Protein AF-0000000066430145 (afdb_homodimer)

Radius of gyration: 49.78 Å; Cα contacts (8 Å, |Δi|>4): 1260; chains: 2; bounding box: 46×167×100 Å

Foldseek 3Di:
DDPPVVPPPPPPPPALLQDPVSVVVQVVLVVLLVVLVVVQVVQVVVLVVVVVVVVVPDPDDDDDDPVVVCVQCVDPVSVVVVVCCVVPVVVVVVVSVPDDPSPVSVVSNVVSVVPDGDPSNVLVVLVVVVVQCVLQVDALLCVQQQHDPHDHDDDHDDLLVLLSNLVSCVVVVVLLRSLRSLLCSVPPDDDPPNVVVCVVVNDSCPCSLVSNQLSVQLLVVCVVDVPDDSVRSNVVSVVCVVPDDPVRSVVVSVVVNVDDPVVSVVVSCVPDDDDALSSCQQNVNQDPPPPFPQDQPCDDDPVCVVPGWRKTFPDVVQTKIKTAQLDDLVLLVVVVVVVVVVPDPDPPPSVVVSVVSVCVVVVFDFDPDPDFPFSKFDFPLPPPDADAFKKKKKAWSDAAPGTFWWAQRVSSDIHHGDHNMMMMGIPHPPSSGRITTIGRPGDITTMTMTMGHGPDDPPPPPPPPPDDDD/DDPPPVPPPPPPPPALLQDPVSVVVQVVLVVLLVVLVVVQVVFVVVLVVVVVVVVVPDPDDDDDDPVVVCVQCVDPVSVVVVVCCVVPVVVVVVVSVPDDPSPVSVVSNVVSVVPDGDPSNVLVVLVVVVVQCVLQVDALLCVQQQHDPHDHDDDHDDLLVLLSNLVSCVVVVVLLRSLRSLLCSVPPDDDPPNVVVCVVVNDSCPCSLVSNQLSVQLLVVCVVDVVDDSVRSNVVSVVVVVPDDPVRSVVVSVVVNVDDPVVSVVVSCVPDDDDALSSCQQNVNQDPPPPFPQDQPCPDDPVCVVPGWRKTFPDVVQTKIKTAQLDDLVLLVVVVVVVVVVPDPDPPPSNVVSVVSVCRVVVFDFDPDPDFPFSKFDFPLPPPDADAFKKKKKAWSDAAPGGFWWAQRVSSDIHHGDHNMMMMGIPHPPSSGRITTIGRPGDITTMTMTMGHGPDDPPPPPPPPPDDDD

Structure (mmCIF, N/CA/C/O backbone):
data_AF-0000000066430145-model_v1
#
loop_
_entity.id
_entity.type
_entity.pdbx_description
1 polymer 'Prolyl 4-hydroxylase alpha subunit domain-containing protein'
#
loop_
_atom_site.group_PDB
_atom_site.id
_atom_site.type_symbol
_atom_site.label_atom_id
_atom_site.label_alt_id
_atom_site.label_comp_id
_atom_site.label_asym_id
_atom_site.label_entity_id
_atom_site.label_seq_id
_atom_site.pdbx_PDB_ins_code
_atom_site.Cartn_x
_atom_site.Cartn_y
_atom_site.Cartn_z
_atom_site.occupancy
_atom_site.B_iso_or_equiv
_atom_site.auth_seq_id
_atom_site.auth_comp_id
_atom_site.auth_asym_id
_atom_site.auth_atom_id
_atom_site.pdbx_PDB_model_num
ATOM 1 N N . MET A 1 1 ? 20.203 -46.656 -43 1 21.69 1 MET A N 1
ATOM 2 C CA . MET A 1 1 ? 18.875 -46.594 -42.406 1 21.69 1 MET A CA 1
ATOM 3 C C . MET A 1 1 ? 18.922 -46.938 -40.906 1 21.69 1 MET A C 1
ATOM 5 O O . MET A 1 1 ? 18.969 -48.125 -40.531 1 21.69 1 MET A O 1
ATOM 9 N N . GLY A 1 2 ? 19.812 -46.25 -40.125 1 22 2 GLY A N 1
ATOM 10 C CA . GLY A 1 2 ? 20.469 -46.375 -38.844 1 22 2 GLY A CA 1
ATOM 11 C C . GLY A 1 2 ? 19.5 -46.438 -37.656 1 22 2 GLY A C 1
ATOM 12 O O . GLY A 1 2 ? 18.391 -45.906 -37.75 1 22 2 GLY A O 1
ATOM 13 N N . ASP A 1 3 ? 19.453 -47.594 -36.938 1 23.41 3 ASP A N 1
ATOM 14 C CA . ASP A 1 3 ? 18.828 -48.031 -35.688 1 23.41 3 ASP A CA 1
ATOM 15 C C . ASP A 1 3 ? 19 -47 -34.594 1 23.41 3 ASP A C 1
ATOM 17 O O . ASP A 1 3 ? 19.984 -47 -33.875 1 23.41 3 ASP A O 1
ATOM 21 N N . ASN A 1 4 ? 18.938 -45.719 -34.875 1 24.38 4 ASN A N 1
ATOM 22 C CA . ASN A 1 4 ? 19.094 -44.688 -33.844 1 24.38 4 ASN A CA 1
ATOM 23 C C . ASN A 1 4 ? 18.172 -44.969 -32.656 1 24.38 4 ASN A C 1
ATOM 25 O O . ASN A 1 4 ? 17.031 -44.5 -32.656 1 24.38 4 ASN A O 1
ATOM 29 N N . SER A 1 5 ? 18.203 -46.219 -32.156 1 27.52 5 SER A N 1
ATOM 30 C CA . SER A 1 5 ? 17.625 -46.531 -30.859 1 27.52 5 SER A CA 1
ATOM 31 C C . SER A 1 5 ? 18.078 -45.562 -29.797 1 27.52 5 SER A C 1
ATOM 33 O O . SER A 1 5 ? 19.234 -45.562 -29.359 1 27.52 5 SER A O 1
ATOM 35 N N . GLY A 1 6 ? 17.844 -44.281 -29.953 1 27.06 6 GLY A N 1
ATOM 36 C CA . GLY A 1 6 ? 18.125 -43.375 -28.844 1 27.06 6 GLY A CA 1
ATOM 37 C C . GLY A 1 6 ? 17.844 -43.969 -27.484 1 27.06 6 GLY A C 1
ATOM 38 O O . GLY A 1 6 ? 16.688 -44.312 -27.188 1 27.06 6 GLY A O 1
ATOM 39 N N . GLU A 1 7 ? 18.75 -44.688 -26.938 1 27.58 7 GLU A N 1
ATOM 40 C CA . GLU A 1 7 ? 18.906 -45.094 -25.547 1 27.58 7 GLU A CA 1
ATOM 41 C C . GLU A 1 7 ? 18.609 -43.938 -24.609 1 27.58 7 GLU A C 1
ATOM 43 O O . GLU A 1 7 ? 19.438 -43.062 -24.422 1 27.58 7 GLU A O 1
ATOM 48 N N . SER A 1 8 ? 17.516 -43.344 -24.672 1 30.55 8 SER A N 1
ATOM 49 C CA . SER A 1 8 ? 17.25 -42.406 -23.594 1 30.55 8 SER A CA 1
ATOM 50 C C . SER A 1 8 ? 17.5 -43.031 -22.219 1 30.55 8 SER A C 1
ATOM 52 O O . SER A 1 8 ? 16.891 -44.031 -21.875 1 30.55 8 SER A O 1
ATOM 54 N N . GLU A 1 9 ? 18.703 -43 -21.766 1 30.34 9 GLU A N 1
ATOM 55 C CA . GLU A 1 9 ? 19.141 -43.281 -20.391 1 30.34 9 GLU A CA 1
ATOM 56 C C . GLU A 1 9 ? 18.109 -42.812 -19.375 1 30.34 9 GLU A C 1
ATOM 58 O O . GLU A 1 9 ? 17.75 -41.625 -19.359 1 30.34 9 GLU A O 1
ATOM 63 N N . TYR A 1 10 ? 17.234 -43.625 -18.922 1 31.86 10 TYR A N 1
ATOM 64 C CA . TYR A 1 10 ? 16.312 -43.469 -17.812 1 31.86 10 TYR A CA 1
ATOM 65 C C . TYR A 1 10 ? 17.047 -43 -16.562 1 31.86 10 TYR A C 1
ATOM 67 O O . TYR A 1 10 ? 17.672 -43.812 -15.867 1 31.86 10 TYR A O 1
ATOM 75 N N . VAL A 1 11 ? 17.891 -42.031 -16.516 1 34 11 VAL A N 1
ATOM 76 C CA . VAL A 1 11 ? 18.422 -41.5 -15.258 1 34 11 VAL A CA 1
ATOM 77 C C . VAL A 1 11 ? 17.281 -41.219 -14.281 1 34 11 VAL A C 1
ATOM 79 O O . VAL A 1 11 ? 16.25 -40.688 -14.664 1 34 11 VAL A O 1
ATOM 82 N N . GLU A 1 12 ? 17.109 -41.969 -13.156 1 41.47 12 GLU A N 1
ATOM 83 C CA . GLU A 1 12 ? 16.312 -41.688 -11.969 1 41.47 12 GLU A CA 1
ATOM 84 C C . GLU A 1 12 ? 16.109 -40.188 -11.758 1 41.47 12 GLU A C 1
ATOM 86 O O . GLU A 1 12 ? 17.016 -39.5 -11.312 1 41.47 12 GLU A O 1
ATOM 91 N N . ASN A 1 13 ? 15.492 -39.5 -12.617 1 49.81 13 ASN A N 1
ATOM 92 C CA . ASN A 1 13 ? 15.414 -38.031 -12.57 1 49.81 13 ASN A CA 1
ATOM 93 C C . ASN A 1 13 ? 14.609 -37.562 -11.367 1 49.81 13 ASN A C 1
ATOM 95 O O . ASN A 1 13 ? 13.469 -37.969 -11.172 1 49.81 13 ASN A O 1
ATOM 99 N N . ASN A 1 14 ? 15.188 -37.281 -10.211 1 62.5 14 ASN A N 1
ATOM 100 C CA . ASN A 1 14 ? 14.828 -36.625 -8.953 1 62.5 14 ASN A CA 1
ATOM 101 C C . ASN A 1 14 ? 14.055 -35.312 -9.203 1 62.5 14 ASN A C 1
ATOM 103 O O . ASN A 1 14 ? 14.109 -34.406 -8.391 1 62.5 14 ASN A O 1
ATOM 107 N N . SER A 1 15 ? 13.242 -35.344 -10.32 1 73.19 15 SER A N 1
ATOM 108 C CA . SER A 1 15 ? 12.516 -34.125 -10.609 1 73.19 15 SER A CA 1
ATOM 109 C C . SER A 1 15 ? 11.211 -34.062 -9.82 1 73.19 15 SER A C 1
ATOM 111 O O . SER A 1 15 ? 10.641 -35.062 -9.453 1 73.19 15 SER A O 1
ATOM 113 N N . VAL A 1 16 ? 10.734 -32.938 -9.484 1 77.88 16 VAL A N 1
ATOM 114 C CA . VAL A 1 16 ? 9.516 -32.688 -8.734 1 77.88 16 VAL A CA 1
ATOM 115 C C . VAL A 1 16 ? 8.32 -33.312 -9.461 1 77.88 16 VAL A C 1
ATOM 117 O O . VAL A 1 16 ? 7.406 -33.844 -8.82 1 77.88 16 VAL A O 1
ATOM 120 N N . TYR A 1 17 ? 8.391 -33.344 -10.766 1 79.44 17 TYR A N 1
ATOM 121 C CA . TYR A 1 17 ? 7.281 -33.812 -11.602 1 79.44 17 TYR A CA 1
ATOM 122 C C . TYR A 1 17 ? 7.184 -35.344 -11.586 1 79.44 17 TYR A C 1
ATOM 124 O O . TYR A 1 17 ? 6.156 -35.906 -11.969 1 79.44 17 TYR A O 1
ATOM 132 N N . SER A 1 18 ? 8.148 -35.969 -10.945 1 72.06 18 SER A N 1
ATOM 133 C CA . SER A 1 18 ? 8.258 -37.438 -11.07 1 72.06 18 SER A CA 1
ATOM 134 C C . SER A 1 18 ? 7.453 -38.125 -9.977 1 72.06 18 SER A C 1
ATOM 136 O O . SER A 1 18 ? 7.176 -39.344 -10.078 1 72.06 18 SER A O 1
ATOM 138 N N . SER A 1 19 ? 7.043 -37.344 -9 1 80.44 19 SER A N 1
ATOM 139 C CA . SER A 1 19 ? 6.34 -38 -7.895 1 80.44 19 SER A CA 1
ATOM 140 C C . SER A 1 19 ? 5.172 -37.156 -7.41 1 80.44 19 SER A C 1
ATOM 142 O O . SER A 1 19 ? 5.27 -35.906 -7.375 1 80.44 19 SER A O 1
ATOM 144 N N . ILE A 1 20 ? 4.113 -37.844 -7.059 1 84.06 20 ILE A N 1
ATOM 145 C CA . ILE A 1 20 ? 2.924 -37.188 -6.535 1 84.06 20 ILE A CA 1
ATOM 146 C C . ILE A 1 20 ? 3.246 -36.531 -5.195 1 84.06 20 ILE A C 1
ATOM 148 O O . ILE A 1 20 ? 2.75 -35.438 -4.898 1 84.06 20 ILE A O 1
ATOM 152 N N . THR A 1 21 ? 4.098 -37.188 -4.41 1 83.56 21 THR A N 1
ATOM 153 C CA . THR A 1 21 ? 4.469 -36.625 -3.105 1 83.56 21 THR A CA 1
ATOM 154 C C . THR A 1 21 ? 5.18 -35.281 -3.262 1 83.56 21 THR A C 1
ATOM 156 O O . THR A 1 21 ? 4.895 -34.344 -2.529 1 83.56 21 THR A O 1
ATOM 159 N N . ARG A 1 22 ? 6.039 -35.219 -4.18 1 88.94 22 ARG A N 1
ATOM 160 C CA . ARG A 1 22 ? 6.77 -33.969 -4.41 1 88.94 22 ARG A CA 1
ATOM 161 C C . ARG A 1 22 ? 5.855 -32.906 -4.988 1 88.94 22 ARG A C 1
ATOM 163 O O . ARG A 1 22 ? 5.996 -31.719 -4.66 1 88.94 22 ARG A O 1
ATOM 170 N N . LEU A 1 23 ? 4.945 -33.344 -5.789 1 91.81 23 LEU A N 1
ATOM 171 C CA . LEU A 1 23 ? 3.992 -32.406 -6.363 1 91.81 23 LEU A CA 1
ATOM 172 C C . LEU A 1 23 ? 3.055 -31.859 -5.289 1 91.81 23 LEU A C 1
ATOM 174 O O . LEU A 1 23 ? 2.686 -30.688 -5.32 1 91.81 23 LEU A O 1
ATOM 178 N N . LEU A 1 24 ? 2.695 -32.719 -4.402 1 90.69 24 LEU A N 1
ATOM 179 C CA . LEU A 1 24 ? 1.847 -32.25 -3.301 1 90.69 24 LEU A CA 1
ATOM 180 C C . LEU A 1 24 ? 2.586 -31.266 -2.418 1 90.69 24 LEU A C 1
ATOM 182 O O . LEU A 1 24 ? 1.999 -30.281 -1.962 1 90.69 24 LEU A O 1
ATOM 186 N N . LYS A 1 25 ? 3.832 -31.531 -2.176 1 92.06 25 LYS A N 1
ATOM 187 C CA . LYS A 1 25 ? 4.645 -30.594 -1.412 1 92.06 25 LYS A CA 1
ATOM 188 C C . LYS A 1 25 ? 4.773 -29.266 -2.143 1 92.06 25 LYS A C 1
ATOM 190 O O . LYS A 1 25 ? 4.758 -28.203 -1.515 1 92.06 25 LYS A O 1
ATOM 195 N N . LEU A 1 26 ? 4.91 -29.359 -3.406 1 94.25 26 LEU A N 1
ATOM 196 C CA . LEU A 1 26 ? 4.996 -28.141 -4.215 1 94.25 26 LEU A CA 1
ATOM 197 C C . LEU A 1 26 ? 3.695 -27.344 -4.145 1 94.25 26 LEU A C 1
ATOM 199 O O . LEU A 1 26 ? 3.717 -26.125 -4.059 1 94.25 26 LEU A O 1
ATOM 203 N N . LEU A 1 27 ? 2.631 -28.031 -4.234 1 93.12 27 LEU A N 1
ATOM 204 C CA . LEU A 1 27 ? 1.325 -27.391 -4.121 1 93.12 27 LEU A CA 1
ATOM 205 C C . LEU A 1 27 ? 1.177 -26.688 -2.775 1 93.12 27 LEU A C 1
ATOM 207 O O . LEU A 1 27 ? 0.672 -25.562 -2.709 1 93.12 27 LEU A O 1
ATOM 211 N N . GLU A 1 28 ? 1.587 -27.328 -1.769 1 92.62 28 GLU A N 1
ATOM 212 C CA . GLU A 1 28 ? 1.56 -26.734 -0.434 1 92.62 28 GLU A CA 1
ATOM 213 C C . GLU A 1 28 ? 2.441 -25.484 -0.364 1 92.62 28 GLU A C 1
ATOM 215 O O . GLU A 1 28 ? 2.059 -24.484 0.237 1 92.62 28 GLU A O 1
ATOM 220 N N . MET A 1 29 ? 3.586 -25.594 -0.918 1 94.75 29 MET A N 1
ATOM 221 C CA . MET A 1 29 ? 4.504 -24.453 -0.938 1 94.75 29 MET A CA 1
ATOM 222 C C . MET A 1 29 ? 3.879 -23.266 -1.65 1 94.75 29 MET A C 1
ATOM 224 O O . MET A 1 29 ? 3.998 -22.125 -1.187 1 94.75 29 MET A O 1
ATOM 228 N N . GLU A 1 30 ? 3.223 -23.531 -2.754 1 94.31 30 GLU A N 1
ATOM 229 C CA . GLU A 1 30 ? 2.555 -22.453 -3.477 1 94.31 30 GLU A CA 1
ATOM 230 C C . GLU A 1 30 ? 1.465 -21.797 -2.625 1 94.31 30 GLU A C 1
ATOM 232 O O . GLU A 1 30 ? 1.304 -20.578 -2.633 1 94.31 30 GLU A O 1
ATOM 237 N N . GLU A 1 31 ? 0.755 -22.625 -1.932 1 93.19 31 GLU A N 1
ATOM 238 C CA . GLU A 1 31 ? -0.307 -22.109 -1.066 1 93.19 31 GLU A CA 1
ATOM 239 C C . GLU A 1 31 ? 0.254 -21.203 0.022 1 93.19 31 GLU A C 1
ATOM 241 O O . GLU A 1 31 ? -0.336 -20.172 0.339 1 93.19 31 GLU A O 1
ATOM 246 N N . ILE A 1 32 ? 1.34 -21.625 0.583 1 94.88 32 ILE A N 1
ATOM 247 C CA . ILE A 1 32 ? 1.982 -20.828 1.613 1 94.88 32 ILE A CA 1
ATOM 248 C C . ILE A 1 32 ? 2.469 -19.516 1.011 1 94.88 32 ILE A C 1
ATOM 250 O O . ILE A 1 32 ? 2.363 -18.453 1.641 1 94.88 32 ILE A O 1
ATOM 254 N N . PHE A 1 33 ? 2.992 -19.578 -0.164 1 96.88 33 PHE A N 1
ATOM 255 C CA . PHE A 1 33 ? 3.424 -18.375 -0.867 1 96.88 33 PHE A CA 1
ATOM 256 C C . PHE A 1 33 ? 2.27 -17.406 -1.026 1 96.88 33 PHE A C 1
ATOM 258 O O . PHE A 1 33 ? 2.398 -16.219 -0.694 1 96.88 33 PHE A O 1
ATOM 265 N N . ILE A 1 34 ? 1.152 -17.875 -1.47 1 95.75 34 ILE A N 1
ATOM 266 C CA . ILE A 1 34 ? -0.015 -17.047 -1.735 1 95.75 34 ILE A CA 1
ATOM 267 C C . ILE A 1 34 ? -0.548 -16.469 -0.425 1 95.75 34 ILE A C 1
ATOM 269 O O . ILE A 1 34 ? -0.941 -15.305 -0.365 1 95.75 34 ILE A O 1
ATOM 273 N N . THR A 1 35 ? -0.512 -17.266 0.59 1 95.38 35 THR A N 1
ATOM 274 C CA . THR A 1 35 ? -0.985 -16.812 1.895 1 95.38 35 THR A CA 1
ATOM 275 C C . THR A 1 35 ? -0.126 -15.672 2.414 1 95.38 35 THR A C 1
ATOM 277 O O . THR A 1 35 ? -0.646 -14.711 2.986 1 95.38 35 THR A O 1
ATOM 280 N N . ASN A 1 36 ? 1.146 -15.797 2.207 1 97.19 36 ASN A N 1
ATOM 281 C CA . ASN A 1 36 ? 2.047 -14.734 2.641 1 97.19 36 ASN A CA 1
ATOM 282 C C . ASN A 1 36 ? 1.876 -13.477 1.798 1 97.19 36 ASN A C 1
ATOM 284 O O . ASN A 1 36 ? 1.934 -12.359 2.322 1 97.19 36 ASN A O 1
ATOM 288 N N . ILE A 1 37 ? 1.634 -13.617 0.513 1 97.56 37 ILE A N 1
ATOM 289 C CA . ILE A 1 37 ? 1.391 -12.469 -0.351 1 97.56 37 ILE A CA 1
ATOM 290 C C . ILE A 1 37 ? 0.103 -11.766 0.075 1 97.56 37 ILE A C 1
ATOM 292 O O . ILE A 1 37 ? 0.037 -10.531 0.091 1 97.56 37 ILE A O 1
ATOM 296 N N . LYS A 1 38 ? -0.891 -12.578 0.406 1 96.94 38 LYS A N 1
ATOM 297 C CA . LYS A 1 38 ? -2.158 -12.016 0.862 1 96.94 38 LYS A CA 1
ATOM 298 C C . LYS A 1 38 ? -1.979 -11.227 2.156 1 96.94 38 LYS A C 1
ATOM 300 O O . LYS A 1 38 ? -2.488 -10.117 2.287 1 96.94 38 LYS A O 1
ATOM 305 N N . ALA A 1 39 ? -1.268 -11.766 3.051 1 97.75 39 ALA A N 1
ATOM 306 C CA . ALA A 1 39 ? -1.014 -11.102 4.324 1 97.75 39 ALA A CA 1
ATOM 307 C C . ALA A 1 39 ? -0.223 -9.812 4.121 1 97.75 39 ALA A C 1
ATOM 309 O O . ALA A 1 39 ? -0.541 -8.781 4.719 1 97.75 39 ALA A O 1
ATOM 310 N N . TYR A 1 40 ? 0.796 -9.852 3.318 1 97.94 40 TYR A N 1
ATOM 311 C CA . TYR A 1 40 ? 1.599 -8.68 2.994 1 97.94 40 TYR A CA 1
ATOM 312 C C . TYR A 1 40 ? 0.744 -7.598 2.348 1 97.94 40 TYR A C 1
ATOM 314 O O . TYR A 1 40 ? 0.829 -6.426 2.723 1 97.94 40 TYR A O 1
ATOM 322 N N . THR A 1 41 ? -0.083 -8.008 1.401 1 98 41 THR A N 1
ATOM 323 C CA . THR A 1 41 ? -0.946 -7.078 0.684 1 98 41 THR A CA 1
ATOM 324 C C . THR A 1 41 ? -1.925 -6.402 1.641 1 98 41 THR A C 1
ATOM 326 O O . THR A 1 41 ? -2.189 -5.203 1.521 1 98 41 THR A O 1
ATOM 329 N N . ASN A 1 42 ? -2.434 -7.176 2.584 1 98.06 42 ASN A N 1
ATOM 330 C CA . ASN A 1 42 ? -3.355 -6.621 3.57 1 98.06 42 ASN A CA 1
ATOM 331 C C . ASN A 1 42 ? -2.678 -5.566 4.438 1 98.06 42 ASN A C 1
ATOM 333 O O . ASN A 1 42 ? -3.273 -4.531 4.742 1 98.06 42 ASN A O 1
ATOM 337 N N . LYS A 1 43 ? -1.488 -5.848 4.828 1 98.06 43 LYS A N 1
ATOM 338 C CA . LYS A 1 43 ? -0.74 -4.891 5.641 1 98.06 43 LYS A CA 1
ATOM 339 C C . LYS A 1 43 ? -0.429 -3.625 4.848 1 98.06 43 LYS A C 1
ATOM 341 O O . LYS A 1 43 ? -0.504 -2.518 5.383 1 98.06 43 LYS A O 1
ATOM 346 N N . LEU A 1 44 ? -0.089 -3.785 3.584 1 97.5 44 LEU A N 1
ATOM 347 C CA . LEU A 1 44 ? 0.143 -2.639 2.711 1 97.5 44 LEU A CA 1
ATOM 348 C C . LEU A 1 44 ? -1.132 -1.821 2.537 1 97.5 44 LEU A C 1
ATOM 350 O O . LEU A 1 44 ? -1.09 -0.589 2.549 1 97.5 44 LEU A O 1
ATOM 354 N N . ALA A 1 45 ? -2.18 -2.543 2.342 1 98.19 45 ALA A N 1
ATOM 355 C CA . ALA A 1 45 ? -3.467 -1.881 2.15 1 98.19 45 ALA A CA 1
ATOM 356 C C . ALA A 1 45 ? -3.857 -1.073 3.385 1 98.19 45 ALA A C 1
ATOM 358 O O . ALA A 1 45 ? -4.457 -0.001 3.27 1 98.19 45 ALA A O 1
ATOM 359 N N . GLU A 1 46 ? -3.58 -1.597 4.527 1 97.88 46 GLU A N 1
ATOM 360 C CA . GLU A 1 46 ? -3.85 -0.87 5.766 1 97.88 46 GLU A CA 1
ATOM 361 C C . GLU A 1 46 ? -3.029 0.413 5.844 1 97.88 46 GLU A C 1
ATOM 363 O O . GLU A 1 46 ? -3.533 1.455 6.266 1 97.88 46 GLU A O 1
ATOM 368 N N . LYS A 1 47 ? -1.794 0.336 5.508 1 97.88 47 LYS A N 1
ATOM 369 C CA . LYS A 1 47 ? -0.942 1.522 5.492 1 97.88 47 LYS A CA 1
ATOM 370 C C . LYS A 1 47 ? -1.483 2.574 4.531 1 97.88 47 LYS A C 1
ATOM 372 O O . LYS A 1 47 ? -1.494 3.766 4.848 1 97.88 47 LYS A O 1
ATOM 377 N N . VAL A 1 48 ? -1.946 2.137 3.348 1 98.25 48 VAL A N 1
ATOM 378 C CA . VAL A 1 48 ? -2.531 3.043 2.365 1 98.25 48 VAL A CA 1
ATOM 379 C C . VAL A 1 48 ? -3.771 3.713 2.951 1 98.25 48 VAL A C 1
ATOM 381 O O . VAL A 1 48 ? -3.957 4.922 2.809 1 98.25 48 VAL A O 1
ATOM 384 N N . LYS A 1 49 ? -4.516 2.9 3.625 1 97.94 49 LYS A N 1
ATOM 385 C CA . LYS A 1 49 ? -5.742 3.41 4.23 1 97.94 49 LYS A CA 1
ATOM 386 C C . LYS A 1 49 ? -5.438 4.473 5.285 1 97.94 49 LYS A C 1
ATOM 388 O O . LYS A 1 49 ? -6.102 5.508 5.34 1 97.94 49 LYS A O 1
ATOM 393 N N . ASN A 1 50 ? -4.465 4.219 6.113 1 97.88 50 ASN A N 1
ATOM 394 C CA . ASN A 1 50 ? -4.078 5.156 7.16 1 97.88 50 ASN A CA 1
ATOM 395 C C . ASN A 1 50 ? -3.527 6.453 6.578 1 97.88 50 ASN A C 1
ATOM 397 O O . ASN A 1 50 ? -3.867 7.543 7.047 1 97.88 50 ASN A O 1
ATOM 401 N N . LEU A 1 51 ? -2.707 6.379 5.578 1 97.5 51 LEU A N 1
ATOM 402 C CA . LEU A 1 51 ? -2.146 7.566 4.945 1 97.5 51 LEU A CA 1
ATOM 403 C C . LEU A 1 51 ? -3.23 8.359 4.223 1 97.5 51 LEU A C 1
ATOM 405 O O . LEU A 1 51 ? -3.203 9.594 4.211 1 97.5 51 LEU A O 1
ATOM 409 N N . GLN A 1 52 ? -4.176 7.633 3.641 1 96.88 52 GLN A N 1
ATOM 410 C CA . GLN A 1 52 ? -5.297 8.297 2.984 1 96.88 52 GLN A CA 1
ATOM 411 C C . GLN A 1 52 ? -6.148 9.07 3.994 1 96.88 52 GLN A C 1
ATOM 413 O O . GLN A 1 52 ? -6.688 10.133 3.678 1 96.88 52 GLN A O 1
ATOM 418 N N . ALA A 1 53 ? -6.281 8.523 5.137 1 95.56 53 ALA A N 1
ATOM 419 C CA . ALA A 1 53 ? -7.012 9.203 6.203 1 95.56 53 ALA A CA 1
ATOM 420 C C . ALA A 1 53 ? -6.359 10.547 6.539 1 95.56 53 ALA A C 1
ATOM 422 O O . ALA A 1 53 ? -7.051 11.539 6.754 1 95.56 53 ALA A O 1
ATOM 423 N N . TYR A 1 54 ? -5.043 10.586 6.555 1 95.12 54 TYR A N 1
ATOM 424 C CA . TYR A 1 54 ? -4.312 11.828 6.762 1 95.12 54 TYR A CA 1
ATOM 425 C C . TYR A 1 54 ? -4.586 12.812 5.637 1 95.12 54 TYR A C 1
ATOM 427 O O . TYR A 1 54 ? -4.898 13.984 5.887 1 95.12 54 TYR A O 1
ATOM 435 N N . ILE A 1 55 ? -4.551 12.359 4.449 1 94.44 55 ILE A N 1
ATOM 436 C CA . ILE A 1 55 ? -4.75 13.203 3.277 1 94.44 55 ILE A CA 1
ATOM 437 C C . ILE A 1 55 ? -6.16 13.789 3.299 1 94.44 55 ILE A C 1
ATOM 439 O O . ILE A 1 55 ? -6.348 14.977 3.016 1 94.44 55 ILE A O 1
ATOM 443 N N . ASP A 1 56 ? -7.098 12.984 3.707 1 92.19 56 ASP A N 1
ATOM 444 C CA . ASP A 1 56 ? -8.492 13.414 3.73 1 92.19 56 ASP A CA 1
ATOM 445 C C . ASP A 1 56 ? -8.742 14.422 4.848 1 92.19 56 ASP A C 1
ATOM 447 O O . ASP A 1 56 ? -9.695 15.195 4.793 1 92.19 56 ASP A O 1
ATOM 451 N N . SER A 1 57 ? -7.938 14.352 5.867 1 89.25 57 SER A N 1
ATOM 452 C CA . SER A 1 57 ? -8.125 15.234 7.016 1 89.25 57 SER A CA 1
ATOM 453 C C . SER A 1 57 ? -7.617 16.641 6.719 1 89.25 57 SER A C 1
ATOM 455 O O . SER A 1 57 ? -7.938 17.594 7.441 1 89.25 57 SER A O 1
ATOM 457 N N . VAL A 1 58 ? -6.855 16.766 5.652 1 79.62 58 VAL A N 1
ATOM 458 C CA . VAL A 1 58 ? -6.305 18.062 5.305 1 79.62 58 VAL A CA 1
ATOM 459 C C . VAL A 1 58 ? -7.379 18.922 4.637 1 79.62 58 VAL A C 1
ATOM 461 O O . VAL A 1 58 ? -7.973 18.516 3.635 1 79.62 58 VAL A O 1
ATOM 464 N N . ASP A 1 59 ? -7.84 19.953 5.27 1 63.97 59 ASP A N 1
ATOM 465 C CA . ASP A 1 59 ? -8.992 20.781 4.941 1 63.97 59 ASP A CA 1
ATOM 466 C C . ASP A 1 59 ? -8.602 21.953 4.031 1 63.97 59 ASP A C 1
ATOM 468 O O . ASP A 1 59 ? -9.461 22.625 3.463 1 63.97 59 ASP A O 1
ATOM 472 N N . TYR A 1 60 ? -7.395 22.281 3.904 1 62.69 60 TYR A N 1
ATOM 473 C CA . TYR A 1 60 ? -7.234 23.531 3.145 1 62.69 60 TYR A CA 1
ATOM 474 C C . TYR A 1 60 ? -6.852 23.234 1.7 1 62.69 60 TYR A C 1
ATOM 476 O O . TYR A 1 60 ? -6.324 22.156 1.396 1 62.69 60 TYR A O 1
ATOM 484 N N . GLU A 1 61 ? -7.562 23.984 0.883 1 63 61 GLU A N 1
ATOM 485 C CA . GLU A 1 61 ? -7.34 23.844 -0.554 1 63 61 GLU A CA 1
ATOM 486 C C . GLU A 1 61 ? -5.941 24.312 -0.943 1 63 61 GLU A C 1
ATOM 488 O O . GLU A 1 61 ? -5.457 25.328 -0.438 1 63 61 GLU A O 1
ATOM 493 N N . PHE A 1 62 ? -5.555 23.453 -1.699 1 63.22 62 PHE A N 1
ATOM 494 C CA . PHE A 1 62 ? -4.277 23.766 -2.332 1 63.22 62 PHE A CA 1
ATOM 495 C C . PHE A 1 62 ? -4.457 24.781 -3.451 1 63.22 62 PHE A C 1
ATOM 497 O O . PHE A 1 62 ? -5.52 24.844 -4.074 1 63.22 62 PHE A O 1
ATOM 504 N N . GLN A 1 63 ? -3.605 25.781 -3.449 1 63.88 63 GLN A N 1
ATOM 505 C CA . GLN A 1 63 ? -3.521 26.703 -4.578 1 63.88 63 GLN A CA 1
ATOM 506 C C . GLN A 1 63 ? -4.355 27.953 -4.328 1 63.88 63 GLN A C 1
ATOM 508 O O . GLN A 1 63 ? -5.109 28.391 -5.199 1 63.88 63 GLN A O 1
ATOM 513 N N . GLN A 1 64 ? -4.398 28.125 -3.236 1 74.69 64 GLN A N 1
ATOM 514 C CA . GLN A 1 64 ? -5 29.422 -2.941 1 74.69 64 GLN A CA 1
ATOM 515 C C . GLN A 1 64 ? -4.109 30.562 -3.422 1 74.69 64 GLN A C 1
ATOM 517 O O . GLN A 1 64 ? -2.912 30.375 -3.65 1 74.69 64 GLN A O 1
ATOM 522 N N . SER A 1 65 ? -4.73 31.609 -3.84 1 77.56 65 SER A N 1
ATOM 523 C CA . SER A 1 65 ? -3.986 32.812 -4.215 1 77.56 65 SER A CA 1
ATOM 524 C C . SER A 1 65 ? -3.053 33.25 -3.096 1 77.56 65 SER A C 1
ATOM 526 O O . SER A 1 65 ? -3.197 32.812 -1.951 1 77.56 65 SER A O 1
ATOM 528 N N . PHE A 1 66 ? -2.109 33.938 -3.537 1 79.88 66 PHE A N 1
ATOM 529 C CA . PHE A 1 66 ? -1.179 34.469 -2.551 1 79.88 66 PHE A CA 1
ATOM 530 C C . PHE A 1 66 ? -1.918 35.281 -1.489 1 79.88 66 PHE A C 1
ATOM 532 O O . PHE A 1 66 ? -1.604 35.188 -0.301 1 79.88 66 PHE A O 1
ATOM 539 N N . GLU A 1 67 ? -2.893 36.062 -1.858 1 81.25 67 GLU A N 1
ATOM 540 C CA . GLU A 1 67 ? -3.682 36.875 -0.938 1 81.25 67 GLU A CA 1
ATOM 541 C C . GLU A 1 67 ? -4.461 36 0.042 1 81.25 67 GLU A C 1
ATOM 543 O O . GLU A 1 67 ? -4.562 36.312 1.227 1 81.25 67 GLU A O 1
ATOM 548 N N . ASP A 1 68 ? -4.926 34.938 -0.488 1 84.19 68 ASP A N 1
ATOM 549 C CA . ASP A 1 68 ? -5.688 34.031 0.357 1 84.19 68 ASP A CA 1
ATOM 550 C C . ASP A 1 68 ? -4.785 33.375 1.393 1 84.19 68 ASP A C 1
ATOM 552 O O . ASP A 1 68 ? -5.195 33.156 2.537 1 84.19 68 ASP A O 1
ATOM 556 N N . ARG A 1 69 ? -3.588 33.125 0.933 1 88.44 69 ARG A N 1
ATOM 557 C CA . ARG A 1 69 ? -2.625 32.5 1.832 1 88.44 69 ARG A CA 1
ATOM 558 C C . ARG A 1 69 ? -2.197 33.438 2.936 1 88.44 69 ARG A C 1
ATOM 560 O O . ARG A 1 69 ? -2.043 33.062 4.09 1 88.44 69 ARG A O 1
ATOM 567 N N . GLU A 1 70 ? -2.066 34.656 2.508 1 85.62 70 GLU A N 1
ATOM 568 C CA . GLU A 1 70 ? -1.71 35.656 3.492 1 85.62 70 GLU A CA 1
ATOM 569 C C . GLU A 1 70 ? -2.826 35.875 4.516 1 85.62 70 GLU A C 1
ATOM 571 O O . GLU A 1 70 ? -2.561 36.031 5.707 1 85.62 70 GLU A O 1
ATOM 576 N N . LYS A 1 71 ? -3.996 35.844 4.023 1 84 71 LYS A N 1
ATOM 577 C CA . LYS A 1 71 ? -5.148 35.969 4.91 1 84 71 LYS A CA 1
ATOM 578 C C . LYS A 1 71 ? -5.238 34.781 5.863 1 84 71 LYS A C 1
ATOM 580 O O . LYS A 1 71 ? -5.578 34.938 7.035 1 84 71 LYS A O 1
ATOM 585 N N . TYR A 1 72 ? -4.906 33.688 5.34 1 88.31 72 TYR A N 1
ATOM 586 C CA . TYR A 1 72 ? -4.957 32.469 6.137 1 88.31 72 TYR A CA 1
ATOM 587 C C . TYR A 1 72 ? -3.947 32.5 7.277 1 88.31 72 TYR A C 1
ATOM 589 O O . TYR A 1 72 ? -4.297 32.281 8.438 1 88.31 72 TYR A O 1
ATOM 597 N N . VAL A 1 73 ? -2.727 32.875 6.984 1 89.44 73 VAL A N 1
ATOM 598 C CA . VAL A 1 73 ? -1.675 32.875 7.996 1 89.44 73 VAL A CA 1
ATOM 599 C C . VAL A 1 73 ? -1.78 34.125 8.859 1 89.44 73 VAL A C 1
ATOM 601 O O . VAL A 1 73 ? -1.213 34.156 9.953 1 89.44 73 VAL A O 1
ATOM 604 N N . GLY A 1 74 ? -2.531 35.062 8.352 1 86.62 74 GLY A N 1
ATOM 605 C CA . GLY A 1 74 ? -2.738 36.281 9.125 1 86.62 74 GLY A CA 1
ATOM 606 C C . GLY A 1 74 ? -3.719 36.125 10.266 1 86.62 74 GLY A C 1
ATOM 607 O O . GLY A 1 74 ? -3.787 36.969 11.164 1 86.62 74 GLY A O 1
ATOM 608 N N . ASN A 1 75 ? -4.477 35 10.188 1 88.19 75 ASN A N 1
ATOM 609 C CA . ASN A 1 75 ? -5.34 34.625 11.305 1 88.19 75 ASN A CA 1
ATOM 610 C C . ASN A 1 75 ? -4.551 33.938 12.414 1 88.19 75 ASN A C 1
ATOM 612 O O . ASN A 1 75 ? -3.902 32.938 12.172 1 88.19 75 ASN A O 1
ATOM 616 N N . PRO A 1 76 ? -4.598 34.5 13.586 1 89.62 76 PRO A N 1
ATOM 617 C CA . PRO A 1 76 ? -3.75 33.969 14.656 1 89.62 76 PRO A CA 1
ATOM 618 C C . PRO A 1 76 ? -4.062 32.5 14.984 1 89.62 76 PRO A C 1
ATOM 620 O O . PRO A 1 76 ? -3.16 31.75 15.328 1 89.62 76 PRO A O 1
ATOM 623 N N . ILE A 1 77 ? -5.285 32.125 14.922 1 90.19 77 ILE A N 1
ATOM 624 C CA . ILE A 1 77 ? -5.652 30.75 15.219 1 90.19 77 ILE A CA 1
ATOM 625 C C . ILE A 1 77 ? -5.102 29.828 14.141 1 90.19 77 ILE A C 1
ATOM 627 O O . ILE A 1 77 ? -4.574 28.75 14.445 1 90.19 77 ILE A O 1
ATOM 631 N N . ASN A 1 78 ? -5.27 30.266 12.906 1 91.12 78 ASN A N 1
ATOM 632 C CA . ASN A 1 78 ? -4.73 29.484 11.797 1 91.12 78 ASN A CA 1
ATOM 633 C C . ASN A 1 78 ? -3.211 29.375 11.875 1 91.12 78 ASN A C 1
ATOM 635 O O . ASN A 1 78 ? -2.648 28.312 11.617 1 91.12 78 ASN A O 1
ATOM 639 N N . ALA A 1 79 ? -2.623 30.531 12.164 1 92.25 79 ALA A N 1
ATOM 640 C CA . ALA A 1 79 ? -1.168 30.547 12.273 1 92.25 79 ALA A CA 1
ATOM 641 C C . ALA A 1 79 ? -0.688 29.609 13.375 1 92.25 79 ALA A C 1
ATOM 643 O O . ALA A 1 79 ? 0.256 28.828 13.172 1 92.25 79 ALA A O 1
ATOM 644 N N . PHE A 1 80 ? -1.356 29.625 14.477 1 94.75 80 PHE A N 1
ATOM 645 C CA . PHE A 1 80 ? -1.001 28.719 15.562 1 94.75 80 PHE A CA 1
ATOM 646 C C . PHE A 1 80 ? -1.2 27.266 15.148 1 94.75 80 PHE A C 1
ATOM 648 O O . PHE A 1 80 ? -0.326 26.422 15.375 1 94.75 80 PHE A O 1
ATOM 655 N N . SER A 1 81 ? -2.373 27.047 14.656 1 94.62 81 SER A N 1
ATOM 656 C CA . SER A 1 81 ? -2.689 25.688 14.227 1 94.62 81 SER A CA 1
ATOM 657 C C . SER A 1 81 ? -1.64 25.141 13.266 1 94.62 81 SER A C 1
ATOM 659 O O . SER A 1 81 ? -1.264 23.969 13.336 1 94.62 81 SER A O 1
ATOM 661 N N . LEU A 1 82 ? -1.188 25.984 12.32 1 94.12 82 LEU A N 1
ATOM 662 C CA . LEU A 1 82 ? -0.168 25.625 11.344 1 94.12 82 LEU A CA 1
ATOM 663 C C . LEU A 1 82 ? 1.137 25.25 12.039 1 94.12 82 LEU A C 1
ATOM 665 O O . LEU A 1 82 ? 1.739 24.219 11.727 1 94.12 82 LEU A O 1
ATOM 669 N N . VAL A 1 83 ? 1.533 26.062 12.977 1 96.19 83 VAL A N 1
ATOM 670 C CA . VAL A 1 83 ? 2.775 25.812 13.695 1 96.19 83 VAL A CA 1
ATOM 671 C C . VAL A 1 83 ? 2.648 24.516 14.492 1 96.19 83 VAL A C 1
ATOM 673 O O . VAL A 1 83 ? 3.564 23.688 14.5 1 96.19 83 VAL A O 1
ATOM 676 N N . ARG A 1 84 ? 1.56 24.328 15.117 1 96.31 84 ARG A N 1
ATOM 677 C CA . ARG A 1 84 ? 1.359 23.141 15.938 1 96.31 84 ARG A CA 1
ATOM 678 C C . ARG A 1 84 ? 1.379 21.875 15.086 1 96.31 84 ARG A C 1
ATOM 680 O O . ARG A 1 84 ? 2.08 20.906 15.414 1 96.31 84 ARG A O 1
ATOM 687 N N . ARG A 1 85 ? 0.6 21.828 14.031 1 94.75 85 ARG A N 1
ATOM 688 C CA . ARG A 1 85 ? 0.489 20.641 13.203 1 94.75 85 ARG A CA 1
ATOM 689 C C . ARG A 1 85 ? 1.829 20.281 12.562 1 94.75 85 ARG A C 1
ATOM 691 O O . ARG A 1 85 ? 2.18 19.109 12.438 1 94.75 85 ARG A O 1
ATOM 698 N N . THR A 1 86 ? 2.535 21.344 12.102 1 96.44 86 THR A N 1
ATOM 699 C CA . THR A 1 86 ? 3.814 21.062 11.453 1 96.44 86 THR A CA 1
ATOM 700 C C . THR A 1 86 ? 4.852 20.609 12.477 1 96.44 86 THR A C 1
ATOM 702 O O . THR A 1 86 ? 5.734 19.812 12.156 1 96.44 86 THR A O 1
ATOM 705 N N . HIS A 1 87 ? 4.727 21.109 13.672 1 96.75 87 HIS A N 1
ATOM 706 C CA . HIS A 1 87 ? 5.68 20.75 14.711 1 96.75 87 HIS A CA 1
ATOM 707 C C . HIS A 1 87 ? 5.363 19.375 15.297 1 96.75 87 HIS A C 1
ATOM 709 O O . HIS A 1 87 ? 6.27 18.578 15.547 1 96.75 87 HIS A O 1
ATOM 715 N N . GLN A 1 88 ? 4.098 19.094 15.508 1 96.5 88 GLN A N 1
ATOM 716 C CA . GLN A 1 88 ? 3.738 17.906 16.281 1 96.5 88 GLN A CA 1
ATOM 717 C C . GLN A 1 88 ? 3.234 16.781 15.391 1 96.5 88 GLN A C 1
ATOM 719 O O . GLN A 1 88 ? 3.551 15.617 15.609 1 96.5 88 GLN A O 1
ATOM 724 N N . ASP A 1 89 ? 2.455 17.047 14.406 1 96.19 89 ASP A N 1
ATOM 725 C CA . ASP A 1 89 ? 1.771 16.016 13.633 1 96.19 89 ASP A CA 1
ATOM 726 C C . ASP A 1 89 ? 2.65 15.516 12.492 1 96.19 89 ASP A C 1
ATOM 728 O O . ASP A 1 89 ? 2.744 14.305 12.266 1 96.19 89 ASP A O 1
ATOM 732 N N . LEU A 1 90 ? 3.328 16.438 11.781 1 96.69 90 LEU A N 1
ATOM 733 C CA . LEU A 1 90 ? 4.078 16.062 10.586 1 96.69 90 LEU A CA 1
ATOM 734 C C . LEU A 1 90 ? 5.156 15.031 10.922 1 96.69 90 LEU A C 1
ATOM 736 O O . LEU A 1 90 ? 5.312 14.031 10.219 1 96.69 90 LEU A O 1
ATOM 740 N N . PRO A 1 91 ? 5.934 15.227 12.023 1 97.25 91 PRO A N 1
ATOM 741 C CA . PRO A 1 91 ? 6.949 14.219 12.344 1 97.25 91 PRO A CA 1
ATOM 742 C C . PRO A 1 91 ? 6.352 12.844 12.625 1 97.25 91 PRO A C 1
ATOM 744 O O . PRO A 1 91 ? 6.953 11.82 12.289 1 97.25 91 PRO A O 1
ATOM 747 N N . LYS A 1 92 ? 5.219 12.773 13.211 1 97.5 92 LYS A N 1
ATOM 748 C CA . LYS A 1 92 ? 4.574 11.5 13.508 1 97.5 92 LYS A CA 1
ATOM 749 C C . LYS A 1 92 ? 4.113 10.812 12.219 1 97.5 92 LYS A C 1
ATOM 751 O O . LYS A 1 92 ? 4.281 9.602 12.07 1 97.5 92 LYS A O 1
ATOM 756 N N . TRP A 1 93 ? 3.568 11.594 11.336 1 97.06 93 TRP A N 1
ATOM 757 C CA . TRP A 1 93 ? 3.168 11.039 10.047 1 97.06 93 TRP A CA 1
ATOM 758 C C . TRP A 1 93 ? 4.383 10.602 9.234 1 97.06 93 TRP A C 1
ATOM 760 O O . TRP A 1 93 ? 4.34 9.594 8.531 1 97.06 93 TRP A O 1
ATOM 770 N N . HIS A 1 94 ? 5.441 11.445 9.328 1 97.38 94 HIS A N 1
ATOM 771 C CA . HIS A 1 94 ? 6.695 11.062 8.68 1 97.38 94 HIS A CA 1
ATOM 772 C C . HIS A 1 94 ? 7.203 9.727 9.211 1 97.38 94 HIS A C 1
ATOM 774 O O . HIS A 1 94 ? 7.555 8.836 8.438 1 97.38 94 HIS A O 1
ATOM 780 N N . ASN A 1 95 ? 7.207 9.586 10.508 1 96.94 95 ASN A N 1
ATOM 781 C CA . ASN A 1 95 ? 7.648 8.336 11.125 1 96.94 95 ASN A CA 1
ATOM 782 C C . ASN A 1 95 ? 6.789 7.156 10.672 1 96.94 95 ASN A C 1
ATOM 784 O O . ASN A 1 95 ? 7.305 6.074 10.398 1 96.94 95 ASN A O 1
ATOM 788 N N . TYR A 1 96 ? 5.52 7.367 10.625 1 97.56 96 TYR A N 1
ATOM 789 C CA . TYR A 1 96 ? 4.613 6.316 10.18 1 97.56 96 TYR A CA 1
ATOM 790 C C . TYR A 1 96 ? 4.902 5.914 8.742 1 97.56 96 TYR A C 1
ATOM 792 O O . TYR A 1 96 ? 4.895 4.727 8.406 1 97.56 96 TYR A O 1
ATOM 800 N N . SER A 1 97 ? 5.152 6.895 7.887 1 96.81 97 SER A N 1
ATOM 801 C CA . SER A 1 97 ? 5.418 6.629 6.477 1 96.81 97 SER A CA 1
ATOM 802 C C . SER A 1 97 ? 6.699 5.82 6.293 1 96.81 97 SER A C 1
ATOM 804 O O . SER A 1 97 ? 6.809 5.027 5.355 1 96.81 97 SER A O 1
ATOM 806 N N . GLN A 1 98 ? 7.637 5.984 7.219 1 94.75 98 GLN A N 1
ATOM 807 C CA . GLN A 1 98 ? 8.93 5.316 7.105 1 94.75 98 GLN A CA 1
ATOM 808 C C . GLN A 1 98 ? 8.844 3.867 7.582 1 94.75 98 GLN A C 1
ATOM 810 O O . GLN A 1 98 ? 9.75 3.07 7.328 1 94.75 98 GLN A O 1
ATOM 815 N N . GLN A 1 99 ? 7.816 3.547 8.219 1 94.19 99 GLN A N 1
ATOM 816 C CA . GLN A 1 99 ? 7.691 2.201 8.773 1 94.19 99 GLN A CA 1
ATOM 817 C C . GLN A 1 99 ? 7.559 1.164 7.66 1 94.19 99 GLN A C 1
ATOM 819 O O . GLN A 1 99 ? 6.758 1.334 6.738 1 94.19 99 GLN A O 1
ATOM 824 N N . ILE A 1 100 ? 8.398 0.122 7.824 1 92 100 ILE A N 1
ATOM 825 C CA . ILE A 1 100 ? 8.336 -0.987 6.879 1 92 100 ILE A CA 1
ATOM 826 C C . ILE A 1 100 ? 7.285 -1.995 7.332 1 92 100 ILE A C 1
ATOM 828 O O . ILE A 1 100 ? 7.293 -2.436 8.484 1 92 100 ILE A O 1
ATOM 832 N N . VAL A 1 101 ? 6.387 -2.283 6.438 1 94.81 101 VAL A N 1
ATOM 833 C CA . VAL A 1 101 ? 5.328 -3.225 6.781 1 94.81 101 VAL A CA 1
ATOM 834 C C . VAL A 1 101 ? 5.574 -4.559 6.078 1 94.81 101 VAL A C 1
ATOM 836 O O . VAL A 1 101 ? 6.168 -4.598 4.996 1 94.81 101 VAL A O 1
ATOM 839 N N . GLY A 1 102 ? 5.207 -5.691 6.742 1 95.62 102 GLY A N 1
ATOM 840 C CA . GLY A 1 102 ? 5.211 -7.008 6.125 1 95.62 102 GLY A CA 1
ATOM 841 C C . GLY A 1 102 ? 6.594 -7.633 6.059 1 95.62 102 GLY A C 1
ATOM 842 O O . GLY A 1 102 ? 6.879 -8.422 5.16 1 95.62 102 GLY A O 1
ATOM 843 N N . MET A 1 103 ? 7.441 -7.266 6.941 1 94.75 103 MET A N 1
ATOM 844 C CA . MET A 1 103 ? 8.805 -7.797 6.926 1 94.75 103 MET A CA 1
ATOM 845 C C . MET A 1 103 ? 8.797 -9.312 7.117 1 94.75 103 MET A C 1
ATOM 847 O O . MET A 1 103 ? 9.586 -10.023 6.488 1 94.75 103 MET A O 1
ATOM 851 N N . GLU A 1 104 ? 7.949 -9.781 7.98 1 96.12 104 GLU A N 1
ATOM 852 C CA . GLU A 1 104 ? 7.859 -11.219 8.227 1 96.12 104 GLU A CA 1
ATOM 853 C C . GLU A 1 104 ? 7.422 -11.961 6.965 1 96.12 104 GLU A C 1
ATOM 855 O O . GLU A 1 104 ? 7.996 -13 6.617 1 96.12 104 GLU A O 1
ATOM 860 N N . GLU A 1 105 ? 6.426 -11.469 6.336 1 97.44 105 GLU A N 1
ATOM 861 C CA . GLU A 1 105 ? 5.93 -12.07 5.102 1 97.44 105 GLU A CA 1
ATOM 862 C C . GLU A 1 105 ? 6.996 -12.039 4.008 1 97.44 105 GLU A C 1
ATOM 864 O O . GLU A 1 105 ? 7.176 -13.023 3.285 1 97.44 105 GLU A O 1
ATOM 869 N N . LEU A 1 106 ? 7.707 -10.953 3.898 1 95.88 106 LEU A N 1
ATOM 870 C CA . LEU A 1 106 ? 8.727 -10.812 2.865 1 95.88 106 LEU A CA 1
ATOM 871 C C . LEU A 1 106 ? 9.867 -11.805 3.088 1 95.88 106 LEU A C 1
ATOM 873 O O . LEU A 1 106 ? 10.383 -12.375 2.133 1 95.88 106 LEU A O 1
ATOM 877 N N . PHE A 1 107 ? 10.203 -12.055 4.34 1 95.62 107 PHE A N 1
ATOM 878 C CA . PHE A 1 107 ? 11.234 -13.039 4.664 1 95.62 107 PHE A CA 1
ATOM 879 C C . PHE A 1 107 ? 10.758 -14.445 4.336 1 95.62 107 PHE A C 1
ATOM 881 O O . PHE A 1 107 ? 11.531 -15.266 3.836 1 95.62 107 PHE A O 1
ATOM 888 N N . ALA A 1 108 ? 9.547 -14.688 4.684 1 97 108 ALA A N 1
ATOM 889 C CA . ALA A 1 108 ? 8.977 -16 4.375 1 97 108 ALA A CA 1
ATOM 890 C C . ALA A 1 108 ? 8.992 -16.266 2.873 1 97 108 ALA A C 1
ATOM 892 O O . ALA A 1 108 ? 9.297 -17.375 2.436 1 97 108 ALA A O 1
ATOM 893 N N . LEU A 1 109 ? 8.672 -15.242 2.09 1 97.25 109 LEU A N 1
ATOM 894 C CA . LEU A 1 109 ? 8.68 -15.375 0.637 1 97.25 109 LEU A CA 1
ATOM 895 C C . LEU A 1 109 ? 10.078 -15.703 0.125 1 97.25 109 LEU A C 1
ATOM 897 O O . LEU A 1 109 ? 10.234 -16.5 -0.797 1 97.25 109 LEU A O 1
ATOM 901 N N . GLU A 1 110 ? 11.055 -15.102 0.72 1 95.75 110 GLU A N 1
ATOM 902 C CA . GLU A 1 110 ? 12.445 -15.352 0.345 1 95.75 110 GLU A CA 1
ATOM 903 C C . GLU A 1 110 ? 12.828 -16.812 0.585 1 95.75 110 GLU A C 1
ATOM 905 O O . GLU A 1 110 ? 13.516 -17.422 -0.235 1 95.75 110 GLU A O 1
ATOM 910 N N . GLU A 1 111 ? 12.328 -17.328 1.639 1 95.81 111 GLU A N 1
ATOM 911 C CA . GLU A 1 111 ? 12.617 -18.719 1.971 1 95.81 111 GLU A CA 1
ATOM 912 C C . GLU A 1 111 ? 11.93 -19.672 0.996 1 95.81 111 GLU A C 1
ATOM 914 O O . GLU A 1 111 ? 12.5 -20.703 0.62 1 95.81 111 GLU A O 1
ATOM 919 N N . ILE A 1 112 ? 10.828 -19.359 0.591 1 96.62 112 ILE A N 1
ATOM 920 C CA . ILE A 1 112 ? 10.031 -20.203 -0.293 1 96.62 112 ILE A CA 1
ATOM 921 C C . ILE A 1 112 ? 10.664 -20.234 -1.683 1 96.62 112 ILE A C 1
ATOM 923 O O . ILE A 1 112 ? 10.773 -21.297 -2.297 1 96.62 112 ILE A O 1
ATOM 927 N N . ILE A 1 113 ? 11.164 -19.109 -2.188 1 95.62 113 ILE A N 1
ATOM 928 C CA . ILE A 1 113 ? 11.68 -18.984 -3.547 1 95.62 113 ILE A CA 1
ATOM 929 C C . ILE A 1 113 ? 12.961 -19.797 -3.684 1 95.62 113 ILE A C 1
ATOM 931 O O . ILE A 1 113 ? 13.289 -20.266 -4.773 1 95.62 113 ILE A O 1
ATOM 935 N N . ALA A 1 114 ? 13.562 -20.047 -2.545 1 93.62 114 ALA A N 1
ATOM 936 C CA . ALA A 1 114 ? 14.789 -20.844 -2.559 1 93.62 114 ALA A CA 1
ATOM 937 C C . ALA A 1 114 ? 14.484 -22.312 -2.838 1 93.62 114 ALA A C 1
ATOM 939 O O . ALA A 1 114 ? 15.367 -23.062 -3.264 1 93.62 114 ALA A O 1
ATOM 940 N N . LYS A 1 115 ? 13.227 -22.734 -2.742 1 94.25 115 LYS A N 1
ATOM 941 C CA . LYS A 1 115 ? 12.859 -24.141 -2.846 1 94.25 115 LYS A CA 1
ATOM 942 C C . LYS A 1 115 ? 12.047 -24.406 -4.109 1 94.25 115 LYS A C 1
ATOM 944 O O . LYS A 1 115 ? 11.539 -25.516 -4.305 1 94.25 115 LYS A O 1
ATOM 949 N N . VAL A 1 116 ? 11.898 -23.453 -4.988 1 95.94 116 VAL A N 1
ATOM 950 C CA . VAL A 1 116 ? 11.078 -23.625 -6.18 1 95.94 116 VAL A CA 1
ATOM 951 C C . VAL A 1 116 ? 11.805 -24.516 -7.188 1 95.94 116 VAL A C 1
ATOM 953 O O . VAL A 1 116 ? 13.031 -24.609 -7.168 1 95.94 116 VAL A O 1
ATOM 956 N N . PRO A 1 117 ? 11.047 -25.172 -8.133 1 96.06 117 PRO A N 1
ATOM 957 C CA . PRO A 1 117 ? 11.656 -26.016 -9.156 1 96.06 117 PRO A CA 1
ATOM 958 C C . PRO A 1 117 ? 12.648 -25.266 -10.031 1 96.06 117 PRO A C 1
ATOM 960 O O . PRO A 1 117 ? 12.453 -24.078 -10.312 1 96.06 117 PRO A O 1
ATOM 963 N N . ASP A 1 118 ? 13.695 -25.906 -10.43 1 94.69 118 ASP A N 1
ATOM 964 C CA . ASP A 1 118 ? 14.719 -25.281 -11.258 1 94.69 118 ASP A CA 1
ATOM 965 C C . ASP A 1 118 ? 14.5 -25.578 -12.734 1 94.69 118 ASP A C 1
ATOM 967 O O . ASP A 1 118 ? 13.43 -26.062 -13.125 1 94.69 118 ASP A O 1
ATOM 971 N N . LYS A 1 119 ? 15.469 -25.266 -13.523 1 95.38 119 LYS A N 1
ATOM 972 C CA . LYS A 1 119 ? 15.367 -25.438 -14.969 1 95.38 119 LYS A CA 1
ATOM 973 C C . LYS A 1 119 ? 15.289 -26.906 -15.359 1 95.38 119 LYS A C 1
ATOM 975 O O . LYS A 1 119 ? 14.617 -27.266 -16.328 1 95.38 119 LYS A O 1
ATOM 980 N N . LYS A 1 120 ? 15.906 -27.688 -14.594 1 94.38 120 LYS A N 1
ATOM 981 C CA . LYS A 1 120 ? 15.875 -29.125 -14.867 1 94.38 120 LYS A CA 1
ATOM 982 C C . LYS A 1 120 ? 14.484 -29.703 -14.625 1 94.38 120 LYS A C 1
ATOM 984 O O . LYS A 1 120 ? 14 -30.531 -15.406 1 94.38 120 LYS A O 1
ATOM 989 N N . ASP A 1 121 ? 13.922 -29.234 -13.555 1 94.5 121 ASP A N 1
ATOM 990 C CA . ASP A 1 121 ? 12.562 -29.672 -13.25 1 94.5 121 ASP A CA 1
ATOM 991 C C . ASP A 1 121 ? 11.594 -29.25 -14.352 1 94.5 121 ASP A C 1
ATOM 993 O O . ASP A 1 121 ? 10.719 -30.016 -14.75 1 94.5 121 ASP A O 1
ATOM 997 N N . MET A 1 122 ? 11.773 -28.078 -14.82 1 96.19 122 MET A N 1
ATOM 998 C CA . MET A 1 122 ? 10.914 -27.562 -15.883 1 96.19 122 MET A CA 1
ATOM 999 C C . MET A 1 122 ? 11.109 -28.359 -17.172 1 96.19 122 MET A C 1
ATOM 1001 O O . MET A 1 122 ? 10.133 -28.75 -17.812 1 96.19 122 MET A O 1
ATOM 1005 N N . ALA A 1 123 ? 12.289 -28.594 -17.516 1 95.94 123 ALA A N 1
ATOM 1006 C CA . ALA A 1 123 ? 12.594 -29.359 -18.719 1 95.94 123 ALA A CA 1
ATOM 1007 C C . ALA A 1 123 ? 12 -30.766 -18.641 1 95.94 123 ALA A C 1
ATOM 1009 O O . ALA A 1 123 ? 11.477 -31.266 -19.625 1 95.94 123 ALA A O 1
ATOM 1010 N N . TYR A 1 124 ? 12.148 -31.297 -17.484 1 94.44 124 TYR A N 1
ATOM 1011 C CA . TYR A 1 124 ? 11.609 -32.656 -17.281 1 94.44 124 TYR A CA 1
ATOM 1012 C C . TYR A 1 124 ? 10.094 -32.656 -17.453 1 94.44 124 TYR A C 1
ATOM 1014 O O . TYR A 1 124 ? 9.547 -33.531 -18.109 1 94.44 124 TYR A O 1
ATOM 1022 N N . SER A 1 125 ? 9.438 -31.75 -16.875 1 95.62 125 SER A N 1
ATOM 1023 C CA . SER A 1 125 ? 7.984 -31.703 -16.953 1 95.62 125 SER A CA 1
ATOM 1024 C C . SER A 1 125 ? 7.527 -31.469 -18.391 1 95.62 125 SER A C 1
ATOM 1026 O O . SER A 1 125 ? 6.531 -32.062 -18.828 1 95.62 125 SER A O 1
ATOM 1028 N N . LEU A 1 126 ? 8.227 -30.609 -19.094 1 97.12 126 LEU A N 1
ATOM 1029 C CA . LEU A 1 126 ? 7.914 -30.375 -20.5 1 97.12 126 LEU A CA 1
ATOM 1030 C C . LEU A 1 126 ? 8.102 -31.641 -21.312 1 97.12 126 LEU A C 1
ATOM 1032 O O . LEU A 1 126 ? 7.27 -31.969 -22.172 1 97.12 126 LEU A O 1
ATOM 1036 N N . GLY A 1 127 ? 9.195 -32.312 -21.047 1 95.5 127 GLY A N 1
ATOM 1037 C CA . GLY A 1 127 ? 9.453 -33.562 -21.734 1 95.5 127 GLY A CA 1
ATOM 1038 C C . GLY A 1 127 ? 8.398 -34.625 -21.453 1 95.5 127 GLY A C 1
ATOM 1039 O O . GLY A 1 127 ? 7.977 -35.344 -22.359 1 95.5 127 GLY A O 1
ATOM 1040 N N . GLU A 1 128 ? 8.016 -34.656 -20.234 1 93.25 128 GLU A N 1
ATOM 1041 C CA . GLU A 1 128 ? 6.996 -35.656 -19.859 1 93.25 128 GLU A CA 1
ATOM 1042 C C . GLU A 1 128 ? 5.66 -35.344 -20.531 1 93.25 128 GLU A C 1
ATOM 1044 O O . GLU A 1 128 ? 4.953 -36.25 -20.969 1 93.25 128 GLU A O 1
ATOM 1049 N N . MET A 1 129 ? 5.281 -34.125 -20.578 1 95.12 129 MET A N 1
ATOM 1050 C CA . MET A 1 129 ? 4.047 -33.719 -21.25 1 95.12 129 MET A CA 1
ATOM 1051 C C . MET A 1 129 ? 4.109 -34.094 -22.734 1 95.12 129 MET A C 1
ATOM 1053 O O . MET A 1 129 ? 3.121 -34.562 -23.312 1 95.12 129 MET A O 1
ATOM 1057 N N . HIS A 1 130 ? 5.207 -33.844 -23.328 1 95.75 130 HIS A N 1
ATOM 1058 C CA . HIS A 1 130 ? 5.402 -34.188 -24.734 1 95.75 130 HIS A CA 1
ATOM 1059 C C . HIS A 1 130 ? 5.258 -35.688 -24.953 1 95.75 130 HIS A C 1
ATOM 1061 O O . HIS A 1 130 ? 4.582 -36.094 -25.891 1 95.75 130 HIS A O 1
ATOM 1067 N N . ARG A 1 131 ? 5.844 -36.406 -24.047 1 93 131 ARG A N 1
ATOM 1068 C CA . ARG A 1 131 ? 5.809 -37.875 -24.125 1 93 131 ARG A CA 1
ATOM 1069 C C . ARG A 1 131 ? 4.379 -38.375 -24 1 93 131 ARG A C 1
ATOM 1071 O O . ARG A 1 131 ? 3.945 -39.219 -24.781 1 93 131 ARG A O 1
ATOM 1078 N N . ILE A 1 132 ? 3.693 -37.875 -23.094 1 93.81 132 ILE A N 1
ATOM 1079 C CA . ILE A 1 132 ? 2.328 -38.312 -22.828 1 93.81 132 ILE A CA 1
ATOM 1080 C C . ILE A 1 132 ? 1.439 -37.969 -24.016 1 93.81 132 ILE A C 1
ATOM 1082 O O . ILE A 1 132 ? 0.594 -38.781 -24.422 1 93.81 132 ILE A O 1
ATOM 1086 N N . GLU A 1 133 ? 1.604 -36.844 -24.578 1 94.62 133 GLU A N 1
ATOM 1087 C CA . GLU A 1 133 ? 0.817 -36.438 -25.75 1 94.62 133 GLU A CA 1
ATOM 1088 C C . GLU A 1 133 ? 1.075 -37.375 -26.922 1 94.62 133 GLU A C 1
ATOM 1090 O O . GLU A 1 133 ? 0.147 -37.719 -27.656 1 94.62 133 GLU A O 1
ATOM 1095 N N . GLN A 1 134 ? 2.266 -37.75 -27.078 1 93 134 GLN A N 1
ATOM 1096 C CA . GLN A 1 134 ? 2.645 -38.625 -28.172 1 93 134 GLN A CA 1
ATOM 1097 C C . GLN A 1 134 ? 2.088 -40.031 -27.969 1 93 134 GLN A C 1
ATOM 1099 O O . GLN A 1 134 ? 1.454 -40.594 -28.875 1 93 134 GLN A O 1
ATOM 1104 N N . ILE A 1 135 ? 2.334 -40.531 -26.781 1 93.81 135 ILE A N 1
ATOM 1105 C CA . ILE A 1 135 ? 1.971 -41.906 -26.5 1 93.81 135 ILE A CA 1
ATOM 1106 C C . ILE A 1 135 ? 0.457 -42.062 -26.609 1 93.81 135 ILE A C 1
ATOM 1108 O O . ILE A 1 135 ? -0.026 -43 -27.234 1 93.81 135 ILE A O 1
ATOM 1112 N N . TYR A 1 136 ? -0.275 -41.125 -26.125 1 94.25 136 TYR A N 1
ATOM 1113 C CA . TYR A 1 136 ? -1.726 -41.25 -26.062 1 94.25 136 TYR A CA 1
ATOM 1114 C C . TYR A 1 136 ? -2.4 -40.5 -27.188 1 94.25 136 TYR A C 1
ATOM 1116 O O . TYR A 1 136 ? -3.631 -40.469 -27.281 1 94.25 136 TYR A O 1
ATOM 1124 N N . ASP A 1 137 ? -1.612 -39.875 -28 1 92.38 137 ASP A N 1
ATOM 1125 C CA . ASP A 1 137 ? -2.107 -39.094 -29.141 1 92.38 137 ASP A CA 1
ATOM 1126 C C . ASP A 1 137 ? -3.141 -38.062 -28.703 1 92.38 137 ASP A C 1
ATOM 1128 O O . ASP A 1 137 ? -4.258 -38.031 -29.219 1 92.38 137 ASP A O 1
ATOM 1132 N N . LEU A 1 138 ? -2.734 -37.281 -27.797 1 93.38 138 LEU A N 1
ATOM 1133 C CA . LEU A 1 138 ? -3.639 -36.281 -27.25 1 93.38 138 LEU A CA 1
ATOM 1134 C C . LEU A 1 138 ? -3.605 -35 -28.078 1 93.38 138 LEU A C 1
ATOM 1136 O O . LEU A 1 138 ? -2.547 -34.594 -28.562 1 93.38 138 LEU A O 1
ATOM 1140 N N . GLU A 1 139 ? -4.77 -34.438 -28.203 1 92.81 139 GLU A N 1
ATOM 1141 C CA . GLU A 1 139 ? -4.902 -33.188 -28.969 1 92.81 139 GLU A CA 1
ATOM 1142 C C . GLU A 1 139 ? -4.82 -31.969 -28.062 1 92.81 139 GLU A C 1
ATOM 1144 O O . GLU A 1 139 ? -5.48 -31.922 -27.031 1 92.81 139 GLU A O 1
ATOM 1149 N N . ALA A 1 140 ? -4.09 -31.016 -28.531 1 95.12 140 ALA A N 1
ATOM 1150 C CA . ALA A 1 140 ? -3.9 -29.781 -27.781 1 95.12 140 ALA A CA 1
ATOM 1151 C C . ALA A 1 140 ? -5.238 -29.094 -27.5 1 95.12 140 ALA A C 1
ATOM 1153 O O . ALA A 1 140 ? -5.465 -28.594 -26.391 1 95.12 140 ALA A O 1
ATOM 1154 N N . ILE A 1 141 ? -6.109 -29.047 -28.453 1 93.69 141 ILE A N 1
ATOM 1155 C CA . ILE A 1 141 ? -7.398 -28.375 -28.344 1 93.69 141 ILE A CA 1
ATOM 1156 C C . ILE A 1 141 ? -8.227 -29 -27.234 1 93.69 141 ILE A C 1
ATOM 1158 O O . ILE A 1 141 ? -8.812 -28.297 -26.406 1 93.69 141 ILE A O 1
ATOM 1162 N N . GLU A 1 142 ? -8.266 -30.312 -27.172 1 92.69 142 GLU A N 1
ATOM 1163 C CA . GLU A 1 142 ? -9.008 -31.016 -26.125 1 92.69 142 GLU A CA 1
ATOM 1164 C C . GLU A 1 142 ? -8.367 -30.797 -24.75 1 92.69 142 GLU A C 1
ATOM 1166 O O . GLU A 1 142 ? -9.07 -30.578 -23.766 1 92.69 142 GLU A O 1
ATOM 1171 N N . LEU A 1 143 ? -7.09 -30.875 -24.75 1 93.5 143 LEU A N 1
ATOM 1172 C CA . LEU A 1 143 ? -6.383 -30.672 -23.484 1 93.5 143 LEU A CA 1
ATOM 1173 C C . LEU A 1 143 ? -6.617 -29.266 -22.953 1 93.5 143 LEU A C 1
ATOM 1175 O O . LEU A 1 143 ? -6.785 -29.062 -21.75 1 93.5 143 LEU A O 1
ATOM 1179 N N . ALA A 1 144 ? -6.637 -28.312 -23.812 1 93.12 144 ALA A N 1
ATOM 1180 C CA . ALA A 1 144 ? -6.828 -26.922 -23.438 1 93.12 144 ALA A CA 1
ATOM 1181 C C . ALA A 1 144 ? -8.234 -26.688 -22.891 1 93.12 144 ALA A C 1
ATOM 1183 O O . ALA A 1 144 ? -8.461 -25.75 -22.109 1 93.12 144 ALA A O 1
ATOM 1184 N N . ARG A 1 145 ? -9.148 -27.5 -23.281 1 91.31 145 ARG A N 1
ATOM 1185 C CA . ARG A 1 145 ? -10.523 -27.406 -22.797 1 91.31 145 ARG A CA 1
ATOM 1186 C C . ARG A 1 145 ? -10.703 -28.234 -21.531 1 91.31 145 ARG A C 1
ATOM 1188 O O . ARG A 1 145 ? -11.805 -28.297 -20.969 1 91.31 145 ARG A O 1
ATOM 1195 N N . GLY A 1 146 ? -9.664 -28.906 -21.109 1 88.81 146 GLY A N 1
ATOM 1196 C CA . GLY A 1 146 ? -9.719 -29.703 -19.906 1 88.81 146 GLY A CA 1
ATOM 1197 C C . GLY A 1 146 ? -10.297 -31.094 -20.125 1 88.81 146 GLY A C 1
ATOM 1198 O O . GLY A 1 146 ? -10.938 -31.656 -19.25 1 88.81 146 GLY A O 1
ATOM 1199 N N . ARG A 1 147 ? -10.148 -31.516 -21.312 1 91.25 147 ARG A N 1
ATOM 1200 C CA . ARG A 1 147 ? -10.688 -32.844 -21.656 1 91.25 147 ARG A CA 1
ATOM 1201 C C . ARG A 1 147 ? -9.562 -33.812 -21.969 1 91.25 147 ARG A C 1
ATOM 1203 O O . ARG A 1 147 ? -8.633 -33.469 -22.719 1 91.25 147 ARG A O 1
ATOM 1210 N N . ILE A 1 148 ? -9.641 -35 -21.328 1 89.75 148 ILE A N 1
ATOM 1211 C CA . ILE A 1 148 ? -8.695 -36.062 -21.594 1 89.75 148 ILE A CA 1
ATOM 1212 C C . ILE A 1 148 ? -9.453 -37.344 -21.938 1 89.75 148 ILE A C 1
ATOM 1214 O O . ILE A 1 148 ? -10.195 -37.875 -21.109 1 89.75 148 ILE A O 1
ATOM 1218 N N . GLN A 1 149 ? -9.234 -37.844 -23.094 1 87.88 149 GLN A N 1
ATOM 1219 C CA . GLN A 1 149 ? -9.844 -39.062 -23.562 1 87.88 149 GLN A CA 1
ATOM 1220 C C . GLN A 1 149 ? -11.352 -39.094 -23.281 1 87.88 149 GLN A C 1
ATOM 1222 O O . GLN A 1 149 ? -11.867 -40.031 -22.719 1 87.88 149 GLN A O 1
ATOM 1227 N N . GLY A 1 150 ? -11.992 -37.969 -23.562 1 84.19 150 GLY A N 1
ATOM 1228 C CA . GLY A 1 150 ? -13.438 -37.875 -23.516 1 84.19 150 GLY A CA 1
ATOM 1229 C C . GLY A 1 150 ? -13.961 -37.438 -22.156 1 84.19 150 GLY A C 1
ATOM 1230 O O . GLY A 1 150 ? -15.148 -37.125 -22.016 1 84.19 150 GLY A O 1
ATOM 1231 N N . LYS A 1 151 ? -13.164 -37.375 -21.188 1 87.44 151 LYS A N 1
ATOM 1232 C CA . LYS A 1 151 ? -13.594 -36.969 -19.844 1 87.44 151 LYS A CA 1
ATOM 1233 C C . LYS A 1 151 ? -13.258 -35.5 -19.578 1 87.44 151 LYS A C 1
ATOM 1235 O O . LYS A 1 151 ? -12.148 -35.031 -19.875 1 87.44 151 LYS A O 1
ATOM 1240 N N . GLN A 1 152 ? -14.234 -34.812 -19 1 90.38 152 GLN A N 1
ATOM 1241 C CA . GLN A 1 152 ? -14.07 -33.375 -18.719 1 90.38 152 GLN A CA 1
ATOM 1242 C C . GLN A 1 152 ? -13.547 -33.156 -17.297 1 90.38 152 GLN A C 1
ATOM 1244 O O . GLN A 1 152 ? -14.055 -33.75 -16.344 1 90.38 152 GLN A O 1
ATOM 1249 N N . TYR A 1 153 ? -12.547 -32.375 -17.172 1 84.69 153 TYR A N 1
ATOM 1250 C CA . TYR A 1 153 ? -11.992 -32.031 -15.875 1 84.69 153 TYR A CA 1
ATOM 1251 C C . TYR A 1 153 ? -12.148 -30.531 -15.609 1 84.69 153 TYR A C 1
ATOM 1253 O O . TYR A 1 153 ? -12.398 -29.75 -16.531 1 84.69 153 TYR A O 1
ATOM 1261 N N . ASP A 1 154 ? -12.047 -30.156 -14.312 1 77.88 154 ASP A N 1
ATOM 1262 C CA . ASP A 1 154 ? -12.281 -28.781 -13.898 1 77.88 154 ASP A CA 1
ATOM 1263 C C . ASP A 1 154 ? -10.992 -27.969 -13.914 1 77.88 154 ASP A C 1
ATOM 1265 O O . ASP A 1 154 ? -10.609 -27.375 -12.898 1 77.88 154 ASP A O 1
ATOM 1269 N N . PHE A 1 155 ? -10.289 -28.062 -14.93 1 78.19 155 PHE A N 1
ATOM 1270 C CA . PHE A 1 155 ? -9.07 -27.266 -14.992 1 78.19 155 PHE A CA 1
ATOM 1271 C C . PHE A 1 155 ? -8.719 -26.938 -16.438 1 78.19 155 PHE A C 1
ATOM 1273 O O . PHE A 1 155 ? -8.906 -27.766 -17.328 1 78.19 155 PHE A O 1
ATOM 1280 N N . ARG A 1 156 ? -8.297 -25.703 -16.562 1 86.69 156 ARG A N 1
ATOM 1281 C CA . ARG A 1 156 ? -7.828 -25.234 -17.875 1 86.69 156 ARG A CA 1
ATOM 1282 C C . ARG A 1 156 ? -6.453 -24.594 -17.766 1 86.69 156 ARG A C 1
ATOM 1284 O O . ARG A 1 156 ? -6.195 -23.828 -16.828 1 86.69 156 ARG A O 1
ATOM 1291 N N . PRO A 1 157 ? -5.652 -25.047 -18.641 1 92.81 157 PRO A N 1
ATOM 1292 C CA . PRO A 1 157 ? -4.332 -24.422 -18.625 1 92.81 157 PRO A CA 1
ATOM 1293 C C . PRO A 1 157 ? -4.391 -22.922 -18.969 1 92.81 157 PRO A C 1
ATOM 1295 O O . PRO A 1 157 ? -5.277 -22.5 -19.703 1 92.81 157 PRO A O 1
ATOM 1298 N N . SER A 1 158 ? -3.469 -22.203 -18.453 1 93.25 158 SER A N 1
ATOM 1299 C CA . SER A 1 158 ? -3.357 -20.781 -18.766 1 93.25 158 SER A CA 1
ATOM 1300 C C . SER A 1 158 ? -2.734 -20.578 -20.141 1 93.25 158 SER A C 1
ATOM 1302 O O . SER A 1 158 ? -2.217 -21.516 -20.75 1 93.25 158 SER A O 1
ATOM 1304 N N . ILE A 1 159 ? -2.861 -19.328 -20.609 1 95.62 159 ILE A N 1
ATOM 1305 C CA . ILE A 1 159 ? -2.254 -19 -21.891 1 95.62 159 ILE A CA 1
ATOM 1306 C C . ILE A 1 159 ? -0.747 -19.234 -21.828 1 95.62 159 ILE A C 1
ATOM 1308 O O . ILE A 1 159 ? -0.135 -19.672 -22.812 1 95.62 159 ILE A O 1
ATOM 1312 N N . ARG A 1 160 ? -0.18 -19.016 -20.688 1 96.44 160 ARG A N 1
ATOM 1313 C CA . ARG A 1 160 ? 1.259 -19.188 -20.531 1 96.44 160 ARG A CA 1
ATOM 1314 C C . ARG A 1 160 ? 1.637 -20.672 -20.547 1 96.44 160 ARG A C 1
ATOM 1316 O O . ARG A 1 160 ? 2.713 -21.031 -21.031 1 96.44 160 ARG A O 1
ATOM 1323 N N . ASP A 1 161 ? 0.766 -21.469 -19.969 1 96.88 161 ASP A N 1
ATOM 1324 C CA . ASP A 1 161 ? 0.968 -22.906 -20.078 1 96.88 161 ASP A CA 1
ATOM 1325 C C . ASP A 1 161 ? 0.975 -23.359 -21.531 1 96.88 161 ASP A C 1
ATOM 1327 O O . ASP A 1 161 ? 1.861 -24.109 -21.953 1 96.88 161 ASP A O 1
ATOM 1331 N N . CYS A 1 162 ? 0.015 -22.891 -22.281 1 97.69 162 CYS A N 1
ATOM 1332 C CA . CYS A 1 162 ? -0.115 -23.266 -23.688 1 97.69 162 CYS A CA 1
ATOM 1333 C C . CYS A 1 162 ? 1.11 -22.828 -24.484 1 97.69 162 CYS A C 1
ATOM 1335 O O . CYS A 1 162 ? 1.636 -23.609 -25.281 1 97.69 162 CYS A O 1
ATOM 1337 N N . VAL A 1 163 ? 1.533 -21.641 -24.203 1 97.94 163 VAL A N 1
ATOM 1338 C CA . VAL A 1 163 ? 2.684 -21.094 -24.922 1 97.94 163 VAL A CA 1
ATOM 1339 C C . VAL A 1 163 ? 3.93 -21.922 -24.594 1 97.94 163 VAL A C 1
ATOM 1341 O O . VAL A 1 163 ? 4.715 -22.25 -25.484 1 97.94 163 VAL A O 1
ATOM 1344 N N . ALA A 1 164 ? 4.105 -22.219 -23.344 1 97.94 164 ALA A N 1
ATOM 1345 C CA . ALA A 1 164 ? 5.27 -23 -22.922 1 97.94 164 ALA A CA 1
ATOM 1346 C C . ALA A 1 164 ? 5.285 -24.375 -23.578 1 97.94 164 ALA A C 1
ATOM 1348 O O . ALA A 1 164 ? 6.332 -24.844 -24.031 1 97.94 164 ALA A O 1
ATOM 1349 N N . LEU A 1 165 ? 4.148 -25 -23.609 1 97.94 165 LEU A N 1
ATOM 1350 C CA . LEU A 1 165 ? 4.039 -26.312 -24.234 1 97.94 165 LEU A CA 1
ATOM 1351 C C . LEU A 1 165 ? 4.324 -26.219 -25.734 1 97.94 165 LEU A C 1
ATOM 1353 O O . LEU A 1 165 ? 5.035 -27.062 -26.281 1 97.94 165 LEU A O 1
ATOM 1357 N N . GLY A 1 166 ? 3.824 -25.203 -26.406 1 98.06 166 GLY A N 1
ATOM 1358 C CA . GLY A 1 166 ? 4.09 -25 -27.812 1 98.06 166 GLY A CA 1
ATOM 1359 C C . GLY A 1 166 ? 5.559 -24.75 -28.109 1 98.06 166 GLY A C 1
ATOM 1360 O O . GLY A 1 166 ? 6.109 -25.328 -29.062 1 98.06 166 GLY A O 1
ATOM 1361 N N . GLU A 1 167 ? 6.133 -23.953 -27.328 1 98 167 GLU A N 1
ATOM 1362 C CA . GLU A 1 167 ? 7.539 -23.609 -27.531 1 98 167 GLU A CA 1
ATOM 1363 C C . GLU A 1 167 ? 8.43 -24.844 -27.359 1 98 167 GLU A C 1
ATOM 1365 O O . GLU A 1 167 ? 9.414 -25 -28.094 1 98 167 GLU A O 1
ATOM 1370 N N . HIS A 1 168 ? 8.109 -25.594 -26.344 1 98 168 HIS A N 1
ATOM 1371 C CA . HIS A 1 168 ? 8.883 -26.812 -26.141 1 98 168 HIS A CA 1
ATOM 1372 C C . HIS A 1 168 ? 8.789 -27.734 -27.359 1 98 168 HIS A C 1
ATOM 1374 O O . HIS A 1 168 ? 9.812 -28.25 -27.828 1 98 168 HIS A O 1
ATOM 1380 N N . LYS A 1 169 ? 7.609 -27.938 -27.906 1 97.5 169 LYS A N 1
ATOM 1381 C CA . LYS A 1 169 ? 7.41 -28.781 -29.078 1 97.5 169 LYS A CA 1
ATOM 1382 C C . LYS A 1 169 ? 8.109 -28.203 -30.297 1 97.5 169 LYS A C 1
ATOM 1384 O O . LYS A 1 169 ? 8.625 -28.938 -31.141 1 97.5 169 LYS A O 1
ATOM 1389 N N . PHE A 1 170 ? 8.07 -26.906 -30.359 1 97.38 170 PHE A N 1
ATOM 1390 C CA . PHE A 1 170 ? 8.758 -26.219 -31.438 1 97.38 170 PHE A CA 1
ATOM 1391 C C . PHE A 1 170 ? 10.25 -26.5 -31.391 1 97.38 170 PHE A C 1
ATOM 1393 O O . PHE A 1 170 ? 10.867 -26.797 -32.406 1 97.38 170 PHE A O 1
ATOM 1400 N N . LYS A 1 171 ? 10.812 -26.484 -30.219 1 96.44 171 LYS A N 1
ATOM 1401 C CA . LYS A 1 171 ? 12.242 -26.734 -30.047 1 96.44 171 LYS A CA 1
ATOM 1402 C C . LYS A 1 171 ? 12.578 -28.203 -30.359 1 96.44 171 LYS A C 1
ATOM 1404 O O . LYS A 1 171 ? 13.664 -28.5 -30.859 1 96.44 171 LYS A O 1
ATOM 1409 N N . ARG A 1 172 ? 11.648 -29.047 -30.062 1 95.75 172 ARG A N 1
ATOM 1410 C CA . ARG A 1 172 ? 11.844 -30.469 -30.328 1 95.75 172 ARG A CA 1
ATOM 1411 C C . ARG A 1 172 ? 11.523 -30.812 -31.781 1 95.75 172 ARG A C 1
ATOM 1413 O O . ARG A 1 172 ? 11.5 -31.984 -32.156 1 95.75 172 ARG A O 1
ATOM 1420 N N . GLU A 1 173 ? 11.164 -29.797 -32.594 1 95.12 173 GLU A N 1
ATOM 1421 C CA . GLU A 1 173 ? 10.898 -29.891 -34.031 1 95.12 173 GLU A CA 1
ATOM 1422 C C . GLU A 1 173 ? 9.633 -30.688 -34.312 1 95.12 173 GLU A C 1
ATOM 1424 O O . GLU A 1 173 ? 9.539 -31.391 -35.312 1 95.12 173 GLU A O 1
ATOM 1429 N N . ASP A 1 174 ? 8.859 -30.797 -33.312 1 94 174 ASP A N 1
ATOM 1430 C CA . ASP A 1 174 ? 7.504 -31.297 -33.5 1 94 174 ASP A CA 1
ATOM 1431 C C . ASP A 1 174 ? 6.543 -30.172 -33.875 1 94 174 ASP A C 1
ATOM 1433 O O . ASP A 1 174 ? 5.723 -29.75 -33.062 1 94 174 ASP A O 1
ATOM 1437 N N . TYR A 1 175 ? 6.574 -29.781 -35.094 1 94.62 175 TYR A N 1
ATOM 1438 C CA . TYR A 1 175 ? 5.898 -28.562 -35.562 1 94.62 175 TYR A CA 1
ATOM 1439 C C . TYR A 1 175 ? 4.395 -28.781 -35.656 1 94.62 175 TYR A C 1
ATOM 1441 O O . TYR A 1 175 ? 3.615 -27.828 -35.562 1 94.62 175 TYR A O 1
ATOM 1449 N N . GLN A 1 176 ? 3.979 -30.016 -35.844 1 93 176 GLN A N 1
ATOM 1450 C CA . GLN A 1 176 ? 2.551 -30.312 -35.844 1 93 176 GLN A CA 1
ATOM 1451 C C . GLN A 1 176 ? 1.923 -29.969 -34.5 1 93 176 GLN A C 1
ATOM 1453 O O . GLN A 1 176 ? 0.971 -29.188 -34.438 1 93 176 GLN A O 1
ATOM 1458 N N . ARG A 1 177 ? 2.479 -30.516 -33.5 1 94.75 177 ARG A N 1
ATOM 1459 C CA . ARG A 1 177 ? 1.938 -30.297 -32.156 1 94.75 177 ARG A CA 1
ATOM 1460 C C . ARG A 1 177 ? 2.188 -28.859 -31.688 1 94.75 177 ARG A C 1
ATOM 1462 O O . ARG A 1 177 ? 1.352 -28.266 -31.016 1 94.75 177 ARG A O 1
ATOM 1469 N N . ALA A 1 178 ? 3.318 -28.344 -32.062 1 97.19 178 ALA A N 1
ATOM 1470 C CA . ALA A 1 178 ? 3.623 -26.969 -31.703 1 97.19 178 ALA A CA 1
ATOM 1471 C C . ALA A 1 178 ? 2.568 -26.016 -32.281 1 97.19 178 ALA A C 1
ATOM 1473 O O . ALA A 1 178 ? 2.062 -25.141 -31.562 1 97.19 178 ALA A O 1
ATOM 1474 N N . SER A 1 179 ? 2.252 -26.172 -33.562 1 96.12 179 SER A N 1
ATOM 1475 C CA . SER A 1 179 ? 1.289 -25.297 -34.219 1 96.12 179 SER A CA 1
ATOM 1476 C C . SER A 1 179 ? -0.074 -25.359 -33.531 1 96.12 179 SER A C 1
ATOM 1478 O O . SER A 1 179 ? -0.75 -24.344 -33.375 1 96.12 179 SER A O 1
ATOM 1480 N N . MET A 1 180 ? -0.449 -26.484 -33.031 1 96.12 180 MET A N 1
ATOM 1481 C CA . MET A 1 180 ? -1.749 -26.656 -32.406 1 96.12 180 MET A CA 1
ATOM 1482 C C . MET A 1 180 ? -1.777 -25.938 -31.047 1 96.12 180 MET A C 1
ATOM 1484 O O . MET A 1 180 ? -2.773 -25.312 -30.703 1 96.12 180 MET A O 1
ATOM 1488 N N . TRP A 1 181 ? -0.72 -26.047 -30.297 1 97.56 181 TRP A N 1
ATOM 1489 C CA . TRP A 1 181 ? -0.658 -25.359 -29 1 97.56 181 TRP A CA 1
ATOM 1490 C C . TRP A 1 181 ? -0.615 -23.844 -29.188 1 97.56 181 TRP A C 1
ATOM 1492 O O . TRP A 1 181 ? -1.211 -23.094 -28.406 1 97.56 181 TRP A O 1
ATOM 1502 N N . PHE A 1 182 ? 0.134 -23.406 -30.188 1 97.5 182 PHE A N 1
ATOM 1503 C CA . PHE A 1 182 ? 0.154 -21.984 -30.484 1 97.5 182 PHE A CA 1
ATOM 1504 C C . PHE A 1 182 ? -1.232 -21.5 -30.875 1 97.5 182 PHE A C 1
ATOM 1506 O O . PHE A 1 182 ? -1.652 -20.406 -30.469 1 97.5 182 PHE A O 1
ATOM 1513 N N . ARG A 1 183 ? -1.93 -22.266 -31.641 1 95.94 183 ARG A N 1
ATOM 1514 C CA . ARG A 1 183 ? -3.287 -21.922 -32.031 1 95.94 183 ARG A CA 1
ATOM 1515 C C . ARG A 1 183 ? -4.199 -21.781 -30.828 1 95.94 183 ARG A C 1
ATOM 1517 O O . ARG A 1 183 ? -4.961 -20.812 -30.719 1 95.94 183 ARG A O 1
ATOM 1524 N N . VAL A 1 184 ? -4.066 -22.766 -29.953 1 96.06 184 VAL A N 1
ATOM 1525 C CA . VAL A 1 184 ? -4.852 -22.75 -28.719 1 96.06 184 VAL A CA 1
ATOM 1526 C C . VAL A 1 184 ? -4.516 -21.5 -27.906 1 96.06 184 VAL A C 1
ATOM 1528 O O . VAL A 1 184 ? -5.402 -20.875 -27.328 1 96.06 184 VAL A O 1
ATOM 1531 N N . ALA A 1 185 ? -3.275 -21.125 -27.859 1 97.06 185 ALA A N 1
ATOM 1532 C CA . ALA A 1 185 ? -2.834 -19.953 -27.109 1 97.06 185 ALA A CA 1
ATOM 1533 C C . ALA A 1 185 ? -3.396 -18.672 -27.719 1 97.06 185 ALA A C 1
ATOM 1535 O O . ALA A 1 185 ? -3.828 -17.766 -27 1 97.06 185 ALA A O 1
ATOM 1536 N N . ILE A 1 186 ? -3.416 -18.578 -28.984 1 95.44 186 ILE A N 1
ATOM 1537 C CA . ILE A 1 186 ? -3.904 -17.406 -29.703 1 95.44 186 ILE A CA 1
ATOM 1538 C C . ILE A 1 186 ? -5.402 -17.234 -29.453 1 95.44 186 ILE A C 1
ATOM 1540 O O . ILE A 1 186 ? -5.883 -16.125 -29.25 1 95.44 186 ILE A O 1
ATOM 1544 N N . LYS A 1 187 ? -6.078 -18.312 -29.406 1 93.75 187 LYS A N 1
ATOM 1545 C CA . LYS A 1 187 ? -7.531 -18.281 -29.281 1 93.75 187 LYS A CA 1
ATOM 1546 C C . LYS A 1 187 ? -7.953 -18.328 -27.812 1 93.75 187 LYS A C 1
ATOM 1548 O O . LYS A 1 187 ? -9.141 -18.422 -27.5 1 93.75 187 LYS A O 1
ATOM 1553 N N . HIS A 1 188 ? -7 -18.297 -26.938 1 93.31 188 HIS A N 1
ATOM 1554 C CA . HIS A 1 188 ? -7.273 -18.391 -25.516 1 93.31 188 HIS A CA 1
ATOM 1555 C C . HIS A 1 188 ? -8.117 -17.219 -25.031 1 93.31 188 HIS A C 1
ATOM 1557 O O . HIS A 1 188 ? -7.887 -16.078 -25.453 1 93.31 188 HIS A O 1
ATOM 1563 N N . GLU A 1 189 ? -9.062 -17.469 -24.172 1 88.19 189 GLU A N 1
ATOM 1564 C CA . GLU A 1 189 ? -9.891 -16.422 -23.594 1 88.19 189 GLU A CA 1
ATOM 1565 C C . GLU A 1 189 ? -9.07 -15.516 -22.672 1 88.19 189 GLU A C 1
ATOM 1567 O O . GLU A 1 189 ? -8.195 -15.984 -21.953 1 88.19 189 GLU A O 1
ATOM 1572 N N . PRO A 1 190 ? -9.445 -14.281 -22.719 1 85.62 190 PRO A N 1
ATOM 1573 C CA . PRO A 1 190 ? -8.703 -13.352 -21.875 1 85.62 190 PRO A CA 1
ATOM 1574 C C . PRO A 1 190 ? -8.867 -13.656 -20.391 1 85.62 190 PRO A C 1
ATOM 1576 O O . PRO A 1 190 ? -9.977 -13.945 -19.922 1 85.62 190 PRO A O 1
ATOM 1579 N N . GLU A 1 191 ? -7.777 -13.656 -19.75 1 87.69 191 GLU A N 1
ATOM 1580 C CA . GLU A 1 191 ? -7.754 -13.883 -18.312 1 87.69 191 GLU A CA 1
ATOM 1581 C C . GLU A 1 191 ? -7.98 -12.586 -17.531 1 87.69 191 GLU A C 1
ATOM 1583 O O . GLU A 1 191 ? -7.785 -11.5 -18.078 1 87.69 191 GLU A O 1
ATOM 1588 N N . GLY A 1 192 ? -8.5 -12.742 -16.344 1 89.88 192 GLY A N 1
ATOM 1589 C CA . GLY A 1 192 ? -8.734 -11.57 -15.516 1 89.88 192 GLY A CA 1
ATOM 1590 C C . GLY A 1 192 ? -7.461 -10.82 -15.172 1 89.88 192 GLY A C 1
ATOM 1591 O O . GLY A 1 192 ? -6.422 -11.43 -14.906 1 89.88 192 GLY A O 1
ATOM 1592 N N . ASN A 1 193 ? -7.465 -9.477 -15.219 1 92.31 193 ASN A N 1
ATOM 1593 C CA . ASN A 1 193 ? -6.352 -8.609 -14.859 1 92.31 193 ASN A CA 1
ATOM 1594 C C . ASN A 1 193 ? -5.129 -8.875 -15.734 1 92.31 193 ASN A C 1
ATOM 1596 O O . ASN A 1 193 ? -3.992 -8.805 -15.266 1 92.31 193 ASN A O 1
ATOM 1600 N N . ALA A 1 194 ? -5.41 -9.25 -16.953 1 93.38 194 ALA A N 1
ATOM 1601 C CA . ALA A 1 194 ? -4.348 -9.656 -17.875 1 93.38 194 ALA A CA 1
ATOM 1602 C C . ALA A 1 194 ? -3.33 -8.539 -18.062 1 93.38 194 ALA A C 1
ATOM 1604 O O . ALA A 1 194 ? -2.125 -8.789 -18.141 1 93.38 194 ALA A O 1
ATOM 1605 N N . GLU A 1 195 ? -3.824 -7.359 -18.156 1 93.94 195 GLU A N 1
ATOM 1606 C CA . GLU A 1 195 ? -2.92 -6.238 -18.375 1 93.94 195 GLU A CA 1
ATOM 1607 C C . GLU A 1 195 ? -1.914 -6.102 -17.234 1 93.94 195 GLU A C 1
ATOM 1609 O O . GLU A 1 195 ? -0.715 -5.941 -17.469 1 93.94 195 GLU A O 1
ATOM 1614 N N . ILE A 1 196 ? -2.379 -6.191 -16 1 95.38 196 ILE A N 1
ATOM 1615 C CA . ILE A 1 196 ? -1.534 -6.066 -14.82 1 95.38 196 ILE A CA 1
ATOM 1616 C C . ILE A 1 196 ? -0.58 -7.254 -14.742 1 95.38 196 ILE A C 1
ATOM 1618 O O . ILE A 1 196 ? 0.626 -7.078 -14.547 1 95.38 196 ILE A O 1
ATOM 1622 N N . ILE A 1 197 ? -1.1 -8.398 -14.992 1 95.56 197 ILE A N 1
ATOM 1623 C CA . ILE A 1 197 ? -0.309 -9.617 -14.875 1 95.56 197 ILE A CA 1
ATOM 1624 C C . ILE A 1 197 ? 0.773 -9.633 -15.953 1 95.56 197 ILE A C 1
ATOM 1626 O O . ILE A 1 197 ? 1.929 -9.969 -15.68 1 95.56 197 ILE A O 1
ATOM 1630 N N . ASN A 1 198 ? 0.456 -9.203 -17.156 1 95.75 198 ASN A N 1
ATOM 1631 C CA . ASN A 1 198 ? 1.41 -9.18 -18.25 1 95.75 198 ASN A CA 1
ATOM 1632 C C . ASN A 1 198 ? 2.521 -8.164 -18.016 1 95.75 198 ASN A C 1
ATOM 1634 O O . ASN A 1 198 ? 3.652 -8.359 -18.469 1 95.75 198 ASN A O 1
ATOM 1638 N N . SER A 1 199 ? 2.193 -7.121 -17.344 1 95.75 199 SER A N 1
ATOM 1639 C CA . SER A 1 199 ? 3.219 -6.121 -17.062 1 95.75 199 SER A CA 1
ATOM 1640 C C . SER A 1 199 ? 4.281 -6.668 -16.109 1 95.75 199 SER A C 1
ATOM 1642 O O . SER A 1 199 ? 5.434 -6.23 -16.156 1 95.75 199 SER A O 1
ATOM 1644 N N . ILE A 1 200 ? 3.936 -7.637 -15.258 1 96.12 200 ILE A N 1
ATOM 1645 C CA . ILE A 1 200 ? 4.855 -8.18 -14.266 1 96.12 200 ILE A CA 1
ATOM 1646 C C . ILE A 1 200 ? 5.5 -9.453 -14.805 1 96.12 200 ILE A C 1
ATOM 1648 O O . ILE A 1 200 ? 6.719 -9.625 -14.711 1 96.12 200 ILE A O 1
ATOM 1652 N N . LEU A 1 201 ? 4.691 -10.336 -15.453 1 96.56 201 LEU A N 1
ATOM 1653 C CA . LEU A 1 201 ? 5.172 -11.641 -15.891 1 96.56 201 LEU A CA 1
ATOM 1654 C C . LEU A 1 201 ? 5.648 -11.578 -17.344 1 96.56 201 LEU A C 1
ATOM 1656 O O . LEU A 1 201 ? 6.297 -12.508 -17.828 1 96.56 201 LEU A O 1
ATOM 1660 N N . GLY A 1 202 ? 5.375 -10.539 -18.094 1 95.44 202 GLY A N 1
ATOM 1661 C CA . GLY A 1 202 ? 5.648 -10.469 -19.516 1 95.44 202 GLY A CA 1
ATOM 1662 C C . GLY A 1 202 ? 4.465 -10.875 -20.375 1 95.44 202 GLY A C 1
ATOM 1663 O O . GLY A 1 202 ? 3.672 -11.734 -19.969 1 95.44 202 GLY A O 1
ATOM 1664 N N . ASP A 1 203 ? 4.336 -10.344 -21.469 1 95.19 203 ASP A N 1
ATOM 1665 C CA . ASP A 1 203 ? 3.258 -10.68 -22.391 1 95.19 203 ASP A CA 1
ATOM 1666 C C . ASP A 1 203 ? 3.512 -12.023 -23.078 1 95.19 203 ASP A C 1
ATOM 1668 O O . ASP A 1 203 ? 4.508 -12.188 -23.781 1 95.19 203 ASP A O 1
ATOM 1672 N N . PRO A 1 204 ? 2.588 -12.945 -22.875 1 95.19 204 PRO A N 1
ATOM 1673 C CA . PRO A 1 204 ? 2.799 -14.258 -23.484 1 95.19 204 PRO A CA 1
ATOM 1674 C C . PRO A 1 204 ? 2.6 -14.242 -25 1 95.19 204 PRO A C 1
ATOM 1676 O O . PRO A 1 204 ? 2.979 -15.195 -25.688 1 95.19 204 PRO A O 1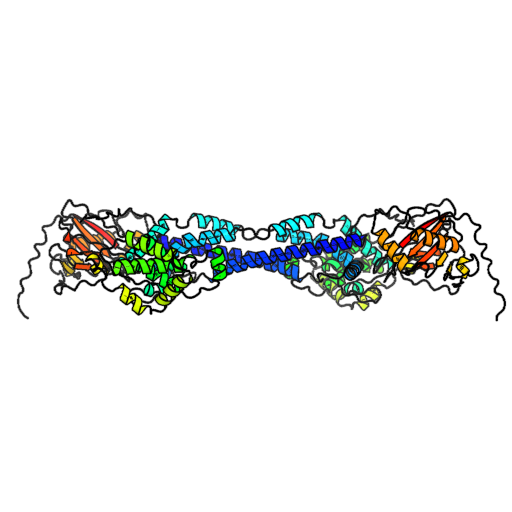
ATOM 1679 N N . LYS A 1 205 ? 2.08 -13.195 -25.578 1 93.06 205 LYS A N 1
ATOM 1680 C CA . LYS A 1 205 ? 1.727 -13.164 -27 1 93.06 205 LYS A CA 1
ATOM 1681 C C . LYS A 1 205 ? 2.818 -12.492 -27.828 1 93.06 205 LYS A C 1
ATOM 1683 O O . LYS A 1 205 ? 2.699 -12.375 -29.047 1 93.06 205 LYS A O 1
ATOM 1688 N N . VAL A 1 206 ? 3.893 -12.047 -27.25 1 90.88 206 VAL A N 1
ATOM 1689 C CA . VAL A 1 206 ? 4.93 -11.258 -27.922 1 90.88 206 VAL A CA 1
ATOM 1690 C C . VAL A 1 206 ? 5.414 -11.984 -29.172 1 90.88 206 VAL A C 1
ATOM 1692 O O . VAL A 1 206 ? 5.492 -11.398 -30.25 1 90.88 206 VAL A O 1
ATOM 1695 N N . ASN A 1 207 ? 5.754 -13.258 -29.156 1 91.94 207 ASN A N 1
ATOM 1696 C CA . ASN A 1 207 ? 6.266 -14.016 -30.297 1 91.94 207 ASN A CA 1
ATOM 1697 C C . ASN A 1 207 ? 5.297 -15.117 -30.719 1 91.94 207 ASN A C 1
ATOM 1699 O O . ASN A 1 207 ? 5.641 -15.977 -31.531 1 91.94 207 ASN A O 1
ATOM 1703 N N . LEU A 1 208 ? 4.156 -15.07 -30.203 1 95.25 208 LEU A N 1
ATOM 1704 C CA . LEU A 1 208 ? 3.223 -16.188 -30.344 1 95.25 208 LEU A CA 1
ATOM 1705 C C . LEU A 1 208 ? 2.764 -16.328 -31.797 1 95.25 208 LEU A C 1
ATOM 1707 O O . LEU A 1 208 ? 2.764 -17.422 -32.344 1 95.25 208 LEU A O 1
ATOM 1711 N N . TYR A 1 209 ? 2.475 -15.227 -32.469 1 92.19 209 TYR A N 1
ATOM 1712 C CA . TYR A 1 209 ? 1.968 -15.242 -33.812 1 92.19 209 TYR A CA 1
ATOM 1713 C C . TYR A 1 209 ? 3.049 -15.688 -34.812 1 92.19 209 TYR A C 1
ATOM 1715 O O . TYR A 1 209 ? 2.783 -16.484 -35.719 1 92.19 209 TYR A O 1
ATOM 1723 N N . THR A 1 210 ? 4.18 -15.18 -34.594 1 91.81 210 THR A N 1
ATOM 1724 C CA . THR A 1 210 ? 5.301 -15.547 -35.438 1 91.81 210 THR A CA 1
ATOM 1725 C C . THR A 1 210 ? 5.621 -17.031 -35.312 1 91.81 210 THR A C 1
ATOM 1727 O O . THR A 1 210 ? 5.871 -17.719 -36.312 1 91.81 210 THR A O 1
ATOM 1730 N N . LEU A 1 211 ? 5.605 -17.5 -34.125 1 95.12 211 LEU A N 1
ATOM 1731 C CA . LEU A 1 211 ? 5.898 -18.906 -33.875 1 95.12 211 LEU A CA 1
ATOM 1732 C C . LEU A 1 211 ? 4.828 -19.812 -34.469 1 95.12 211 LEU A C 1
ATOM 1734 O O . LEU A 1 211 ? 5.137 -20.875 -35 1 95.12 211 LEU A O 1
ATOM 1738 N N . TYR A 1 212 ? 3.621 -19.375 -34.344 1 95.94 212 TYR A N 1
ATOM 1739 C CA . TYR A 1 212 ? 2.527 -20.125 -34.969 1 95.94 212 TYR A CA 1
ATOM 1740 C C . TYR A 1 212 ? 2.707 -20.219 -36.469 1 95.94 212 TYR A C 1
ATOM 1742 O O . TYR A 1 212 ? 2.615 -21.312 -37.062 1 95.94 212 TYR A O 1
ATOM 1750 N N . ALA A 1 213 ? 2.992 -19.109 -37.094 1 92.88 213 ALA A N 1
ATOM 1751 C CA . ALA A 1 213 ? 3.195 -19.062 -38.531 1 92.88 213 ALA A CA 1
ATOM 1752 C C . ALA A 1 213 ? 4.367 -19.953 -38.969 1 92.88 213 ALA A C 1
ATOM 1754 O O . ALA A 1 213 ? 4.266 -20.719 -39.906 1 92.88 213 ALA A O 1
ATOM 1755 N N . LYS A 1 214 ? 5.457 -19.812 -38.281 1 94.19 214 LYS A N 1
ATOM 1756 C CA . LYS A 1 214 ? 6.633 -20.609 -38.562 1 94.19 214 LYS A CA 1
ATOM 1757 C C . LYS A 1 214 ? 6.312 -22.109 -38.5 1 94.19 214 LYS A C 1
ATOM 1759 O O . LYS A 1 214 ? 6.688 -22.875 -39.375 1 94.19 214 LYS A O 1
ATOM 1764 N N . SER A 1 215 ? 5.617 -22.484 -37.438 1 95.56 215 SER A N 1
ATOM 1765 C CA . SER A 1 215 ? 5.293 -23.891 -37.188 1 95.56 215 SER A CA 1
ATOM 1766 C C . SER A 1 215 ? 4.383 -24.422 -38.312 1 95.56 215 SER A C 1
ATOM 1768 O O . SER A 1 215 ? 4.586 -25.531 -38.781 1 95.56 215 SER A O 1
ATOM 1770 N N . MET A 1 216 ? 3.424 -23.641 -38.656 1 92.88 216 MET A N 1
ATOM 1771 C CA . MET A 1 216 ? 2.471 -24.062 -39.688 1 92.88 216 MET A CA 1
ATOM 1772 C C . MET A 1 216 ? 3.152 -24.188 -41.062 1 92.88 216 MET A C 1
ATOM 1774 O O . MET A 1 216 ? 2.871 -25.125 -41.812 1 92.88 216 MET A O 1
ATOM 1778 N N . LEU A 1 217 ? 4.031 -23.312 -41.375 1 92.44 217 LEU A N 1
ATOM 1779 C CA . LEU A 1 217 ? 4.73 -23.328 -42.656 1 92.44 217 LEU A CA 1
ATOM 1780 C C . LEU A 1 217 ? 5.652 -24.547 -42.75 1 92.44 217 LEU A C 1
ATOM 1782 O O . LEU A 1 217 ? 5.66 -25.25 -43.75 1 92.44 217 LEU A O 1
ATOM 1786 N N . ILE A 1 218 ? 6.41 -24.703 -41.719 1 94.44 218 ILE A N 1
ATOM 1787 C CA . ILE A 1 218 ? 7.359 -25.812 -41.719 1 94.44 218 ILE A CA 1
ATOM 1788 C C . ILE A 1 218 ? 6.605 -27.141 -41.812 1 94.44 218 ILE A C 1
ATOM 1790 O O . ILE A 1 218 ? 6.953 -28 -42.625 1 94.44 218 ILE A O 1
ATOM 1794 N N . PHE A 1 219 ? 5.602 -27.266 -40.938 1 92.38 219 PHE A N 1
ATOM 1795 C CA . PHE A 1 219 ? 4.809 -28.5 -40.969 1 92.38 219 PHE A CA 1
ATOM 1796 C C . PHE A 1 219 ? 4.191 -28.719 -42.344 1 92.38 219 PHE A C 1
ATOM 1798 O O . PHE A 1 219 ? 4.219 -29.844 -42.844 1 92.38 219 PHE A O 1
ATOM 1805 N N . GLY A 1 220 ? 3.613 -27.688 -42.906 1 89.31 220 GLY A N 1
ATOM 1806 C CA . GLY A 1 220 ? 3.006 -27.797 -44.25 1 89.31 220 GLY A CA 1
ATOM 1807 C C . GLY A 1 220 ? 3.986 -28.219 -45.312 1 89.31 220 GLY A C 1
ATOM 1808 O O . GLY A 1 220 ? 3.648 -29.016 -46.188 1 89.31 220 GLY A O 1
ATOM 1809 N N . MET A 1 221 ? 5.148 -27.734 -45.281 1 91.44 221 MET A N 1
ATOM 1810 C CA . MET A 1 221 ? 6.172 -28.062 -46.25 1 91.44 221 MET A CA 1
ATOM 1811 C C . MET A 1 221 ? 6.602 -29.516 -46.125 1 91.44 221 MET A C 1
ATOM 1813 O O . MET A 1 221 ? 6.746 -30.203 -47.156 1 91.44 221 MET A O 1
ATOM 1817 N N . ILE A 1 222 ? 6.809 -29.906 -44.938 1 89.25 222 ILE A N 1
ATOM 1818 C CA . ILE A 1 222 ? 7.266 -31.281 -44.719 1 89.25 222 ILE A CA 1
ATOM 1819 C C . ILE A 1 222 ? 6.168 -32.25 -45.125 1 89.25 222 ILE A C 1
ATOM 1821 O O . ILE A 1 222 ? 6.453 -33.344 -45.656 1 89.25 222 ILE A O 1
ATOM 1825 N N . LYS A 1 223 ? 4.992 -31.906 -44.875 1 87.12 223 LYS A N 1
ATOM 1826 C CA . LYS A 1 223 ? 3.863 -32.781 -45.219 1 87.12 223 LYS A CA 1
ATOM 1827 C C . LYS A 1 223 ? 3.689 -32.875 -46.719 1 87.12 223 LYS A C 1
ATOM 1829 O O . LYS A 1 223 ? 3.344 -33.938 -47.25 1 87.12 223 LYS A O 1
ATOM 1834 N N . SER A 1 224 ? 3.867 -31.859 -47.438 1 86.81 224 SER A N 1
ATOM 1835 C CA . SER A 1 224 ? 3.668 -31.812 -48.906 1 86.81 224 SER A CA 1
ATOM 1836 C C . SER A 1 224 ? 4.832 -32.469 -49.625 1 86.81 224 SER A C 1
ATOM 1838 O O . SER A 1 224 ? 4.656 -33.031 -50.719 1 86.81 224 SER A O 1
ATOM 1840 N N . ASN A 1 225 ? 6.016 -32.281 -49.031 1 89.31 225 ASN A N 1
ATOM 1841 C CA . ASN A 1 225 ? 7.211 -32.875 -49.656 1 89.31 225 ASN A CA 1
ATOM 1842 C C . ASN A 1 225 ? 7.957 -33.781 -48.688 1 89.31 225 ASN A 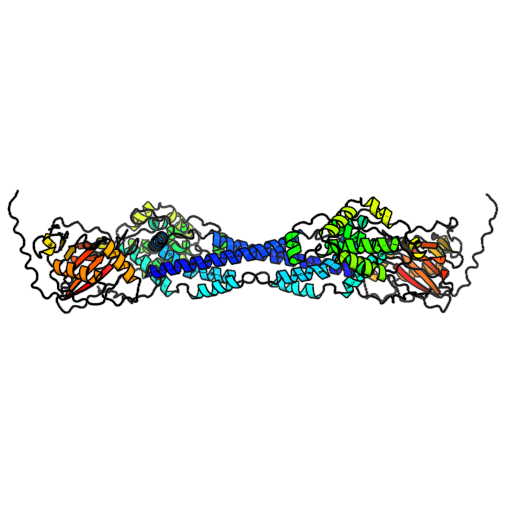C 1
ATOM 1844 O O . ASN A 1 225 ? 8.891 -33.344 -48 1 89.31 225 ASN A O 1
ATOM 1848 N N . PRO A 1 226 ? 7.672 -35.031 -48.781 1 83.06 226 PRO A N 1
ATOM 1849 C CA . PRO A 1 226 ? 8.273 -35.969 -47.844 1 83.06 226 PRO A CA 1
ATOM 1850 C C . PRO A 1 226 ? 9.781 -36.125 -48 1 83.06 226 PRO A C 1
ATOM 1852 O O . PRO A 1 226 ? 10.469 -36.594 -47.094 1 83.06 226 PRO A O 1
ATOM 1855 N N . SER A 1 227 ? 10.305 -35.688 -49.062 1 89.31 227 SER A N 1
ATOM 1856 C CA . SER A 1 227 ? 11.742 -35.781 -49.312 1 89.31 227 SER A CA 1
ATOM 1857 C C . SER A 1 227 ? 12.492 -34.594 -48.719 1 89.31 227 SER A C 1
ATOM 1859 O O . SER A 1 227 ? 13.711 -34.656 -48.531 1 89.31 227 SER A O 1
ATOM 1861 N N . MET A 1 228 ? 11.789 -33.688 -48.312 1 91.56 228 MET A N 1
ATOM 1862 C CA . MET A 1 228 ? 12.406 -32.5 -47.75 1 91.56 228 MET A CA 1
ATOM 1863 C C . MET A 1 228 ? 12.797 -32.719 -46.312 1 91.56 228 MET A C 1
ATOM 1865 O O . MET A 1 228 ? 12.016 -33.281 -45.531 1 91.56 228 MET A O 1
ATOM 1869 N N . THR A 1 229 ? 14.016 -32.219 -45.969 1 92.38 229 THR A N 1
ATOM 1870 C CA . THR A 1 229 ? 14.461 -32.312 -44.562 1 92.38 229 THR A CA 1
ATOM 1871 C C . THR A 1 229 ? 13.898 -31.188 -43.75 1 92.38 229 THR A C 1
ATOM 1873 O O . THR A 1 229 ? 13.508 -30.141 -44.281 1 92.38 229 THR A O 1
ATOM 1876 N N . ILE A 1 230 ? 13.812 -31.359 -42.5 1 92.25 230 ILE A N 1
ATOM 1877 C CA . ILE A 1 230 ? 13.328 -30.328 -41.562 1 92.25 230 ILE A CA 1
ATOM 1878 C C . ILE A 1 230 ? 14.211 -29.094 -41.656 1 92.25 230 ILE A C 1
ATOM 1880 O O . ILE A 1 230 ? 13.711 -27.969 -41.625 1 92.25 230 ILE A O 1
ATOM 1884 N N . ALA A 1 231 ? 15.5 -29.312 -41.844 1 93.62 231 ALA A N 1
ATOM 1885 C CA . ALA A 1 231 ? 16.453 -28.203 -41.938 1 93.62 231 ALA A CA 1
ATOM 1886 C C . ALA A 1 231 ? 16.172 -27.344 -43.156 1 93.62 231 ALA A C 1
ATOM 1888 O O . ALA A 1 231 ? 16.266 -26.125 -43.094 1 93.62 231 ALA A O 1
ATOM 1889 N N . GLU A 1 232 ? 15.875 -28.016 -44.188 1 94 232 GLU A N 1
ATOM 1890 C CA . GLU A 1 232 ? 15.562 -27.297 -45.406 1 94 232 GLU A CA 1
ATOM 1891 C C . GLU A 1 232 ? 14.258 -26.531 -45.281 1 94 232 GLU A C 1
ATOM 1893 O O . GLU A 1 232 ? 14.172 -25.359 -45.688 1 94 232 GLU A O 1
ATOM 1898 N N . ALA A 1 233 ? 13.266 -27.188 -44.75 1 93.75 233 ALA A N 1
ATOM 1899 C CA . ALA A 1 233 ? 11.961 -26.547 -44.562 1 93.75 233 ALA A CA 1
ATOM 1900 C C . ALA A 1 233 ? 12.086 -25.312 -43.656 1 93.75 233 ALA A C 1
ATOM 1902 O O . ALA A 1 233 ? 11.445 -24.297 -43.906 1 93.75 233 ALA A O 1
ATOM 1903 N N . LYS A 1 234 ? 12.914 -25.422 -42.625 1 94.12 234 LYS A N 1
ATOM 1904 C CA . LYS A 1 234 ? 13.156 -24.312 -41.719 1 94.12 234 LYS A CA 1
ATOM 1905 C C . LYS A 1 234 ? 13.797 -23.125 -42.438 1 94.12 234 LYS A C 1
ATOM 1907 O O . LYS A 1 234 ? 13.375 -21.984 -42.25 1 94.12 234 LYS A O 1
ATOM 1912 N N . LYS A 1 235 ? 14.781 -23.438 -43.156 1 94 235 LYS A N 1
ATOM 1913 C CA . LYS A 1 235 ? 15.5 -22.406 -43.875 1 94 235 LYS A CA 1
ATOM 1914 C C . LYS A 1 235 ? 14.562 -21.641 -44.812 1 94 235 LYS A C 1
ATOM 1916 O O . LYS A 1 235 ? 14.562 -20.406 -44.844 1 94 235 LYS A O 1
ATOM 1921 N N . ILE A 1 236 ? 13.805 -22.375 -45.562 1 92.62 236 ILE A N 1
ATOM 1922 C CA . ILE A 1 236 ? 12.898 -21.781 -46.531 1 92.62 236 ILE A CA 1
ATOM 1923 C C . ILE A 1 236 ? 11.836 -20.953 -45.812 1 92.62 236 ILE A C 1
ATOM 1925 O O . ILE A 1 236 ? 11.516 -19.844 -46.219 1 92.62 236 ILE A O 1
ATOM 1929 N N . SER A 1 237 ? 11.289 -21.516 -44.781 1 91.5 237 SER A N 1
ATOM 1930 C CA . SER A 1 237 ? 10.227 -20.844 -44.031 1 91.5 237 SER A CA 1
ATOM 1931 C C . SER A 1 237 ? 10.734 -19.547 -43.406 1 91.5 237 SER A C 1
ATOM 1933 O O . SER A 1 237 ? 10.062 -18.531 -43.438 1 91.5 237 SER A O 1
ATOM 1935 N N . TYR A 1 238 ? 11.914 -19.625 -42.812 1 91.94 238 TYR A N 1
ATOM 1936 C CA . TYR A 1 238 ? 12.492 -18.453 -42.156 1 91.94 238 TYR A CA 1
ATOM 1937 C C . TYR A 1 238 ? 12.789 -17.359 -43.156 1 91.94 238 TYR A C 1
ATOM 1939 O O . TYR A 1 238 ? 12.531 -16.172 -42.906 1 91.94 238 TYR A O 1
ATOM 1947 N N . GLU A 1 239 ? 13.258 -17.719 -44.219 1 91.31 239 GLU A N 1
ATOM 1948 C CA . GLU A 1 239 ? 13.539 -16.766 -45.281 1 91.31 239 GLU A CA 1
ATOM 1949 C C . GLU A 1 239 ? 12.25 -16.125 -45.781 1 91.31 239 GLU A C 1
ATOM 1951 O O . GLU A 1 239 ? 12.211 -14.93 -46.062 1 91.31 239 GLU A O 1
ATOM 1956 N N . ALA A 1 240 ? 11.297 -16.969 -45.969 1 90.06 240 ALA A N 1
ATOM 1957 C CA . ALA A 1 240 ? 10 -16.484 -46.469 1 90.06 240 ALA A CA 1
ATOM 1958 C C . ALA A 1 240 ? 9.398 -15.477 -45.469 1 90.06 240 ALA A C 1
ATOM 1960 O O . ALA A 1 240 ? 8.859 -14.453 -45.875 1 90.06 240 ALA A O 1
ATOM 1961 N N . LEU A 1 241 ? 9.516 -15.766 -44.219 1 89.81 241 LEU A N 1
ATOM 1962 C CA . LEU A 1 241 ? 8.93 -14.898 -43.219 1 89.81 241 LEU A CA 1
ATOM 1963 C C . LEU A 1 241 ? 9.727 -13.609 -43.062 1 89.81 241 LEU A C 1
ATOM 1965 O O . LEU A 1 241 ? 9.164 -12.547 -42.781 1 89.81 241 LEU A O 1
ATOM 1969 N N . ASN A 1 242 ? 10.984 -13.688 -43.188 1 89.25 242 ASN A N 1
ATOM 1970 C CA . ASN A 1 242 ? 11.836 -12.508 -43.125 1 89.25 242 ASN A CA 1
ATOM 1971 C C . ASN A 1 242 ? 11.578 -11.562 -44.312 1 89.25 242 ASN A C 1
ATOM 1973 O O . ASN A 1 242 ? 11.711 -10.344 -44.156 1 89.25 242 ASN A O 1
ATOM 1977 N N . LYS A 1 243 ? 11.227 -12.102 -45.344 1 89.06 243 LYS A N 1
ATOM 1978 C CA . LYS A 1 243 ? 11 -11.305 -46.562 1 89.06 243 LYS A CA 1
ATOM 1979 C C . LYS A 1 243 ? 9.562 -10.797 -46.625 1 89.06 243 LYS A C 1
ATOM 1981 O O . LYS A 1 243 ? 9.273 -9.82 -47.312 1 89.06 243 LYS A O 1
ATOM 1986 N N . ALA A 1 244 ? 8.734 -11.492 -45.906 1 88.31 244 ALA A N 1
ATOM 1987 C CA . ALA A 1 244 ? 7.316 -11.164 -45.969 1 88.31 244 ALA A CA 1
ATOM 1988 C C . ALA A 1 244 ? 7.023 -9.859 -45.219 1 88.31 244 ALA A C 1
ATOM 1990 O O . ALA A 1 244 ? 7.664 -9.555 -44.219 1 88.31 244 ALA A O 1
ATOM 1991 N N . SER A 1 245 ? 6.113 -9.102 -45.75 1 85.88 245 SER A N 1
ATOM 1992 C CA . SER A 1 245 ? 5.633 -7.914 -45.062 1 85.88 245 SER A CA 1
ATOM 1993 C C . SER A 1 245 ? 4.746 -8.289 -43.875 1 85.88 245 SER A C 1
ATOM 1995 O O . SER A 1 245 ? 4.246 -9.414 -43.812 1 85.88 245 SER A O 1
ATOM 1997 N N . LEU A 1 246 ? 4.656 -7.395 -42.969 1 84.94 246 LEU A N 1
ATOM 1998 C CA . LEU A 1 246 ? 3.779 -7.605 -41.812 1 84.94 246 LEU A CA 1
ATOM 1999 C C . LEU A 1 246 ? 2.35 -7.883 -42.281 1 84.94 246 LEU A C 1
ATOM 2001 O O . LEU A 1 246 ? 1.641 -8.68 -41.656 1 84.94 246 LEU A O 1
ATOM 2005 N N . ALA A 1 247 ? 1.966 -7.199 -43.312 1 88.19 247 ALA A N 1
ATOM 2006 C CA . ALA A 1 247 ? 0.624 -7.387 -43.844 1 88.19 247 ALA A CA 1
ATOM 2007 C C . ALA A 1 247 ? 0.443 -8.805 -44.375 1 88.19 247 ALA A C 1
ATOM 2009 O O . ALA A 1 247 ? -0.625 -9.398 -44.219 1 88.19 247 ALA A O 1
ATOM 2010 N N . ASP A 1 248 ? 1.465 -9.297 -45 1 88.31 248 ASP A N 1
ATOM 2011 C CA . ASP A 1 248 ? 1.431 -10.664 -45.531 1 88.31 248 ASP A CA 1
ATOM 2012 C C . ASP A 1 248 ? 1.291 -11.68 -44.406 1 88.31 248 ASP A C 1
ATOM 2014 O O . ASP A 1 248 ? 0.528 -12.641 -44.531 1 88.31 248 ASP A O 1
ATOM 2018 N N . ILE A 1 249 ? 2.01 -11.414 -43.469 1 85.75 249 ILE A N 1
ATOM 2019 C CA . ILE A 1 249 ? 2 -12.328 -42.312 1 85.75 249 ILE A CA 1
ATOM 2020 C C . ILE A 1 249 ? 0.628 -12.305 -41.656 1 85.75 249 ILE A C 1
ATOM 2022 O O . ILE A 1 249 ? 0.093 -13.352 -41.281 1 85.75 249 ILE A O 1
ATOM 2026 N N . LYS A 1 250 ? 0.101 -11.18 -41.5 1 88.25 250 LYS A N 1
ATOM 2027 C CA . LYS A 1 250 ? -1.224 -11.031 -40.906 1 88.25 250 LYS A CA 1
ATOM 2028 C C . LYS A 1 250 ? -2.285 -11.742 -41.75 1 88.25 250 LYS A C 1
ATOM 2030 O O . LYS A 1 250 ? -3.199 -12.359 -41.188 1 88.25 250 LYS A O 1
ATOM 2035 N N . SER A 1 251 ? -2.16 -11.547 -43.031 1 90.44 251 SER A N 1
ATOM 2036 C CA . SER A 1 251 ? -3.107 -12.203 -43.906 1 90.44 251 SER A CA 1
ATOM 2037 C C . SER A 1 251 ? -3.02 -13.719 -43.781 1 90.44 251 SER A C 1
ATOM 2039 O O . SER A 1 251 ? -4.043 -14.406 -43.75 1 90.44 251 SER A O 1
ATOM 2041 N N . LEU A 1 252 ? -1.838 -14.195 -43.75 1 88.75 252 LEU A N 1
ATOM 2042 C CA . LEU A 1 252 ? -1.615 -15.625 -43.562 1 88.75 252 LEU A CA 1
ATOM 2043 C C . LEU A 1 252 ? -2.227 -16.109 -42.25 1 88.75 252 LEU A C 1
ATOM 2045 O O . LEU A 1 252 ? -2.914 -17.125 -42.25 1 88.75 252 LEU A O 1
ATOM 2049 N N . LEU A 1 253 ? -1.963 -15.445 -41.281 1 90.38 253 LEU A N 1
ATOM 2050 C CA . LEU A 1 253 ? -2.457 -15.805 -39.938 1 90.38 253 LEU A CA 1
ATOM 2051 C C . LEU A 1 253 ? -3.982 -15.789 -39.906 1 90.38 253 LEU A C 1
ATOM 2053 O O . LEU A 1 253 ? -4.605 -16.672 -39.312 1 90.38 253 LEU A O 1
ATOM 2057 N N . ASN A 1 254 ? -4.551 -14.805 -40.531 1 91.88 254 ASN A N 1
ATOM 2058 C CA . ASN A 1 254 ? -6.008 -14.727 -40.594 1 91.88 254 ASN A CA 1
ATOM 2059 C C . ASN A 1 254 ? -6.609 -15.922 -41.312 1 91.88 254 ASN A C 1
ATOM 2061 O O . ASN A 1 254 ? -7.648 -16.438 -40.938 1 91.88 254 ASN A O 1
ATOM 2065 N N . GLU A 1 255 ? -6.004 -16.266 -42.312 1 89.81 255 GLU A N 1
ATOM 2066 C CA . GLU A 1 255 ? -6.465 -17.422 -43.062 1 89.81 255 GLU A CA 1
ATOM 2067 C C . GLU A 1 255 ? -6.379 -18.688 -42.219 1 89.81 255 GLU A C 1
ATOM 2069 O O . GLU A 1 255 ? -7.32 -19.484 -42.188 1 89.81 255 GLU A O 1
ATOM 2074 N N . LEU A 1 256 ? -5.273 -18.859 -41.625 1 87.94 256 LEU A N 1
ATOM 2075 C CA . LEU A 1 256 ? -5.039 -20.047 -40.812 1 87.94 256 LEU A CA 1
ATOM 2076 C C . LEU A 1 256 ? -6.023 -20.109 -39.625 1 87.94 256 LEU A C 1
ATOM 2078 O O . LEU A 1 256 ? -6.516 -21.172 -39.281 1 87.94 256 LEU A O 1
ATOM 2082 N N . LEU A 1 257 ? -6.316 -19.016 -39.094 1 91.81 257 LEU A N 1
ATOM 2083 C CA . LEU A 1 257 ? -7.133 -18.953 -37.875 1 91.81 257 LEU A CA 1
ATOM 2084 C C . LEU A 1 257 ? -8.617 -18.953 -38.219 1 91.81 257 LEU A C 1
ATOM 2086 O O . LEU A 1 257 ? -9.469 -19.172 -37.344 1 91.81 257 LEU A O 1
ATOM 2090 N N . SER A 1 258 ? -8.93 -18.719 -39.469 1 91.44 258 SER A N 1
ATOM 2091 C CA . SER A 1 258 ? -10.328 -18.75 -39.906 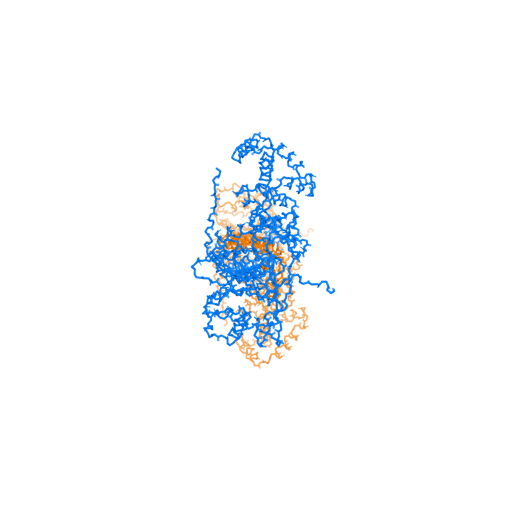1 91.44 258 SER A CA 1
ATOM 2092 C C . SER A 1 258 ? -10.844 -20.188 -40 1 91.44 258 SER A C 1
ATOM 2094 O O . SER A 1 258 ? -12.047 -20.422 -39.906 1 91.44 258 SER A O 1
ATOM 2096 N N . GLN A 1 259 ? -9.961 -21.125 -40.156 1 91 259 GLN A N 1
ATOM 2097 C CA . GLN A 1 259 ? -10.344 -22.531 -40.188 1 91 259 GLN A CA 1
ATOM 2098 C C . GLN A 1 259 ? -10.867 -22.969 -38.812 1 91 259 GLN A C 1
ATOM 2100 O O . GLN A 1 259 ? -10.352 -22.531 -37.781 1 91 259 GLN A O 1
ATOM 2105 N N . THR A 1 260 ? -11.852 -23.859 -38.844 1 91.44 260 THR A N 1
ATOM 2106 C CA . THR A 1 260 ? -12.383 -24.359 -37.562 1 91.44 260 THR A CA 1
ATOM 2107 C C . THR A 1 260 ? -11.398 -25.312 -36.906 1 91.44 260 THR A C 1
ATOM 2109 O O . THR A 1 260 ? -10.508 -25.844 -37.562 1 91.44 260 THR A O 1
ATOM 2112 N N . ASP A 1 261 ? -11.547 -25.5 -35.625 1 88.75 261 ASP A N 1
ATOM 2113 C CA . ASP A 1 261 ? -10.68 -26.406 -34.875 1 88.75 261 ASP A CA 1
ATOM 2114 C C . ASP A 1 261 ? -10.797 -27.844 -35.406 1 88.75 261 ASP A C 1
ATOM 2116 O O . ASP A 1 261 ? -9.797 -28.562 -35.5 1 88.75 261 ASP A O 1
ATOM 2120 N N . ASP A 1 262 ? -11.984 -28.234 -35.781 1 88.19 262 ASP A N 1
ATOM 2121 C CA . ASP A 1 262 ? -12.203 -29.578 -36.281 1 88.19 262 ASP A CA 1
ATOM 2122 C C . ASP A 1 262 ? -11.492 -29.781 -37.625 1 88.19 262 ASP A C 1
ATOM 2124 O O . ASP A 1 262 ? -10.922 -30.844 -37.875 1 88.19 262 ASP A O 1
ATOM 2128 N N . GLU A 1 263 ? -11.531 -28.781 -38.438 1 89.12 263 GLU A N 1
ATOM 2129 C CA . GLU A 1 263 ? -10.914 -28.859 -39.75 1 89.12 263 GLU A CA 1
ATOM 2130 C C . GLU A 1 263 ? -9.398 -28.969 -39.656 1 89.12 263 GLU A C 1
ATOM 2132 O O . GLU A 1 263 ? -8.781 -29.781 -40.344 1 89.12 263 GLU A O 1
ATOM 2137 N N . ILE A 1 264 ? -8.898 -28.203 -38.812 1 88.38 264 ILE A N 1
ATOM 2138 C CA . ILE A 1 264 ? -7.441 -28.188 -38.719 1 88.38 264 ILE A CA 1
ATOM 2139 C C . ILE A 1 264 ? -6.953 -29.484 -38.094 1 88.38 264 ILE A C 1
ATOM 2141 O O . ILE A 1 264 ? -5.898 -30.016 -38.469 1 88.38 264 ILE A O 1
ATOM 2145 N N . VAL A 1 265 ? -7.652 -29.969 -37.094 1 87 265 VAL A N 1
ATOM 2146 C CA . VAL A 1 265 ? -7.285 -31.234 -36.469 1 87 265 VAL A CA 1
ATOM 2147 C C . VAL A 1 265 ? -7.32 -32.344 -37.5 1 87 265 VAL A C 1
ATOM 2149 O O . VAL A 1 265 ? -6.434 -33.219 -37.531 1 87 265 VAL A O 1
ATOM 2152 N N . TYR A 1 266 ? -8.352 -32.312 -38.281 1 86.38 266 TYR A N 1
ATOM 2153 C CA . TYR A 1 266 ? -8.469 -33.312 -39.344 1 86.38 266 TYR A CA 1
ATOM 2154 C C . TYR A 1 266 ? -7.285 -33.219 -40.312 1 86.38 266 TYR A C 1
ATOM 2156 O O . TYR A 1 266 ? -6.68 -34.25 -40.656 1 86.38 266 TYR A O 1
ATOM 2164 N N . GLU A 1 267 ? -6.977 -32.094 -40.719 1 82.88 267 GLU A N 1
ATOM 2165 C CA . GLU A 1 267 ? -5.871 -31.875 -41.656 1 82.88 267 GLU A CA 1
ATOM 2166 C C . GLU A 1 267 ? -4.547 -32.344 -41.062 1 82.88 267 GLU A C 1
ATOM 2168 O O . GLU A 1 267 ? -3.693 -32.875 -41.781 1 82.88 267 GLU A O 1
ATOM 2173 N N . MET A 1 268 ? -4.422 -32.156 -39.781 1 84.38 268 MET A N 1
ATOM 2174 C CA . MET A 1 268 ? -3.182 -32.5 -39.094 1 84.38 268 MET A CA 1
ATOM 2175 C C . MET A 1 268 ? -3.037 -34 -38.938 1 84.38 268 MET A C 1
ATOM 2177 O O . MET A 1 268 ? -1.926 -34.5 -38.812 1 84.38 268 MET A O 1
ATOM 2181 N N . ASN A 1 269 ? -4.109 -34.625 -38.938 1 82.19 269 ASN A N 1
ATOM 2182 C CA . ASN A 1 269 ? -4.086 -36.062 -38.688 1 82.19 269 ASN A CA 1
ATOM 2183 C C . ASN A 1 269 ? -4.09 -36.875 -40 1 82.19 269 ASN A C 1
ATOM 2185 O O . ASN A 1 269 ? -4.008 -38.094 -39.969 1 82.19 269 ASN A O 1
ATOM 2189 N N . VAL A 1 270 ? -4.117 -36.031 -41.062 1 77.75 270 VAL A N 1
ATOM 2190 C CA . VAL A 1 270 ? -4.047 -36.688 -42.375 1 77.75 270 VAL A CA 1
ATOM 2191 C C . VAL A 1 270 ? -2.639 -37.25 -42.594 1 77.75 270 VAL A C 1
ATOM 2193 O O . VAL A 1 270 ? -1.652 -36.531 -42.375 1 77.75 270 VAL A O 1
ATOM 2196 N N . ASN A 1 271 ? -2.422 -38.594 -42.812 1 71.19 271 ASN A N 1
ATOM 2197 C CA . ASN A 1 271 ? -1.178 -39.312 -43.125 1 71.19 271 ASN A CA 1
ATOM 2198 C C . ASN A 1 271 ? -0.297 -39.406 -41.875 1 71.19 271 ASN A C 1
ATOM 2200 O O . ASN A 1 271 ? 0.926 -39.312 -41.969 1 71.19 271 ASN A O 1
ATOM 2204 N N . LYS A 1 272 ? -0.876 -39.344 -40.781 1 78.5 272 LYS A N 1
ATOM 2205 C CA . LYS A 1 272 ? -0.149 -39.562 -39.562 1 78.5 272 LYS A CA 1
ATOM 2206 C C . LYS A 1 272 ? 0.521 -40.938 -39.531 1 78.5 272 LYS A C 1
ATOM 2208 O O . LYS A 1 272 ? -0.008 -41.906 -40.062 1 78.5 272 LYS A O 1
ATOM 2213 N N . THR A 1 273 ? 1.718 -40.875 -39 1 80.12 273 THR A N 1
ATOM 2214 C CA . THR A 1 273 ? 2.445 -42.125 -38.875 1 80.12 273 THR A CA 1
ATOM 2215 C C . THR A 1 273 ? 1.677 -43.094 -38 1 80.12 273 THR A C 1
ATOM 2217 O O . THR A 1 273 ? 1.094 -42.719 -36.969 1 80.12 273 THR A O 1
ATOM 2220 N N . LYS A 1 274 ? 1.645 -44.344 -38.375 1 87.75 274 LYS A N 1
ATOM 2221 C CA . LYS A 1 274 ? 0.967 -45.375 -37.594 1 87.75 274 LYS A CA 1
ATOM 2222 C C . LYS A 1 274 ? 1.62 -45.562 -36.25 1 87.75 274 LYS A C 1
ATOM 2224 O O . LYS A 1 274 ? 2.848 -45.531 -36.125 1 87.75 274 LYS A O 1
ATOM 2229 N N . PRO A 1 275 ? 0.83 -45.688 -35.312 1 91.94 275 PRO A N 1
ATOM 2230 C CA . PRO A 1 275 ? 1.383 -45.875 -33.969 1 91.94 275 PRO A CA 1
ATOM 2231 C C . PRO A 1 275 ? 2.127 -47.188 -33.812 1 91.94 275 PRO A C 1
ATOM 2233 O O . PRO A 1 275 ? 1.815 -48.156 -34.5 1 91.94 275 PRO A O 1
ATOM 2236 N N . SER A 1 276 ? 3.08 -47.156 -32.938 1 93.12 276 SER A N 1
ATOM 2237 C CA . SER A 1 276 ? 3.801 -48.375 -32.594 1 93.12 276 SER A CA 1
ATOM 2238 C C . SER A 1 276 ? 2.932 -49.312 -31.781 1 93.12 276 SER A C 1
ATOM 2240 O O . SER A 1 276 ? 1.884 -48.906 -31.266 1 93.12 276 SER A O 1
ATOM 2242 N N . ASP A 1 277 ? 3.385 -50.531 -31.688 1 92.62 277 ASP A N 1
ATOM 2243 C CA . ASP A 1 277 ? 2.658 -51.5 -30.875 1 92.62 277 ASP A CA 1
ATOM 2244 C C . ASP A 1 277 ? 2.592 -51.031 -29.406 1 92.62 277 ASP A C 1
ATOM 2246 O O . ASP A 1 277 ? 1.599 -51.281 -28.719 1 92.62 277 ASP A O 1
ATOM 2250 N N . TYR A 1 278 ? 3.607 -50.469 -29.047 1 93.31 278 TYR A N 1
ATOM 2251 C CA . TYR A 1 278 ? 3.631 -49.906 -27.688 1 93.31 278 TYR A CA 1
ATOM 2252 C C . TYR A 1 278 ? 2.533 -48.875 -27.5 1 93.31 278 TYR A C 1
ATOM 2254 O O . TYR A 1 278 ? 1.771 -48.938 -26.531 1 93.31 278 TYR A O 1
ATOM 2262 N N . GLU A 1 279 ? 2.477 -48 -28.438 1 94.38 279 GLU A N 1
ATOM 2263 C CA . GLU A 1 279 ? 1.484 -46.938 -28.344 1 94.38 279 GLU A CA 1
ATOM 2264 C C . GLU A 1 279 ? 0.067 -47.5 -28.438 1 94.38 279 GLU A C 1
ATOM 2266 O O . GLU A 1 279 ? -0.817 -47.094 -27.688 1 94.38 279 GLU A O 1
ATOM 2271 N N . ILE A 1 280 ? -0.085 -48.375 -29.281 1 94.75 280 ILE A N 1
ATOM 2272 C CA . ILE A 1 280 ? -1.385 -49.031 -29.438 1 94.75 280 ILE A CA 1
ATOM 2273 C C . ILE A 1 280 ? -1.787 -49.688 -28.125 1 94.75 280 ILE A C 1
ATOM 2275 O O . ILE A 1 280 ? -2.943 -49.625 -27.703 1 94.75 280 ILE A O 1
ATOM 2279 N N . GLY A 1 281 ? -0.825 -50.406 -27.562 1 93.94 281 GLY A N 1
ATOM 2280 C CA . GLY A 1 281 ? -1.068 -51.062 -26.281 1 93.94 281 GLY A CA 1
ATOM 2281 C C . GLY A 1 281 ? -1.43 -50.094 -25.172 1 93.94 281 GLY A C 1
ATOM 2282 O O . GLY A 1 281 ? -2.355 -50.375 -24.391 1 93.94 281 GLY A O 1
ATOM 2283 N N . CYS A 1 282 ? -0.734 -49 -25.125 1 93.81 282 CYS A N 1
ATOM 2284 C CA . CYS A 1 282 ? -0.988 -48 -24.078 1 93.81 282 CYS A CA 1
ATOM 2285 C C . CYS A 1 282 ? -2.369 -47.375 -24.234 1 93.81 282 CYS A C 1
ATOM 2287 O O . CYS A 1 282 ? -3.008 -47 -23.25 1 93.81 282 CYS A O 1
ATOM 2289 N N . ARG A 1 283 ? -2.822 -47.312 -25.484 1 93.06 283 ARG A N 1
ATOM 2290 C CA . ARG A 1 283 ? -4.117 -46.719 -25.781 1 93.06 283 ARG A CA 1
ATOM 2291 C C . ARG A 1 283 ? -5.246 -47.719 -25.578 1 93.06 283 ARG A C 1
ATOM 2293 O O . ARG A 1 283 ? -6.422 -47.375 -25.703 1 93.06 283 ARG A O 1
ATOM 2300 N N . GLY A 1 284 ? -4.891 -48.938 -25.25 1 90.31 284 GLY A N 1
ATOM 2301 C CA . GLY A 1 284 ? -5.887 -49.969 -25.047 1 90.31 284 GLY A CA 1
ATOM 2302 C C . GLY A 1 284 ? -6.574 -50.406 -26.344 1 90.31 284 GLY A C 1
ATOM 2303 O O . GLY A 1 284 ? -7.758 -50.75 -26.328 1 90.31 284 GLY A O 1
ATOM 2304 N N . GLN A 1 285 ? -5.891 -50.406 -27.438 1 90.06 285 GLN A N 1
ATOM 2305 C CA . GLN A 1 285 ? -6.531 -50.625 -28.734 1 90.06 285 GLN A CA 1
ATOM 2306 C C . GLN A 1 285 ? -6.148 -51.969 -29.328 1 90.06 285 GLN A C 1
ATOM 2308 O O . GLN A 1 285 ? -6.434 -52.25 -30.5 1 90.06 285 GLN A O 1
ATOM 2313 N N . PHE A 1 286 ? -5.43 -52.781 -28.547 1 90.12 286 PHE A N 1
ATOM 2314 C CA . PHE A 1 286 ? -5.18 -54.125 -29.062 1 90.12 286 PHE A CA 1
ATOM 2315 C C . PHE A 1 286 ? -6.488 -54.875 -29.266 1 90.12 286 PHE A C 1
ATOM 2317 O O . PHE A 1 286 ? -7.406 -54.781 -28.453 1 90.12 286 PHE A O 1
ATOM 2324 N N . LEU A 1 287 ? -6.586 -55.5 -30.391 1 76.56 287 LEU A N 1
ATOM 2325 C CA . LEU A 1 287 ? -7.758 -56.312 -30.656 1 76.56 287 LEU A CA 1
ATOM 2326 C C . LEU A 1 287 ? -7.805 -57.531 -29.703 1 76.56 287 LEU A C 1
ATOM 2328 O O . LEU A 1 287 ? -6.766 -58.094 -29.375 1 76.56 287 LEU A O 1
ATOM 2332 N N . ARG A 1 288 ? -8.875 -57.562 -28.781 1 63.47 288 ARG A N 1
ATOM 2333 C CA . ARG A 1 288 ? -9.031 -58.625 -27.797 1 63.47 288 ARG A CA 1
ATOM 2334 C C . ARG A 1 288 ? -8.875 -60 -28.438 1 63.47 288 ARG A C 1
ATOM 2336 O O . ARG A 1 288 ? -9.469 -60.281 -29.469 1 63.47 288 ARG A O 1
ATOM 2343 N N . ARG A 1 289 ? -7.766 -60.656 -28.141 1 59.03 289 ARG A N 1
ATOM 2344 C CA . ARG A 1 289 ? -7.734 -62.062 -28.578 1 59.03 289 ARG A CA 1
ATOM 2345 C C . ARG A 1 289 ? -8.742 -62.875 -27.797 1 59.03 289 ARG A C 1
ATOM 2347 O O . ARG A 1 289 ? -8.836 -62.781 -26.562 1 59.03 289 ARG A O 1
ATOM 2354 N N . ARG A 1 290 ? -9.828 -63.281 -28.312 1 50.38 290 ARG A N 1
ATOM 2355 C CA . ARG A 1 290 ? -10.961 -64.062 -27.859 1 50.38 290 ARG A CA 1
ATOM 2356 C C . ARG A 1 290 ? -10.508 -65.188 -26.891 1 50.38 290 ARG A C 1
ATOM 2358 O O . ARG A 1 290 ? -11.297 -65.625 -26.078 1 50.38 290 ARG A O 1
ATOM 2365 N N . ASN A 1 291 ? -9.359 -65.75 -26.984 1 47.16 291 ASN A N 1
ATOM 2366 C CA . ASN A 1 291 ? -9.258 -67 -26.328 1 47.16 291 ASN A CA 1
ATOM 2367 C C . ASN A 1 291 ? -8.789 -66.875 -24.875 1 47.16 291 ASN A C 1
ATOM 2369 O O . ASN A 1 291 ? -8.039 -67.75 -24.375 1 47.16 291 ASN A O 1
ATOM 2373 N N . HIS A 1 292 ? -9.07 -65.75 -24.203 1 54.44 292 HIS A N 1
ATOM 2374 C CA . HIS A 1 292 ? -8.609 -65.688 -22.812 1 54.44 292 HIS A CA 1
ATOM 2375 C C . HIS A 1 292 ? -9.453 -66.562 -21.922 1 54.44 292 HIS A C 1
ATOM 2377 O O . HIS A 1 292 ? -10.68 -66.5 -21.906 1 54.44 292 HIS A O 1
ATOM 2383 N N . VAL A 1 293 ? -9.023 -67.75 -21.656 1 52.06 293 VAL A N 1
ATOM 2384 C CA . VAL A 1 293 ? -9.672 -68.75 -20.781 1 52.06 293 VAL A CA 1
ATOM 2385 C C . VAL A 1 293 ? -9.516 -68.312 -19.328 1 52.06 293 VAL A C 1
ATOM 2387 O O . VAL A 1 293 ? -8.398 -68.125 -18.844 1 52.06 293 VAL A O 1
ATOM 2390 N N . CYS A 1 294 ? -10.508 -67.562 -18.828 1 53.22 294 CYS A N 1
ATOM 2391 C CA . CYS A 1 294 ? -10.57 -67.438 -17.375 1 53.22 294 CYS A CA 1
ATOM 2392 C C . CYS A 1 294 ? -10.688 -68.75 -16.703 1 53.22 294 CYS A C 1
ATOM 2394 O O . CYS A 1 294 ? -11.602 -69.562 -17 1 53.22 294 CYS A O 1
ATOM 2396 N N . THR A 1 295 ? -9.633 -69.5 -16.453 1 53.47 295 THR A N 1
ATOM 2397 C CA . THR A 1 295 ? -9.742 -70.812 -15.75 1 53.47 295 THR A CA 1
ATOM 2398 C C . THR A 1 295 ? -9.547 -70.562 -14.25 1 53.47 295 THR A C 1
ATOM 2400 O O . THR A 1 295 ? -8.828 -69.688 -13.828 1 53.47 295 THR A O 1
ATOM 2403 N N . TYR A 1 296 ? -10.648 -70.812 -13.484 1 47.5 296 TYR A N 1
ATOM 2404 C CA . TYR A 1 296 ? -10.43 -70.938 -12.047 1 47.5 296 TYR A CA 1
ATOM 2405 C C . TYR A 1 296 ? -9.422 -72.062 -11.742 1 47.5 296 TYR A C 1
ATOM 2407 O O . TYR A 1 296 ? -9.5 -73.125 -12.305 1 47.5 296 TYR A O 1
ATOM 2415 N N . ASN A 1 297 ? -8.297 -71.75 -11.617 1 46.22 297 ASN A N 1
ATOM 2416 C CA . ASN A 1 297 ? -7.305 -72.75 -11.266 1 46.22 297 ASN A CA 1
ATOM 2417 C C . ASN A 1 297 ? -7.688 -73.5 -9.984 1 46.22 297 ASN A C 1
ATOM 2419 O O . ASN A 1 297 ? -7.59 -72.938 -8.891 1 46.22 297 ASN A O 1
ATOM 2423 N N . PHE A 1 298 ? -8.695 -74.375 -10.039 1 42.06 298 PHE A N 1
ATOM 2424 C CA . PHE A 1 298 ? -9.117 -75.188 -8.906 1 42.06 298 PHE A CA 1
ATOM 2425 C C . PHE A 1 298 ? -7.977 -76.062 -8.43 1 42.06 298 PHE A C 1
ATOM 2427 O O . PHE A 1 298 ? -8.094 -76.75 -7.398 1 42.06 298 PHE A O 1
ATOM 2434 N N . THR A 1 299 ? -7.176 -76.5 -9.312 1 41.84 299 THR A N 1
ATOM 2435 C CA . THR A 1 299 ? -6.605 -77.812 -9.117 1 41.84 299 THR A CA 1
ATOM 2436 C C . THR A 1 299 ? -5.57 -77.812 -8 1 41.84 299 THR A C 1
ATOM 2438 O O . THR A 1 299 ? -5.098 -78.875 -7.578 1 41.84 299 THR A O 1
ATOM 2441 N N . ILE A 1 300 ? -4.711 -76.812 -7.91 1 44.62 300 ILE A N 1
ATOM 2442 C CA . ILE A 1 300 ? -3.43 -77.375 -7.484 1 44.62 300 ILE A CA 1
ATOM 2443 C C . ILE A 1 300 ? -3.416 -77.562 -5.965 1 44.62 300 ILE A C 1
ATOM 2445 O O . ILE A 1 300 ? -3.07 -78.625 -5.453 1 44.62 300 ILE A O 1
ATOM 2449 N N . THR A 1 301 ? -3.27 -76.375 -5.066 1 46.94 301 THR A N 1
ATOM 2450 C CA . THR A 1 301 ? -3.031 -76.562 -3.639 1 46.94 301 THR A CA 1
ATOM 2451 C C . THR A 1 301 ? -4.34 -76.5 -2.859 1 46.94 301 THR A C 1
ATOM 2453 O O . THR A 1 3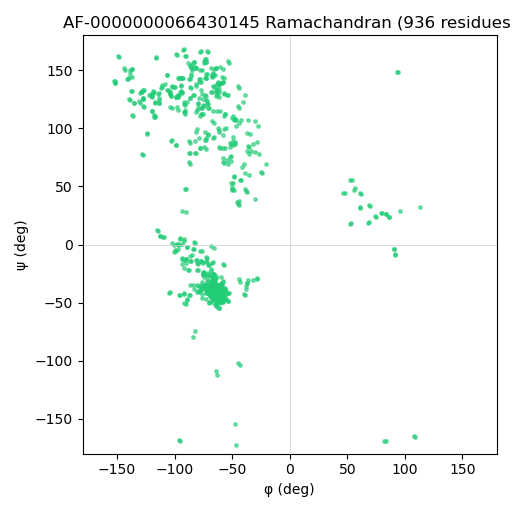01 ? -5.328 -75.938 -3.34 1 46.94 301 THR A O 1
ATOM 2456 N N . GLU A 1 302 ? -4.5 -77.312 -1.794 1 47.06 302 GLU A N 1
ATOM 2457 C CA . GLU A 1 302 ? -5.633 -77.312 -0.874 1 47.06 302 GLU A CA 1
ATOM 2458 C C . GLU A 1 302 ? -6.148 -75.938 -0.598 1 47.06 302 GLU A C 1
ATOM 2460 O O . GLU A 1 302 ? -7.352 -75.688 -0.436 1 47.06 302 GLU A O 1
ATOM 2465 N N . PHE A 1 303 ? -5.316 -75.062 -0.592 1 44.66 303 PHE A N 1
ATOM 2466 C CA . PHE A 1 303 ? -5.723 -73.688 -0.277 1 44.66 303 PHE A CA 1
ATOM 2467 C C . PHE A 1 303 ? -6.5 -73.062 -1.437 1 44.66 303 PHE A C 1
ATOM 2469 O O . PHE A 1 303 ? -7.457 -72.312 -1.223 1 44.66 303 PHE A O 1
ATOM 2476 N N . LEU A 1 304 ? -6.16 -73.375 -2.58 1 50.56 304 LEU A N 1
ATOM 2477 C CA . LEU A 1 304 ? -6.852 -72.812 -3.74 1 50.56 304 LEU A CA 1
ATOM 2478 C C . LEU A 1 304 ? -8.227 -73.5 -3.91 1 50.56 304 LEU A C 1
ATOM 2480 O O . LEU A 1 304 ? -9.078 -72.938 -4.629 1 50.56 304 LEU A O 1
ATOM 2484 N N . LYS A 1 305 ? -8.367 -74.562 -3.453 1 48.31 305 LYS A N 1
ATOM 2485 C CA . LYS A 1 305 ? -9.688 -75.188 -3.457 1 48.31 305 LYS A CA 1
ATOM 2486 C C . LYS A 1 305 ? -10.703 -74.375 -2.701 1 48.31 305 LYS A C 1
ATOM 2488 O O . LYS A 1 305 ? -11.883 -74.312 -3.066 1 48.31 305 LYS A O 1
ATOM 2493 N N . LEU A 1 306 ? -10.258 -73.812 -1.63 1 44.38 306 LEU A N 1
ATOM 2494 C CA . LEU A 1 306 ? -11.203 -73.125 -0.757 1 44.38 306 LEU A CA 1
ATOM 2495 C C . LEU A 1 306 ? -11.477 -71.688 -1.258 1 44.38 306 LEU A C 1
ATOM 2497 O O . LEU A 1 306 ? -12.555 -71.188 -1.034 1 44.38 306 LEU A O 1
ATOM 2501 N N . ALA A 1 307 ? -10.547 -70.938 -1.762 1 50.59 307 ALA A N 1
ATOM 2502 C CA . ALA A 1 307 ? -10.773 -69.562 -2.27 1 50.59 307 ALA A CA 1
ATOM 2503 C C . ALA A 1 307 ? -10.203 -69.438 -3.678 1 50.59 307 ALA A C 1
ATOM 2505 O O . ALA A 1 307 ? -9.055 -69 -3.846 1 50.59 307 ALA A O 1
ATOM 2506 N N . PRO A 1 308 ? -10.891 -69.938 -4.688 1 55.84 308 PRO A N 1
ATOM 2507 C CA . PRO A 1 308 ? -10.391 -69.938 -6.062 1 55.84 308 PRO A CA 1
ATOM 2508 C C . PRO A 1 308 ? -10.031 -68.562 -6.578 1 55.84 308 PRO A C 1
ATOM 2510 O O . PRO A 1 308 ? -10.758 -67.562 -6.301 1 55.84 308 PRO A O 1
ATOM 2513 N N . LEU A 1 309 ? -8.711 -68.312 -6.812 1 63.97 309 LEU A N 1
ATOM 2514 C CA . LEU A 1 309 ? -8.297 -67.062 -7.398 1 63.97 309 LEU A CA 1
ATOM 2515 C C . LEU A 1 309 ? -8.648 -67 -8.883 1 63.97 309 LEU A C 1
ATOM 2517 O O . LEU A 1 309 ? -8.5 -68 -9.594 1 63.97 309 LEU A O 1
ATOM 2521 N N . LYS A 1 310 ? -9.383 -66 -9.32 1 75.5 310 LYS A N 1
ATOM 2522 C CA . LYS A 1 310 ? -9.703 -65.75 -10.734 1 75.5 310 LYS A CA 1
ATOM 2523 C C . LYS A 1 310 ? -8.438 -65.5 -11.547 1 75.5 310 LYS A C 1
ATOM 2525 O O . LYS A 1 310 ? -7.738 -64.5 -11.328 1 75.5 310 LYS A O 1
ATOM 2530 N N . GLN A 1 311 ? -8.016 -66.625 -12.219 1 79.69 311 GLN A N 1
ATOM 2531 C CA . GLN A 1 311 ? -6.816 -66.562 -13.047 1 79.69 311 GLN A CA 1
ATOM 2532 C C . GLN A 1 311 ? -7.184 -66.375 -14.516 1 79.69 311 GLN A C 1
ATOM 2534 O O . GLN A 1 311 ? -8.117 -67 -15.016 1 79.69 311 GLN A O 1
ATOM 2539 N N . GLU A 1 312 ? -6.598 -65.375 -15.102 1 83.31 312 GLU A N 1
ATOM 2540 C CA . GLU A 1 312 ? -6.75 -65.125 -16.531 1 83.31 312 GLU A CA 1
ATOM 2541 C C . GLU A 1 312 ? -5.414 -65.25 -17.266 1 83.31 312 GLU A C 1
ATOM 2543 O O . GLU A 1 312 ? -4.504 -64.5 -17.031 1 83.31 312 GLU A O 1
ATOM 2548 N N . VAL A 1 313 ? -5.309 -66.312 -18.094 1 83.56 313 VAL A N 1
ATOM 2549 C CA . VAL A 1 313 ? -4.074 -66.5 -18.844 1 83.56 313 VAL A CA 1
ATOM 2550 C C . VAL A 1 313 ? -4.082 -65.625 -20.078 1 83.56 313 VAL A C 1
ATOM 2552 O O . VAL A 1 313 ? -4.934 -65.75 -20.953 1 83.56 313 VAL A O 1
ATOM 2555 N N . LEU A 1 314 ? -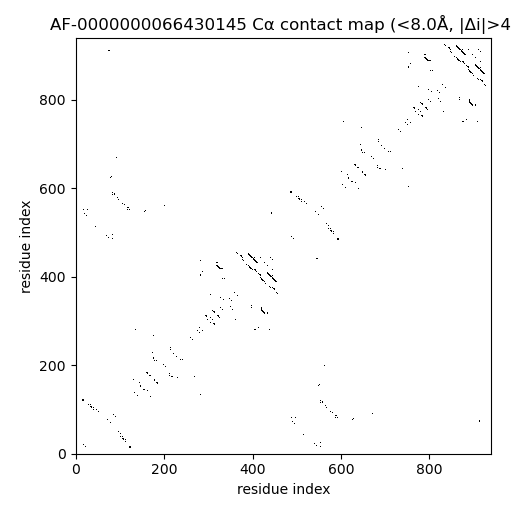3.217 -64.688 -20.109 1 86.94 314 LEU A N 1
ATOM 2556 C CA . LEU A 1 314 ? -3.146 -63.75 -21.203 1 86.94 314 LEU A CA 1
ATOM 2557 C C . LEU A 1 314 ? -2.322 -64.312 -22.359 1 86.94 314 LEU A C 1
ATOM 2559 O O . LEU A 1 314 ? -2.547 -63.938 -23.531 1 86.94 314 LEU A O 1
ATOM 2563 N N . ASN A 1 315 ? -1.299 -65.062 -22.016 1 85.38 315 ASN A N 1
ATOM 2564 C CA . ASN A 1 315 ? -0.431 -65.688 -22.984 1 85.38 315 ASN A CA 1
ATOM 2565 C C . ASN A 1 315 ? 0.187 -67 -22.422 1 85.38 315 ASN A C 1
ATOM 2567 O O . ASN A 1 315 ? 0.581 -67 -21.25 1 85.38 315 ASN A O 1
ATOM 2571 N N . TRP A 1 316 ? 0.295 -68 -23.234 1 80.88 316 TRP A N 1
ATOM 2572 C CA . TRP A 1 316 ? 0.782 -69.25 -22.75 1 80.88 316 TRP A CA 1
ATOM 2573 C C . TRP A 1 316 ? 2.297 -69.375 -22.906 1 80.88 316 TRP A C 1
ATOM 2575 O O . TRP A 1 316 ? 2.98 -69.875 -22.016 1 80.88 316 TRP A O 1
ATOM 2585 N N . ASP A 1 317 ? 2.764 -68.938 -24 1 79.44 317 ASP A N 1
ATOM 2586 C CA . ASP A 1 317 ? 4.203 -69 -24.234 1 79.44 317 ASP A CA 1
ATOM 2587 C C . ASP A 1 317 ? 4.703 -67.688 -24.859 1 79.44 317 ASP A C 1
ATOM 2589 O O . ASP A 1 317 ? 4.473 -67.438 -26.047 1 79.44 317 ASP A O 1
ATOM 2593 N N . PRO A 1 318 ? 5.445 -66.938 -24.172 1 84 318 PRO A N 1
ATOM 2594 C CA . PRO A 1 318 ? 5.785 -66.938 -22.75 1 84 318 PRO A CA 1
ATOM 2595 C C . PRO A 1 318 ? 4.562 -66.812 -21.844 1 84 318 PRO A C 1
ATOM 2597 O O . PRO A 1 318 ? 3.584 -66.125 -22.219 1 84 318 PRO A O 1
ATOM 2600 N N . TYR A 1 319 ? 4.719 -67.375 -20.719 1 80.75 319 TYR A N 1
ATOM 2601 C CA . TYR A 1 319 ? 3.574 -67.438 -19.812 1 80.75 319 TYR A CA 1
ATOM 2602 C C . TYR A 1 319 ? 3.318 -66.125 -19.141 1 80.75 319 TYR A C 1
ATOM 2604 O O . TYR A 1 319 ? 4.211 -65.562 -18.516 1 80.75 319 TYR A O 1
ATOM 2612 N N . ILE A 1 320 ? 2.166 -65.5 -19.359 1 86.38 320 ILE A N 1
ATOM 2613 C CA . ILE A 1 320 ? 1.702 -64.25 -18.766 1 86.38 320 ILE A CA 1
ATOM 2614 C C . ILE A 1 320 ? 0.287 -64.438 -18.219 1 86.38 320 ILE A C 1
ATOM 2616 O O . ILE A 1 320 ? -0.619 -64.875 -18.953 1 86.38 320 ILE A O 1
ATOM 2620 N N . VAL A 1 321 ? 0.143 -64.188 -16.938 1 85.06 321 VAL A N 1
ATOM 2621 C CA . VAL A 1 321 ? -1.155 -64.438 -16.312 1 85.06 321 VAL A CA 1
ATOM 2622 C C . VAL A 1 321 ? -1.502 -63.281 -15.375 1 85.06 321 VAL A C 1
ATOM 2624 O O . VAL A 1 321 ? -0.613 -62.656 -14.773 1 85.06 321 VAL A O 1
ATOM 2627 N N . ILE A 1 322 ? -2.771 -62.938 -15.32 1 88.81 322 ILE A N 1
ATOM 2628 C CA . ILE A 1 322 ? -3.258 -61.969 -14.359 1 88.81 322 ILE A CA 1
ATOM 2629 C C . ILE A 1 322 ? -4.191 -62.625 -13.352 1 88.81 322 ILE A C 1
ATOM 2631 O O . ILE A 1 322 ? -5.066 -63.406 -13.734 1 88.81 322 ILE A O 1
ATOM 2635 N N . TYR A 1 323 ? -3.869 -62.438 -12.086 1 84.31 323 TYR A N 1
ATOM 2636 C CA . TYR A 1 323 ? -4.73 -62.906 -11.008 1 84.31 323 TYR A CA 1
ATOM 2637 C C . TYR A 1 323 ? -5.594 -61.781 -10.469 1 84.31 323 TYR A C 1
ATOM 2639 O O . TYR A 1 323 ? -5.082 -60.719 -10.109 1 84.31 323 TYR A O 1
ATOM 2647 N N . HIS A 1 324 ? -6.875 -62.031 -10.438 1 85.44 324 HIS A N 1
ATOM 2648 C CA . HIS A 1 324 ? -7.789 -61 -9.953 1 85.44 324 HIS A CA 1
ATOM 2649 C C . HIS A 1 324 ? -8.133 -61.188 -8.484 1 85.44 324 HIS A C 1
ATOM 2651 O O . HIS A 1 324 ? -8.18 -62.344 -8.008 1 85.44 324 HIS A O 1
ATOM 2657 N N . ASP A 1 325 ? -8.266 -60.156 -7.75 1 83.19 325 ASP A N 1
ATOM 2658 C CA . ASP A 1 325 ? -8.734 -60.125 -6.367 1 83.19 325 ASP A CA 1
ATOM 2659 C C . ASP A 1 325 ? -7.805 -60.938 -5.465 1 83.19 325 ASP A C 1
ATOM 2661 O O . ASP A 1 325 ? -8.266 -61.75 -4.664 1 83.19 325 ASP A O 1
ATOM 2665 N N . VAL A 1 326 ? -6.57 -60.719 -5.688 1 81.44 326 VAL A N 1
ATOM 2666 C CA . VAL A 1 326 ? -5.566 -61.406 -4.895 1 81.44 326 VAL A CA 1
ATOM 2667 C C . VAL A 1 326 ? -5.391 -60.719 -3.547 1 81.44 326 VAL A C 1
ATOM 2669 O O . VAL A 1 326 ? -5.152 -61.375 -2.529 1 81.44 326 VAL A O 1
ATOM 2672 N N . LEU A 1 327 ? -5.527 -59.375 -3.59 1 84.31 327 LEU A N 1
ATOM 2673 C CA . LEU A 1 327 ? -5.387 -58.594 -2.375 1 84.31 327 LEU A CA 1
ATOM 2674 C C . LEU A 1 327 ? -6.7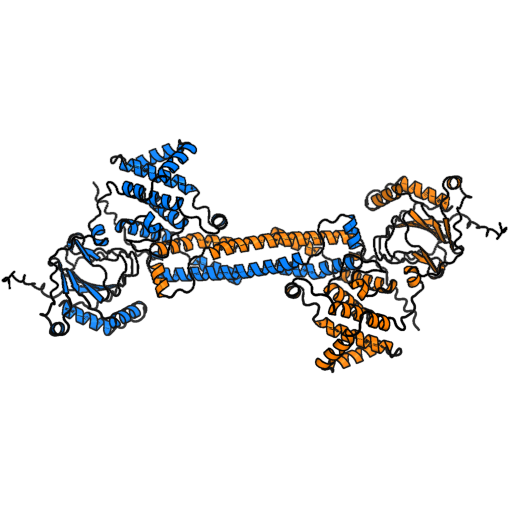34 -58 -1.944 1 84.31 327 LEU A C 1
ATOM 2676 O O . LEU A 1 327 ? -7.52 -57.562 -2.783 1 84.31 327 LEU A O 1
ATOM 2680 N N . ASN A 1 328 ? -7.008 -58.062 -0.643 1 82.88 328 ASN A N 1
ATOM 2681 C CA . ASN A 1 328 ? -8.203 -57.406 -0.125 1 82.88 328 ASN A CA 1
ATOM 2682 C C . ASN A 1 328 ? -7.902 -55.969 0.334 1 82.88 328 ASN A C 1
ATOM 2684 O O . ASN A 1 328 ? -6.738 -55.594 0.419 1 82.88 328 ASN A O 1
ATOM 2688 N N . ASP A 1 329 ? -8.961 -55.25 0.586 1 85.88 329 ASP A N 1
ATOM 2689 C CA . ASP A 1 329 ? -8.844 -53.812 0.899 1 85.88 329 ASP A CA 1
ATOM 2690 C C . ASP A 1 329 ? -8.016 -53.594 2.164 1 85.88 329 ASP A C 1
ATOM 2692 O O . ASP A 1 329 ? -7.219 -52.656 2.24 1 85.88 329 ASP A O 1
ATOM 2696 N N . ASP A 1 330 ? -8.195 -54.438 3.09 1 82.81 330 ASP A N 1
ATOM 2697 C CA . ASP A 1 330 ? -7.465 -54.312 4.348 1 82.81 330 ASP A CA 1
ATOM 2698 C C . ASP A 1 330 ? -5.969 -54.531 4.133 1 82.81 330 ASP A C 1
ATOM 2700 O O . ASP A 1 330 ? -5.148 -53.781 4.684 1 82.81 330 ASP A O 1
ATOM 2704 N N . GLU A 1 331 ? -5.621 -55.531 3.324 1 81 331 GLU A N 1
ATOM 2705 C CA . GLU A 1 331 ? -4.223 -55.812 3.01 1 81 331 GLU A CA 1
ATOM 2706 C C . GLU A 1 331 ? -3.594 -54.656 2.24 1 81 331 GLU A C 1
ATOM 2708 O O . GLU A 1 331 ? -2.447 -54.281 2.498 1 81 331 GLU A O 1
ATOM 2713 N N . ILE A 1 332 ? -4.379 -54.094 1.414 1 83.94 332 ILE A N 1
ATOM 2714 C CA . ILE A 1 332 ? -3.893 -52.969 0.595 1 83.94 332 ILE A CA 1
ATOM 2715 C C . ILE A 1 332 ? -3.613 -51.781 1.479 1 83.94 332 ILE A C 1
ATOM 2717 O O . ILE A 1 332 ? -2.582 -51.094 1.329 1 83.94 332 ILE A O 1
ATOM 2721 N N . ASP A 1 333 ? -4.496 -51.5 2.387 1 80.06 333 ASP A N 1
ATOM 2722 C CA . ASP A 1 333 ? -4.332 -50.344 3.275 1 80.06 333 ASP A CA 1
ATOM 2723 C C . ASP A 1 333 ? -3.08 -50.5 4.137 1 80.06 333 ASP A C 1
ATOM 2725 O O . ASP A 1 333 ? -2.35 -49.531 4.359 1 80.06 333 ASP A O 1
ATOM 2729 N N . LYS A 1 334 ? -2.842 -51.594 4.555 1 75.44 334 LYS A N 1
ATOM 2730 C CA . LYS A 1 334 ? -1.671 -51.844 5.387 1 75.44 334 LYS A CA 1
ATOM 2731 C C . LYS A 1 334 ? -0.382 -51.719 4.578 1 75.44 334 LYS A C 1
ATOM 2733 O O . LYS A 1 334 ? 0.622 -51.219 5.082 1 75.44 334 LYS A O 1
ATOM 2738 N N . LEU A 1 335 ? -0.468 -52.188 3.334 1 72.88 335 LEU A N 1
ATOM 2739 C CA . LEU A 1 335 ? 0.693 -52.062 2.457 1 72.88 335 LEU A CA 1
ATOM 2740 C C . LEU A 1 335 ? 0.981 -50.625 2.121 1 72.88 335 LEU A C 1
ATOM 2742 O O . LEU A 1 335 ? 2.141 -50.188 2.1 1 72.88 335 LEU A O 1
ATOM 2746 N N . LYS A 1 336 ? -0.074 -49.875 1.843 1 70.81 336 LYS A N 1
ATOM 2747 C CA . LYS A 1 336 ? 0.078 -48.469 1.535 1 70.81 336 LYS A CA 1
ATOM 2748 C C . LYS A 1 336 ? 0.693 -47.719 2.709 1 70.81 336 LYS A C 1
ATOM 2750 O O . LYS A 1 336 ? 1.544 -46.844 2.518 1 70.81 336 LYS A O 1
ATOM 2755 N N . ASN A 1 337 ? 0.253 -48 3.881 1 68.44 337 ASN A N 1
ATOM 2756 C CA . ASN A 1 337 ? 0.763 -47.344 5.082 1 68.44 337 ASN A CA 1
ATOM 2757 C C . ASN A 1 337 ? 2.23 -47.688 5.324 1 68.44 337 ASN A C 1
ATOM 2759 O O . ASN A 1 337 ? 3 -46.844 5.781 1 68.44 337 ASN A O 1
ATOM 2763 N N . HIS A 1 338 ? 2.527 -48.844 4.961 1 62.53 338 HIS A N 1
ATOM 2764 C CA . HIS A 1 338 ? 3.91 -49.281 5.125 1 62.53 338 HIS A CA 1
ATOM 2765 C C . HIS A 1 338 ? 4.832 -48.594 4.137 1 62.53 338 HIS A C 1
ATOM 2767 O O . HIS A 1 338 ? 5.984 -48.281 4.461 1 62.53 338 HIS A O 1
ATOM 2773 N N . LEU A 1 339 ? 4.371 -48.344 2.996 1 60.06 339 LEU A N 1
ATOM 2774 C CA . LEU A 1 339 ? 5.152 -47.656 1.975 1 60.06 339 LEU A CA 1
ATOM 2775 C C . LEU A 1 339 ? 5.453 -46.219 2.395 1 60.06 339 LEU A C 1
ATOM 2777 O O . LEU A 1 339 ? 6.516 -45.688 2.07 1 60.06 339 LEU A O 1
ATOM 2781 N N . ASN A 1 340 ? 4.562 -45.688 3.078 1 58.28 340 ASN A N 1
ATOM 2782 C CA . ASN A 1 340 ? 4.75 -44.312 3.521 1 58.28 340 ASN A CA 1
ATOM 2783 C C . ASN A 1 340 ? 5.656 -44.25 4.746 1 58.28 340 ASN A C 1
ATOM 2785 O O . ASN A 1 340 ? 6.281 -43.219 5 1 58.28 340 ASN A O 1
ATOM 2789 N N . ASP A 1 341 ? 5.801 -45.375 5.531 1 50 341 ASP A N 1
ATOM 2790 C CA . ASP A 1 341 ? 6.629 -45.438 6.734 1 50 341 ASP A CA 1
ATOM 2791 C C . ASP A 1 341 ? 7.988 -46.062 6.441 1 50 341 ASP A C 1
ATOM 2793 O O . ASP A 1 341 ? 8.062 -47.25 6.098 1 50 341 ASP A O 1
ATOM 2797 N N . THR A 1 342 ? 9.047 -45.312 5.969 1 44.12 342 THR A N 1
ATOM 2798 C CA . THR A 1 342 ? 10.422 -45.719 5.68 1 44.12 342 THR A CA 1
ATOM 2799 C C . THR A 1 342 ? 10.922 -46.719 6.734 1 44.12 342 THR A C 1
ATOM 2801 O O . THR A 1 342 ? 11.953 -47.344 6.539 1 44.12 342 THR A O 1
ATOM 2804 N N . ASP A 1 343 ? 10.664 -46.5 7.957 1 40.19 343 ASP A N 1
ATOM 2805 C CA . ASP A 1 343 ? 11.391 -47.125 9.047 1 40.19 343 ASP A CA 1
ATOM 2806 C C . ASP A 1 343 ? 11.055 -48.625 9.133 1 40.19 343 ASP A C 1
ATOM 2808 O O . ASP A 1 343 ? 11.609 -49.344 9.961 1 40.19 343 ASP A O 1
ATOM 2812 N N . ALA A 1 344 ? 9.969 -49.094 8.711 1 41.41 344 ALA A N 1
ATOM 2813 C CA . ALA A 1 344 ? 9.609 -50.406 9.227 1 41.41 344 ALA A CA 1
ATOM 2814 C C . ALA A 1 344 ? 10.312 -51.5 8.438 1 41.41 344 ALA A C 1
ATOM 2816 O O . ALA A 1 344 ? 10 -51.75 7.266 1 41.41 344 ALA A O 1
ATOM 2817 N N . VAL A 1 345 ? 11.477 -51.75 8.672 1 40.97 345 VAL A N 1
ATOM 2818 C CA . VAL A 1 345 ? 12.297 -52.906 8.32 1 40.97 345 VAL A CA 1
ATOM 2819 C C . VAL A 1 345 ? 11.461 -54.188 8.43 1 40.97 345 VAL A C 1
ATOM 2821 O O . VAL A 1 345 ? 11.938 -55.25 8.094 1 40.97 345 VAL A O 1
ATOM 2824 N N . GLU A 1 346 ? 10.516 -54.25 9.445 1 42.66 346 GLU A N 1
ATOM 2825 C CA . GLU A 1 346 ? 10.016 -55.594 9.836 1 42.66 346 GLU A CA 1
ATOM 2826 C C . GLU A 1 346 ? 9.133 -56.188 8.742 1 42.66 346 GLU A C 1
ATOM 2828 O O . GLU A 1 346 ? 8.258 -55.5 8.203 1 42.66 346 GLU A O 1
ATOM 2833 N N . VAL A 1 347 ? 9.492 -57.25 8.18 1 48.53 347 VAL A N 1
ATOM 2834 C CA . VAL A 1 347 ? 8.758 -58.188 7.32 1 48.53 347 VAL A CA 1
ATOM 2835 C C . VAL A 1 347 ? 7.305 -58.281 7.781 1 48.53 347 VAL A C 1
ATOM 2837 O O . VAL A 1 347 ? 7.027 -58.75 8.883 1 48.53 347 VAL A O 1
ATOM 2840 N N . ASN A 1 348 ? 6.387 -57.312 7.48 1 57.12 348 ASN A N 1
ATOM 2841 C CA . ASN A 1 348 ? 4.984 -57.25 7.875 1 57.12 348 ASN A CA 1
ATOM 2842 C C . ASN A 1 348 ? 4.277 -58.594 7.645 1 57.12 348 ASN A C 1
ATOM 2844 O O . ASN A 1 348 ? 4.375 -59.156 6.562 1 57.12 348 ASN A O 1
ATOM 2848 N N . PRO A 1 349 ? 3.926 -59.406 8.742 1 63.78 349 PRO A N 1
ATOM 2849 C CA . PRO A 1 349 ? 3.131 -60.625 8.648 1 63.78 349 PRO A CA 1
ATOM 2850 C C . PRO A 1 349 ? 2.158 -60.594 7.477 1 63.78 349 PRO A C 1
ATOM 2852 O O . PRO A 1 349 ? 1.909 -61.656 6.859 1 63.78 349 PRO A O 1
ATOM 2855 N N . ILE A 1 350 ? 1.743 -59.469 7.145 1 67.19 350 ILE A N 1
ATOM 2856 C CA . ILE A 1 350 ? 0.779 -59.375 6.055 1 67.19 350 ILE A CA 1
ATOM 2857 C C . ILE A 1 350 ? 1.481 -59.656 4.723 1 67.19 350 ILE A C 1
ATOM 2859 O O . ILE A 1 350 ? 0.945 -60.344 3.85 1 67.19 350 ILE A O 1
ATOM 2863 N N . GLU A 1 351 ? 2.701 -59.156 4.609 1 67.06 351 GLU A N 1
ATOM 2864 C CA . GLU A 1 351 ? 3.455 -59.375 3.379 1 67.06 351 GLU A CA 1
ATOM 2865 C C . GLU A 1 351 ? 3.768 -60.844 3.189 1 67.06 351 GLU A C 1
ATOM 2867 O O . GLU A 1 351 ? 3.668 -61.375 2.076 1 67.06 351 GLU A O 1
ATOM 2872 N N . LYS A 1 352 ? 4.117 -61.406 4.312 1 68.25 352 LYS A N 1
ATOM 2873 C CA . LYS A 1 352 ? 4.434 -62.812 4.258 1 68.25 352 LYS A CA 1
ATOM 2874 C C . LYS A 1 352 ? 3.225 -63.625 3.816 1 68.25 352 LYS A C 1
ATOM 2876 O O . LYS A 1 352 ? 3.355 -64.562 3.031 1 68.25 352 LYS A O 1
ATOM 2881 N N . ARG A 1 353 ? 2.082 -63.281 4.359 1 71.81 353 ARG A N 1
ATOM 2882 C CA . ARG A 1 353 ? 0.859 -63.969 4.008 1 71.81 353 ARG A CA 1
ATOM 2883 C C . ARG A 1 353 ? 0.534 -63.812 2.525 1 71.81 353 ARG A C 1
ATOM 2885 O O . ARG A 1 353 ? 0.111 -64.75 1.862 1 71.81 353 ARG A O 1
ATOM 2892 N N . ILE A 1 354 ? 0.73 -62.625 2.08 1 72 354 ILE A N 1
ATOM 2893 C CA . ILE A 1 354 ? 0.437 -62.344 0.683 1 72 354 ILE A CA 1
ATOM 2894 C C . ILE A 1 354 ? 1.368 -63.125 -0.227 1 72 354 ILE A C 1
ATOM 2896 O O . ILE A 1 354 ? 0.921 -63.75 -1.203 1 72 354 ILE A O 1
ATOM 2900 N N . PHE A 1 355 ? 2.586 -63.281 0.275 1 68.88 355 PHE A N 1
ATOM 2901 C CA . PHE A 1 355 ? 3.557 -63.969 -0.556 1 68.88 355 PHE A CA 1
ATOM 2902 C C . PHE A 1 355 ? 3.303 -65.5 -0.533 1 68.88 355 PHE A C 1
ATOM 2904 O O . PHE A 1 355 ? 3.461 -66.125 -1.551 1 68.88 355 PHE A O 1
ATOM 2911 N N . GLN A 1 356 ? 2.977 -65.875 0.588 1 69.5 356 GLN A N 1
ATOM 2912 C CA . GLN A 1 356 ? 2.65 -67.25 0.684 1 69.5 356 GLN A CA 1
ATOM 2913 C C . GLN A 1 356 ? 1.472 -67.625 -0.22 1 69.5 356 GLN A C 1
ATOM 2915 O O . GLN A 1 356 ? 1.48 -68.688 -0.881 1 69.5 356 GLN A O 1
ATOM 2920 N N . ARG A 1 357 ? 0.54 -66.75 -0.209 1 71.38 357 ARG A N 1
ATOM 2921 C CA . ARG A 1 357 ? -0.623 -66.938 -1.067 1 71.38 357 ARG A CA 1
ATOM 2922 C C . ARG A 1 357 ? -0.216 -67 -2.537 1 71.38 357 ARG A C 1
ATOM 2924 O O . ARG A 1 357 ? -0.678 -67.875 -3.281 1 71.38 357 ARG A O 1
ATOM 2931 N N . ILE A 1 358 ? 0.681 -66.25 -2.855 1 65.5 358 ILE A N 1
ATOM 2932 C CA . ILE A 1 358 ? 1.113 -66.125 -4.246 1 65.5 358 ILE A CA 1
ATOM 2933 C C . ILE A 1 358 ? 1.957 -67.375 -4.609 1 65.5 358 ILE A C 1
ATOM 2935 O O . ILE A 1 358 ? 1.83 -67.875 -5.707 1 65.5 358 ILE A O 1
ATOM 2939 N N . ASN A 1 359 ? 2.809 -67.625 -3.668 1 65.06 359 ASN A N 1
ATOM 2940 C CA . ASN A 1 359 ? 3.625 -68.812 -3.902 1 65.06 359 ASN A CA 1
ATOM 2941 C C . ASN A 1 359 ? 2.762 -70.062 -4.137 1 65.06 359 ASN A C 1
ATOM 2943 O O . ASN A 1 359 ? 3.062 -70.875 -5.008 1 65.06 359 ASN A O 1
ATOM 2947 N N . GLU A 1 360 ? 1.878 -70.062 -3.348 1 64.06 360 GLU A N 1
ATOM 2948 C CA . GLU A 1 360 ? 0.988 -71.188 -3.477 1 64.06 360 GLU A CA 1
ATOM 2949 C C . GLU A 1 360 ? 0.225 -71.125 -4.797 1 64.06 360 GLU A C 1
ATOM 2951 O O . GLU A 1 360 ? -0.041 -72.188 -5.398 1 64.06 360 GLU A O 1
ATOM 2956 N N . LEU A 1 361 ? -0.013 -69.938 -5.145 1 61.47 361 LEU A N 1
ATOM 2957 C CA . LEU A 1 361 ? -0.781 -69.812 -6.371 1 61.47 361 LEU A CA 1
ATOM 2958 C C . LEU A 1 361 ? 0.089 -70.062 -7.598 1 61.47 361 LEU A C 1
ATOM 2960 O O . LEU A 1 361 ? -0.361 -70.688 -8.562 1 61.47 361 LEU A O 1
ATOM 2964 N N . THR A 1 362 ? 1.229 -69.625 -7.496 1 60.25 362 THR A N 1
ATOM 2965 C CA . THR A 1 362 ? 2.061 -69.625 -8.695 1 60.25 362 THR A CA 1
ATOM 2966 C C . THR A 1 362 ? 3.023 -70.812 -8.656 1 60.25 362 THR A C 1
ATOM 2968 O O . THR A 1 362 ? 3.643 -71.125 -9.672 1 60.25 362 THR A O 1
ATOM 2971 N N . ARG A 1 363 ? 3.023 -71.5 -7.566 1 57.69 363 ARG A N 1
ATOM 2972 C CA . ARG A 1 363 ? 4.008 -72.562 -7.332 1 57.69 363 ARG A CA 1
ATOM 2973 C C . ARG A 1 363 ? 5.426 -72.062 -7.531 1 57.69 363 ARG A C 1
ATOM 2975 O O . ARG A 1 363 ? 6.289 -72.75 -8.047 1 57.69 363 ARG A O 1
ATOM 2982 N N . LEU A 1 364 ? 5.504 -70.812 -7.484 1 58.03 364 LEU A N 1
ATOM 2983 C CA . LEU A 1 364 ? 6.82 -70.188 -7.578 1 58.03 364 LEU A CA 1
ATOM 2984 C C . LEU A 1 364 ? 7.371 -69.875 -6.191 1 58.03 364 LEU A C 1
ATOM 2986 O O . LEU A 1 364 ? 6.605 -69.625 -5.254 1 58.03 364 LEU A O 1
ATOM 2990 N N . SER A 1 365 ? 8.625 -70.312 -5.895 1 55.69 365 SER A N 1
ATOM 2991 C CA . SER A 1 365 ? 9.25 -69.938 -4.637 1 55.69 365 SER A CA 1
ATOM 2992 C C . SER A 1 365 ? 9.859 -68.562 -4.734 1 55.69 365 SER A C 1
ATOM 2994 O O . SER A 1 365 ? 10.773 -68.312 -5.535 1 55.69 365 SER A O 1
ATOM 2996 N N . PHE A 1 366 ? 9.125 -67.5 -4.441 1 53.75 366 PHE A N 1
ATOM 2997 C CA . PHE A 1 366 ? 9.68 -66.125 -4.434 1 53.75 366 PHE A CA 1
ATOM 2998 C C . PHE A 1 366 ? 10.414 -65.875 -3.129 1 53.75 366 PHE A C 1
ATOM 3000 O O . PHE A 1 366 ? 9.914 -66.188 -2.049 1 53.75 366 PHE A O 1
ATOM 3007 N N . GLU A 1 367 ? 11.812 -66 -3.166 1 48.81 367 GLU A N 1
ATOM 3008 C CA . GLU A 1 367 ? 12.531 -65.5 -1.988 1 48.81 367 GLU A CA 1
ATOM 3009 C C . GLU A 1 367 ? 12.234 -64.062 -1.732 1 48.81 367 GLU A C 1
ATOM 3011 O O . GLU A 1 367 ? 11.984 -63.281 -2.67 1 48.81 367 GLU A O 1
ATOM 3016 N N . HIS A 1 368 ? 11.875 -63.75 -0.498 1 46.12 368 HIS A N 1
ATOM 3017 C CA . HIS A 1 368 ? 11.617 -62.406 0.004 1 46.12 368 HIS A CA 1
ATOM 3018 C C . HIS A 1 368 ? 12.617 -61.406 -0.578 1 46.12 368 HIS A C 1
ATOM 3020 O O . HIS A 1 368 ? 13.781 -61.375 -0.191 1 46.12 368 HIS A O 1
ATOM 3026 N N . SER A 1 369 ? 12.875 -61.375 -1.77 1 42.38 369 SER A N 1
ATOM 3027 C CA . SER A 1 369 ? 13.812 -60.281 -2.064 1 42.38 369 SER A CA 1
ATOM 3028 C C . SER A 1 369 ? 13.203 -58.906 -1.744 1 42.38 369 SER A C 1
ATOM 3030 O O . SER A 1 369 ? 11.992 -58.75 -1.849 1 42.38 369 SER A O 1
ATOM 3032 N N . ASP A 1 370 ? 13.891 -58.031 -1.018 1 39.06 370 ASP A N 1
ATOM 3033 C CA . ASP A 1 370 ? 13.766 -56.688 -0.425 1 39.06 370 ASP A CA 1
ATOM 3034 C C . ASP A 1 370 ? 13.125 -55.719 -1.406 1 39.06 370 ASP A C 1
ATOM 3036 O O . ASP A 1 370 ? 12.844 -54.562 -1.051 1 39.06 370 ASP A O 1
ATOM 3040 N N . GLN A 1 371 ? 13.344 -55.875 -2.773 1 38.66 371 GLN A N 1
ATOM 3041 C CA . GLN A 1 371 ? 13.227 -54.562 -3.402 1 38.66 371 GLN A CA 1
ATOM 3042 C C . GLN A 1 371 ? 11.773 -54.25 -3.76 1 38.66 371 GLN A C 1
ATOM 3044 O O . GLN A 1 371 ? 11.211 -54.875 -4.676 1 38.66 371 GLN A O 1
ATOM 3049 N N . GLN A 1 372 ? 10.945 -54.031 -2.84 1 42.31 372 GLN A N 1
ATOM 3050 C CA . GLN A 1 372 ? 9.648 -53.406 -3.092 1 42.31 372 GLN A CA 1
ATOM 3051 C C . GLN A 1 372 ? 9.812 -52.125 -3.889 1 42.31 372 GLN A C 1
ATOM 3053 O O . GLN A 1 372 ? 10.5 -51.188 -3.455 1 42.31 372 GLN A O 1
ATOM 3058 N N . ILE A 1 373 ? 10.062 -52.25 -5.16 1 38.75 373 ILE A N 1
ATOM 3059 C CA . ILE A 1 373 ? 10.086 -50.969 -5.891 1 38.75 373 ILE A CA 1
ATOM 3060 C C . ILE A 1 373 ? 8.656 -50.469 -6.062 1 38.75 373 ILE A C 1
ATOM 3062 O O . ILE A 1 373 ? 7.816 -51.125 -6.668 1 38.75 373 ILE A O 1
ATOM 3066 N N . VAL A 1 374 ? 8.195 -49.844 -5.125 1 39.72 374 VAL A N 1
ATOM 3067 C CA . VAL A 1 374 ? 6.965 -49.094 -5.316 1 39.72 374 VAL A CA 1
ATOM 3068 C C . VAL A 1 374 ? 7.156 -48.094 -6.449 1 39.72 374 VAL A C 1
ATOM 3070 O O . VAL A 1 374 ? 7.996 -47.188 -6.355 1 39.72 374 VAL A O 1
ATOM 3073 N N . SER A 1 375 ? 7.254 -48.625 -7.691 1 39.22 375 SER A N 1
ATOM 3074 C CA . SER A 1 375 ? 7.359 -47.656 -8.773 1 39.22 375 SER A CA 1
ATOM 3075 C C . SER A 1 375 ? 6.121 -46.75 -8.828 1 39.22 375 SER A C 1
ATOM 3077 O O . SER A 1 375 ? 5 -47.25 -8.945 1 39.22 375 SER A O 1
ATOM 3079 N N . LYS A 1 376 ? 6.074 -45.812 -8.109 1 40.03 376 LYS A N 1
ATOM 3080 C CA . LYS A 1 376 ? 4.949 -44.906 -8.32 1 40.03 376 LYS A CA 1
ATOM 3081 C C . LYS A 1 376 ? 4.711 -44.656 -9.805 1 40.03 376 LYS A C 1
ATOM 3083 O O . LYS A 1 376 ? 3.58 -44.75 -10.281 1 40.03 376 LYS A O 1
ATOM 3088 N N . ASN A 1 377 ? 5.09 -43.469 -10.445 1 38.44 377 ASN A N 1
ATOM 3089 C CA . ASN A 1 377 ? 4.82 -42.969 -11.789 1 38.44 377 ASN A CA 1
ATOM 3090 C C . ASN A 1 377 ? 5.918 -43.406 -12.773 1 38.44 377 ASN A C 1
ATOM 3092 O O . ASN A 1 377 ? 5.844 -43.062 -13.961 1 38.44 377 ASN A O 1
ATOM 3096 N N . GLY A 1 378 ? 7.25 -43.219 -12.555 1 36.5 378 GLY A N 1
ATOM 3097 C CA . GLY A 1 378 ? 8.117 -42.938 -13.688 1 36.5 378 GLY A CA 1
ATOM 3098 C C . GLY A 1 378 ? 8.445 -44.188 -14.5 1 36.5 378 GLY A C 1
ATOM 3099 O O . GLY A 1 378 ? 8.344 -45.312 -14.008 1 36.5 378 GLY A O 1
ATOM 3100 N N . PRO A 1 379 ? 8.539 -44.156 -15.891 1 33.25 379 PRO A N 1
ATOM 3101 C CA . PRO A 1 379 ? 8.797 -45.188 -16.891 1 33.25 379 PRO A CA 1
ATOM 3102 C C . PRO A 1 379 ? 10.023 -46.031 -16.547 1 33.25 379 PRO A C 1
ATOM 3104 O O . PRO A 1 379 ? 11.141 -45.531 -16.5 1 33.25 379 PRO A O 1
ATOM 3107 N N . ARG A 1 380 ? 10.273 -46.656 -15.461 1 33.94 380 ARG A N 1
ATOM 3108 C CA . ARG A 1 380 ? 11.523 -47.406 -15.43 1 33.94 380 ARG A CA 1
ATOM 3109 C C . ARG A 1 380 ? 11.43 -48.656 -16.281 1 33.94 380 ARG A C 1
ATOM 3111 O O . ARG A 1 380 ? 10.523 -49.469 -16.094 1 33.94 380 ARG A O 1
ATOM 3118 N N . THR A 1 381 ? 11.797 -48.5 -17.547 1 34.19 381 THR A N 1
ATOM 3119 C CA . THR A 1 381 ? 12.07 -49.781 -18.188 1 34.19 381 THR A CA 1
ATOM 3120 C C . THR A 1 381 ? 13.086 -50.594 -17.391 1 34.19 381 THR A C 1
ATOM 3122 O O . THR A 1 381 ? 14.227 -50.156 -17.203 1 34.19 381 THR A O 1
ATOM 3125 N N . HIS A 1 382 ? 12.781 -51.031 -16.344 1 35.03 382 HIS A N 1
ATOM 3126 C CA . HIS A 1 382 ? 13.742 -51.906 -15.688 1 35.03 382 HIS A CA 1
ATOM 3127 C C . HIS A 1 382 ? 14.203 -53.031 -16.609 1 35.03 382 HIS A C 1
ATOM 3129 O O . HIS A 1 382 ? 13.391 -53.812 -17.094 1 35.03 382 HIS A O 1
ATOM 3135 N N . LYS A 1 383 ? 15.312 -52.688 -17.422 1 35.25 383 LYS A N 1
ATOM 3136 C CA . LYS A 1 383 ? 15.961 -53.844 -18.062 1 35.25 383 LYS A CA 1
ATOM 3137 C C . LYS A 1 383 ? 16.25 -54.938 -17.062 1 35.25 383 LYS A C 1
ATOM 3139 O O . LYS A 1 383 ? 17 -54.75 -16.094 1 35.25 383 LYS A O 1
ATOM 3144 N N . HIS A 1 384 ? 15.344 -55.844 -16.922 1 36.72 384 HIS A N 1
ATOM 3145 C CA . HIS A 1 384 ? 15.516 -57.031 -16.125 1 36.72 384 HIS A CA 1
ATOM 3146 C C . HIS A 1 384 ? 16.734 -57.844 -16.594 1 36.72 384 HIS A C 1
ATOM 3148 O O . HIS A 1 384 ? 16.891 -58.094 -17.797 1 36.72 384 HIS A O 1
ATOM 3154 N N . LYS A 1 385 ? 17.844 -57.75 -15.969 1 38.81 385 LYS A N 1
ATOM 3155 C CA . LYS A 1 385 ? 19.031 -58.562 -16.234 1 38.81 385 LYS A CA 1
ATOM 3156 C C . LYS A 1 385 ? 18.656 -60.031 -16.406 1 38.81 385 LYS A C 1
ATOM 3158 O O . LYS A 1 385 ? 17.812 -60.562 -15.672 1 38.81 385 LYS A O 1
ATOM 3163 N N . LYS A 1 386 ? 19.203 -60.875 -17.453 1 38.94 386 LYS A N 1
ATOM 3164 C CA . LYS A 1 386 ? 19.094 -62.125 -18.25 1 38.94 386 LYS A CA 1
ATOM 3165 C C . LYS A 1 386 ? 19.25 -63.344 -17.359 1 38.94 386 LYS A C 1
ATOM 3167 O O . LYS A 1 386 ? 19.172 -64.5 -17.859 1 38.94 386 LYS A O 1
ATOM 3172 N N . GLU A 1 387 ? 19.953 -63.344 -16.188 1 40.47 387 GLU A N 1
ATOM 3173 C CA . GLU A 1 387 ? 20.484 -64.688 -16 1 40.47 387 GLU A CA 1
ATOM 3174 C C . GLU A 1 387 ? 19.375 -65.688 -15.836 1 40.47 387 GLU A C 1
ATOM 3176 O O . GLU A 1 387 ? 19.359 -66.75 -16.516 1 40.47 387 GLU A O 1
ATOM 3181 N N . TYR A 1 388 ? 19.062 -66.375 -14.461 1 43.16 388 TYR A N 1
ATOM 3182 C CA . TYR A 1 388 ? 18.281 -67.562 -14.117 1 43.16 388 TYR A CA 1
ATOM 3183 C C . TYR A 1 388 ? 16.781 -67.312 -14.258 1 43.16 388 TYR A C 1
ATOM 3185 O O . TYR A 1 388 ? 16.344 -66.125 -14.234 1 43.16 388 TYR A O 1
ATOM 3193 N N . LEU A 1 389 ? 15.953 -68.375 -14.742 1 50.12 389 LEU A N 1
ATOM 3194 C CA . LEU A 1 389 ? 14.523 -68.375 -15.047 1 50.12 389 LEU A CA 1
ATOM 3195 C C . LEU A 1 389 ? 13.75 -67.562 -13.992 1 50.12 389 LEU A C 1
ATOM 3197 O O . LEU A 1 389 ? 13.578 -68.062 -12.867 1 50.12 389 LEU A O 1
ATOM 3201 N N . LYS A 1 390 ? 13.75 -66.312 -13.789 1 64.5 390 LYS A N 1
ATOM 3202 C CA . LYS A 1 390 ? 13.18 -65.438 -12.766 1 64.5 390 LYS A CA 1
ATOM 3203 C C . LYS A 1 390 ? 11.852 -64.812 -13.234 1 64.5 390 LYS A C 1
ATOM 3205 O O . LYS A 1 390 ? 11.586 -64.75 -14.43 1 64.5 390 LYS A O 1
ATOM 3210 N N . GLY A 1 391 ? 10.688 -65.125 -12.469 1 74.88 391 GLY A N 1
ATOM 3211 C CA . GLY A 1 391 ? 9.406 -64.5 -12.703 1 74.88 391 GLY A CA 1
ATOM 3212 C C . GLY A 1 391 ? 9.234 -63.219 -11.922 1 74.88 391 GLY A C 1
ATOM 3213 O O . GLY A 1 391 ? 9.961 -62.969 -10.961 1 74.88 391 GLY A O 1
ATOM 3214 N N . THR A 1 392 ? 8.328 -62.375 -12.477 1 80.44 392 THR A N 1
ATOM 3215 C CA . THR A 1 392 ? 8.023 -61.094 -11.836 1 80.44 392 THR A CA 1
ATOM 3216 C C . THR A 1 392 ? 6.539 -61.031 -11.484 1 80.44 392 THR A C 1
ATOM 3218 O O . THR A 1 392 ? 5.684 -61.406 -12.281 1 80.44 392 THR A O 1
ATOM 3221 N N . LEU A 1 393 ? 6.344 -60.719 -10.227 1 80.94 393 LEU A N 1
ATOM 3222 C CA . LEU A 1 393 ? 4.992 -60.406 -9.758 1 80.94 393 LEU A CA 1
ATOM 3223 C C . LEU A 1 393 ? 4.793 -58.906 -9.57 1 80.94 393 LEU A C 1
ATOM 3225 O O . LEU A 1 393 ? 5.605 -58.25 -8.914 1 80.94 393 LEU A O 1
ATOM 3229 N N . LEU A 1 394 ? 3.713 -58.438 -10.203 1 85.81 394 LEU A N 1
ATOM 3230 C CA . LEU A 1 394 ? 3.357 -57.031 -10.062 1 85.81 394 LEU A CA 1
ATOM 3231 C C . LEU A 1 394 ? 1.969 -56.875 -9.453 1 85.81 394 LEU A C 1
ATOM 3233 O O . LEU A 1 394 ? 0.971 -57.25 -10.062 1 85.81 394 LEU A O 1
ATOM 3237 N N . PHE A 1 395 ? 1.973 -56.281 -8.219 1 85 395 PHE A N 1
ATOM 3238 C CA . PHE A 1 395 ? 0.708 -56.062 -7.52 1 85 395 PHE A CA 1
ATOM 3239 C C . PHE A 1 395 ? 0.198 -54.656 -7.727 1 85 395 PHE A C 1
ATOM 3241 O O . PHE A 1 395 ? 0.926 -53.688 -7.492 1 85 395 PHE A O 1
ATOM 3248 N N . PHE A 1 396 ? -1.046 -54.562 -8.156 1 89.19 396 PHE A N 1
ATOM 3249 C CA . PHE A 1 396 ? -1.69 -53.25 -8.273 1 89.19 396 PHE A CA 1
ATOM 3250 C C . PHE A 1 396 ? -2.441 -52.906 -7 1 89.19 396 PHE A C 1
ATOM 3252 O O . PHE A 1 396 ? -3.393 -53.594 -6.621 1 89.19 396 PHE A O 1
ATOM 3259 N N . LEU A 1 397 ? -2.059 -51.812 -6.387 1 85.12 397 LEU A N 1
ATOM 3260 C CA . LEU A 1 397 ? -2.617 -51.469 -5.082 1 85.12 397 LEU A CA 1
ATOM 3261 C C . LEU A 1 397 ? -3.822 -50.531 -5.234 1 85.12 397 LEU A C 1
ATOM 3263 O O . LEU A 1 397 ? -4.594 -50.375 -4.289 1 85.12 397 LEU A O 1
ATOM 3267 N N . ASN A 1 398 ? -3.982 -49.938 -6.324 1 85.44 398 ASN A N 1
ATOM 3268 C CA . ASN A 1 398 ? -5.113 -49.031 -6.582 1 85.44 398 ASN A CA 1
ATOM 3269 C C . ASN A 1 398 ? -5.504 -49.062 -8.055 1 85.44 398 ASN A C 1
ATOM 3271 O O . ASN A 1 398 ? -4.758 -49.531 -8.898 1 85.44 398 ASN A O 1
ATOM 3275 N N . ASN A 1 399 ? -6.73 -48.562 -8.281 1 88.5 399 ASN A N 1
ATOM 3276 C CA . ASN A 1 399 ? -7.164 -48.312 -9.656 1 88.5 399 ASN A CA 1
ATOM 3277 C C . ASN A 1 399 ? -6.566 -47 -10.203 1 88.5 399 ASN A C 1
ATOM 3279 O O . ASN A 1 399 ? -6.328 -46.062 -9.445 1 88.5 399 ASN A O 1
ATOM 3283 N N . VAL A 1 400 ? -6.18 -47.062 -11.406 1 87.56 400 VAL A N 1
ATOM 3284 C CA . VAL A 1 400 ? -5.742 -45.844 -12.094 1 87.56 400 VAL A CA 1
ATOM 3285 C C . VAL A 1 400 ? -6.832 -45.375 -13.055 1 87.56 400 VAL A C 1
ATOM 3287 O O . VAL A 1 400 ? -7.379 -46.188 -13.82 1 87.56 400 VAL A O 1
ATOM 3290 N N . GLU A 1 401 ? -7.184 -44.188 -13 1 86.75 401 GLU A N 1
ATOM 3291 C CA . GLU A 1 401 ? -8.305 -43.656 -13.781 1 86.75 401 GLU A CA 1
ATOM 3292 C C . GLU A 1 401 ? -8.023 -43.75 -15.281 1 86.75 401 GLU A C 1
ATOM 3294 O O . GLU A 1 401 ? -8.859 -44.25 -16.047 1 86.75 401 GLU A O 1
ATOM 3299 N N . LEU A 1 402 ? -6.898 -43.219 -15.711 1 89.31 402 LEU A N 1
ATOM 3300 C CA . LEU A 1 402 ? -6.531 -43.281 -17.125 1 89.31 402 LEU A CA 1
ATOM 3301 C C . LEU A 1 402 ? -5.055 -43.625 -17.281 1 89.31 402 LEU A C 1
ATOM 3303 O O . LEU A 1 402 ? -4.203 -43.062 -16.594 1 89.31 402 LEU A O 1
ATOM 3307 N N . GLY A 1 403 ? -4.828 -44.594 -18.172 1 89.69 403 GLY A N 1
ATOM 3308 C CA . GLY A 1 403 ? -3.453 -44.938 -18.5 1 89.69 403 GLY A CA 1
ATOM 3309 C C . GLY A 1 403 ? -2.816 -45.875 -17.484 1 89.69 403 GLY A C 1
ATOM 3310 O O . GLY A 1 403 ? -3.516 -46.625 -16.781 1 89.69 403 GLY A O 1
ATOM 3311 N N . GLY A 1 404 ? -1.464 -46.062 -17.578 1 89.81 404 GLY A N 1
ATOM 3312 C CA . GLY A 1 404 ? -0.676 -46.844 -16.625 1 89.81 404 GLY A CA 1
ATOM 3313 C C . GLY A 1 404 ? -0.646 -48.312 -16.938 1 89.81 404 GLY A C 1
ATOM 3314 O O . GLY A 1 404 ? -0.391 -49.125 -16.047 1 89.81 404 GLY A O 1
ATOM 3315 N N . ALA A 1 405 ? -0.848 -48.656 -18.062 1 92.31 405 ALA A N 1
ATOM 3316 C CA . ALA A 1 405 ? -0.908 -50.062 -18.422 1 92.31 405 ALA A CA 1
ATOM 3317 C C . ALA A 1 405 ? 0.491 -50.656 -18.516 1 92.31 405 ALA A C 1
ATOM 3319 O O . ALA A 1 405 ? 1.476 -49.938 -18.688 1 92.31 405 ALA A O 1
ATOM 3320 N N . MET A 1 406 ? 0.584 -51.938 -18.219 1 92 406 MET A N 1
ATOM 3321 C CA . MET A 1 406 ? 1.726 -52.781 -18.625 1 92 406 MET A CA 1
ATOM 3322 C C . MET A 1 406 ? 1.486 -53.406 -19.984 1 92 406 MET A C 1
ATOM 3324 O O . MET A 1 406 ? 0.495 -54.125 -20.172 1 92 406 MET A O 1
ATOM 3328 N N . VAL A 1 407 ? 2.41 -53.125 -20.906 1 92.75 407 VAL A N 1
ATOM 3329 C CA . VAL A 1 407 ? 2.156 -53.562 -22.281 1 92.75 407 VAL A CA 1
ATOM 3330 C C . VAL A 1 407 ? 3.25 -54.531 -22.719 1 92.75 407 VAL A C 1
ATOM 3332 O O . VAL A 1 407 ? 4.43 -54.312 -22.438 1 92.75 407 VAL A O 1
ATOM 3335 N N . PHE A 1 408 ? 2.836 -55.656 -23.297 1 91.69 408 PHE A N 1
ATOM 3336 C CA . PHE A 1 408 ? 3.695 -56.562 -24.031 1 91.69 408 PHE A CA 1
ATOM 3337 C C . PHE A 1 408 ? 3.516 -56.406 -25.547 1 91.69 408 PHE A C 1
ATOM 3339 O O . PHE A 1 408 ? 2.689 -57.062 -26.156 1 91.69 408 PHE A O 1
ATOM 3346 N N . PRO A 1 409 ? 4.293 -55.531 -26.062 1 91.62 409 PRO A N 1
ATOM 3347 C CA . PRO A 1 409 ? 4.012 -55.062 -27.438 1 91.62 409 PRO A CA 1
ATOM 3348 C C . PRO A 1 409 ? 4.059 -56.219 -28.453 1 91.62 409 PRO A C 1
ATOM 3350 O O . PRO A 1 409 ? 3.213 -56.281 -29.344 1 91.62 409 PRO A O 1
ATOM 3353 N N . LYS A 1 410 ? 5.043 -57.062 -28.375 1 89.19 410 LYS A N 1
ATOM 3354 C CA . LYS A 1 410 ? 5.219 -58.125 -29.359 1 89.19 410 LYS A CA 1
ATOM 3355 C C . LYS A 1 410 ? 4.09 -59.156 -29.281 1 89.19 410 LYS A C 1
ATOM 3357 O O . LYS A 1 410 ? 3.758 -59.812 -30.266 1 89.19 410 LYS A O 1
ATOM 3362 N N . LEU A 1 411 ? 3.482 -59.25 -28.109 1 90.06 411 LEU A N 1
ATOM 3363 C CA . LEU A 1 411 ? 2.4 -60.219 -27.891 1 90.06 411 LEU A CA 1
ATOM 3364 C C . LEU A 1 411 ? 1.042 -59.531 -28 1 90.06 411 LEU A C 1
ATOM 3366 O O . LEU A 1 411 ? 0.003 -60.188 -27.922 1 90.06 411 LEU A O 1
ATOM 3370 N N . LYS A 1 412 ? 1.032 -58.219 -28.172 1 92.06 412 LYS A N 1
ATOM 3371 C CA . LYS A 1 412 ? -0.172 -57.406 -28.281 1 92.06 412 LYS A CA 1
ATOM 3372 C C . LYS A 1 412 ? -1.082 -57.594 -27.078 1 92.06 412 LYS A C 1
ATOM 3374 O O . LYS A 1 412 ? -2.283 -57.812 -27.219 1 92.06 412 LYS A O 1
ATOM 3379 N N . ILE A 1 413 ? -0.456 -57.531 -25.891 1 91.69 413 ILE A N 1
ATOM 3380 C CA . ILE A 1 413 ? -1.18 -57.656 -24.641 1 91.69 413 ILE A CA 1
ATOM 3381 C C . ILE A 1 413 ? -1.025 -56.375 -23.828 1 91.69 413 ILE A C 1
ATOM 3383 O O . ILE A 1 413 ? 0.072 -55.812 -23.734 1 91.69 413 ILE A O 1
ATOM 3387 N N . SER A 1 414 ? -2.152 -55.875 -23.375 1 93.19 414 SER A N 1
ATOM 3388 C CA . SER A 1 414 ? -2.158 -54.719 -22.469 1 93.19 414 SER A CA 1
ATOM 3389 C C . SER A 1 414 ? -2.871 -55.062 -21.172 1 93.19 414 SER A C 1
ATOM 3391 O O . SER A 1 414 ? -3.971 -55.625 -21.172 1 93.19 414 SER A O 1
ATOM 3393 N N . VAL A 1 415 ? -2.195 -54.781 -20.047 1 92.31 415 VAL A N 1
ATOM 3394 C CA . VAL A 1 415 ? -2.801 -55 -18.734 1 92.31 415 VAL A CA 1
ATOM 3395 C C . VAL A 1 415 ? -2.945 -53.688 -18 1 92.31 415 VAL A C 1
ATOM 3397 O O . VAL A 1 415 ? -1.952 -53.094 -17.562 1 92.31 415 VAL A O 1
ATOM 3400 N N . PHE A 1 416 ? -4.18 -53.219 -17.844 1 92.31 416 PHE A N 1
ATOM 3401 C CA . PHE A 1 416 ? -4.441 -51.969 -17.109 1 92.31 416 PHE A CA 1
ATOM 3402 C C . PHE A 1 416 ? -4.566 -52.25 -15.617 1 92.31 416 PHE A C 1
ATOM 3404 O O . PHE A 1 416 ? -5.07 -53.281 -15.211 1 92.31 416 PHE A O 1
ATOM 3411 N N . PRO A 1 417 ? -4.113 -51.281 -14.82 1 90.88 417 PRO A N 1
ATOM 3412 C CA . PRO A 1 417 ? -4.121 -51.5 -13.375 1 90.88 417 PRO A CA 1
ATOM 3413 C C . PRO A 1 417 ? -5.527 -51.656 -12.812 1 90.88 417 PRO A C 1
ATOM 3415 O O . PRO A 1 417 ? -6.402 -50.844 -13.047 1 90.88 417 PRO A O 1
ATOM 3418 N N . GLN A 1 418 ? -5.668 -52.781 -12.055 1 90.56 418 GLN A N 1
ATOM 3419 C CA . GLN A 1 418 ? -6.875 -53.062 -11.281 1 90.56 418 GLN A CA 1
ATOM 3420 C C . GLN A 1 418 ? -6.535 -53.375 -9.828 1 90.56 418 GLN A C 1
ATOM 3422 O O . GLN A 1 418 ? -5.719 -54.25 -9.547 1 90.56 418 GLN A O 1
ATOM 3427 N N . LYS A 1 419 ? -7.25 -52.562 -9.031 1 91.19 419 LYS A N 1
ATOM 3428 C CA . LYS A 1 419 ? -6.957 -52.719 -7.605 1 91.19 419 LYS A CA 1
ATOM 3429 C C . LYS A 1 419 ? -7.09 -54.156 -7.16 1 91.19 419 LYS A C 1
ATOM 3431 O O . LYS A 1 419 ? -8.094 -54.812 -7.445 1 91.19 419 LYS A O 1
ATOM 3436 N N . GLY A 1 420 ? -6.074 -54.625 -6.52 1 88.44 420 GLY A N 1
ATOM 3437 C CA . GLY A 1 420 ? -6.121 -55.938 -5.918 1 88.44 420 GLY A CA 1
ATOM 3438 C C . GLY A 1 420 ? -5.637 -57.031 -6.848 1 88.44 420 GLY A C 1
ATOM 3439 O O . GLY A 1 420 ? -5.488 -58.188 -6.438 1 88.44 420 GLY A O 1
ATOM 3440 N N . SER A 1 421 ? -5.316 -56.75 -8.055 1 88.81 421 SER A N 1
ATOM 3441 C CA . SER A 1 421 ? -4.871 -57.75 -9.023 1 88.81 421 SER A CA 1
ATOM 3442 C C . SER A 1 421 ? -3.355 -57.906 -9 1 88.81 421 SER A C 1
ATOM 3444 O O . SER A 1 421 ? -2.648 -57.062 -8.438 1 88.81 421 SER A O 1
ATOM 3446 N N . CYS A 1 422 ? -2.939 -59 -9.547 1 88.5 422 CYS A N 1
ATOM 3447 C CA . CYS A 1 422 ? -1.515 -59.312 -9.633 1 88.5 422 CYS A CA 1
ATOM 3448 C C . CYS A 1 422 ? -1.15 -59.844 -11.008 1 88.5 422 CYS A C 1
ATOM 3450 O O . CYS A 1 422 ? -1.752 -60.812 -11.492 1 88.5 422 CYS A O 1
ATOM 3452 N N . LEU A 1 423 ? -0.247 -59.188 -11.656 1 88.56 423 LEU A N 1
ATOM 3453 C CA . LEU A 1 423 ? 0.263 -59.594 -12.953 1 88.56 423 LEU A CA 1
ATOM 3454 C C . LEU A 1 423 ? 1.541 -60.406 -12.797 1 88.56 423 LEU A C 1
ATOM 3456 O O . LEU A 1 423 ? 2.434 -60.031 -12.039 1 88.56 423 LEU A O 1
ATOM 3460 N N . PHE A 1 424 ? 1.574 -61.562 -13.5 1 84.31 424 PHE A N 1
ATOM 3461 C CA . PHE A 1 424 ? 2.74 -62.438 -13.438 1 84.31 424 PHE A CA 1
ATOM 3462 C C . PHE A 1 424 ? 3.26 -62.75 -14.836 1 84.31 424 PHE A C 1
ATOM 3464 O O . PHE A 1 424 ? 2.475 -63 -15.75 1 84.31 424 PHE A O 1
ATOM 3471 N N . TRP A 1 425 ? 4.551 -62.625 -14.984 1 84.12 425 TRP A N 1
ATOM 3472 C CA . TRP A 1 425 ? 5.164 -63.094 -16.234 1 84.12 425 TRP A CA 1
ATOM 3473 C C . TRP A 1 425 ? 6.535 -63.688 -15.969 1 84.12 425 TRP A C 1
ATOM 3475 O O . TRP A 1 425 ? 7.199 -63.344 -14.984 1 84.12 425 TRP A O 1
ATOM 3485 N N . HIS A 1 426 ? 6.918 -64.625 -16.844 1 76.69 426 HIS A N 1
ATOM 3486 C CA . HIS A 1 426 ? 8.227 -65.25 -16.766 1 76.69 426 HIS A CA 1
ATOM 3487 C C . HIS A 1 426 ? 9.297 -64.438 -17.438 1 76.69 426 HIS A C 1
ATOM 3489 O O . HIS A 1 426 ? 9.062 -63.875 -18.5 1 76.69 426 HIS A O 1
ATOM 3495 N N . ASN A 1 427 ? 10.352 -64.25 -16.609 1 71.38 427 ASN A N 1
ATOM 3496 C CA . ASN A 1 427 ? 11.5 -63.562 -17.203 1 71.38 427 ASN A CA 1
ATOM 3497 C C . ASN A 1 427 ? 12.328 -64.5 -18.078 1 71.38 427 ASN A C 1
ATOM 3499 O O . ASN A 1 427 ? 13.109 -65.312 -17.562 1 71.38 427 ASN A O 1
ATOM 3503 N N . THR A 1 428 ? 11.883 -64.625 -19.234 1 68.19 428 THR A N 1
ATOM 3504 C CA . THR A 1 428 ? 12.617 -65.5 -20.156 1 68.19 428 THR A CA 1
ATOM 3505 C C . THR A 1 428 ? 13.516 -64.625 -21.062 1 68.19 428 THR A C 1
ATOM 3507 O O . THR A 1 428 ? 13.477 -63.406 -21.031 1 68.19 428 THR A O 1
ATOM 3510 N N . LEU A 1 429 ? 14.461 -65.25 -21.703 1 65.75 429 LEU A N 1
ATOM 3511 C CA . LEU A 1 429 ? 15.305 -64.562 -22.688 1 65.75 429 LEU A CA 1
ATOM 3512 C C . LEU A 1 429 ? 14.492 -64.188 -23.906 1 65.75 429 LEU A C 1
ATOM 3514 O O . LEU A 1 429 ? 14.992 -63.469 -24.797 1 65.75 429 LEU A O 1
ATOM 3518 N N . ASP A 1 430 ? 13.242 -64.562 -23.859 1 72.19 430 ASP A N 1
ATOM 3519 C CA . ASP A 1 430 ? 12.352 -64.188 -24.953 1 72.19 430 ASP A CA 1
ATOM 3520 C C . ASP A 1 430 ? 11.969 -62.719 -24.875 1 72.19 430 ASP A C 1
ATOM 3522 O O . ASP A 1 430 ? 11.297 -62.312 -23.938 1 72.19 430 ASP A O 1
ATOM 3526 N N . PRO A 1 431 ? 12.469 -62 -25.859 1 74.81 431 PRO A N 1
ATOM 3527 C CA . PRO A 1 431 ? 12.172 -60.562 -25.828 1 74.81 431 PRO A CA 1
ATOM 3528 C C . PRO A 1 431 ? 10.672 -60.281 -25.828 1 74.81 431 PRO A C 1
ATOM 3530 O O . PRO A 1 431 ? 10.25 -59.188 -25.453 1 74.81 431 PRO A O 1
ATOM 3533 N N . ARG A 1 432 ? 9.883 -61.219 -26.172 1 79.19 432 ARG A N 1
ATOM 3534 C CA . ARG A 1 432 ? 8.438 -61.031 -26.219 1 79.19 432 ARG A CA 1
ATOM 3535 C C . ARG A 1 432 ? 7.863 -60.906 -24.797 1 79.19 432 ARG A C 1
ATOM 3537 O O . ARG A 1 432 ? 6.75 -60.406 -24.625 1 79.19 432 ARG A O 1
ATOM 3544 N N . SER A 1 433 ? 8.57 -61.312 -23.812 1 77.44 433 SER A N 1
ATOM 3545 C CA . SER A 1 433 ? 8.062 -61.312 -22.453 1 77.44 433 SER A CA 1
ATOM 3546 C C . SER A 1 433 ? 8.461 -60.062 -21.688 1 77.44 433 SER A C 1
ATOM 3548 O O . SER A 1 433 ? 8.117 -59.906 -20.516 1 77.44 433 SER A O 1
ATOM 3550 N N . GLU A 1 434 ? 9.039 -59.219 -22.328 1 80.5 434 GLU A N 1
ATOM 3551 C CA . GLU A 1 434 ? 9.445 -58 -21.656 1 80.5 434 GLU A CA 1
ATOM 3552 C C . GLU A 1 434 ? 8.359 -56.906 -21.75 1 80.5 434 GLU A C 1
ATOM 3554 O O . GLU A 1 434 ? 8.094 -56.406 -22.828 1 80.5 434 GLU A O 1
ATOM 3559 N N . PRO A 1 435 ? 7.777 -56.594 -20.578 1 87.25 435 PRO A N 1
ATOM 3560 C CA . PRO A 1 435 ? 6.723 -55.594 -20.625 1 87.25 435 PRO A CA 1
ATOM 3561 C C . PRO A 1 435 ? 7.273 -54.156 -20.641 1 87.25 435 PRO A C 1
ATOM 3563 O O . PRO A 1 435 ? 8.406 -53.938 -20.219 1 87.25 435 PRO A O 1
ATOM 3566 N N . LEU A 1 436 ? 6.547 -53.281 -21.219 1 89.56 436 LEU A N 1
ATOM 3567 C CA . LEU A 1 436 ? 6.793 -51.844 -21.172 1 89.56 436 LEU A CA 1
ATOM 3568 C C . LEU A 1 436 ? 5.707 -51.125 -20.359 1 89.56 436 LEU A C 1
ATOM 3570 O O . LEU A 1 436 ? 4.527 -51.469 -20.469 1 89.56 436 LEU A O 1
ATOM 3574 N N . GLU A 1 437 ? 6.164 -50.25 -19.547 1 89 437 GLU A N 1
ATOM 3575 C CA . GLU A 1 437 ? 5.219 -49.5 -18.719 1 89 437 GLU A CA 1
ATOM 3576 C C . GLU A 1 437 ? 4.688 -48.281 -19.438 1 89 437 GLU A C 1
ATOM 3578 O O . GLU A 1 437 ? 5.453 -47.531 -20.078 1 89 437 GLU A O 1
ATOM 3583 N N . CYS A 1 438 ? 3.436 -48.062 -19.359 1 92.06 438 CYS A N 1
ATOM 3584 C CA . CYS A 1 438 ? 2.799 -46.875 -19.922 1 92.06 438 CYS A CA 1
ATOM 3585 C C . CYS A 1 438 ? 2.676 -45.781 -18.859 1 92.06 438 CYS A C 1
ATOM 3587 O O . CYS A 1 438 ? 2.414 -46.062 -17.703 1 92.06 438 CYS A O 1
ATOM 3589 N N . PRO A 1 439 ? 2.844 -44.531 -19.281 1 89.25 439 PRO A N 1
ATOM 3590 C CA . PRO A 1 439 ? 2.666 -43.438 -18.328 1 89.25 439 PRO A CA 1
ATOM 3591 C C . PRO A 1 439 ? 1.221 -43.312 -17.859 1 89.25 439 PRO A C 1
ATOM 3593 O O . PRO A 1 439 ? 0.29 -43.625 -18.609 1 89.25 439 PRO A O 1
ATOM 3596 N N . VAL A 1 440 ? 1.171 -42.875 -16.578 1 88.25 440 VAL A N 1
ATOM 3597 C CA . VAL A 1 440 ? -0.156 -42.594 -16.031 1 88.25 440 VAL A CA 1
ATOM 3598 C C . VAL A 1 440 ? -0.693 -41.312 -16.625 1 88.25 440 VAL A C 1
ATOM 3600 O O . VAL A 1 440 ? 0.024 -40.281 -16.672 1 88.25 440 VAL A O 1
ATOM 3603 N N . LEU A 1 441 ? -1.836 -41.281 -17.141 1 88.75 441 LEU A N 1
ATOM 3604 C CA . LEU A 1 441 ? -2.467 -40.094 -17.703 1 88.75 441 LEU A CA 1
ATOM 3605 C C . LEU A 1 441 ? -3.252 -39.344 -16.641 1 88.75 441 LEU A C 1
ATOM 3607 O O . LEU A 1 441 ? -3.193 -38.125 -16.578 1 88.75 441 LEU A O 1
ATOM 3611 N N . GLN A 1 442 ? -4.008 -40.062 -15.906 1 87.12 442 GLN A N 1
ATOM 3612 C CA . GLN A 1 442 ? -4.77 -39.469 -14.805 1 87.12 442 GLN A CA 1
ATOM 3613 C C . GLN A 1 442 ? -4.75 -40.375 -13.586 1 87.12 442 GLN A C 1
ATOM 3615 O O . GLN A 1 442 ? -5.09 -41.562 -13.68 1 87.12 442 GLN A O 1
ATOM 3620 N N . GLY A 1 443 ? -4.297 -39.719 -12.484 1 83.12 443 GLY A N 1
ATOM 3621 C CA . GLY A 1 443 ? -4.281 -40.469 -11.25 1 83.12 443 GLY A CA 1
ATOM 3622 C C . GLY A 1 443 ? -2.879 -40.844 -10.789 1 83.12 443 GLY A C 1
ATOM 3623 O O . GLY A 1 443 ? -1.915 -40.156 -11.141 1 83.12 443 GLY A O 1
ATOM 3624 N N . ASN A 1 444 ? -2.912 -41.812 -9.844 1 80.62 444 ASN A N 1
ATOM 3625 C CA . ASN A 1 444 ? -1.671 -42.312 -9.258 1 80.62 444 ASN A CA 1
ATOM 3626 C C . ASN A 1 444 ? -1.605 -43.812 -9.305 1 80.62 444 ASN A C 1
ATOM 3628 O O . ASN A 1 444 ? -2.602 -44.5 -9.039 1 80.62 444 ASN A O 1
ATOM 3632 N N . LYS A 1 445 ? -0.471 -44.25 -9.781 1 82.25 445 LYS A N 1
ATOM 3633 C CA . LYS A 1 445 ? -0.282 -45.688 -9.859 1 82.25 445 LYS A CA 1
ATOM 3634 C C . LYS A 1 445 ? 0.641 -46.188 -8.75 1 82.25 445 LYS A C 1
ATOM 3636 O O . LYS A 1 445 ? 1.761 -45.688 -8.602 1 82.25 445 LYS A O 1
ATOM 3641 N N . ARG A 1 446 ? 0.039 -47.031 -7.949 1 81 446 ARG A N 1
ATOM 3642 C CA . ARG A 1 446 ? 0.827 -47.688 -6.895 1 81 446 ARG A CA 1
ATOM 3643 C C . ARG A 1 446 ? 0.949 -49.188 -7.129 1 81 446 ARG A C 1
ATOM 3645 O O . ARG A 1 446 ? -0.059 -49.875 -7.219 1 81 446 ARG A O 1
ATOM 3652 N N . VAL A 1 447 ? 2.203 -49.562 -7.215 1 81.75 447 VAL A N 1
ATOM 3653 C CA . VAL A 1 447 ? 2.424 -50.969 -7.516 1 81.75 447 VAL A CA 1
ATOM 3654 C C . VAL A 1 447 ? 3.549 -51.531 -6.641 1 81.75 447 VAL A C 1
ATOM 3656 O O . VAL A 1 447 ? 4.398 -50.781 -6.168 1 81.75 447 VAL A O 1
ATOM 3659 N N . ILE A 1 448 ? 3.521 -52.75 -6.34 1 77 448 ILE A N 1
ATOM 3660 C CA . ILE A 1 448 ? 4.605 -53.5 -5.688 1 77 448 ILE A CA 1
ATOM 3661 C C . ILE A 1 448 ? 5.117 -54.594 -6.605 1 77 448 ILE A C 1
ATOM 3663 O O . ILE A 1 448 ? 4.332 -55.375 -7.129 1 77 448 ILE A O 1
ATOM 3667 N N . THR A 1 449 ? 6.352 -54.531 -6.875 1 77.44 449 THR A N 1
ATOM 3668 C CA . THR A 1 449 ? 6.961 -55.531 -7.742 1 77.44 449 THR A CA 1
ATOM 3669 C C . THR A 1 449 ? 7.812 -56.5 -6.934 1 77.44 449 THR A C 1
ATOM 3671 O O . THR A 1 449 ? 8.562 -56.094 -6.047 1 77.44 449 THR A O 1
ATOM 3674 N N . GLN A 1 450 ? 7.598 -57.781 -7.223 1 73.56 450 GLN A N 1
ATOM 3675 C CA . GLN A 1 450 ? 8.406 -58.812 -6.605 1 73.56 450 GLN A CA 1
ATOM 3676 C C . GLN A 1 450 ? 9.016 -59.75 -7.66 1 73.56 450 GLN A C 1
ATOM 3678 O O . GLN A 1 450 ? 8.305 -60.25 -8.539 1 73.56 450 GLN A O 1
ATOM 3683 N N . LYS A 1 451 ? 10.367 -59.844 -7.555 1 71.69 451 LYS A N 1
ATOM 3684 C CA . LYS A 1 451 ? 11.062 -60.75 -8.461 1 71.69 451 LYS A CA 1
ATOM 3685 C C . LYS A 1 451 ? 11.477 -62.031 -7.746 1 71.69 451 LYS A C 1
ATOM 3687 O O . LYS A 1 451 ? 11.883 -62 -6.586 1 71.69 451 LYS A O 1
ATOM 3692 N N . GLY A 1 452 ? 11.188 -63.25 -8.336 1 66.12 452 GLY A N 1
ATOM 3693 C CA . GLY A 1 452 ? 11.547 -64.5 -7.668 1 66.12 452 GLY A CA 1
ATOM 3694 C C . GLY A 1 452 ? 12.086 -65.5 -8.617 1 66.12 452 GLY A C 1
ATOM 3695 O O . GLY A 1 452 ? 11.977 -65.375 -9.836 1 66.12 452 GLY A O 1
ATOM 3696 N N . ALA A 1 453 ? 13.031 -66.438 -8.125 1 60.88 453 ALA A N 1
ATOM 3697 C CA . ALA A 1 453 ? 13.586 -67.562 -8.844 1 60.88 453 ALA A CA 1
ATOM 3698 C C . ALA A 1 453 ? 12.594 -68.75 -8.891 1 60.88 453 ALA A C 1
ATOM 3700 O O . ALA A 1 453 ? 11.805 -68.938 -7.961 1 60.88 453 ALA A O 1
ATOM 3701 N N . TYR A 1 454 ? 12.359 -69.188 -10.164 1 52.88 454 TYR A N 1
ATOM 3702 C CA . TYR A 1 454 ? 11.43 -70.312 -10.359 1 52.88 454 TYR A CA 1
ATOM 3703 C C . TYR A 1 454 ? 12.148 -71.688 -10.266 1 52.88 454 TYR A C 1
ATOM 3705 O O . TYR A 1 454 ? 13.164 -71.875 -10.938 1 52.88 454 TYR A O 1
ATOM 3713 N N . ASN A 1 455 ? 12.289 -72.312 -9.18 1 48.75 455 ASN A N 1
ATOM 3714 C CA . ASN A 1 455 ? 12.859 -73.625 -9.164 1 48.75 455 ASN A CA 1
ATOM 3715 C C . ASN A 1 455 ? 11.961 -74.625 -9.891 1 48.75 455 ASN A C 1
ATOM 3717 O O . ASN A 1 455 ? 12.328 -75.812 -10.039 1 48.75 455 ASN A O 1
ATOM 3721 N N . GLY A 1 456 ? 10.617 -74.562 -9.891 1 46.12 456 GLY A N 1
ATOM 3722 C CA . GLY A 1 456 ? 9.836 -75.75 -10.305 1 46.12 456 GLY A CA 1
ATOM 3723 C C . GLY A 1 456 ? 9.695 -75.875 -11.812 1 46.12 456 GLY A C 1
ATOM 3724 O O . GLY A 1 456 ? 10.062 -74.938 -12.547 1 46.12 456 GLY A O 1
ATOM 3725 N N . ARG A 1 457 ? 9.523 -77.188 -12.406 1 40.88 457 ARG A N 1
ATOM 3726 C CA . ARG A 1 457 ? 9.273 -77.562 -13.789 1 40.88 457 ARG A CA 1
ATOM 3727 C C . ARG A 1 457 ? 8.211 -76.688 -14.43 1 40.88 457 ARG A C 1
ATOM 3729 O O . ARG A 1 457 ? 7.25 -76.312 -13.766 1 40.88 457 ARG A O 1
ATOM 3736 N N . PRO A 1 458 ? 8.539 -76 -15.438 1 42.66 458 PRO A N 1
ATOM 3737 C CA . PRO A 1 458 ? 7.453 -75.312 -16.141 1 42.66 458 PRO A CA 1
ATOM 3738 C C . PRO A 1 458 ? 6.121 -76 -16.016 1 42.66 458 PRO A C 1
ATOM 3740 O O . PRO A 1 458 ? 6.09 -77.25 -16.016 1 42.66 458 PRO A O 1
ATOM 3743 N N . MET A 1 459 ? 5.188 -75.688 -15.273 1 37.88 459 MET A N 1
ATOM 3744 C CA . MET A 1 459 ? 3.912 -76.375 -15.305 1 37.88 459 MET A CA 1
ATOM 3745 C C . MET A 1 459 ? 3.646 -76.938 -16.703 1 37.88 459 MET A C 1
ATOM 3747 O O . MET A 1 459 ? 3.666 -76.188 -17.688 1 37.88 459 MET A O 1
ATOM 3751 N N . GLN A 1 460 ? 4.047 -78.125 -17.078 1 36.03 460 GLN A N 1
ATOM 3752 C CA . GLN A 1 460 ? 3.475 -78.75 -18.234 1 36.03 460 GLN A CA 1
ATOM 3753 C C . GLN A 1 460 ? 1.979 -78.5 -18.344 1 36.03 460 GLN A C 1
ATOM 3755 O O . GLN A 1 460 ? 1.175 -79.062 -17.609 1 36.03 460 GLN A O 1
ATOM 3760 N N . TYR A 1 461 ? 1.59 -77.25 -18.469 1 36.38 461 TYR A N 1
ATOM 3761 C CA . TYR A 1 461 ? 0.189 -76.938 -18.75 1 36.38 461 TYR A CA 1
ATOM 3762 C C . TYR A 1 461 ? -0.344 -77.812 -19.891 1 36.38 461 TYR A C 1
ATOM 3764 O O . TYR A 1 461 ? 0.226 -77.812 -20.984 1 36.38 461 TYR A O 1
ATOM 3772 N N . LYS A 1 462 ? -0.841 -79 -19.609 1 35.12 462 LYS A N 1
ATOM 3773 C CA . LYS A 1 462 ? -1.566 -79.812 -20.578 1 35.12 462 LYS A CA 1
ATOM 3774 C C . LYS A 1 462 ? -2.59 -79 -21.328 1 35.12 462 LYS A C 1
ATOM 3776 O O . LYS A 1 462 ? -3.436 -78.312 -20.734 1 35.12 462 LYS A O 1
ATOM 3781 N N . LYS A 1 463 ? -2.35 -78.562 -22.625 1 37.81 463 LYS A N 1
ATOM 3782 C CA . LYS A 1 463 ? -3.404 -78.25 -23.562 1 37.81 463 LYS A CA 1
ATOM 3783 C C . LYS A 1 463 ? -4.648 -79.062 -23.344 1 37.81 463 LYS A C 1
ATOM 3785 O O . LYS A 1 463 ? -4.602 -80.312 -23.516 1 37.81 463 LYS A O 1
ATOM 3790 N N . ALA A 1 464 ? -5.492 -78.75 -22.422 1 34.06 464 ALA A N 1
ATOM 3791 C CA . ALA A 1 464 ? -6.746 -79.5 -22.484 1 34.06 464 ALA A CA 1
ATOM 3792 C C . ALA A 1 464 ? -7.219 -79.625 -23.922 1 34.06 464 ALA A C 1
ATOM 3794 O O . ALA A 1 464 ? -7.266 -78.688 -24.688 1 34.06 464 ALA A O 1
ATOM 3795 N N . LYS A 1 465 ? -7.098 -80.812 -24.469 1 32.19 465 LYS A N 1
ATOM 3796 C CA . LYS A 1 465 ? -7.773 -81.188 -25.688 1 32.19 465 LYS A CA 1
ATOM 3797 C C . LYS A 1 465 ? -9.188 -80.625 -25.75 1 32.19 465 LYS A C 1
ATOM 3799 O O . LYS A 1 465 ? -9.867 -80.562 -24.734 1 32.19 465 LYS A O 1
ATOM 3804 N N . SER A 1 466 ? -9.562 -79.938 -26.859 1 31.41 466 SER A N 1
ATOM 3805 C CA . SER A 1 466 ? -10.906 -79.625 -27.359 1 31.41 466 SER A CA 1
ATOM 3806 C C . SER A 1 466 ? -11.836 -80.812 -27.094 1 31.41 466 SER A C 1
ATOM 3808 O O . SER A 1 466 ? -11.789 -81.812 -27.797 1 31.41 466 SER A O 1
ATOM 3810 N N . ASN A 1 467 ? -11.914 -81.5 -25.969 1 26.62 467 ASN A N 1
ATOM 3811 C CA . ASN A 1 467 ? -12.977 -82.5 -26.062 1 26.62 467 ASN A CA 1
ATOM 3812 C C . ASN A 1 467 ? -14.258 -81.875 -26.641 1 26.62 467 ASN A C 1
ATOM 3814 O O . ASN A 1 467 ? -14.406 -80.688 -26.688 1 26.62 467 ASN A O 1
ATOM 3818 N N . GLN A 1 468 ? -15.477 -82.75 -26.625 1 24.97 468 GLN A N 1
ATOM 3819 C CA . GLN A 1 468 ? -16.828 -82.875 -27.141 1 24.97 468 GLN A CA 1
ATOM 3820 C C . GLN A 1 468 ? -17.688 -81.688 -26.672 1 24.97 468 GLN A C 1
ATOM 3822 O O . GLN A 1 468 ? -17.5 -81.188 -25.562 1 24.97 468 GLN A O 1
ATOM 3827 N N . LYS A 1 469 ? -18.344 -81 -27.594 1 27.8 469 LYS A N 1
ATOM 3828 C CA . LYS A 1 469 ? -19.594 -80.25 -27.547 1 27.8 469 LYS A CA 1
ATOM 3829 C C . LYS A 1 469 ? -20.516 -80.812 -26.438 1 27.8 469 LYS A C 1
ATOM 3831 O O . LYS A 1 469 ? -20.891 -82 -26.453 1 27.8 469 LYS A O 1
ATOM 3836 N N . PHE A 1 470 ? -20.438 -80.625 -25.203 1 21.94 470 PHE A N 1
ATOM 3837 C CA . PHE A 1 470 ? -21.75 -80.75 -24.594 1 21.94 470 PHE A CA 1
ATOM 3838 C C . PHE A 1 470 ? -22.656 -79.562 -25.031 1 21.94 470 PHE A C 1
ATOM 3840 O O . PHE A 1 470 ? -22.188 -78.5 -25.281 1 21.94 470 PHE A O 1
ATOM 3847 N N . MET B 1 1 ? 4.539 44.625 48.625 1 21.66 1 MET B N 1
ATOM 3848 C CA . MET B 1 1 ? 3.607 44.812 47.5 1 21.66 1 MET B CA 1
ATOM 3849 C C . MET B 1 1 ? 4.359 45.062 46.188 1 21.66 1 MET B C 1
ATOM 3851 O O . MET B 1 1 ? 4.766 46.188 45.906 1 21.66 1 MET B O 1
ATOM 3855 N N . GLY B 1 2 ? 5.371 44.219 45.906 1 22.12 2 GLY B N 1
ATOM 3856 C CA . GLY B 1 2 ? 6.539 44.125 45.031 1 22.12 2 GLY B CA 1
ATOM 3857 C C . GLY B 1 2 ? 6.203 44.25 43.562 1 22.12 2 GLY B C 1
ATOM 3858 O O . GLY B 1 2 ? 5.145 43.812 43.125 1 22.12 2 GLY B O 1
ATOM 3859 N N . ASP B 1 3 ? 6.617 45.375 42.906 1 23.41 3 ASP B N 1
ATOM 3860 C CA . ASP B 1 3 ? 6.641 45.875 41.531 1 23.41 3 ASP B CA 1
ATOM 3861 C C . ASP B 1 3 ? 7.152 44.781 40.562 1 23.41 3 ASP B C 1
ATOM 3863 O O . ASP B 1 3 ? 8.359 44.688 40.344 1 23.41 3 ASP B O 1
ATOM 3867 N N . ASN B 1 4 ? 6.844 43.5 40.75 1 24.58 4 ASN B N 1
ATOM 3868 C CA . ASN B 1 4 ? 7.332 42.469 39.875 1 24.58 4 ASN B CA 1
ATOM 3869 C C . ASN B 1 4 ? 7.051 42.812 38.406 1 24.58 4 ASN B C 1
ATOM 3871 O O . ASN B 1 4 ? 5.977 42.5 37.875 1 24.58 4 ASN B O 1
ATOM 3875 N N . SER B 1 5 ? 7.48 44.031 38 1 27.41 5 SER B N 1
ATOM 3876 C CA . SER B 1 5 ? 7.586 44.375 36.594 1 27.41 5 SER B CA 1
ATOM 3877 C C . SER B 1 5 ? 8.312 43.312 35.812 1 27.41 5 SER B C 1
ATOM 3879 O O . SER B 1 5 ? 9.531 43.156 35.906 1 27.41 5 SER B O 1
ATOM 3881 N N . GLY B 1 6 ? 7.867 42.094 35.781 1 26.88 6 GLY B N 1
ATOM 3882 C CA . GLY B 1 6 ? 8.461 41.125 34.906 1 26.88 6 GLY B CA 1
ATOM 3883 C C . GLY B 1 6 ? 8.891 41.719 33.562 1 26.88 6 GLY B C 1
ATOM 3884 O O . GLY B 1 6 ? 8.055 42.188 32.812 1 26.88 6 GLY B O 1
ATOM 3885 N N . GLU B 1 7 ? 10.039 42.281 33.5 1 27.38 7 GLU B N 1
ATOM 3886 C CA . GLU B 1 7 ? 10.836 42.625 32.344 1 27.38 7 GLU B CA 1
ATOM 3887 C C . GLU B 1 7 ? 10.844 41.5 31.312 1 27.38 7 GLU B C 1
ATOM 3889 O O . GLU B 1 7 ? 11.594 40.531 31.453 1 27.38 7 GLU B O 1
ATOM 3894 N N . SER B 1 8 ? 9.789 41.062 30.859 1 30.33 8 SER B N 1
ATOM 3895 C CA . SER B 1 8 ? 9.898 40.125 29.75 1 30.33 8 SER B CA 1
ATOM 3896 C C . SER B 1 8 ? 10.797 40.688 28.641 1 30.33 8 SER B C 1
ATOM 3898 O O . SER B 1 8 ? 10.523 41.75 28.094 1 30.33 8 SER B O 1
ATOM 3900 N N . GLU B 1 9 ? 12.062 40.5 28.734 1 30.05 9 GLU B N 1
ATOM 3901 C CA . GLU B 1 9 ? 13.094 40.719 27.719 1 30.05 9 GLU B CA 1
ATOM 3902 C C . GLU B 1 9 ? 12.578 40.344 26.328 1 30.05 9 GLU B C 1
ATOM 3904 O O . GLU B 1 9 ? 12.125 39.219 26.109 1 30.05 9 GLU B O 1
ATOM 3909 N N . TYR B 1 10 ? 12.109 41.281 25.578 1 31.58 10 TYR B N 1
ATOM 3910 C CA . TYR B 1 10 ? 11.75 41.25 24.172 1 31.58 10 TYR B CA 1
ATOM 3911 C C . TYR B 1 10 ? 12.891 40.656 23.328 1 31.58 10 TYR B C 1
ATOM 3913 O O . TYR B 1 10 ? 13.859 41.375 23.031 1 31.58 10 TYR B O 1
ATOM 3921 N N . VAL B 1 11 ? 13.547 39.594 23.578 1 33.84 11 VAL B N 1
ATOM 3922 C CA . VAL B 1 11 ? 14.508 38.969 22.672 1 33.84 11 VAL B CA 1
ATOM 3923 C C . VAL B 1 11 ? 13.891 38.812 21.297 1 33.84 11 VAL B C 1
ATOM 3925 O O . VAL B 1 11 ? 12.727 38.438 21.156 1 33.84 11 VAL B O 1
ATOM 3928 N N . GLU B 1 12 ? 14.289 39.562 20.219 1 41.25 12 GLU B N 1
ATOM 3929 C CA . GLU B 1 12 ? 14.07 39.375 18.797 1 41.25 12 GLU B CA 1
ATOM 3930 C C . GLU B 1 12 ? 13.805 37.906 18.469 1 41.25 12 GLU B C 1
ATOM 3932 O O . GLU B 1 12 ? 14.734 37.094 18.438 1 41.25 12 GLU B O 1
ATOM 3937 N N . ASN B 1 13 ? 12.812 37.281 18.953 1 49.47 13 ASN B N 1
ATOM 3938 C CA . ASN B 1 13 ? 12.602 35.844 18.828 1 49.47 13 ASN B CA 1
ATOM 3939 C C . ASN B 1 13 ? 12.352 35.438 17.375 1 49.47 13 ASN B C 1
ATOM 3941 O O . ASN B 1 13 ? 11.461 35.969 16.719 1 49.47 13 ASN B O 1
ATOM 3945 N N . ASN B 1 14 ? 13.336 35.062 16.578 1 62.31 14 ASN B N 1
ATOM 3946 C CA . ASN B 1 14 ? 13.484 34.438 15.273 1 62.31 14 ASN B CA 1
ATOM 3947 C C . ASN B 1 14 ? 12.547 33.25 15.125 1 62.31 14 ASN B C 1
ATOM 3949 O O . ASN B 1 14 ? 12.852 32.281 14.398 1 62.31 14 ASN B O 1
ATOM 3953 N N . SER B 1 15 ? 11.32 33.406 15.773 1 73 15 SER B N 1
ATOM 3954 C CA . SER B 1 15 ? 10.414 32.25 15.688 1 73 15 SER B CA 1
ATOM 3955 C C . SER B 1 15 ? 9.586 32.312 14.398 1 73 15 SER B C 1
ATOM 3957 O O . SER B 1 15 ? 9.375 33.406 13.844 1 73 15 SER B O 1
ATOM 3959 N N . VAL B 1 16 ? 9.18 31.281 13.867 1 77.94 16 VAL B N 1
ATOM 3960 C CA . VAL B 1 16 ? 8.391 31.141 12.648 1 77.94 16 VAL B CA 1
ATOM 3961 C C . VAL B 1 16 ? 7.078 31.906 12.789 1 77.94 16 VAL B C 1
ATOM 3963 O O . VAL B 1 16 ? 6.609 32.531 11.828 1 77.94 16 VAL B O 1
ATOM 3966 N N . TYR B 1 17 ? 6.574 31.984 14.008 1 79.19 17 TYR B N 1
ATOM 3967 C CA . TYR B 1 17 ? 5.273 32.594 14.273 1 79.19 17 TYR B CA 1
ATOM 3968 C C . TYR B 1 17 ? 5.363 34.125 14.258 1 79.19 17 TYR B C 1
ATOM 3970 O O . TYR B 1 17 ? 4.348 34.812 14.164 1 79.19 17 TYR B O 1
ATOM 3978 N N . SER B 1 18 ? 6.586 34.625 14.125 1 72.12 18 SER B N 1
ATOM 3979 C CA . SER B 1 18 ? 6.793 36.062 14.32 1 72.12 18 SER B CA 1
ATOM 3980 C C . SER B 1 18 ? 6.645 36.844 13.016 1 72.12 18 SER B C 1
ATOM 3982 O O . SER B 1 18 ? 6.504 38.062 13.016 1 72.12 18 SER B O 1
ATOM 3984 N N . SER B 1 19 ? 6.613 36.094 11.922 1 80.62 19 SER B N 1
ATOM 3985 C CA . SER B 1 19 ? 6.547 36.781 10.641 1 80.62 19 SER B CA 1
ATOM 3986 C C . SER B 1 19 ? 5.621 36.031 9.672 1 80.62 19 SER B C 1
ATOM 3988 O O . SER B 1 19 ? 5.586 34.812 9.641 1 80.62 19 SER B O 1
ATOM 3990 N N . ILE B 1 20 ? 4.918 36.844 8.914 1 84.19 20 ILE B N 1
ATOM 3991 C CA . ILE B 1 20 ? 4.016 36.281 7.898 1 84.19 20 ILE B CA 1
ATOM 3992 C C . ILE B 1 20 ? 4.82 35.562 6.824 1 84.19 20 ILE B C 1
ATOM 3994 O O . ILE B 1 20 ? 4.383 34.531 6.301 1 84.19 20 ILE B O 1
ATOM 3998 N N . THR B 1 21 ? 6 36.125 6.496 1 83.5 21 THR B N 1
ATOM 3999 C CA . THR B 1 21 ? 6.844 35.5 5.477 1 83.5 21 THR B CA 1
ATOM 4000 C C . THR B 1 21 ? 7.25 34.094 5.895 1 83.5 21 THR B C 1
ATOM 4002 O O . THR B 1 21 ? 7.211 33.156 5.082 1 83.5 21 THR B O 1
ATOM 4005 N N . ARG B 1 22 ? 7.613 33.938 7.102 1 88.94 22 ARG B N 1
ATOM 4006 C CA . ARG B 1 22 ? 8.016 32.625 7.598 1 88.94 22 ARG B CA 1
ATOM 4007 C C . ARG B 1 22 ? 6.828 31.688 7.68 1 88.94 22 ARG B C 1
ATOM 4009 O O . ARG B 1 22 ? 6.961 30.484 7.422 1 88.94 22 ARG B O 1
ATOM 4016 N N . LEU B 1 23 ? 5.711 32.25 8.016 1 91.81 23 LEU B N 1
ATOM 4017 C CA . LEU B 1 23 ? 4.5 31.438 8.086 1 91.81 23 LEU B CA 1
ATOM 4018 C C . LEU B 1 23 ? 4.078 30.984 6.695 1 91.81 23 LEU B C 1
ATOM 4020 O O . LEU B 1 23 ? 3.604 29.844 6.523 1 91.81 23 LEU B O 1
ATOM 4024 N N . LEU B 1 24 ? 4.242 31.844 5.766 1 90.62 24 LEU B N 1
ATOM 4025 C CA . LEU B 1 24 ? 3.924 31.469 4.391 1 90.62 24 LEU B CA 1
ATOM 4026 C C . LEU B 1 24 ? 4.855 30.375 3.9 1 90.62 24 LEU B C 1
ATOM 4028 O O . LEU B 1 24 ? 4.422 29.453 3.203 1 90.62 24 LEU B O 1
ATOM 4032 N N . LYS B 1 25 ? 6.109 30.484 4.242 1 92.12 25 LYS B N 1
ATOM 4033 C CA . LYS B 1 25 ? 7.062 29.438 3.891 1 92.12 25 LYS B CA 1
ATOM 4034 C C . LYS B 1 25 ? 6.695 28.125 4.562 1 92.12 25 LYS B C 1
ATOM 4036 O O . LYS B 1 25 ? 6.832 27.047 3.963 1 92.12 25 LYS B O 1
ATOM 4041 N N . LEU B 1 26 ? 6.277 28.234 5.758 1 94.25 26 LEU B N 1
ATOM 4042 C CA . LEU B 1 26 ? 5.855 27.047 6.484 1 94.25 26 LEU B CA 1
ATOM 4043 C C . LEU B 1 26 ? 4.637 26.406 5.82 1 94.25 26 LEU B C 1
ATOM 4045 O O . LEU B 1 26 ? 4.555 25.172 5.719 1 94.25 26 LEU B O 1
ATOM 4049 N N . LEU B 1 27 ? 3.721 27.203 5.461 1 93.12 27 LEU B N 1
ATOM 4050 C CA . LEU B 1 27 ? 2.535 26.719 4.766 1 93.12 27 LEU B CA 1
ATOM 4051 C C . LEU B 1 27 ? 2.92 26 3.475 1 93.12 27 LEU B C 1
ATOM 4053 O O . LEU B 1 27 ? 2.369 24.953 3.158 1 93.12 27 LEU B O 1
ATOM 4057 N N . GLU B 1 28 ? 3.807 26.562 2.766 1 92.62 28 GLU B N 1
ATOM 4058 C CA . GLU B 1 28 ? 4.305 25.953 1.542 1 92.62 28 GLU B CA 1
ATOM 4059 C C . GLU B 1 28 ? 4.977 24.609 1.834 1 92.62 28 GLU B C 1
ATOM 4061 O O . GLU B 1 28 ? 4.785 23.641 1.098 1 92.62 28 GLU B O 1
ATOM 4066 N N . MET B 1 29 ? 5.766 24.594 2.836 1 94.75 29 MET B N 1
ATOM 4067 C CA . MET B 1 29 ? 6.445 23.359 3.227 1 94.75 29 MET B CA 1
ATOM 4068 C C . MET B 1 29 ? 5.434 22.266 3.555 1 94.75 29 MET B C 1
ATOM 4070 O O . MET B 1 29 ? 5.613 21.109 3.162 1 94.75 29 MET B O 1
ATOM 4074 N N . GLU B 1 30 ? 4.395 22.641 4.266 1 94.31 30 GLU B N 1
ATOM 4075 C CA . GLU B 1 30 ? 3.357 21.672 4.59 1 94.31 30 GLU B CA 1
ATOM 4076 C C . GLU B 1 30 ? 2.689 21.125 3.324 1 94.31 30 GLU B C 1
ATOM 4078 O O . GLU B 1 30 ? 2.4 19.938 3.225 1 94.31 30 GLU B O 1
ATOM 4083 N N . GLU B 1 31 ? 2.445 22.016 2.418 1 93.25 31 GLU B N 1
ATOM 4084 C CA . GLU B 1 31 ? 1.825 21.609 1.158 1 93.25 31 GLU B CA 1
ATOM 4085 C C . GLU B 1 31 ? 2.701 20.609 0.405 1 93.25 31 GLU B C 1
ATOM 4087 O O . GLU B 1 31 ? 2.195 19.656 -0.17 1 93.25 31 GLU B O 1
ATOM 4092 N N . ILE B 1 32 ? 3.965 20.906 0.395 1 94.88 32 ILE B N 1
ATOM 4093 C CA . ILE B 1 32 ? 4.898 20 -0.268 1 94.88 32 ILE B CA 1
ATOM 4094 C C . ILE B 1 32 ? 4.914 18.656 0.452 1 94.88 32 ILE B C 1
ATOM 4096 O O . ILE B 1 32 ? 4.977 17.609 -0.188 1 94.88 32 ILE B O 1
ATOM 4100 N N . PHE B 1 33 ? 4.871 18.703 1.737 1 96.88 33 PHE B N 1
ATOM 4101 C CA . PHE B 1 33 ? 4.809 17.469 2.525 1 96.88 33 PHE B CA 1
ATOM 4102 C C . PHE B 1 33 ? 3.596 16.641 2.131 1 96.88 33 PHE B C 1
ATOM 4104 O O . PHE B 1 33 ? 3.723 15.445 1.857 1 96.88 33 PHE B O 1
ATOM 4111 N N . ILE B 1 34 ? 2.461 17.25 2.055 1 95.75 34 ILE B N 1
ATOM 4112 C CA . ILE B 1 34 ? 1.21 16.562 1.753 1 95.75 34 ILE B CA 1
ATOM 4113 C C . ILE B 1 34 ? 1.25 16.016 0.326 1 95.75 34 ILE B C 1
ATOM 4115 O O . ILE B 1 34 ? 0.795 14.898 0.068 1 95.75 34 ILE B O 1
ATOM 4119 N N . THR B 1 35 ? 1.814 16.797 -0.552 1 95.38 35 THR B N 1
ATOM 4120 C CA . THR B 1 35 ? 1.919 16.375 -1.942 1 95.38 35 THR B CA 1
ATOM 4121 C C . THR B 1 35 ? 2.779 15.117 -2.059 1 95.38 35 THR B C 1
ATOM 4123 O O . THR B 1 35 ? 2.459 14.211 -2.824 1 95.38 35 THR B O 1
ATOM 4126 N N . ASN B 1 36 ? 3.842 15.102 -1.31 1 97.12 36 ASN B N 1
ATOM 4127 C CA . ASN B 1 36 ? 4.711 13.93 -1.33 1 97.12 36 ASN B CA 1
ATOM 4128 C C . ASN B 1 36 ? 4.039 12.719 -0.684 1 97.12 36 ASN B C 1
ATOM 4130 O O . ASN B 1 36 ? 4.191 11.594 -1.157 1 97.12 36 ASN B O 1
ATOM 4134 N N . ILE B 1 37 ? 3.281 12.914 0.369 1 97.56 37 ILE B N 1
ATOM 4135 C CA . ILE B 1 37 ? 2.553 11.82 1.004 1 97.56 37 ILE B CA 1
ATOM 4136 C C . ILE B 1 37 ? 1.515 11.258 0.035 1 97.56 37 ILE B C 1
ATOM 4138 O O . ILE B 1 37 ? 1.323 10.039 -0.044 1 97.56 37 ILE B O 1
ATOM 4142 N N . LYS B 1 38 ? 0.86 12.172 -0.67 1 96.94 38 LYS B N 1
ATOM 4143 C CA . LYS B 1 38 ? -0.132 11.75 -1.652 1 96.94 38 LYS B CA 1
ATOM 4144 C C . LYS B 1 38 ? 0.511 10.914 -2.756 1 96.94 38 LYS B C 1
ATOM 4146 O O . LYS B 1 38 ? -0.011 9.859 -3.129 1 96.94 38 LYS B O 1
ATOM 4151 N N . ALA B 1 39 ? 1.603 11.359 -3.238 1 97.75 39 ALA B N 1
ATOM 4152 C CA . ALA B 1 39 ? 2.314 10.633 -4.289 1 97.75 39 ALA B CA 1
ATOM 4153 C C . ALA B 1 39 ? 2.779 9.273 -3.791 1 97.75 39 ALA B C 1
ATOM 4155 O O . ALA B 1 39 ? 2.643 8.266 -4.496 1 97.75 39 ALA B O 1
ATOM 4156 N N . TYR B 1 40 ? 3.344 9.203 -2.611 1 97.94 40 TYR B N 1
ATOM 4157 C CA . TYR B 1 40 ? 3.779 7.953 -2 1 97.94 40 TYR B CA 1
ATOM 4158 C C . TYR B 1 40 ? 2.609 6.992 -1.829 1 97.94 40 TYR B C 1
ATOM 4160 O O . TYR B 1 40 ? 2.715 5.809 -2.16 1 97.94 40 TYR B O 1
ATOM 4168 N N . THR B 1 41 ? 1.508 7.52 -1.333 1 98 41 THR B N 1
ATOM 4169 C CA . THR B 1 41 ? 0.317 6.707 -1.1 1 98 41 THR B CA 1
ATOM 4170 C C . THR B 1 41 ? -0.206 6.125 -2.41 1 98 41 THR B C 1
ATOM 4172 O O . THR B 1 41 ? -0.633 4.973 -2.455 1 98 41 THR B O 1
ATOM 4175 N N . ASN B 1 42 ? -0.166 6.941 -3.457 1 98.06 42 ASN B N 1
ATOM 4176 C CA . ASN B 1 42 ? -0.612 6.469 -4.766 1 98.06 42 ASN B CA 1
ATOM 4177 C C . ASN B 1 42 ? 0.254 5.316 -5.27 1 98.06 42 ASN B C 1
ATOM 4179 O O . ASN B 1 42 ? -0.259 4.348 -5.832 1 98.06 42 ASN B O 1
ATOM 4183 N N . LYS B 1 43 ? 1.517 5.441 -5.09 1 98.06 43 LYS B N 1
ATOM 4184 C CA . LYS B 1 43 ? 2.43 4.383 -5.516 1 98.06 43 LYS B CA 1
ATOM 4185 C C . LYS B 1 43 ? 2.209 3.111 -4.699 1 98.06 43 LYS B C 1
ATOM 4187 O O . LYS B 1 43 ? 2.252 2.006 -5.242 1 98.06 43 LYS B O 1
ATOM 4192 N N . LEU B 1 44 ? 1.977 3.258 -3.412 1 97.56 44 LEU B N 1
ATOM 4193 C CA . LEU B 1 44 ? 1.667 2.113 -2.561 1 97.56 44 LEU B CA 1
ATOM 4194 C C . LEU B 1 44 ? 0.362 1.452 -2.992 1 97.56 44 LEU B C 1
ATOM 4196 O O . LEU B 1 44 ? 0.264 0.224 -3.023 1 97.56 44 LEU B O 1
ATOM 4200 N N . ALA B 1 45 ? -0.577 2.311 -3.252 1 98.19 45 ALA B N 1
ATOM 4201 C CA . ALA B 1 45 ? -1.882 1.803 -3.668 1 98.19 45 ALA B CA 1
ATOM 4202 C C . ALA B 1 45 ? -1.774 1.014 -4.969 1 98.19 45 ALA B C 1
ATOM 4204 O O . ALA B 1 45 ? -2.479 0.019 -5.16 1 98.19 45 ALA B O 1
ATOM 4205 N N . GLU B 1 46 ? -0.972 1.471 -5.859 1 97.88 46 GLU B N 1
ATOM 4206 C CA . GLU B 1 46 ? -0.748 0.745 -7.105 1 97.88 46 GLU B CA 1
ATOM 4207 C C . GLU B 1 46 ? -0.13 -0.625 -6.844 1 97.88 46 GLU B C 1
ATOM 4209 O O . GLU B 1 46 ? -0.513 -1.615 -7.473 1 97.88 46 GLU B O 1
ATOM 4214 N N . LYS B 1 47 ? 0.837 -0.685 -5.996 1 97.88 47 LYS B N 1
ATOM 4215 C CA . LYS B 1 47 ? 1.449 -1.961 -5.637 1 97.88 47 LYS B CA 1
ATOM 4216 C C . LYS B 1 47 ? 0.418 -2.916 -5.043 1 97.88 47 LYS B C 1
ATOM 4218 O O . LYS B 1 47 ? 0.409 -4.105 -5.363 1 97.88 47 LYS B O 1
ATOM 4223 N N . VAL B 1 48 ? -0.458 -2.398 -4.18 1 98.25 48 VAL B N 1
ATOM 4224 C CA . VAL B 1 48 ? -1.518 -3.207 -3.586 1 98.25 48 VAL B CA 1
ATOM 4225 C C . VAL B 1 48 ? -2.434 -3.746 -4.684 1 98.25 48 VAL B C 1
ATOM 4227 O O . VAL B 1 48 ? -2.799 -4.926 -4.672 1 98.25 48 VAL B O 1
ATOM 4230 N N . LYS B 1 49 ? -2.715 -2.873 -5.582 1 97.94 49 LYS B N 1
ATOM 4231 C CA . LYS B 1 49 ? -3.594 -3.258 -6.684 1 97.94 49 LYS B CA 1
ATOM 4232 C C . LYS B 1 49 ? -2.973 -4.375 -7.516 1 97.94 49 LYS B C 1
ATOM 4234 O O . LYS B 1 49 ? -3.656 -5.332 -7.887 1 97.94 49 LYS B O 1
ATOM 4239 N N . ASN B 1 50 ? -1.713 -4.25 -7.832 1 97.88 50 ASN B N 1
ATOM 4240 C CA . ASN B 1 50 ? -1.014 -5.254 -8.625 1 97.88 50 ASN B CA 1
ATOM 4241 C C . ASN B 1 50 ? -0.93 -6.59 -7.895 1 97.88 50 ASN B C 1
ATOM 4243 O O . ASN B 1 50 ? -1.155 -7.645 -8.492 1 97.88 50 ASN B O 1
ATOM 4247 N N . LEU B 1 51 ? -0.632 -6.59 -6.629 1 97.5 51 LEU B N 1
ATOM 4248 C CA . LEU B 1 51 ? -0.55 -7.82 -5.848 1 97.5 51 LEU B CA 1
ATOM 4249 C C . LEU B 1 51 ? -1.926 -8.461 -5.699 1 97.5 51 LEU B C 1
ATOM 4251 O O . LEU B 1 51 ? -2.047 -9.688 -5.715 1 97.5 51 LEU B O 1
ATOM 4255 N N . GLN B 1 52 ? -2.939 -7.613 -5.57 1 96.88 52 GLN B N 1
ATOM 4256 C CA . GLN B 1 52 ? -4.301 -8.133 -5.496 1 96.88 52 GLN B CA 1
ATOM 4257 C C . GLN B 1 52 ? -4.699 -8.82 -6.797 1 96.88 52 GLN B C 1
ATOM 4259 O O . GLN B 1 52 ? -5.438 -9.805 -6.781 1 96.88 52 GLN B O 1
ATOM 4264 N N . ALA B 1 53 ? -4.25 -8.289 -7.867 1 95.62 53 ALA B N 1
ATOM 4265 C CA . ALA B 1 53 ? -4.508 -8.914 -9.164 1 95.62 53 ALA B CA 1
ATOM 4266 C C . ALA B 1 53 ? -3.93 -10.328 -9.203 1 95.62 53 ALA B C 1
ATOM 4268 O O . ALA B 1 53 ? -4.562 -11.25 -9.734 1 95.62 53 ALA B O 1
ATOM 4269 N N . TYR B 1 54 ? -2.768 -10.523 -8.656 1 95.06 54 TYR B N 1
ATOM 4270 C CA . TYR B 1 54 ? -2.166 -11.852 -8.555 1 95.06 54 TYR B CA 1
ATOM 4271 C C . TYR B 1 54 ? -3.018 -12.766 -7.691 1 95.06 54 TYR B C 1
ATOM 4273 O O . TYR B 1 54 ? -3.32 -13.898 -8.086 1 95.06 54 TYR B O 1
ATOM 4281 N N . ILE B 1 55 ? -3.455 -12.281 -6.594 1 94.38 55 ILE B N 1
ATOM 4282 C CA . ILE B 1 55 ? -4.25 -13.07 -5.656 1 94.38 55 ILE B CA 1
ATOM 4283 C C . ILE B 1 55 ? -5.559 -13.492 -6.316 1 94.38 55 ILE B C 1
ATOM 4285 O O . ILE B 1 55 ? -5.988 -14.641 -6.184 1 94.38 55 ILE B O 1
ATOM 4289 N N . ASP B 1 56 ? -6.125 -12.594 -7.066 1 92.19 56 ASP B N 1
ATOM 4290 C CA . ASP B 1 56 ? -7.402 -12.859 -7.719 1 92.19 56 ASP B CA 1
ATOM 4291 C C . ASP B 1 56 ? -7.242 -13.867 -8.859 1 92.19 56 ASP B C 1
ATOM 4293 O O . ASP B 1 56 ? -8.203 -14.523 -9.258 1 92.19 56 ASP B O 1
ATOM 4297 N N . SER B 1 57 ? -6.066 -13.914 -9.422 1 89.31 57 SER B N 1
ATOM 4298 C CA . SER B 1 57 ? -5.832 -14.805 -10.555 1 89.31 57 SER B CA 1
ATOM 4299 C C . SER B 1 57 ? -5.676 -16.25 -10.102 1 89.31 57 SER B C 1
ATOM 4301 O O . SER B 1 57 ? -5.742 -17.172 -10.914 1 89.31 57 SER B O 1
ATOM 4303 N N . VAL B 1 58 ? -5.484 -16.438 -8.812 1 79.69 58 VAL B N 1
ATOM 4304 C CA . VAL B 1 58 ? -5.305 -17.781 -8.289 1 79.69 58 VAL B CA 1
ATOM 4305 C C . VAL B 1 58 ? -6.656 -18.5 -8.203 1 79.69 58 VAL B C 1
ATOM 4307 O O . VAL B 1 58 ? -7.586 -18 -7.57 1 79.69 58 VAL B O 1
ATOM 4310 N N . ASP B 1 59 ? -6.883 -19.516 -9 1 64.12 59 ASP B N 1
ATOM 4311 C CA . ASP B 1 59 ? -8.148 -20.188 -9.258 1 64.12 59 ASP B CA 1
ATOM 4312 C C . ASP B 1 59 ? -8.344 -21.375 -8.305 1 64.12 59 ASP B C 1
ATOM 4314 O O . ASP B 1 59 ? -9.43 -21.953 -8.242 1 64.12 59 ASP B O 1
ATOM 4318 N N . TYR B 1 60 ? -7.367 -21.812 -7.621 1 62.28 60 TYR B N 1
ATOM 4319 C CA . TYR B 1 60 ? -7.699 -23.031 -6.898 1 62.28 60 TYR B CA 1
ATOM 4320 C C . TYR B 1 60 ? -7.957 -22.75 -5.426 1 62.28 60 TYR B C 1
ATOM 4322 O O . TYR B 1 60 ? -7.508 -21.719 -4.902 1 62.28 60 TYR B O 1
ATOM 4330 N N . GLU B 1 61 ? -9.023 -23.391 -4.977 1 63.56 61 GLU B N 1
ATOM 4331 C CA . GLU B 1 61 ? -9.43 -23.234 -3.584 1 63.56 61 GLU B CA 1
ATOM 4332 C C . GLU B 1 61 ? -8.406 -23.844 -2.635 1 63.56 61 GLU B C 1
ATOM 4334 O O . GLU B 1 61 ? -7.871 -24.922 -2.9 1 63.56 61 GLU B O 1
ATOM 4339 N N . PHE B 1 62 ? -8.32 -22.969 -1.74 1 62.72 62 PHE B N 1
ATOM 4340 C CA . PHE B 1 62 ? -7.488 -23.375 -0.613 1 62.72 62 PHE B CA 1
ATOM 4341 C C . PHE B 1 62 ? -8.258 -24.297 0.328 1 62.72 62 PHE B C 1
ATOM 4343 O O . PHE B 1 62 ? -9.484 -24.234 0.402 1 62.72 62 PHE B O 1
ATOM 4350 N N . GLN B 1 63 ? -7.809 -25.531 0.485 1 64.19 63 GLN B N 1
ATOM 4351 C CA . GLN B 1 63 ? -8.336 -26.422 1.511 1 64.19 63 GLN B CA 1
ATOM 4352 C C . GLN B 1 63 ? -9.086 -27.594 0.887 1 64.19 63 GLN B C 1
ATOM 4354 O O . GLN B 1 63 ? -10.219 -27.891 1.283 1 64.19 63 GLN B O 1
ATOM 4359 N N . GLN B 1 64 ? -8.586 -27.797 -0.046 1 75.19 64 GLN B N 1
ATOM 4360 C CA . GLN B 1 64 ? -9.133 -29.016 -0.616 1 75.19 64 GLN B CA 1
ATOM 4361 C C . GLN B 1 64 ? -8.688 -30.234 0.178 1 75.19 64 GLN B C 1
ATOM 4363 O O . GLN B 1 64 ? -7.703 -30.172 0.917 1 75.19 64 GLN B O 1
ATOM 4368 N N . SER B 1 65 ? -9.531 -31.203 0.248 1 78 65 SER B N 1
ATOM 4369 C CA . SER B 1 65 ? -9.172 -32.469 0.881 1 78 65 SER B CA 1
ATOM 4370 C C . SER B 1 65 ? -7.895 -33.031 0.277 1 78 65 SER B C 1
ATOM 4372 O O . SER B 1 65 ? -7.465 -32.625 -0.8 1 78 65 SER B O 1
ATOM 4374 N N . PHE B 1 66 ? -7.34 -33.844 1.066 1 79.81 66 PHE B N 1
ATOM 4375 C CA . PHE B 1 66 ? -6.137 -34.5 0.58 1 79.81 66 PHE B CA 1
ATOM 4376 C C . PHE B 1 66 ? -6.418 -35.25 -0.722 1 79.81 66 PHE B C 1
ATOM 4378 O O . PHE B 1 66 ? -5.598 -35.219 -1.645 1 79.81 66 PHE B O 1
ATOM 4385 N N . GLU B 1 67 ? -7.523 -35.875 -0.843 1 81.44 67 GLU B N 1
ATOM 4386 C CA . GLU B 1 67 ? -7.91 -36.625 -2.041 1 81.44 67 GLU B CA 1
ATOM 4387 C C . GLU B 1 67 ? -8.07 -35.688 -3.24 1 81.44 67 GLU B C 1
ATOM 4389 O O . GLU B 1 67 ? -7.668 -36.031 -4.355 1 81.44 67 GLU B O 1
ATOM 4394 N N . ASP B 1 68 ? -8.594 -34.562 -2.936 1 84.31 68 ASP B N 1
ATOM 4395 C CA . ASP B 1 68 ? -8.789 -33.594 -4.004 1 84.31 68 ASP B CA 1
ATOM 4396 C C . ASP B 1 68 ? -7.453 -33.062 -4.512 1 84.31 68 ASP B C 1
ATOM 4398 O O . ASP B 1 68 ? -7.285 -32.844 -5.711 1 84.31 68 ASP B O 1
ATOM 4402 N N . ARG B 1 69 ? -6.562 -32.969 -3.574 1 88.5 69 ARG B N 1
ATOM 4403 C CA . ARG B 1 69 ? -5.234 -32.469 -3.936 1 88.5 69 ARG B CA 1
ATOM 4404 C C . ARG B 1 69 ? -4.477 -33.5 -4.762 1 88.5 69 ARG B C 1
ATOM 4406 O O . ARG B 1 69 ? -3.779 -33.156 -5.715 1 88.5 69 ARG B O 1
ATOM 4413 N N . GLU B 1 70 ? -4.691 -34.688 -4.359 1 85.69 70 GLU B N 1
ATOM 4414 C CA . GLU B 1 70 ? -4.055 -35.75 -5.109 1 85.69 70 GLU B CA 1
ATOM 4415 C C . GLU B 1 70 ? -4.613 -35.844 -6.527 1 85.69 70 GLU B C 1
ATOM 4417 O O . GLU B 1 70 ? -3.869 -36.094 -7.48 1 85.69 70 GLU B O 1
ATOM 4422 N N . LYS B 1 71 ? -5.863 -35.688 -6.605 1 83.94 71 LYS B N 1
ATOM 4423 C CA . LYS B 1 71 ? -6.504 -35.719 -7.918 1 83.94 71 LYS B CA 1
ATOM 4424 C C . LYS B 1 71 ? -6.023 -34.562 -8.773 1 83.94 71 LYS B C 1
ATOM 4426 O O . LYS B 1 71 ? -5.82 -34.688 -9.984 1 83.94 71 LYS B O 1
ATOM 4431 N N . TYR B 1 72 ? -5.84 -33.469 -8.133 1 88.31 72 TYR B N 1
ATOM 4432 C CA . TYR B 1 72 ? -5.391 -32.281 -8.844 1 88.31 72 TYR B CA 1
ATOM 4433 C C . TYR B 1 72 ? -3.994 -32.469 -9.414 1 88.31 72 TYR B C 1
ATOM 4435 O O . TYR B 1 72 ? -3.762 -32.219 -10.602 1 88.31 72 TYR B O 1
ATOM 4443 N N . VAL B 1 73 ? -3.082 -32.969 -8.625 1 89.38 73 VAL B N 1
ATOM 4444 C CA . VAL B 1 73 ? -1.698 -33.125 -9.062 1 89.38 73 VAL B CA 1
ATOM 4445 C C . VAL B 1 73 ? -1.553 -34.375 -9.922 1 89.38 73 VAL B C 1
ATOM 4447 O O . VAL B 1 73 ? -0.566 -34.531 -10.648 1 89.38 73 VAL B O 1
ATOM 4450 N N . GLY B 1 74 ? -2.547 -35.219 -9.82 1 86.5 74 GLY B N 1
ATOM 4451 C CA . GLY B 1 74 ? -2.529 -36.406 -10.633 1 86.5 74 GLY B CA 1
ATOM 4452 C C . GLY B 1 74 ? -2.877 -36.156 -12.086 1 86.5 74 GLY B C 1
ATOM 4453 O O . GLY B 1 74 ? -2.639 -37 -12.945 1 86.5 74 GLY B O 1
ATOM 4454 N N . ASN B 1 75 ? -3.463 -34.969 -12.328 1 88.12 75 ASN B N 1
ATOM 4455 C CA . ASN B 1 75 ? -3.691 -34.531 -13.703 1 88.12 75 ASN B CA 1
ATOM 4456 C C . ASN B 1 75 ? -2.42 -33.969 -14.328 1 88.12 75 ASN B C 1
ATOM 4458 O O . ASN B 1 75 ? -1.831 -33.031 -13.797 1 88.12 75 ASN B O 1
ATOM 4462 N N . PRO B 1 76 ? -2.008 -34.562 -15.406 1 89.62 76 PRO B N 1
ATOM 4463 C CA . PRO B 1 76 ? -0.72 -34.156 -15.977 1 89.62 76 PRO B CA 1
ATOM 4464 C C . PRO B 1 76 ? -0.685 -32.688 -16.375 1 89.62 76 PRO B C 1
ATOM 4466 O O . PRO B 1 76 ? 0.358 -32.031 -16.266 1 89.62 76 PRO B O 1
ATOM 4469 N N . ILE B 1 77 ? -1.759 -32.156 -16.828 1 90.25 77 ILE B N 1
ATOM 4470 C CA . ILE B 1 77 ? -1.797 -30.75 -17.234 1 90.25 77 ILE B CA 1
ATOM 4471 C C . ILE B 1 77 ? -1.679 -29.859 -15.992 1 90.25 77 ILE B C 1
ATOM 4473 O O . ILE B 1 77 ? -0.948 -28.859 -16 1 90.25 77 ILE B O 1
ATOM 4477 N N . ASN B 1 78 ? -2.42 -30.25 -14.977 1 91.19 78 ASN B N 1
ATOM 4478 C CA . ASN B 1 78 ? -2.344 -29.516 -13.727 1 91.19 78 ASN B CA 1
ATOM 4479 C C . ASN B 1 78 ? -0.944 -29.578 -13.117 1 91.19 78 ASN B C 1
ATOM 4481 O O . ASN B 1 78 ? -0.433 -28.578 -12.617 1 91.19 78 ASN B O 1
ATOM 4485 N N . ALA B 1 79 ? -0.425 -30.781 -13.164 1 92.19 79 ALA B N 1
ATOM 4486 C CA . ALA B 1 79 ? 0.916 -30.969 -12.617 1 92.19 79 ALA B CA 1
ATOM 4487 C C . ALA B 1 79 ? 1.938 -30.125 -13.359 1 92.19 79 ALA B C 1
ATOM 4489 O O . ALA B 1 79 ? 2.777 -29.469 -12.742 1 92.19 79 ALA B O 1
ATOM 4490 N N . PHE B 1 80 ? 1.829 -30.094 -14.641 1 94.81 80 PHE B N 1
ATOM 4491 C CA . PHE B 1 80 ? 2.73 -29.266 -15.438 1 94.81 80 PHE B CA 1
ATOM 4492 C C . PHE B 1 80 ? 2.539 -27.797 -15.117 1 94.81 80 PHE B C 1
ATOM 4494 O O . PHE B 1 80 ? 3.514 -27.062 -14.906 1 94.81 80 PHE B O 1
ATOM 4501 N N . SER B 1 81 ? 1.307 -27.422 -15.18 1 94.69 81 SER B N 1
ATOM 4502 C CA . SER B 1 81 ? 0.99 -26.016 -14.898 1 94.69 81 SER B CA 1
ATOM 4503 C C . SER B 1 81 ? 1.558 -25.578 -13.555 1 94.69 81 SER B C 1
ATOM 4505 O O . SER B 1 81 ? 2.059 -24.469 -13.422 1 94.69 81 SER B O 1
ATOM 4507 N N . LEU B 1 82 ? 1.447 -26.438 -12.531 1 94.12 82 LEU B N 1
ATOM 4508 C CA . LEU B 1 82 ? 1.967 -26.156 -11.195 1 94.12 82 LEU B CA 1
ATOM 4509 C C . LEU B 1 82 ? 3.479 -25.953 -11.234 1 94.12 82 LEU B C 1
ATOM 4511 O O . LEU B 1 82 ? 3.992 -25 -10.656 1 94.12 82 LEU B O 1
ATOM 4515 N N . VAL B 1 83 ? 4.148 -26.844 -11.914 1 96.25 83 VAL B N 1
ATOM 4516 C CA . VAL B 1 83 ? 5.602 -26.75 -12.008 1 96.25 83 VAL B CA 1
ATOM 4517 C C . VAL B 1 83 ? 5.992 -25.469 -12.742 1 96.25 83 VAL B C 1
ATOM 4519 O O . VAL B 1 83 ? 6.898 -24.75 -12.312 1 96.25 83 VAL B O 1
ATOM 4522 N N . ARG B 1 84 ? 5.324 -25.188 -13.781 1 96.38 84 ARG B N 1
ATOM 4523 C CA . ARG B 1 84 ? 5.648 -24 -14.578 1 96.38 84 ARG B CA 1
ATOM 4524 C C . ARG B 1 84 ? 5.434 -22.719 -13.773 1 96.38 84 ARG B C 1
ATOM 4526 O O . ARG B 1 84 ? 6.312 -21.859 -13.727 1 96.38 84 ARG B O 1
ATOM 4533 N N . ARG B 1 85 ? 4.273 -22.578 -13.148 1 94.75 85 ARG B N 1
ATOM 4534 C CA . ARG B 1 85 ? 3.947 -21.344 -12.422 1 94.75 85 ARG B CA 1
ATOM 4535 C C . ARG B 1 85 ? 4.895 -21.141 -11.25 1 94.75 85 ARG B C 1
ATOM 4537 O O . ARG B 1 85 ? 5.289 -20.016 -10.961 1 94.75 85 ARG B O 1
ATOM 4544 N N . THR B 1 86 ? 5.203 -22.234 -10.562 1 96.38 86 THR B N 1
ATOM 4545 C CA . THR B 1 86 ? 6.086 -22.094 -9.406 1 96.38 86 THR B CA 1
ATOM 4546 C C . THR B 1 86 ? 7.516 -21.797 -9.852 1 96.38 86 THR B C 1
ATOM 4548 O O . THR B 1 86 ? 8.25 -21.094 -9.156 1 96.38 86 THR B O 1
ATOM 4551 N N . HIS B 1 87 ? 7.875 -22.297 -10.992 1 96.75 87 HIS B N 1
ATOM 4552 C CA . HIS B 1 87 ? 9.227 -22.078 -11.492 1 96.75 87 HIS B CA 1
ATOM 4553 C C . HIS B 1 87 ? 9.359 -20.703 -12.125 1 96.75 87 HIS B C 1
ATOM 4555 O O . HIS B 1 87 ? 10.375 -20.016 -11.93 1 96.75 87 HIS B O 1
ATOM 4561 N N . GLN B 1 88 ? 8.359 -20.281 -12.859 1 96.5 88 GLN B N 1
ATOM 4562 C CA . GLN B 1 88 ? 8.523 -19.094 -13.695 1 96.5 88 GLN B CA 1
ATOM 4563 C C . GLN B 1 88 ? 7.805 -17.891 -13.078 1 96.5 88 GLN B C 1
ATOM 4565 O O . GLN B 1 88 ? 8.32 -16.766 -13.102 1 96.5 88 GLN B O 1
ATOM 4570 N N . ASP B 1 89 ? 6.641 -18.031 -12.547 1 96.19 89 ASP B N 1
ATOM 4571 C CA . ASP B 1 89 ? 5.809 -16.922 -12.133 1 96.19 89 ASP B CA 1
ATOM 4572 C C . ASP B 1 89 ? 6.145 -16.484 -10.703 1 96.19 89 ASP B C 1
ATOM 4574 O O . ASP B 1 89 ? 6.266 -15.281 -10.43 1 96.19 89 ASP B O 1
ATOM 4578 N N . LEU B 1 90 ? 6.336 -17.438 -9.797 1 96.69 90 LEU B N 1
ATOM 4579 C CA . LEU B 1 90 ? 6.52 -17.125 -8.383 1 96.69 90 LEU B CA 1
ATOM 4580 C C . LEU B 1 90 ? 7.75 -16.234 -8.18 1 96.69 90 LEU B C 1
ATOM 4582 O O . LEU B 1 90 ? 7.691 -15.242 -7.461 1 96.69 90 LEU B O 1
ATOM 4586 N N . PRO B 1 91 ? 8.891 -16.547 -8.82 1 97.25 91 PRO B N 1
ATOM 4587 C CA . PRO B 1 91 ? 10.055 -15.672 -8.641 1 97.25 91 PRO B CA 1
ATOM 4588 C C . PRO B 1 91 ? 9.805 -14.25 -9.125 1 97.25 91 PRO B C 1
ATOM 4590 O O . PRO B 1 91 ? 10.312 -13.297 -8.523 1 97.25 91 PRO B O 1
ATOM 4593 N N . LYS B 1 92 ? 9.07 -14.07 -10.148 1 97.5 92 LYS B N 1
ATOM 4594 C CA . LYS B 1 92 ? 8.766 -12.734 -10.664 1 97.5 92 LYS B CA 1
ATOM 4595 C C . LYS B 1 92 ? 7.875 -11.961 -9.695 1 97.5 92 LYS B C 1
ATOM 4597 O O . LYS B 1 92 ? 8.094 -10.773 -9.453 1 97.5 92 LYS B O 1
ATOM 4602 N N . TRP B 1 93 ? 6.91 -12.656 -9.148 1 97.06 93 TRP B N 1
ATOM 4603 C CA . TRP B 1 93 ? 6.047 -12.023 -8.164 1 97.06 93 TRP B CA 1
ATOM 4604 C C . TRP B 1 93 ? 6.82 -11.711 -6.887 1 97.06 93 TRP B C 1
ATOM 4606 O O . TRP B 1 93 ? 6.582 -10.68 -6.246 1 97.06 93 TRP B O 1
ATOM 4616 N N . HIS B 1 94 ? 7.707 -12.656 -6.523 1 97.38 94 HIS B N 1
ATOM 4617 C CA . HIS B 1 94 ? 8.578 -12.406 -5.383 1 97.38 94 HIS B CA 1
ATOM 4618 C C . HIS B 1 94 ? 9.422 -11.148 -5.602 1 97.38 94 HIS B C 1
ATOM 4620 O O . HIS B 1 94 ? 9.492 -10.281 -4.723 1 97.38 94 HIS B O 1
ATOM 4626 N N . ASN B 1 95 ? 10.016 -11.047 -6.754 1 96.94 95 ASN B N 1
ATOM 4627 C CA . ASN B 1 95 ? 10.82 -9.875 -7.078 1 96.94 95 ASN B CA 1
ATOM 4628 C C . ASN B 1 95 ? 9.992 -8.594 -7.027 1 96.94 95 ASN B C 1
ATOM 4630 O O . ASN B 1 95 ? 10.461 -7.57 -6.523 1 96.94 95 ASN B O 1
ATOM 4634 N N . TYR B 1 96 ? 8.812 -8.648 -7.539 1 97.56 96 TYR B N 1
ATOM 4635 C CA . TYR B 1 96 ? 7.93 -7.492 -7.516 1 97.56 96 TYR B CA 1
ATOM 4636 C C . TYR B 1 96 ? 7.598 -7.086 -6.086 1 97.56 96 TYR B C 1
ATOM 4638 O O . TYR B 1 96 ? 7.578 -5.895 -5.762 1 97.56 96 TYR B O 1
ATOM 4646 N N . SER B 1 97 ? 7.344 -8.055 -5.23 1 96.75 97 SER B N 1
ATOM 4647 C CA . SER B 1 97 ? 6.984 -7.785 -3.84 1 96.75 97 SER B CA 1
ATOM 4648 C C . SER B 1 97 ? 8.133 -7.121 -3.092 1 96.75 97 SER B C 1
ATOM 4650 O O . SER B 1 97 ? 7.91 -6.324 -2.178 1 96.75 97 SER B O 1
ATOM 4652 N N . GLN B 1 98 ? 9.359 -7.422 -3.52 1 94.75 98 GLN B N 1
ATOM 4653 C CA . GLN B 1 98 ? 10.539 -6.906 -2.832 1 94.75 98 GLN B CA 1
ATOM 4654 C C . GLN B 1 98 ? 10.836 -5.473 -3.258 1 94.75 98 GLN B C 1
ATOM 4656 O O . GLN B 1 98 ? 11.617 -4.777 -2.604 1 94.75 98 GLN B O 1
ATOM 4661 N N . GLN B 1 99 ? 10.234 -5.055 -4.27 1 94.19 99 GLN B N 1
ATOM 4662 C CA . GLN B 1 99 ? 10.523 -3.719 -4.785 1 94.19 99 GLN B CA 1
ATOM 4663 C C . GLN B 1 99 ? 10.023 -2.643 -3.822 1 94.19 99 GLN B C 1
ATOM 4665 O O . GLN B 1 99 ? 8.883 -2.693 -3.359 1 94.19 99 GLN B O 1
ATOM 4670 N N . ILE B 1 100 ? 10.961 -1.704 -3.562 1 92.06 100 ILE B N 1
ATOM 4671 C CA . ILE B 1 100 ? 10.617 -0.572 -2.711 1 92.06 100 ILE B CA 1
ATOM 4672 C C . ILE B 1 100 ? 10 0.539 -3.557 1 92.06 100 ILE B C 1
ATOM 4674 O O . ILE B 1 100 ? 10.562 0.945 -4.57 1 92.06 100 ILE B O 1
ATOM 4678 N N . VAL B 1 101 ? 8.828 0.955 -3.146 1 94.81 101 VAL B N 1
ATOM 4679 C CA . VAL B 1 101 ? 8.148 2.002 -3.898 1 94.81 101 VAL B CA 1
ATOM 4680 C C . VAL B 1 101 ? 8.203 3.316 -3.123 1 94.81 101 VAL B C 1
ATOM 4682 O O . VAL B 1 101 ? 8.25 3.316 -1.891 1 94.81 101 VAL B O 1
ATOM 4685 N N . GLY B 1 102 ? 8.305 4.473 -3.842 1 95.62 102 GLY B N 1
ATOM 4686 C CA . GLY B 1 102 ? 8.18 5.793 -3.25 1 95.62 102 GLY B CA 1
ATOM 4687 C C . GLY B 1 102 ? 9.453 6.258 -2.562 1 95.62 102 GLY B C 1
ATOM 4688 O O . GLY B 1 102 ? 9.398 7.039 -1.609 1 95.62 102 GLY B O 1
ATOM 4689 N N . MET B 1 103 ? 10.562 5.77 -3.004 1 94.81 103 MET B N 1
ATOM 4690 C CA . MET B 1 103 ? 11.828 6.141 -2.371 1 94.81 103 MET B CA 1
ATOM 4691 C C . MET B 1 103 ? 12.078 7.641 -2.504 1 94.81 103 MET B C 1
ATOM 4693 O O . MET B 1 103 ? 12.586 8.273 -1.573 1 94.81 103 MET B O 1
ATOM 4697 N N . GLU B 1 104 ? 11.758 8.18 -3.641 1 96.12 104 GLU B N 1
ATOM 4698 C CA . GLU B 1 104 ? 11.945 9.609 -3.861 1 96.12 104 GLU B CA 1
ATOM 4699 C C . GLU B 1 104 ? 11.094 10.438 -2.904 1 96.12 104 GLU B C 1
ATOM 4701 O O . GLU B 1 104 ? 11.57 11.406 -2.314 1 96.12 104 GLU B O 1
ATOM 4706 N N . GLU B 1 105 ? 9.859 10.07 -2.787 1 97.38 105 GLU B N 1
ATOM 4707 C CA . GLU B 1 105 ? 8.945 10.758 -1.883 1 97.38 105 GLU B CA 1
ATOM 4708 C C . GLU B 1 105 ? 9.406 10.633 -0.433 1 97.38 105 GLU B C 1
ATOM 4710 O O . GLU B 1 105 ? 9.359 11.609 0.322 1 97.38 105 GLU B O 1
ATOM 4715 N N . LEU B 1 106 ? 9.867 9.477 -0.054 1 95.94 106 LEU B N 1
ATOM 4716 C CA . LEU B 1 106 ? 10.305 9.242 1.318 1 95.94 106 LEU B CA 1
ATOM 4717 C C . LEU B 1 106 ? 11.531 10.086 1.651 1 95.94 106 LEU B C 1
ATOM 4719 O O . LEU B 1 106 ? 11.633 10.625 2.756 1 95.94 106 LEU B O 1
ATOM 4723 N N . PHE B 1 107 ? 12.406 10.266 0.684 1 95.69 107 PHE B N 1
ATOM 4724 C CA . PHE B 1 107 ? 13.578 11.109 0.873 1 95.69 107 PHE B CA 1
ATOM 4725 C C . PHE B 1 107 ? 13.172 12.578 0.996 1 95.69 107 PHE B C 1
ATOM 4727 O O . PHE B 1 107 ? 13.734 13.312 1.81 1 95.69 107 PHE B O 1
ATOM 4734 N N . ALA B 1 108 ? 12.273 12.945 0.159 1 97 108 ALA B N 1
ATOM 4735 C CA . ALA B 1 108 ? 11.781 14.32 0.219 1 97 108 ALA B CA 1
ATOM 4736 C C . ALA B 1 108 ? 11.156 14.625 1.58 1 97 108 ALA B C 1
ATOM 4738 O O . ALA B 1 108 ? 11.359 15.703 2.137 1 97 108 ALA B O 1
ATOM 4739 N N . LEU B 1 109 ? 10.414 13.672 2.113 1 97.25 109 LEU B N 1
ATOM 4740 C CA . LEU B 1 109 ? 9.797 13.844 3.422 1 97.25 109 LEU B CA 1
ATOM 4741 C C . LEU B 1 109 ? 10.852 14.016 4.508 1 97.25 109 LEU B C 1
ATOM 4743 O O . LEU B 1 109 ? 10.672 14.812 5.43 1 97.25 109 LEU B O 1
ATOM 4747 N N . GLU B 1 110 ? 11.914 13.289 4.395 1 95.75 110 GLU B N 1
ATOM 4748 C CA . GLU B 1 110 ? 13.016 13.383 5.352 1 95.75 110 GLU B CA 1
ATOM 4749 C C . GLU B 1 110 ? 13.625 14.781 5.348 1 95.75 110 GLU B C 1
ATOM 4751 O O . GLU B 1 110 ? 13.945 15.328 6.406 1 95.75 110 GLU B O 1
ATOM 4756 N N . GLU B 1 111 ? 13.711 15.312 4.191 1 95.81 111 GLU B N 1
ATOM 4757 C CA . GLU B 1 111 ? 14.273 16.656 4.059 1 95.81 111 GLU B CA 1
ATOM 4758 C C . GLU B 1 111 ? 13.344 17.703 4.656 1 95.81 111 GLU B C 1
ATOM 4760 O O . GLU B 1 111 ? 13.805 18.672 5.273 1 95.81 111 GLU B O 1
ATOM 4765 N N . ILE B 1 112 ? 12.141 17.531 4.527 1 96.56 112 ILE B N 1
ATOM 4766 C CA . ILE B 1 112 ? 11.141 18.484 4.992 1 96.56 112 ILE B CA 1
ATOM 4767 C C . ILE B 1 112 ? 11.094 18.469 6.52 1 96.56 112 ILE B C 1
ATOM 4769 O O . ILE B 1 112 ? 11.039 19.531 7.148 1 96.56 112 ILE B O 1
ATOM 4773 N N . ILE B 1 113 ? 11.188 17.312 7.156 1 95.62 113 ILE B N 1
ATOM 4774 C CA . ILE B 1 113 ? 11.031 17.156 8.602 1 95.62 113 ILE B CA 1
ATOM 4775 C C . ILE B 1 113 ? 12.203 17.828 9.32 1 95.62 113 ILE B C 1
ATOM 4777 O O . ILE B 1 113 ? 12.07 18.281 10.453 1 95.62 113 ILE B O 1
ATOM 4781 N N . ALA B 1 114 ? 13.273 17.969 8.578 1 93.62 114 ALA B N 1
ATOM 4782 C CA . ALA B 1 114 ? 14.453 18.625 9.156 1 93.62 114 ALA B CA 1
ATOM 4783 C C . ALA B 1 114 ? 14.227 20.125 9.32 1 93.62 114 ALA B C 1
ATOM 4785 O O . ALA B 1 114 ? 14.906 20.781 10.109 1 93.62 114 ALA B O 1
ATOM 4786 N N . LYS B 1 115 ? 13.188 20.688 8.672 1 94.38 115 LYS B N 1
ATOM 4787 C CA . LYS B 1 115 ? 12.984 22.125 8.641 1 94.38 115 LYS B CA 1
ATOM 4788 C C . LYS B 1 115 ? 11.727 22.516 9.414 1 94.38 115 LYS B C 1
ATOM 4790 O O . LYS B 1 115 ? 11.32 23.672 9.398 1 94.38 115 LYS B O 1
ATOM 4795 N N . VAL B 1 116 ? 11.094 21.594 10.117 1 95.94 116 VAL B N 1
ATOM 4796 C CA . VAL B 1 116 ? 9.852 21.891 10.828 1 95.94 116 VAL B CA 1
ATOM 4797 C C . VAL B 1 116 ? 10.156 22.719 12.078 1 95.94 116 VAL B C 1
ATOM 4799 O O . VAL B 1 116 ? 11.266 22.672 12.609 1 95.94 116 VAL B O 1
ATOM 4802 N N . PRO B 1 117 ? 9.148 23.516 12.602 1 96.12 117 PRO B N 1
ATOM 4803 C CA . PRO B 1 117 ? 9.328 24.312 13.812 1 96.12 117 PRO B CA 1
ATOM 4804 C C . PRO B 1 117 ? 9.742 23.469 15.016 1 96.12 117 PRO B C 1
ATOM 4806 O O . PRO B 1 117 ? 9.305 22.328 15.148 1 96.12 117 PRO B O 1
ATOM 4809 N N . ASP B 1 118 ? 10.578 23.984 15.836 1 94.69 118 ASP B N 1
ATOM 4810 C CA . ASP B 1 118 ? 11.055 23.266 17.016 1 94.69 118 ASP B CA 1
ATOM 4811 C C . ASP B 1 118 ? 10.242 23.641 18.25 1 94.69 118 ASP B C 1
ATOM 4813 O O . ASP B 1 118 ? 9.18 24.25 18.141 1 94.69 118 ASP B O 1
ATOM 4817 N N . LYS B 1 119 ? 10.711 23.234 19.375 1 95.44 119 LYS B N 1
ATOM 4818 C CA . LYS B 1 119 ? 10.008 23.438 20.641 1 95.44 119 LYS B CA 1
ATOM 4819 C C . LYS B 1 119 ? 9.938 24.922 21 1 95.44 119 LYS B C 1
ATOM 4821 O O . LYS B 1 119 ? 8.953 25.391 21.578 1 95.44 119 LYS B O 1
ATOM 4826 N N . LYS B 1 120 ? 10.914 25.625 20.594 1 94.44 120 LYS B N 1
ATOM 4827 C CA . LYS B 1 120 ? 10.93 27.062 20.875 1 94.44 120 LYS B CA 1
ATOM 4828 C C . LYS B 1 120 ? 9.859 27.781 20.047 1 94.44 120 LYS B C 1
ATOM 4830 O O . LYS B 1 120 ? 9.18 28.672 20.562 1 94.44 120 LYS B O 1
ATOM 4835 N N . ASP B 1 121 ? 9.781 27.344 18.812 1 94.56 121 ASP B N 1
ATOM 4836 C CA . ASP B 1 121 ? 8.758 27.922 17.953 1 94.56 121 ASP B CA 1
ATOM 4837 C C . ASP B 1 121 ? 7.359 27.641 18.5 1 94.56 121 ASP B C 1
ATOM 4839 O O . ASP B 1 121 ? 6.496 28.516 18.5 1 94.56 121 ASP B O 1
ATOM 4843 N N . MET B 1 122 ? 7.184 26.469 18.984 1 96.25 122 MET B N 1
ATOM 4844 C CA . MET B 1 122 ? 5.891 26.094 19.547 1 96.25 122 MET B CA 1
ATOM 4845 C C . MET B 1 122 ? 5.582 26.891 20.812 1 96.25 122 MET B C 1
ATOM 4847 O O . MET B 1 122 ? 4.473 27.406 20.969 1 96.25 122 MET B O 1
ATOM 4851 N N . ALA B 1 123 ? 6.512 27 21.641 1 96 123 ALA B N 1
ATOM 4852 C CA . ALA B 1 123 ? 6.336 27.75 22.875 1 96 123 ALA B CA 1
ATOM 4853 C C . ALA B 1 123 ? 6.008 29.219 22.594 1 96 123 ALA B C 1
ATOM 4855 O O . ALA B 1 123 ? 5.16 29.812 23.25 1 96 123 ALA B O 1
ATOM 4856 N N . TYR B 1 124 ? 6.707 29.719 21.625 1 94.5 124 TYR B N 1
ATOM 4857 C CA . TYR B 1 124 ? 6.469 31.094 21.234 1 94.5 124 TYR B CA 1
ATOM 4858 C C . TYR B 1 124 ? 5.051 31.281 20.719 1 94.5 124 TYR B C 1
ATOM 4860 O O . TYR B 1 124 ? 4.371 32.25 21.094 1 94.5 124 TYR B O 1
ATOM 4868 N N . SER B 1 125 ? 4.629 30.453 19.875 1 95.62 125 SER B N 1
ATOM 4869 C CA . SER B 1 125 ? 3.287 30.562 19.312 1 95.62 125 SER B CA 1
ATOM 4870 C C . SER B 1 125 ? 2.219 30.438 20.391 1 95.62 125 SER B C 1
ATOM 4872 O O . SER B 1 125 ? 1.207 31.141 20.359 1 95.62 125 SER B O 1
ATOM 4874 N N . LEU B 1 126 ? 2.428 29.516 21.312 1 97.12 126 LEU B N 1
ATOM 4875 C CA . LEU B 1 126 ? 1.504 29.359 22.438 1 97.12 126 LEU B CA 1
ATOM 4876 C C . LEU B 1 126 ? 1.456 30.625 23.281 1 97.12 126 LEU B C 1
ATOM 4878 O O . LEU B 1 126 ? 0.378 31.062 23.688 1 97.12 126 LEU B O 1
ATOM 4882 N N . GLY B 1 127 ? 2.617 31.141 23.547 1 95.5 127 GLY B N 1
ATOM 4883 C CA . GLY B 1 127 ? 2.695 32.375 24.297 1 95.5 127 GLY B CA 1
ATOM 4884 C C . GLY B 1 127 ? 1.998 33.531 23.625 1 95.5 127 GLY B C 1
ATOM 4885 O O . GLY B 1 127 ? 1.312 34.344 24.266 1 95.5 127 GLY B O 1
ATOM 4886 N N . GLU B 1 128 ? 2.207 33.625 22.359 1 93.25 128 GLU B N 1
ATOM 4887 C CA . GLU B 1 128 ? 1.58 34.688 21.594 1 93.25 128 GLU B CA 1
ATOM 4888 C C . GLU B 1 128 ? 0.06 34.562 21.594 1 93.25 128 GLU B C 1
ATOM 4890 O O . GLU B 1 128 ? -0.659 35.531 21.688 1 93.25 128 GLU B O 1
ATOM 4895 N N . MET B 1 129 ? -0.434 33.375 21.438 1 95.06 129 MET B N 1
ATOM 4896 C CA . MET B 1 129 ? -1.877 33.156 21.484 1 95.06 129 MET B CA 1
ATOM 4897 C C . MET B 1 129 ? -2.439 33.531 22.844 1 95.06 129 MET B C 1
ATOM 4899 O O . MET B 1 129 ? -3.516 34.125 22.938 1 95.06 129 MET B O 1
ATOM 4903 N N . HIS B 1 130 ? -1.755 33.188 23.859 1 95.75 130 HIS B N 1
ATOM 4904 C CA . HIS B 1 130 ? -2.164 33.531 25.203 1 95.75 130 HIS B CA 1
ATOM 4905 C C . HIS B 1 130 ? -2.217 35.062 25.391 1 95.75 130 HIS B C 1
ATOM 4907 O O . HIS B 1 130 ? -3.184 35.594 25.938 1 95.75 130 HIS B O 1
ATOM 4913 N N . ARG B 1 131 ? -1.204 35.688 24.844 1 93 131 ARG B N 1
ATOM 4914 C CA . ARG B 1 131 ? -1.104 37.125 24.938 1 93 131 ARG B CA 1
ATOM 4915 C C . ARG B 1 131 ? -2.256 37.812 24.203 1 93 131 ARG B C 1
ATOM 4917 O O . ARG B 1 131 ? -2.891 38.719 24.75 1 93 131 ARG B O 1
ATOM 4924 N N . ILE B 1 132 ? -2.523 37.344 23.078 1 93.81 132 ILE B N 1
ATOM 4925 C CA . ILE B 1 132 ? -3.572 37.938 22.25 1 93.81 132 ILE B CA 1
ATOM 4926 C C . ILE B 1 132 ? -4.93 37.75 22.922 1 93.81 132 ILE B C 1
ATOM 4928 O O . ILE B 1 132 ? -5.762 38.656 22.922 1 93.81 132 ILE B O 1
ATOM 4932 N N . GLU B 1 133 ? -5.152 36.594 23.469 1 94.56 133 GLU B N 1
ATOM 4933 C CA . GLU B 1 133 ? -6.414 36.344 24.156 1 94.56 133 GLU B CA 1
ATOM 4934 C C . GLU B 1 133 ? -6.598 37.25 25.344 1 94.56 133 GLU B C 1
ATOM 4936 O O . GLU B 1 133 ? -7.703 37.75 25.609 1 94.56 133 GLU B O 1
ATOM 4941 N N . GLN B 1 134 ? -5.566 37.5 26.016 1 93 134 GLN B N 1
ATOM 4942 C CA . GLN B 1 134 ? -5.617 38.375 27.203 1 93 134 GLN B CA 1
ATOM 4943 C C . GLN B 1 134 ? -5.859 39.812 26.812 1 93 134 GLN B C 1
ATOM 4945 O O . GLN B 1 134 ? -6.754 40.469 27.359 1 93 134 GLN B O 1
ATOM 4950 N N . ILE B 1 135 ? -5.051 40.25 25.859 1 93.88 135 ILE B N 1
ATOM 4951 C CA . ILE B 1 135 ? -5.09 41.656 25.484 1 93.88 135 ILE B CA 1
ATOM 4952 C C . ILE B 1 135 ? -6.465 42 24.906 1 93.88 135 ILE B C 1
ATOM 4954 O O . ILE B 1 135 ? -7.066 43 25.297 1 93.88 135 ILE B O 1
ATOM 4958 N N . TYR B 1 136 ? -7.008 41.125 24.141 1 94.25 136 TYR B N 1
ATOM 4959 C CA . TYR B 1 136 ? -8.258 41.438 23.438 1 94.25 136 TYR B CA 1
ATOM 4960 C C . TYR B 1 136 ? -9.438 40.781 24.125 1 94.25 136 TYR B C 1
ATOM 4962 O O . TYR B 1 136 ? -10.578 40.906 23.672 1 94.25 136 TYR B O 1
ATOM 4970 N N . ASP B 1 137 ? -9.172 40.094 25.203 1 92.38 137 ASP B N 1
ATOM 4971 C CA . ASP B 1 137 ? -10.203 39.406 25.984 1 92.38 137 ASP B CA 1
ATOM 4972 C C . ASP B 1 137 ? -11.055 38.5 25.094 1 92.38 137 ASP B C 1
ATOM 4974 O O . ASP B 1 137 ? -12.281 38.625 25.078 1 92.38 137 ASP B O 1
ATOM 4978 N N . LEU B 1 138 ? -10.383 37.656 24.438 1 93.38 138 LEU B N 1
ATOM 4979 C CA . LEU B 1 138 ? -11.062 36.75 23.531 1 93.38 138 LEU B CA 1
ATOM 4980 C C . LEU B 1 138 ? -11.547 35.5 24.25 1 93.38 138 LEU B C 1
ATOM 4982 O O . LEU B 1 138 ? -10.859 35 25.141 1 93.38 138 LEU B O 1
ATOM 4986 N N . GLU B 1 139 ? -12.711 35.062 23.844 1 92.81 139 GLU B N 1
ATOM 4987 C CA . GLU B 1 139 ? -13.312 33.875 24.453 1 92.81 139 GLU B CA 1
ATOM 4988 C C . GLU B 1 139 ? -12.977 32.625 23.641 1 92.81 139 GLU B C 1
ATOM 4990 O O . GLU B 1 139 ? -13.109 32.625 22.406 1 92.81 139 GLU B O 1
ATOM 4995 N N . ALA B 1 140 ? -12.648 31.594 24.359 1 95.12 140 ALA B N 1
ATOM 4996 C CA . ALA B 1 140 ? -12.289 30.328 23.719 1 95.12 140 ALA B CA 1
ATOM 4997 C C . ALA B 1 140 ? -13.438 29.797 22.859 1 95.12 140 ALA B C 1
ATOM 4999 O O . ALA B 1 140 ? -13.211 29.297 21.766 1 95.12 140 ALA B O 1
ATOM 5000 N N . ILE B 1 141 ? -14.641 29.891 23.344 1 93.62 141 ILE B N 1
ATOM 5001 C CA . ILE B 1 141 ? -15.82 29.359 22.656 1 93.62 141 ILE B CA 1
ATOM 5002 C C . ILE B 1 141 ? -15.984 30.047 21.312 1 93.62 141 ILE B C 1
ATOM 5004 O O . ILE B 1 141 ? -16.234 29.406 20.297 1 93.62 141 ILE B O 1
ATOM 5008 N N . GLU B 1 142 ? -15.844 31.359 21.266 1 92.69 142 GLU B N 1
ATOM 5009 C CA . GLU B 1 142 ? -15.961 32.125 20.016 1 92.69 142 GLU B CA 1
ATOM 5010 C C . GLU B 1 142 ? -14.812 31.781 19.062 1 92.69 142 GLU B C 1
ATOM 5012 O O . GLU B 1 142 ? -15.031 31.625 17.859 1 92.69 142 GLU B O 1
ATOM 5017 N N . LEU B 1 143 ? -13.664 31.703 19.625 1 93.5 143 LEU B N 1
ATOM 5018 C CA . LEU B 1 143 ? -12.5 31.391 18.797 1 93.5 143 LEU B CA 1
ATOM 5019 C C . LEU B 1 143 ? -12.641 30 18.172 1 93.5 143 LEU B C 1
ATOM 5021 O O . LEU B 1 143 ? -12.281 29.797 17.016 1 93.5 143 LEU B O 1
ATOM 5025 N N . ALA B 1 144 ? -13.148 29.094 18.922 1 93.12 144 ALA B N 1
ATOM 5026 C CA . ALA B 1 144 ? -13.32 27.719 18.469 1 93.12 144 ALA B CA 1
ATOM 5027 C C . ALA B 1 144 ? -14.352 27.625 17.344 1 93.12 144 ALA B C 1
ATOM 5029 O O . ALA B 1 144 ? -14.32 26.703 16.531 1 93.12 144 ALA B O 1
ATOM 5030 N N . ARG B 1 145 ? -15.242 28.547 17.312 1 91.25 145 ARG B N 1
ATOM 5031 C CA . ARG B 1 145 ? -16.25 28.609 16.266 1 91.25 145 ARG B CA 1
ATOM 5032 C C . ARG B 1 145 ? -15.758 29.422 15.062 1 91.25 145 ARG B C 1
ATOM 5034 O O . ARG B 1 145 ? -16.484 29.594 14.086 1 91.25 145 ARG B O 1
ATOM 5041 N N . GLY B 1 146 ? -14.57 29.953 15.172 1 88.88 146 GLY B N 1
ATOM 5042 C CA . GLY B 1 146 ? -14 30.719 14.086 1 88.88 146 GLY B CA 1
ATOM 5043 C C . GLY B 1 146 ? -14.453 32.156 14.07 1 88.88 146 GLY B C 1
ATOM 5044 O O . GLY B 1 146 ? -14.562 32.781 13.008 1 88.88 146 GLY B O 1
ATOM 5045 N N . ARG B 1 147 ? -14.797 32.625 15.211 1 91.31 147 ARG B N 1
ATOM 5046 C CA . ARG B 1 147 ? -15.266 34 15.312 1 91.31 147 ARG B CA 1
ATOM 5047 C C . ARG B 1 147 ? -14.297 34.844 16.125 1 91.31 147 ARG B C 1
ATOM 5049 O O . ARG B 1 147 ? -13.836 34.438 17.188 1 91.31 147 ARG B O 1
ATOM 5056 N N . ILE B 1 148 ? -13.938 36 15.531 1 89.81 148 ILE B N 1
ATOM 5057 C CA . ILE B 1 148 ? -13.086 36.969 16.219 1 89.81 148 ILE B CA 1
ATOM 5058 C C . ILE B 1 148 ? -13.758 38.344 16.219 1 89.81 148 ILE B C 1
ATOM 5060 O O . ILE B 1 148 ? -14 38.906 15.164 1 89.81 148 ILE B O 1
ATOM 5064 N N . GLN B 1 149 ? -14.031 38.812 17.375 1 87.94 149 GLN B N 1
ATOM 5065 C CA . GLN B 1 149 ? -14.641 40.125 17.562 1 87.94 149 GLN B CA 1
ATOM 5066 C C . GLN B 1 149 ? -15.852 40.312 16.641 1 87.94 149 GLN B C 1
ATOM 5068 O O . GLN B 1 149 ? -15.953 41.312 15.938 1 87.94 149 GLN B O 1
ATOM 5073 N N . GLY B 1 150 ? -16.688 39.281 16.578 1 84.31 150 GLY B N 1
ATOM 5074 C CA . GLY B 1 150 ? -17.953 39.375 15.891 1 84.31 150 GLY B CA 1
ATOM 5075 C C . GLY B 1 150 ? -17.875 38.969 14.43 1 84.31 150 GLY B C 1
ATOM 5076 O O . GLY B 1 150 ? -18.906 38.781 13.773 1 84.31 150 GLY B O 1
ATOM 5077 N N . LYS B 1 151 ? -16.734 38.75 13.914 1 87.5 151 LYS B N 1
ATOM 5078 C CA . LYS B 1 151 ? -16.578 38.375 12.516 1 87.5 151 LYS B CA 1
ATOM 5079 C C . LYS B 1 151 ? -16.328 36.875 12.391 1 87.5 151 LYS B C 1
ATOM 5081 O O . LYS B 1 151 ? -15.523 36.281 13.133 1 87.5 151 LYS B O 1
ATOM 5086 N N . GLN B 1 152 ? -17.031 36.281 11.414 1 90.44 152 GLN B N 1
ATOM 5087 C CA . GLN B 1 152 ? -16.922 34.844 11.203 1 90.44 152 GLN B CA 1
ATOM 5088 C C . GLN B 1 152 ? -15.852 34.531 10.148 1 90.44 152 GLN B C 1
ATOM 5090 O O . GLN B 1 152 ? -15.812 35.156 9.094 1 90.44 152 GLN B O 1
ATOM 5095 N N . TYR B 1 153 ? -15 33.625 10.461 1 84.88 153 TYR B N 1
ATOM 5096 C CA . TYR B 1 153 ? -13.977 33.156 9.531 1 84.88 153 TYR B CA 1
ATOM 5097 C C . TYR B 1 153 ? -14.172 31.703 9.188 1 84.88 153 TYR B C 1
ATOM 5099 O O . TYR B 1 153 ? -14.883 30.984 9.891 1 84.88 153 TYR B O 1
ATOM 5107 N N . ASP B 1 154 ? -13.562 31.297 8.062 1 78.12 154 ASP B N 1
ATOM 5108 C CA . ASP B 1 154 ? -13.75 29.938 7.547 1 78.12 154 ASP B CA 1
ATOM 5109 C C . ASP B 1 154 ? -12.695 28.984 8.109 1 78.12 154 ASP B C 1
ATOM 5111 O O . ASP B 1 154 ? -11.992 28.328 7.348 1 78.12 154 ASP B O 1
ATOM 5115 N N . PHE B 1 155 ? -12.516 29.031 9.328 1 78.38 155 PHE B N 1
ATOM 5116 C CA . PHE B 1 155 ? -11.547 28.094 9.906 1 78.38 155 PHE B CA 1
ATOM 5117 C C . PHE B 1 155 ? -11.914 27.766 11.344 1 78.38 155 PHE B C 1
ATOM 5119 O O . PHE B 1 155 ? -12.383 28.625 12.086 1 78.38 155 PHE B O 1
ATOM 5126 N N . ARG B 1 156 ? -11.734 26.484 11.617 1 86.69 156 ARG B N 1
ATOM 5127 C CA . ARG B 1 156 ? -11.945 26.016 12.984 1 86.69 156 ARG B CA 1
ATOM 5128 C C . ARG B 1 156 ? -10.75 25.219 13.477 1 86.69 156 ARG B C 1
ATOM 5130 O O . ARG B 1 156 ? -10.188 24.406 12.734 1 86.69 156 ARG B O 1
ATOM 5137 N N . PRO B 1 157 ? -10.367 25.594 14.633 1 92.81 157 PRO B N 1
ATOM 5138 C CA . PRO B 1 157 ? -9.266 24.812 15.18 1 92.81 157 PRO B CA 1
ATOM 5139 C C . PRO B 1 157 ? -9.633 23.344 15.422 1 92.81 157 PRO B C 1
ATOM 5141 O O . PRO B 1 157 ? -10.805 23.031 15.672 1 92.81 157 PRO B O 1
ATOM 5144 N N . SER B 1 158 ? -8.656 22.516 15.352 1 93.31 158 SER B N 1
ATOM 5145 C CA . SER B 1 158 ? -8.859 21.094 15.641 1 93.31 158 SER B CA 1
ATOM 5146 C C . SER B 1 158 ? -8.938 20.844 17.141 1 93.31 158 SER B C 1
ATOM 5148 O O . SER B 1 158 ? -8.633 21.734 17.938 1 93.31 158 SER B O 1
ATOM 5150 N N . ILE B 1 159 ? -9.422 19.641 17.484 1 95.62 159 ILE B N 1
ATOM 5151 C CA . ILE B 1 159 ? -9.484 19.281 18.891 1 95.62 159 ILE B CA 1
ATOM 5152 C C . ILE B 1 159 ? -8.086 19.344 19.5 1 95.62 159 ILE B C 1
ATOM 5154 O O . ILE B 1 159 ? -7.922 19.719 20.656 1 95.62 159 ILE B O 1
ATOM 5158 N N . ARG B 1 160 ? -7.094 19.016 18.719 1 96.44 160 ARG B N 1
ATOM 5159 C CA . ARG B 1 160 ? -5.723 19.031 19.219 1 96.44 160 ARG B CA 1
ATOM 5160 C C . ARG B 1 160 ? -5.223 20.453 19.438 1 96.44 160 ARG B C 1
ATOM 5162 O O . ARG B 1 160 ? -4.434 20.703 20.359 1 96.44 160 ARG B O 1
ATOM 5169 N N . ASP B 1 161 ? -5.652 21.328 18.562 1 96.88 161 ASP B N 1
ATOM 5170 C CA . ASP B 1 161 ? -5.352 22.734 18.781 1 96.88 161 ASP B CA 1
ATOM 5171 C C . ASP B 1 161 ? -5.938 23.219 20.109 1 96.88 161 ASP B C 1
ATOM 5173 O O . ASP B 1 161 ? -5.246 23.875 20.891 1 96.88 161 ASP B O 1
ATOM 5177 N N . CYS B 1 162 ? -7.18 22.891 20.344 1 97.69 162 CYS B N 1
ATOM 5178 C CA . CYS B 1 162 ? -7.871 23.312 21.547 1 97.69 162 CYS B CA 1
ATOM 5179 C C . CYS B 1 162 ? -7.184 22.766 22.797 1 97.69 162 CYS B C 1
ATOM 5181 O O . CYS B 1 162 ? -6.984 23.5 23.766 1 97.69 162 CYS B O 1
ATOM 5183 N N . VAL B 1 163 ? -6.816 21.531 22.703 1 97.94 163 VAL B N 1
ATOM 5184 C CA . VAL B 1 163 ? -6.172 20.875 23.844 1 97.94 163 VAL B CA 1
ATOM 5185 C C . VAL B 1 163 ? -4.82 21.531 24.109 1 97.94 163 VAL B C 1
ATOM 5187 O O . VAL B 1 163 ? -4.473 21.797 25.266 1 97.94 163 VAL B O 1
ATOM 5190 N N . ALA B 1 164 ? -4.078 21.781 23.094 1 97.94 164 ALA B N 1
ATOM 5191 C CA . ALA B 1 164 ? -2.768 22.406 23.234 1 97.94 164 ALA B CA 1
ATOM 5192 C C . ALA B 1 164 ? -2.887 23.797 23.875 1 97.94 164 ALA B C 1
ATOM 5194 O O . ALA B 1 164 ? -2.094 24.156 24.75 1 97.94 164 ALA B O 1
ATOM 5195 N N . LEU B 1 165 ? -3.836 24.547 23.406 1 97.94 165 LEU B N 1
ATOM 5196 C CA . LEU B 1 165 ? -4.062 25.891 23.953 1 97.94 165 LEU B CA 1
ATOM 5197 C C . LEU B 1 165 ? -4.48 25.797 25.422 1 97.94 165 LEU B C 1
ATOM 5199 O O . LEU B 1 165 ? -3.996 26.578 26.25 1 97.94 165 LEU B O 1
ATOM 5203 N N . GLY B 1 166 ? -5.34 24.859 25.781 1 98.06 166 GLY B N 1
ATOM 5204 C CA . GLY B 1 166 ? -5.75 24.656 27.156 1 98.06 166 GLY B CA 1
ATOM 5205 C C . GLY B 1 166 ? -4.605 24.25 28.062 1 98.06 166 GLY B C 1
ATOM 5206 O O . GLY B 1 166 ? -4.469 24.781 29.172 1 98.06 166 GLY B O 1
ATOM 5207 N N . GLU B 1 167 ? -3.84 23.375 27.594 1 98 167 GLU B N 1
ATOM 5208 C CA . GLU B 1 167 ? -2.719 22.891 28.391 1 98 167 GLU B CA 1
ATOM 5209 C C . GLU B 1 167 ? -1.706 24 28.672 1 98 167 GLU B C 1
ATOM 5211 O O . GLU B 1 167 ? -1.129 24.062 29.75 1 98 167 GLU B O 1
ATOM 5216 N N . HIS B 1 168 ? -1.451 24.766 27.625 1 98 168 HIS B N 1
ATOM 5217 C CA . HIS B 1 168 ? -0.535 25.875 27.828 1 98 168 HIS B CA 1
ATOM 5218 C C . HIS B 1 168 ? -1.046 26.828 28.906 1 98 168 HIS B C 1
ATOM 5220 O O . HIS B 1 168 ? -0.287 27.234 29.781 1 98 168 HIS B O 1
ATOM 5226 N N . LYS B 1 169 ? -2.32 27.188 28.875 1 97.44 169 LYS B N 1
ATOM 5227 C CA . LYS B 1 169 ? -2.918 28.078 29.859 1 97.44 169 LYS B CA 1
ATOM 5228 C C . LYS B 1 169 ? -2.91 27.453 31.25 1 97.44 169 LYS B C 1
ATOM 5230 O O . LYS B 1 169 ? -2.738 28.141 32.25 1 97.44 169 LYS B O 1
ATOM 5235 N N . PHE B 1 170 ? -3.115 26.188 31.25 1 97.31 170 PHE B N 1
ATOM 5236 C CA . PHE B 1 170 ? -3.059 25.438 32.5 1 97.31 170 PHE B CA 1
ATOM 5237 C C . PHE B 1 170 ? -1.677 25.547 33.125 1 97.31 170 PHE B C 1
ATOM 5239 O O . PHE B 1 170 ? -1.556 25.797 34.344 1 97.31 170 PHE B O 1
ATOM 5246 N N . LYS B 1 171 ? -0.661 25.438 32.344 1 96.5 171 LYS B N 1
ATOM 5247 C CA . LYS B 1 171 ? 0.717 25.516 32.812 1 96.5 171 LYS B CA 1
ATOM 5248 C C . LYS B 1 171 ? 1.05 26.938 33.281 1 96.5 171 LYS B C 1
ATOM 5250 O O . LYS B 1 171 ? 1.829 27.109 34.219 1 96.5 171 LYS B O 1
ATOM 5255 N N . ARG B 1 172 ? 0.461 27.875 32.625 1 95.81 172 ARG B N 1
ATOM 5256 C CA . ARG B 1 172 ? 0.683 29.281 32.969 1 95.81 172 ARG B CA 1
ATOM 5257 C C . ARG B 1 172 ? -0.204 29.703 34.156 1 95.81 172 ARG B C 1
ATOM 5259 O O . ARG B 1 172 ? -0.249 30.875 34.5 1 95.81 172 ARG B O 1
ATOM 5266 N N . GLU B 1 173 ? -1 28.734 34.688 1 95.12 173 GLU B N 1
ATOM 5267 C CA . GLU B 1 173 ? -1.859 28.906 35.875 1 95.12 173 GLU B CA 1
ATOM 5268 C C . GLU B 1 173 ? -3.016 29.859 35.562 1 95.12 173 GLU B C 1
ATOM 5270 O O . GLU B 1 173 ? -3.463 30.594 36.469 1 95.12 173 GLU B O 1
ATOM 5275 N N . ASP B 1 174 ? -3.262 30.016 34.344 1 94 174 ASP B N 1
ATOM 5276 C CA . ASP B 1 174 ? -4.496 30.688 33.938 1 94 174 ASP B CA 1
ATOM 5277 C C . ASP B 1 174 ? -5.645 29.688 33.812 1 94 174 ASP B C 1
ATOM 5279 O O . ASP B 1 174 ? -6.051 29.328 32.719 1 94 174 ASP B O 1
ATOM 5283 N N . TYR B 1 175 ? -6.199 29.312 34.906 1 94.56 175 TYR B N 1
ATOM 5284 C CA . TYR B 1 175 ? -7.141 28.203 34.969 1 94.56 175 TYR B CA 1
ATOM 5285 C C . TYR B 1 175 ? -8.5 28.594 34.406 1 94.56 175 TYR B C 1
ATOM 5287 O O . TYR B 1 175 ? -9.266 27.734 33.969 1 94.56 175 TYR B O 1
ATOM 5295 N N . GLN B 1 176 ? -8.82 29.875 34.438 1 92.88 176 GLN B N 1
ATOM 5296 C CA . GLN B 1 176 ? -10.055 30.328 33.812 1 92.88 176 GLN B CA 1
ATOM 5297 C C . GLN B 1 176 ? -10.055 30.031 32.312 1 92.88 176 GLN B C 1
ATOM 5299 O O . GLN B 1 176 ? -10.961 29.359 31.828 1 92.88 176 GLN B O 1
ATOM 5304 N N . ARG B 1 177 ? -9.055 30.484 31.672 1 94.69 177 ARG B N 1
ATOM 5305 C CA . ARG B 1 177 ? -8.969 30.281 30.234 1 94.69 177 ARG B CA 1
ATOM 5306 C C . ARG B 1 177 ? -8.711 28.812 29.891 1 94.69 177 ARG B C 1
ATOM 5308 O O . ARG B 1 177 ? -9.227 28.312 28.891 1 94.69 177 ARG B O 1
ATOM 5315 N N . ALA B 1 178 ? -7.918 28.188 30.703 1 97.19 178 ALA B N 1
ATOM 5316 C CA . ALA B 1 178 ? -7.656 26.766 30.484 1 97.19 178 ALA B CA 1
ATOM 5317 C C . ALA B 1 178 ? -8.953 25.969 30.5 1 97.19 178 ALA B C 1
ATOM 5319 O O . ALA B 1 178 ? -9.188 25.141 29.609 1 97.19 178 ALA B O 1
ATOM 5320 N N . SER B 1 179 ? -9.773 26.188 31.516 1 96.06 179 SER B N 1
ATOM 5321 C CA . SER B 1 179 ? -11.023 25.453 31.656 1 96.06 179 SER B CA 1
ATOM 5322 C C . SER B 1 179 ? -11.93 25.656 30.453 1 96.06 179 SER B C 1
ATOM 5324 O O . SER B 1 179 ? -12.586 24.719 30 1 96.06 179 SER B O 1
ATOM 5326 N N . MET B 1 180 ? -11.938 26.812 29.891 1 96.12 180 MET B N 1
ATOM 5327 C CA . MET B 1 180 ? -12.789 27.094 28.734 1 96.12 180 MET B CA 1
ATOM 5328 C C . MET B 1 180 ? -12.297 26.359 27.5 1 96.12 180 MET B C 1
ATOM 5330 O O . MET B 1 180 ? -13.102 25.844 26.719 1 96.12 180 MET B O 1
ATOM 5334 N N . TRP B 1 181 ? -11.008 26.312 27.281 1 97.56 181 TRP B N 1
ATOM 5335 C CA . TRP B 1 181 ? -10.461 25.594 26.141 1 97.56 181 TRP B CA 1
ATOM 5336 C C . TRP B 1 181 ? -10.68 24.094 26.281 1 97.56 181 TRP B C 1
ATOM 5338 O O . TRP B 1 181 ? -10.953 23.406 25.297 1 97.56 181 TRP B O 1
ATOM 5348 N N . PHE B 1 182 ? -10.5 23.609 27.484 1 97.5 182 PHE B N 1
ATOM 5349 C CA . PHE B 1 182 ? -10.773 22.188 27.719 1 97.5 182 PHE B CA 1
ATOM 5350 C C . PHE B 1 182 ? -12.242 21.875 27.453 1 97.5 182 PHE B C 1
ATOM 5352 O O . PHE B 1 182 ? -12.562 20.844 26.875 1 97.5 182 PHE B O 1
ATOM 5359 N N . ARG B 1 183 ? -13.117 22.75 27.859 1 95.94 183 ARG B N 1
ATOM 5360 C CA . ARG B 1 183 ? -14.539 22.562 27.609 1 95.94 183 ARG B CA 1
ATOM 5361 C C . ARG B 1 183 ? -14.836 22.5 26.109 1 95.94 183 ARG B C 1
ATOM 5363 O O . ARG B 1 183 ? -15.578 21.625 25.656 1 95.94 183 ARG B O 1
ATOM 5370 N N . VAL B 1 184 ? -14.219 23.438 25.406 1 96.06 184 VAL B N 1
ATOM 5371 C CA . VAL B 1 184 ? -14.375 23.484 23.969 1 96.06 184 VAL B CA 1
ATOM 5372 C C . VAL B 1 184 ? -13.859 22.188 23.344 1 96.06 184 VAL B C 1
ATOM 5374 O O . VAL B 1 184 ? -14.469 21.656 22.422 1 96.06 184 VAL B O 1
ATOM 5377 N N . ALA B 1 185 ? -12.773 21.672 23.828 1 97 185 ALA B N 1
ATOM 5378 C CA . ALA B 1 185 ? -12.188 20.422 23.312 1 97 185 ALA B CA 1
ATOM 5379 C C . ALA B 1 185 ? -13.102 19.234 23.578 1 97 185 ALA B C 1
ATOM 5381 O O . ALA B 1 185 ? -13.273 18.375 22.719 1 97 185 ALA B O 1
ATOM 5382 N N . ILE B 1 186 ? -13.688 19.188 24.719 1 95.44 186 ILE B N 1
ATOM 5383 C CA . ILE B 1 186 ? -14.57 18.094 25.109 1 95.44 186 ILE B CA 1
ATOM 5384 C C . ILE B 1 186 ? -15.812 18.094 24.234 1 95.44 186 ILE B C 1
ATOM 5386 O O . ILE B 1 186 ? -16.281 17.031 23.797 1 95.44 186 ILE B O 1
ATOM 5390 N N . LYS B 1 187 ? -16.281 19.234 23.906 1 93.69 187 LYS B N 1
ATOM 5391 C CA . LYS B 1 187 ? -17.516 19.359 23.156 1 93.69 187 LYS B CA 1
ATOM 5392 C C . LYS B 1 187 ? -17.25 19.406 21.656 1 93.69 187 LYS B C 1
ATOM 5394 O O . LYS B 1 187 ? -18.156 19.625 20.859 1 93.69 187 LYS B O 1
ATOM 5399 N N . HIS B 1 188 ? -16 19.266 21.297 1 93.31 188 HIS B N 1
ATOM 5400 C CA . HIS B 1 188 ? -15.609 19.344 19.891 1 93.31 188 HIS B CA 1
ATOM 5401 C C . HIS B 1 188 ? -16.281 18.266 19.062 1 93.31 188 HIS B C 1
ATOM 5403 O O . HIS B 1 188 ? -16.391 17.109 19.5 1 93.31 188 HIS B O 1
ATOM 5409 N N . GLU B 1 189 ? -16.719 18.609 17.875 1 88.19 189 GLU B N 1
ATOM 5410 C CA . GLU B 1 189 ? -17.312 17.641 16.969 1 88.19 189 GLU B CA 1
ATOM 5411 C C . GLU B 1 189 ? -16.281 16.625 16.484 1 88.19 189 GLU B C 1
ATOM 5413 O O . GLU B 1 189 ? -15.125 16.969 16.234 1 88.19 189 GLU B O 1
ATOM 5418 N N . PRO B 1 190 ? -16.781 15.438 16.328 1 85.62 190 PRO B N 1
ATOM 5419 C CA . PRO B 1 190 ? -15.844 14.406 15.859 1 85.62 190 PRO B CA 1
ATOM 5420 C C . PRO B 1 190 ? -15.297 14.695 14.469 1 85.62 190 PRO B C 1
ATOM 5422 O O . PRO B 1 190 ? -16.047 15.102 13.578 1 85.62 190 PRO B O 1
ATOM 5425 N N . GLU B 1 191 ? -14.055 14.539 14.383 1 87.62 191 GLU B N 1
ATOM 5426 C CA . GLU B 1 191 ? -13.367 14.727 13.102 1 87.62 191 GLU B CA 1
ATOM 5427 C C . GLU B 1 191 ? -13.383 13.445 12.273 1 87.62 191 GLU B C 1
ATOM 5429 O O . GLU B 1 191 ? -13.578 12.359 12.805 1 87.62 191 GLU B O 1
ATOM 5434 N N . GLY B 1 192 ? -13.297 13.648 10.977 1 89.81 192 GLY B N 1
ATOM 5435 C CA . GLY B 1 192 ? -13.266 12.492 10.094 1 89.81 192 GLY B CA 1
ATOM 5436 C C . GLY B 1 192 ? -12.078 11.586 10.336 1 89.81 192 GLY B C 1
ATOM 5437 O O . GLY B 1 192 ? -10.961 12.062 10.57 1 89.81 192 GLY B O 1
ATOM 5438 N N . ASN B 1 193 ? -12.258 10.258 10.336 1 92.5 193 ASN B N 1
ATOM 5439 C CA . ASN B 1 193 ? -11.203 9.258 10.484 1 92.5 193 ASN B CA 1
ATOM 5440 C C . ASN B 1 193 ? -10.477 9.398 11.82 1 92.5 193 ASN B C 1
ATOM 5442 O O . ASN B 1 193 ? -9.266 9.188 11.898 1 92.5 193 ASN B O 1
ATOM 5446 N N . ALA B 1 194 ? -11.211 9.836 12.805 1 93.44 194 ALA B N 1
ATOM 5447 C CA . ALA B 1 194 ? -10.625 10.141 14.109 1 93.44 194 ALA B CA 1
ATOM 5448 C C . ALA B 1 194 ? -9.938 8.914 14.695 1 93.44 194 ALA B C 1
ATOM 5450 O O . ALA B 1 194 ? -8.867 9.023 15.305 1 93.44 194 ALA B O 1
ATOM 5451 N N . GLU B 1 195 ? -10.539 7.805 14.523 1 94.06 195 GLU B N 1
ATOM 5452 C CA . GLU B 1 195 ? -9.961 6.59 15.086 1 94.06 195 GLU B CA 1
ATOM 5453 C C . GLU B 1 195 ? -8.578 6.312 14.508 1 94.06 195 GLU B C 1
ATOM 5455 O O . GLU B 1 195 ? -7.637 6.02 15.25 1 94.06 195 GLU B O 1
ATOM 5460 N N . ILE B 1 196 ? -8.445 6.422 13.203 1 95.5 196 ILE B N 1
ATOM 5461 C CA . ILE B 1 196 ? -7.188 6.168 12.508 1 95.5 196 ILE B CA 1
ATOM 5462 C C . ILE B 1 196 ? -6.168 7.238 12.891 1 95.5 196 ILE B C 1
ATOM 5464 O O . ILE B 1 196 ? -5.031 6.922 13.25 1 95.5 196 ILE B O 1
ATOM 5468 N N . ILE B 1 197 ? -6.613 8.445 12.906 1 95.62 197 ILE B N 1
ATOM 5469 C CA . ILE B 1 197 ? -5.719 9.562 13.188 1 95.62 197 ILE B CA 1
ATOM 5470 C C . ILE B 1 197 ? -5.23 9.484 14.633 1 95.62 197 ILE B C 1
ATOM 5472 O O . ILE B 1 197 ? -4.043 9.68 14.906 1 95.62 197 ILE B O 1
ATOM 5476 N N . ASN B 1 198 ? -6.078 9.117 15.562 1 95.81 198 ASN B N 1
ATOM 5477 C CA . ASN B 1 198 ? -5.719 9.023 16.969 1 95.81 198 ASN B CA 1
ATOM 5478 C C . ASN B 1 198 ? -4.742 7.879 17.219 1 95.81 198 ASN B C 1
ATOM 5480 O O . ASN B 1 198 ? -3.914 7.953 18.141 1 95.81 198 ASN B O 1
ATOM 5484 N N . SER B 1 199 ? -4.855 6.859 16.453 1 95.81 199 SER B N 1
ATOM 5485 C CA . SER B 1 199 ? -3.936 5.742 16.625 1 95.81 199 SER B CA 1
ATOM 5486 C C . SER B 1 199 ? -2.51 6.137 16.266 1 95.81 199 SER B C 1
ATOM 5488 O O . SER B 1 199 ? -1.549 5.57 16.781 1 95.81 199 SER B O 1
ATOM 5490 N N . ILE B 1 200 ? -2.34 7.109 15.367 1 96.19 200 ILE B N 1
ATOM 5491 C CA . ILE B 1 200 ? -1.021 7.52 14.891 1 96.19 200 ILE B CA 1
ATOM 5492 C C . ILE B 1 200 ? -0.537 8.727 15.695 1 96.19 200 ILE B C 1
ATOM 5494 O O . ILE B 1 200 ? 0.605 8.75 16.156 1 96.19 200 ILE B O 1
ATOM 5498 N N . LEU B 1 201 ? -1.441 9.711 15.938 1 96.62 201 LEU B N 1
ATOM 5499 C CA . LEU B 1 201 ? -1.057 10.961 16.578 1 96.62 201 LEU B CA 1
ATOM 5500 C C . LEU B 1 201 ? -1.278 10.891 18.094 1 96.62 201 LEU B C 1
ATOM 5502 O O . LEU B 1 201 ? -0.802 11.75 18.828 1 96.62 201 LEU B O 1
ATOM 5506 N N . GLY B 1 202 ? -1.963 9.898 18.609 1 95.56 202 GLY B N 1
ATOM 5507 C CA . GLY B 1 202 ? -2.357 9.836 20.016 1 95.56 202 GLY B CA 1
ATOM 5508 C C . GLY B 1 202 ? -3.744 10.398 20.266 1 95.56 202 GLY B C 1
ATOM 5509 O O . GLY B 1 202 ? -4.176 11.328 19.594 1 95.56 202 GLY B O 1
ATOM 5510 N N . ASP B 1 203 ? -4.402 9.914 21.172 1 95.19 203 ASP B N 1
ATOM 5511 C CA . ASP B 1 203 ? -5.734 10.391 21.547 1 95.19 203 ASP B CA 1
ATOM 5512 C C . ASP B 1 203 ? -5.656 11.719 22.297 1 95.19 203 ASP B C 1
ATOM 5514 O O . ASP B 1 203 ? -5.062 11.789 23.375 1 95.19 203 ASP B O 1
ATOM 5518 N N . PRO B 1 204 ? -6.277 12.742 21.734 1 95.19 204 PRO B N 1
ATOM 5519 C CA . PRO B 1 204 ? -6.215 14.039 22.422 1 95.19 204 PRO B CA 1
ATOM 5520 C C . PRO B 1 204 ? -7.062 14.078 23.688 1 95.19 204 PRO B C 1
ATOM 5522 O O . PRO B 1 204 ? -6.918 15 24.5 1 95.19 204 PRO B O 1
ATOM 5525 N N . LYS B 1 205 ? -7.914 13.117 23.938 1 93 205 LYS B N 1
ATOM 5526 C CA . LYS B 1 205 ? -8.859 13.164 25.047 1 93 205 LYS B CA 1
ATOM 5527 C C . LYS B 1 205 ? -8.328 12.391 26.266 1 93 205 LYS B C 1
ATOM 5529 O O . LYS B 1 205 ? -8.984 12.328 27.297 1 93 205 LYS B O 1
ATOM 5534 N N . VAL B 1 206 ? -7.172 11.805 26.219 1 91 206 VAL B N 1
ATOM 5535 C CA . VAL B 1 206 ? -6.629 10.922 27.234 1 91 206 VAL B CA 1
ATOM 5536 C C . VAL B 1 206 ? -6.664 11.633 28.594 1 91 206 VAL B C 1
ATOM 5538 O O . VAL B 1 206 ? -7.137 11.062 29.578 1 91 206 VAL B O 1
ATOM 5541 N N . ASN B 1 207 ? -6.215 12.852 28.781 1 91.88 207 ASN B N 1
ATOM 5542 C CA . ASN B 1 207 ? -6.176 13.578 30.047 1 91.88 207 ASN B CA 1
ATOM 5543 C C . ASN B 1 207 ? -7.094 14.797 30.016 1 91.88 207 ASN B C 1
ATOM 5545 O O . ASN B 1 207 ? -7.051 15.625 30.922 1 91.88 207 ASN B O 1
ATOM 5549 N N . LEU B 1 208 ? -7.891 14.859 29.062 1 95.25 208 LEU B N 1
ATOM 5550 C CA . LEU B 1 208 ? -8.656 16.078 28.812 1 95.25 208 LEU B CA 1
ATOM 5551 C C . LEU B 1 208 ? -9.688 16.297 29.906 1 95.25 208 LEU B C 1
ATOM 5553 O O . LEU B 1 208 ? -9.805 17.406 30.438 1 95.25 208 LEU B O 1
ATOM 5557 N N . TYR B 1 209 ? -10.375 15.273 30.344 1 92.25 209 TYR B N 1
ATOM 5558 C CA . TYR B 1 209 ? -11.43 15.383 31.344 1 92.25 209 TYR B CA 1
ATOM 5559 C C . TYR B 1 209 ? -10.852 15.734 32.719 1 92.25 209 TYR B C 1
ATOM 5561 O O . TYR B 1 209 ? -11.398 16.562 33.438 1 92.25 209 TYR B O 1
ATOM 5569 N N . THR B 1 210 ? -9.812 15.086 33 1 91.81 210 THR B N 1
ATOM 5570 C CA . THR B 1 210 ? -9.148 15.352 34.281 1 91.81 210 THR B CA 1
ATOM 5571 C C . THR B 1 210 ? -8.625 16.781 34.344 1 91.81 210 THR B C 1
ATOM 5573 O O . THR B 1 210 ? -8.758 17.453 35.344 1 91.81 210 THR B O 1
ATOM 5576 N N . LEU B 1 211 ? -8.055 17.219 33.281 1 95.12 211 LEU B N 1
ATOM 5577 C CA . LEU B 1 211 ? -7.52 18.562 33.219 1 95.12 211 LEU B CA 1
ATOM 5578 C C . LEU B 1 211 ? -8.641 19.594 33.312 1 95.12 211 LEU B C 1
ATOM 5580 O O . LEU B 1 211 ? -8.469 20.641 33.969 1 95.12 211 LEU B O 1
ATOM 5584 N N . TYR B 1 212 ? -9.711 19.312 32.656 1 95.88 212 TYR B N 1
ATOM 5585 C CA . TYR B 1 212 ? -10.867 20.203 32.75 1 95.88 212 TYR B CA 1
ATOM 5586 C C . TYR B 1 212 ? -11.359 20.312 34.188 1 95.88 212 TYR B C 1
ATOM 5588 O O . TYR B 1 212 ? -11.57 21.422 34.688 1 95.88 212 TYR B O 1
ATOM 5596 N N . ALA B 1 213 ? -11.508 19.203 34.844 1 92.94 213 ALA B N 1
ATOM 5597 C CA . ALA B 1 213 ? -11.969 19.188 36.219 1 92.94 213 ALA B CA 1
ATOM 5598 C C . ALA B 1 213 ? -11.008 19.938 37.125 1 92.94 213 ALA B C 1
ATOM 5600 O O . ALA B 1 213 ? -11.438 20.734 37.969 1 92.94 213 ALA B O 1
ATOM 5601 N N . LYS B 1 214 ? -9.766 19.641 37 1 94.19 214 LYS B N 1
ATOM 5602 C CA . LYS B 1 214 ? -8.75 20.312 37.812 1 94.19 214 LYS B CA 1
ATOM 5603 C C . LYS B 1 214 ? -8.828 21.828 37.625 1 94.19 214 LYS B C 1
ATOM 5605 O O . LYS B 1 214 ? -8.805 22.578 38.625 1 94.19 214 LYS B O 1
ATOM 5610 N N . SER B 1 215 ? -8.93 22.25 36.375 1 95.56 215 SER B N 1
ATOM 5611 C CA . SER B 1 215 ? -8.953 23.688 36.094 1 95.56 215 SER B CA 1
ATOM 5612 C C . SER B 1 215 ? -10.188 24.344 36.688 1 95.56 215 SER B C 1
ATOM 5614 O O . SER B 1 215 ? -10.094 25.438 37.25 1 95.56 215 SER B O 1
ATOM 5616 N N . MET B 1 216 ? -11.297 23.688 36.562 1 92.88 216 MET B N 1
ATOM 5617 C CA . MET B 1 216 ? -12.547 24.25 37.062 1 92.88 216 MET B CA 1
ATOM 5618 C C . MET B 1 216 ? -12.531 24.328 38.594 1 92.88 216 MET B C 1
ATOM 5620 O O . MET B 1 216 ? -13.008 25.312 39.156 1 92.88 216 MET B O 1
ATOM 5624 N N . LEU B 1 217 ? -11.992 23.375 39.25 1 92.44 217 LEU B N 1
ATOM 5625 C CA . LEU B 1 217 ? -11.93 23.359 40.688 1 92.44 217 LEU B CA 1
ATOM 5626 C C . LEU B 1 217 ? -11.008 24.453 41.219 1 92.44 217 LEU B C 1
ATOM 5628 O O . LEU B 1 217 ? -11.367 25.188 42.156 1 92.44 217 LEU B O 1
ATOM 5632 N N . ILE B 1 218 ? -9.867 24.5 40.625 1 94.5 218 ILE B N 1
ATOM 5633 C CA . ILE B 1 218 ? -8.891 25.484 41.062 1 94.5 218 ILE B CA 1
ATOM 5634 C C . ILE B 1 218 ? -9.453 26.891 40.875 1 94.5 218 ILE B C 1
ATOM 5636 O O . ILE B 1 218 ? -9.406 27.734 41.781 1 94.5 218 ILE B O 1
ATOM 5640 N N . PHE B 1 219 ? -9.945 27.109 39.656 1 92.38 219 PHE B N 1
ATOM 5641 C CA . PHE B 1 219 ? -10.516 28.422 39.344 1 92.38 219 PHE B CA 1
ATOM 5642 C C . PHE B 1 219 ? -11.648 28.75 40.312 1 92.38 219 PHE B C 1
ATOM 5644 O O . PHE B 1 219 ? -11.727 29.875 40.844 1 92.38 219 PHE B O 1
ATOM 5651 N N . GLY B 1 220 ? -12.539 27.812 40.562 1 89.31 220 GLY B N 1
ATOM 5652 C CA . GLY B 1 220 ? -13.648 28.031 41.469 1 89.31 220 GLY B CA 1
ATOM 5653 C C . GLY B 1 220 ? -13.203 28.375 42.875 1 89.31 220 GLY B C 1
ATOM 5654 O O . GLY B 1 220 ? -13.797 29.219 43.531 1 89.31 220 GLY B O 1
ATOM 5655 N N . MET B 1 221 ? -12.203 27.766 43.344 1 91.44 221 MET B N 1
ATOM 5656 C CA . MET B 1 221 ? -11.688 27.984 44.688 1 91.44 221 MET B CA 1
ATOM 5657 C C . MET B 1 221 ? -11.086 29.391 44.812 1 91.44 221 MET B C 1
ATOM 5659 O O . MET B 1 221 ? -11.32 30.078 45.812 1 91.44 221 MET B O 1
ATOM 5663 N N . ILE B 1 222 ? -10.336 29.703 43.844 1 89.31 222 ILE B N 1
ATOM 5664 C CA . ILE B 1 222 ? -9.664 31 43.875 1 89.31 222 ILE B CA 1
ATOM 5665 C C . ILE B 1 222 ? -10.703 32.125 43.781 1 89.31 222 ILE B C 1
ATOM 5667 O O . ILE B 1 222 ? -10.562 33.156 44.406 1 89.31 222 ILE B O 1
ATOM 5671 N N . LYS B 1 223 ? -11.68 31.906 43.031 1 87.19 223 LYS B N 1
ATOM 5672 C CA . LYS B 1 223 ? -12.742 32.906 42.844 1 87.19 223 LYS B CA 1
ATOM 5673 C C . LYS B 1 223 ? -13.547 33.062 44.125 1 87.19 223 LYS B C 1
ATOM 5675 O O . LYS B 1 223 ? -13.961 34.156 44.469 1 87.19 223 LYS B O 1
ATOM 5680 N N . SER B 1 224 ? -13.828 32.062 44.812 1 86.88 224 SER B N 1
ATOM 5681 C CA . SER B 1 224 ? -14.648 32.094 46.031 1 86.88 224 SER B CA 1
ATOM 5682 C C . SER B 1 224 ? -13.859 32.625 47.219 1 86.88 224 SER B C 1
ATOM 5684 O O . SER B 1 224 ? -14.43 33.219 48.125 1 86.88 224 SER B O 1
ATOM 5686 N N . ASN B 1 225 ? -12.57 32.281 47.219 1 89.31 225 ASN B N 1
ATOM 5687 C CA . ASN B 1 225 ? -11.711 32.719 48.312 1 89.31 225 ASN B CA 1
ATOM 5688 C C . ASN B 1 225 ? -10.508 33.5 47.781 1 89.31 225 ASN B C 1
ATOM 5690 O O . ASN B 1 225 ? -9.438 32.938 47.594 1 89.31 225 ASN B O 1
ATOM 5694 N N . PRO B 1 226 ? -10.664 34.812 47.781 1 83.19 226 PRO B N 1
ATOM 5695 C CA . PRO B 1 226 ? -9.594 35.625 47.219 1 83.19 226 PRO B CA 1
ATOM 5696 C C . PRO B 1 226 ? -8.312 35.594 48.031 1 83.19 226 PRO B C 1
ATOM 5698 O O . PRO B 1 226 ? -7.242 35.969 47.531 1 83.19 226 PRO B O 1
ATOM 5701 N N . SER B 1 227 ? -8.383 35.156 49.219 1 89.31 227 SER B N 1
ATOM 5702 C CA . SER B 1 227 ? -7.199 35.094 50.062 1 89.31 227 SER B CA 1
ATOM 5703 C C . SER B 1 227 ? -6.398 33.812 49.844 1 89.31 227 SER B C 1
ATOM 5705 O O . SER B 1 227 ? -5.23 33.719 50.219 1 89.31 227 SER B O 1
ATOM 5707 N N . MET B 1 228 ? -6.949 33 49.156 1 91.56 228 MET B N 1
ATOM 5708 C CA . MET B 1 228 ? -6.293 31.719 48.875 1 91.56 228 MET B CA 1
ATOM 5709 C C . MET B 1 228 ? -5.277 31.844 47.75 1 91.56 228 MET B C 1
ATOM 5711 O O . MET B 1 228 ? -5.559 32.469 46.719 1 91.56 228 MET B O 1
ATOM 5715 N N . THR B 1 229 ? -4.102 31.203 47.969 1 92.44 229 THR B N 1
ATOM 5716 C CA . THR B 1 229 ? -3.08 31.219 46.938 1 92.44 229 THR B CA 1
ATOM 5717 C C . THR B 1 229 ? -3.346 30.125 45.906 1 92.44 229 THR B C 1
ATOM 5719 O O . THR B 1 229 ? -4.055 29.156 46.188 1 92.44 229 THR B O 1
ATOM 5722 N N . ILE B 1 230 ? -2.848 30.281 44.75 1 92.31 230 ILE B N 1
ATOM 5723 C CA . ILE B 1 230 ? -2.992 29.297 43.688 1 92.31 230 ILE B CA 1
ATOM 5724 C C . ILE B 1 230 ? -2.395 27.953 44.156 1 92.31 230 ILE B C 1
ATOM 5726 O O . ILE B 1 230 ? -2.953 26.891 43.875 1 92.31 230 ILE B O 1
ATOM 5730 N N . ALA B 1 231 ? -1.295 28.031 44.844 1 93.69 231 ALA B N 1
ATOM 5731 C CA . ALA B 1 231 ? -0.613 26.828 45.344 1 93.69 231 ALA B CA 1
ATOM 5732 C C . ALA B 1 231 ? -1.503 26.031 46.281 1 93.69 231 ALA B C 1
ATOM 5734 O O . ALA B 1 231 ? -1.538 24.797 46.25 1 93.69 231 ALA B O 1
ATOM 5735 N N . GLU B 1 232 ? -2.141 26.766 47.094 1 94.06 232 GLU B N 1
ATOM 5736 C CA . GLU B 1 232 ? -3.045 26.125 48.031 1 94.06 232 GLU B CA 1
ATOM 5737 C C . GLU B 1 232 ? -4.242 25.5 47.344 1 94.06 232 GLU B C 1
ATOM 5739 O O . GLU B 1 232 ? -4.625 24.359 47.625 1 94.06 232 GLU B O 1
ATOM 5744 N N . ALA B 1 233 ? -4.824 26.25 46.438 1 93.81 233 ALA B N 1
ATOM 5745 C CA . ALA B 1 233 ? -5.969 25.766 45.688 1 93.81 233 ALA B CA 1
ATOM 5746 C C . ALA B 1 233 ? -5.609 24.5 44.906 1 93.81 233 ALA B C 1
ATOM 5748 O O . ALA B 1 233 ? -6.406 23.562 44.812 1 93.81 233 ALA B O 1
ATOM 5749 N N . LYS B 1 234 ? -4.402 24.469 44.344 1 94.19 234 LYS B N 1
ATOM 5750 C CA . LYS B 1 234 ? -3.912 23.312 43.594 1 94.19 234 LYS B CA 1
ATOM 5751 C C . LYS B 1 234 ? -3.795 22.094 44.5 1 94.19 234 LYS B C 1
ATOM 5753 O O . LYS B 1 234 ? -4.227 21 44.125 1 94.19 234 LYS B O 1
ATOM 5758 N N . LYS B 1 235 ? -3.186 22.312 45.562 1 94.12 235 LYS B N 1
ATOM 5759 C CA . LYS B 1 235 ? -2.988 21.203 46.5 1 94.12 235 LYS B CA 1
ATOM 5760 C C . LYS B 1 235 ? -4.324 20.594 46.938 1 94.12 235 LYS B C 1
ATOM 5762 O O . LYS B 1 235 ? -4.48 19.375 46.906 1 94.12 235 LYS B O 1
ATOM 5767 N N . ILE B 1 236 ? -5.246 21.438 47.281 1 92.69 236 ILE B N 1
ATOM 5768 C CA . ILE B 1 236 ? -6.551 20.969 47.719 1 92.69 236 ILE B CA 1
ATOM 5769 C C . ILE B 1 236 ? -7.273 20.25 46.594 1 92.69 236 ILE B C 1
ATOM 5771 O O . ILE B 1 236 ? -7.871 19.203 46.812 1 92.69 236 ILE B O 1
ATOM 5775 N N . SER B 1 237 ? -7.258 20.844 45.438 1 91.56 237 SER B N 1
ATOM 5776 C CA . SER B 1 237 ? -7.949 20.281 44.312 1 91.56 237 SER B CA 1
ATOM 5777 C C . SER B 1 237 ? -7.363 18.922 43.906 1 91.56 237 SER B C 1
ATOM 5779 O O . SER B 1 237 ? -8.109 17.984 43.625 1 91.56 237 SER B O 1
ATOM 5781 N N . TYR B 1 238 ? -6.039 18.828 43.906 1 92 238 TYR B N 1
ATOM 5782 C CA . TYR B 1 238 ? -5.375 17.594 43.531 1 92 238 TYR B CA 1
ATOM 5783 C C . TYR B 1 238 ? -5.688 16.484 44.531 1 92 238 TYR B C 1
ATOM 5785 O O . TYR B 1 238 ? -5.934 15.344 44.156 1 92 238 TYR B O 1
ATOM 5793 N N . GLU B 1 239 ? -5.68 16.828 45.719 1 91.31 239 GLU B N 1
ATOM 5794 C CA . GLU B 1 239 ? -6.016 15.875 46.75 1 91.31 239 GLU B CA 1
ATOM 5795 C C . GLU B 1 239 ? -7.465 15.406 46.625 1 91.31 239 GLU B C 1
ATOM 5797 O O . GLU B 1 239 ? -7.758 14.219 46.812 1 91.31 239 GLU B O 1
ATOM 5802 N N . ALA B 1 240 ? -8.297 16.359 46.406 1 90.19 240 ALA B N 1
ATOM 5803 C CA . ALA B 1 240 ? -9.711 16.047 46.25 1 90.19 240 ALA B CA 1
ATOM 5804 C C . ALA B 1 240 ? -9.938 15.094 45.094 1 90.19 240 ALA B C 1
ATOM 5806 O O . ALA B 1 240 ? -10.719 14.141 45.188 1 90.19 240 ALA B O 1
ATOM 5807 N N . LEU B 1 241 ? -9.258 15.312 44.031 1 89.81 241 LEU B N 1
ATOM 5808 C CA . LEU B 1 241 ? -9.438 14.492 42.844 1 89.81 241 LEU B CA 1
ATOM 5809 C C . LEU B 1 241 ? -8.805 13.117 43.031 1 89.81 241 LEU B C 1
ATOM 5811 O O . LEU B 1 241 ? -9.312 12.117 42.5 1 89.81 241 LEU B O 1
ATOM 5815 N N . ASN B 1 242 ? -7.73 13.062 43.688 1 89.25 242 ASN B N 1
ATOM 5816 C CA . ASN B 1 242 ? -7.082 11.781 43.969 1 89.25 242 ASN B CA 1
ATOM 5817 C C . ASN B 1 242 ? -7.938 10.914 44.875 1 89.25 242 ASN B C 1
ATOM 5819 O O . ASN B 1 242 ? -7.898 9.688 44.781 1 89.25 242 ASN B O 1
ATOM 5823 N N . LYS B 1 243 ? -8.656 11.516 45.688 1 89.12 243 LYS B N 1
ATOM 5824 C CA . LYS B 1 243 ? -9.484 10.789 46.656 1 89.12 243 LYS B CA 1
ATOM 5825 C C . LYS B 1 243 ? -10.852 10.453 46.062 1 89.12 243 LYS B C 1
ATOM 5827 O O . LYS B 1 243 ? -11.531 9.539 46.531 1 89.12 243 LYS B O 1
ATOM 5832 N N . ALA B 1 244 ? -11.188 11.219 45.062 1 88.44 244 ALA B N 1
ATOM 5833 C CA . ALA B 1 244 ? -12.516 11.055 44.469 1 88.44 244 ALA B CA 1
ATOM 5834 C C . ALA B 1 244 ? -12.602 9.773 43.656 1 88.44 244 ALA B C 1
ATOM 5836 O O . ALA B 1 244 ? -11.625 9.367 43.031 1 88.44 244 ALA B O 1
ATOM 5837 N N . SER B 1 245 ? -13.742 9.141 43.719 1 85.88 245 SER B N 1
ATOM 5838 C CA . SER B 1 245 ? -13.992 7.996 42.875 1 85.88 245 SER B CA 1
ATOM 5839 C C . SER B 1 245 ? -14.219 8.438 41.406 1 85.88 245 SER B C 1
ATOM 5841 O O . SER B 1 245 ? -14.5 9.609 41.156 1 85.88 245 SER B O 1
ATOM 5843 N N . LEU B 1 246 ? -13.992 7.527 40.531 1 84.94 246 LEU B N 1
ATOM 5844 C CA . LEU B 1 246 ? -14.242 7.805 39.125 1 84.94 246 LEU B CA 1
ATOM 5845 C C . LEU B 1 246 ? -15.688 8.258 38.906 1 84.94 246 LEU B C 1
ATOM 5847 O O . LEU B 1 246 ? -15.945 9.109 38.062 1 84.94 246 LEU B O 1
ATOM 5851 N N . ALA B 1 247 ? -16.547 7.641 39.625 1 88.19 247 ALA B N 1
ATOM 5852 C CA . ALA B 1 247 ? -17.969 8 39.531 1 88.19 247 ALA B CA 1
ATOM 5853 C C . ALA B 1 247 ? -18.188 9.445 39.969 1 88.19 247 ALA B C 1
ATOM 5855 O O . ALA B 1 247 ? -19 10.156 39.375 1 88.19 247 ALA B O 1
ATOM 5856 N N . ASP B 1 248 ? -17.516 9.844 41 1 88.31 248 ASP B N 1
ATOM 5857 C CA . ASP B 1 248 ? -17.625 11.211 41.5 1 88.31 248 ASP B CA 1
ATOM 5858 C C . ASP B 1 248 ? -17.125 12.211 40.438 1 88.31 248 ASP B C 1
ATOM 5860 O O . ASP B 1 248 ? -17.75 13.258 40.25 1 88.31 248 ASP B O 1
ATOM 5864 N N . ILE B 1 249 ? -16.094 11.836 39.906 1 85.69 249 ILE B N 1
ATOM 5865 C CA . ILE B 1 249 ? -15.492 12.711 38.906 1 85.69 249 ILE B CA 1
ATOM 5866 C C . ILE B 1 249 ? -16.422 12.828 37.688 1 85.69 249 ILE B C 1
ATOM 5868 O O . ILE B 1 249 ? -16.609 13.922 37.156 1 85.69 249 ILE B O 1
ATOM 5872 N N . LYS B 1 250 ? -16.938 11.766 37.312 1 88.19 250 LYS B N 1
ATOM 5873 C CA . LYS B 1 250 ? -17.875 11.758 36.188 1 88.19 250 LYS B CA 1
ATOM 5874 C C . LYS B 1 250 ? -19.109 12.609 36.469 1 88.19 250 LYS B C 1
ATOM 5876 O O . LYS B 1 250 ? -19.609 13.312 35.594 1 88.19 250 LYS B O 1
ATOM 5881 N N . SER B 1 251 ? -19.594 12.438 37.688 1 90.38 251 SER B N 1
ATOM 5882 C CA . SER B 1 251 ? -20.75 13.227 38.094 1 90.38 251 SER B CA 1
ATOM 5883 C C . SER B 1 251 ? -20.438 14.719 38.062 1 90.38 251 SER B C 1
ATOM 5885 O O . SER B 1 251 ? -21.266 15.516 37.594 1 90.38 251 SER B O 1
ATOM 5887 N N . LEU B 1 252 ? -19.328 15.055 38.562 1 88.69 252 LEU B N 1
ATOM 5888 C CA . LEU B 1 252 ? -18.875 16.438 38.531 1 88.69 252 LEU B CA 1
ATOM 5889 C C . LEU B 1 252 ? -18.781 16.953 37.094 1 88.69 252 LEU B C 1
ATOM 5891 O O . LEU B 1 252 ? -19.266 18.047 36.812 1 88.69 252 LEU B O 1
ATOM 5895 N N . LEU B 1 253 ? -18.188 16.25 36.312 1 90.31 253 LEU B N 1
ATOM 5896 C CA . LEU B 1 253 ? -18 16.625 34.906 1 90.31 253 LEU B CA 1
ATOM 5897 C C . LEU B 1 253 ? -19.344 16.781 34.219 1 90.31 253 LEU B C 1
ATOM 5899 O O . LEU B 1 253 ? -19.531 17.703 33.406 1 90.31 253 LEU B O 1
ATOM 5903 N N . ASN B 1 254 ? -20.234 15.891 34.5 1 91.88 254 ASN B N 1
ATOM 5904 C CA . ASN B 1 254 ? -21.562 15.977 33.906 1 91.88 254 ASN B CA 1
ATOM 5905 C C . ASN B 1 254 ? -22.281 17.266 34.312 1 91.88 254 ASN B C 1
ATOM 5907 O O . ASN B 1 254 ? -22.969 17.891 33.5 1 91.88 254 ASN B O 1
ATOM 5911 N N . GLU B 1 255 ? -22.156 17.547 35.469 1 89.81 255 GLU B N 1
ATOM 5912 C CA . GLU B 1 255 ? -22.766 18.781 35.969 1 89.81 255 GLU B CA 1
ATOM 5913 C C . GLU B 1 255 ? -22.156 20.016 35.281 1 89.81 255 GLU B C 1
ATOM 5915 O O . GLU B 1 255 ? -22.891 20.906 34.875 1 89.81 255 GLU B O 1
ATOM 5920 N N . LEU B 1 256 ? -20.891 20.031 35.25 1 87.81 256 LEU B N 1
ATOM 5921 C CA . LEU B 1 256 ? -20.188 21.156 34.656 1 87.81 256 LEU B CA 1
ATOM 5922 C C . LEU B 1 256 ? -20.531 21.297 33.188 1 87.81 256 LEU B C 1
ATOM 5924 O O . LEU B 1 256 ? -20.703 22.422 32.688 1 87.81 256 LEU B O 1
ATOM 5928 N N . LEU B 1 257 ? -20.672 20.234 32.531 1 91.75 257 LEU B N 1
ATOM 5929 C CA . LEU B 1 257 ? -20.875 20.234 31.078 1 91.75 257 LEU B CA 1
ATOM 5930 C C . LEU B 1 257 ? -22.344 20.406 30.734 1 91.75 257 LEU B C 1
ATOM 5932 O O . LEU B 1 257 ? -22.688 20.703 29.578 1 91.75 257 LEU B O 1
ATOM 5936 N N . SER B 1 258 ? -23.203 20.25 31.688 1 91.38 258 SER B N 1
ATOM 5937 C CA . SER B 1 258 ? -24.641 20.453 31.469 1 91.38 258 SER B CA 1
ATOM 5938 C C . SER B 1 258 ? -24.969 21.938 31.359 1 91.38 258 SER B C 1
ATOM 5940 O O . SER B 1 258 ? -25.984 22.312 30.766 1 91.38 258 SER B O 1
ATOM 5942 N N . GLN B 1 259 ? -24.156 22.781 31.938 1 90.88 259 GLN B N 1
ATOM 5943 C CA . GLN B 1 259 ? -24.344 24.219 31.812 1 90.88 259 GLN B CA 1
ATOM 5944 C C . GLN B 1 259 ? -24.156 24.672 30.359 1 90.88 259 GLN B C 1
ATOM 5946 O O . GLN B 1 259 ? -23.281 24.156 29.656 1 90.88 259 GLN B O 1
ATOM 5951 N N . THR B 1 260 ? -24.922 25.672 29.969 1 91.44 260 THR B N 1
ATOM 5952 C CA . THR B 1 260 ? -24.781 26.188 28.625 1 91.44 260 THR B CA 1
ATOM 5953 C C . THR B 1 260 ? -23.5 27 28.484 1 91.44 260 THR B C 1
ATOM 5955 O O . THR B 1 260 ? -22.938 27.469 29.484 1 91.44 260 THR B O 1
ATOM 5958 N N . ASP B 1 261 ? -23.031 27.172 27.266 1 88.69 261 ASP B N 1
ATOM 5959 C CA . ASP B 1 261 ? -21.828 27.953 27.016 1 88.69 261 ASP B CA 1
ATOM 5960 C C . ASP B 1 261 ? -22 29.406 27.469 1 88.69 261 ASP B C 1
ATOM 5962 O O . ASP B 1 261 ? -21.078 30 28.016 1 88.69 261 ASP B O 1
ATOM 5966 N N . ASP B 1 262 ? -23.172 29.953 27.281 1 88 262 ASP B N 1
ATOM 5967 C CA . ASP B 1 262 ? -23.438 31.328 27.688 1 88 262 ASP B CA 1
ATOM 5968 C C . ASP B 1 262 ? -23.375 31.484 29.203 1 88 262 ASP B C 1
ATOM 5970 O O . ASP B 1 262 ? -22.859 32.469 29.719 1 88 262 ASP B O 1
ATOM 5974 N N . GLU B 1 263 ? -23.891 30.516 29.875 1 89 263 GLU B N 1
ATOM 5975 C CA . GLU B 1 263 ? -23.922 30.562 31.344 1 89 263 GLU B CA 1
ATOM 5976 C C . GLU B 1 263 ? -22.516 30.5 31.922 1 89 263 GLU B C 1
ATOM 5978 O O . GLU B 1 263 ? -22.188 31.25 32.844 1 89 263 GLU B O 1
ATOM 5983 N N . ILE B 1 264 ? -21.781 29.656 31.375 1 88.19 264 ILE B N 1
ATOM 5984 C CA . ILE B 1 264 ? -20.453 29.469 31.938 1 88.19 264 ILE B CA 1
ATOM 5985 C C . ILE B 1 264 ? -19.594 30.688 31.609 1 88.19 264 ILE B C 1
ATOM 5987 O O . ILE B 1 264 ? -18.75 31.094 32.438 1 88.19 264 ILE B O 1
ATOM 5991 N N . VAL B 1 265 ? -19.719 31.203 30.422 1 86.81 265 VAL B N 1
ATOM 5992 C CA . VAL B 1 265 ? -18.969 32.406 30.047 1 86.81 265 VAL B CA 1
ATOM 5993 C C . VAL B 1 265 ? -19.328 33.562 31 1 86.81 265 VAL B C 1
ATOM 5995 O O . VAL B 1 265 ? -18.453 34.312 31.422 1 86.81 265 VAL B O 1
ATOM 5998 N N . TYR B 1 266 ? -20.594 33.656 31.25 1 86.12 266 TYR B N 1
ATOM 5999 C CA . TYR B 1 266 ? -21.062 34.688 32.188 1 86.12 266 TYR B CA 1
ATOM 6000 C C . TYR B 1 266 ? -20.438 34.5 33.562 1 86.12 266 TYR B C 1
ATOM 6002 O O . TYR B 1 266 ? -19.922 35.438 34.156 1 86.12 266 TYR B O 1
ATOM 6010 N N . GLU B 1 267 ? -20.469 33.344 34.031 1 82.75 267 GLU B N 1
ATOM 6011 C CA . GLU B 1 267 ? -19.922 33.031 35.344 1 82.75 267 GLU B CA 1
ATOM 6012 C C . GLU B 1 267 ? -18.438 33.312 35.406 1 82.75 267 GLU B C 1
ATOM 6014 O O . GLU B 1 267 ? -17.922 33.781 36.438 1 82.75 267 GLU B O 1
ATOM 6019 N N . MET B 1 268 ? -17.781 33.094 34.344 1 84 268 MET B N 1
ATOM 6020 C CA . MET B 1 268 ? -16.344 33.25 34.281 1 84 268 MET B CA 1
ATOM 6021 C C . MET B 1 268 ? -15.969 34.719 34.25 1 84 268 MET B C 1
ATOM 6023 O O . MET B 1 268 ? -14.859 35.094 34.625 1 84 268 MET B O 1
ATOM 6027 N N . ASN B 1 269 ? -16.844 35.469 33.75 1 82.06 269 ASN B N 1
ATOM 6028 C CA . ASN B 1 269 ? -16.547 36.906 33.594 1 82.06 269 ASN B CA 1
ATOM 6029 C C . ASN B 1 269 ? -17.031 37.719 34.781 1 82.06 269 ASN B C 1
ATOM 6031 O O . ASN B 1 269 ? -16.812 38.938 34.812 1 82.06 269 ASN B O 1
ATOM 6035 N N . VAL B 1 270 ? -17.625 36.938 35.719 1 77.62 270 VAL B N 1
ATOM 6036 C CA . VAL B 1 270 ? -18.062 37.625 36.938 1 77.62 270 VAL B CA 1
ATOM 6037 C C . VAL B 1 270 ? -16.844 38 37.75 1 77.62 270 VAL B C 1
ATOM 6039 O O . VAL B 1 270 ? -15.961 37.156 38 1 77.62 270 VAL B O 1
ATOM 6042 N N . ASN B 1 271 ? -16.594 39.344 38.062 1 70.88 271 ASN B N 1
ATOM 6043 C CA . ASN B 1 271 ? -15.539 39.906 38.906 1 70.88 271 ASN B CA 1
ATOM 6044 C C . ASN B 1 271 ? -14.195 39.875 38.188 1 70.88 271 ASN B C 1
ATOM 6046 O O . ASN B 1 271 ? -13.156 39.656 38.812 1 70.88 271 ASN B O 1
ATOM 6050 N N . LYS B 1 272 ? -14.234 39.844 36.969 1 78.31 272 LYS B N 1
ATOM 6051 C CA . LYS B 1 272 ? -13.016 39.938 36.188 1 78.31 272 LYS B CA 1
ATOM 6052 C C . LYS B 1 272 ? -12.258 41.219 36.5 1 78.31 272 LYS B C 1
ATOM 6054 O O . LYS B 1 272 ? -12.867 42.25 36.781 1 78.31 272 LYS B O 1
ATOM 6059 N N . THR B 1 273 ? -10.961 41 36.562 1 80.06 273 THR B N 1
ATOM 6060 C CA . THR B 1 273 ? -10.117 42.188 36.781 1 80.06 273 THR B CA 1
ATOM 6061 C C . THR B 1 273 ? -10.297 43.219 35.688 1 80.06 273 THR B C 1
ATOM 6063 O O . THR B 1 273 ? -10.414 42.844 34.5 1 80.06 273 THR B O 1
ATOM 6066 N N . LYS B 1 274 ? -10.352 44.469 36.031 1 87.62 274 LYS B N 1
ATOM 6067 C CA . LYS B 1 274 ? -10.484 45.562 35.062 1 87.62 274 LYS B CA 1
ATOM 6068 C C . LYS B 1 274 ? -9.281 45.594 34.125 1 87.62 274 LYS B C 1
ATOM 6070 O O . LYS B 1 274 ? -8.141 45.438 34.594 1 87.62 274 LYS B O 1
ATOM 6075 N N . PRO B 1 275 ? -9.562 45.812 32.969 1 91.94 275 PRO B N 1
ATOM 6076 C CA . PRO B 1 275 ? -8.461 45.875 32.031 1 91.94 275 PRO B CA 1
ATOM 6077 C C . PRO B 1 275 ? -7.57 47.094 32.25 1 91.94 275 PRO B C 1
ATOM 6079 O O . PRO B 1 275 ? -8.039 48.125 32.75 1 91.94 275 PRO B O 1
ATOM 6082 N N . SER B 1 276 ? -6.34 46.906 31.875 1 93.06 276 SER B N 1
ATOM 6083 C CA . SER B 1 276 ? -5.406 48.031 31.922 1 93.06 276 SER B CA 1
ATOM 6084 C C . SER B 1 276 ? -5.699 49.062 30.828 1 93.06 276 SER B C 1
ATOM 6086 O O . SER B 1 276 ? -6.445 48.75 29.891 1 93.06 276 SER B O 1
ATOM 6088 N N . ASP B 1 277 ? -5.105 50.188 30.969 1 92.44 277 ASP B N 1
ATOM 6089 C CA . ASP B 1 277 ? -5.277 51.219 29.953 1 92.44 277 ASP B CA 1
ATOM 6090 C C . ASP B 1 277 ? -4.742 50.75 28.594 1 92.44 277 ASP B C 1
ATOM 6092 O O . ASP B 1 277 ? -5.293 51.094 27.547 1 92.44 277 ASP B O 1
ATOM 6096 N N . TYR B 1 278 ? -3.744 50.031 28.688 1 93.19 278 TYR B N 1
ATOM 6097 C CA . TYR B 1 278 ? -3.188 49.438 27.469 1 93.19 278 TYR B CA 1
ATOM 6098 C C . TYR B 1 278 ? -4.203 48.531 26.797 1 93.19 278 TYR B C 1
ATOM 6100 O O . TYR B 1 278 ? -4.438 48.656 25.594 1 93.19 278 TYR B O 1
ATOM 6108 N N . GLU B 1 279 ? -4.777 47.719 27.578 1 94.38 279 GLU B N 1
ATOM 6109 C CA . GLU B 1 279 ? -5.75 46.781 27.047 1 94.38 279 GLU B CA 1
ATOM 6110 C C . GLU B 1 279 ? -6.98 47.5 26.5 1 94.38 279 GLU B C 1
ATOM 6112 O O . GLU B 1 279 ? -7.488 47.156 25.438 1 94.38 279 GLU B O 1
ATOM 6117 N N . ILE B 1 280 ? -7.387 48.406 27.219 1 94.69 280 ILE B N 1
ATOM 6118 C CA . ILE B 1 280 ? -8.531 49.219 26.812 1 94.69 280 ILE B CA 1
ATOM 6119 C C . ILE B 1 280 ? -8.234 49.875 25.469 1 94.69 280 ILE B C 1
ATOM 6121 O O . ILE B 1 280 ? -9.086 49.938 24.578 1 94.69 280 ILE B O 1
ATOM 6125 N N . GLY B 1 281 ? -7.035 50.438 25.391 1 93.81 281 GLY B N 1
ATOM 6126 C CA . GLY B 1 281 ? -6.613 51.094 24.172 1 93.81 281 GLY B CA 1
ATOM 6127 C C . GLY B 1 281 ? -6.551 50.156 22.984 1 93.81 281 GLY B C 1
ATOM 6128 O O . GLY B 1 281 ? -6.996 50.5 21.891 1 93.81 281 GLY B O 1
ATOM 6129 N N . CYS B 1 282 ? -6.055 48.969 23.219 1 93.81 282 CYS B N 1
ATOM 6130 C CA . CYS B 1 282 ? -5.93 48 22.156 1 93.81 282 CYS B CA 1
ATOM 6131 C C . CYS B 1 282 ? -7.305 47.531 21.672 1 93.81 282 CYS B C 1
ATOM 6133 O O . CYS B 1 282 ? -7.477 47.219 20.484 1 93.81 282 CYS B O 1
ATOM 6135 N N . ARG B 1 283 ? -8.266 47.562 22.578 1 93.06 283 ARG B N 1
ATOM 6136 C CA . ARG B 1 283 ? -9.625 47.125 22.266 1 93.06 283 ARG B CA 1
ATOM 6137 C C . ARG B 1 283 ? -10.414 48.25 21.609 1 93.06 283 ARG B C 1
ATOM 6139 O O . ARG B 1 283 ? -11.555 48.062 21.188 1 93.06 283 ARG B O 1
ATOM 6146 N N . GLY B 1 284 ? -9.812 49.406 21.5 1 90.25 284 GLY B N 1
ATOM 6147 C CA . GLY B 1 284 ? -10.484 50.562 20.906 1 90.25 284 GLY B CA 1
ATOM 6148 C C . GLY B 1 284 ? -11.617 51.094 21.766 1 90.25 284 GLY B C 1
ATOM 6149 O O . GLY B 1 284 ? -12.633 51.562 21.25 1 90.25 284 GLY B O 1
ATOM 6150 N N . GLN B 1 285 ? -11.492 51.031 23.047 1 89.75 285 GLN B N 1
ATOM 6151 C CA . GLN B 1 285 ? -12.609 51.375 23.938 1 89.75 285 GLN B CA 1
ATOM 6152 C C . GLN B 1 285 ? -12.375 52.688 24.672 1 89.75 285 GLN B C 1
ATOM 6154 O O . GLN B 1 285 ? -13.117 53 25.594 1 89.75 285 GLN B O 1
ATOM 6159 N N . PHE B 1 286 ? -11.289 53.375 24.312 1 89.94 286 PHE B N 1
ATOM 6160 C CA . PHE B 1 286 ? -11.133 54.688 24.906 1 89.94 286 PHE B CA 1
ATOM 6161 C C . PHE B 1 286 ? -12.297 55.625 24.531 1 89.94 286 PHE B C 1
ATOM 6163 O O . PHE B 1 286 ? -12.766 55.594 23.391 1 89.94 286 PHE B O 1
ATOM 6170 N N . LEU B 1 287 ? -12.82 56.25 25.531 1 76.56 287 LEU B N 1
ATOM 6171 C CA . LEU B 1 287 ? -13.875 57.219 25.266 1 76.56 287 LEU B CA 1
ATOM 6172 C C . LEU B 1 287 ? -13.359 58.375 24.422 1 76.56 287 LEU B C 1
ATOM 6174 O O . LEU B 1 287 ? -12.219 58.812 24.594 1 76.56 287 LEU B O 1
ATOM 6178 N N . ARG B 1 288 ? -13.891 58.531 23.125 1 62.97 288 ARG B N 1
ATOM 6179 C CA . ARG B 1 288 ? -13.461 59.562 22.203 1 62.97 288 ARG B CA 1
ATOM 6180 C C . ARG B 1 288 ? -13.43 60.938 22.875 1 62.97 288 ARG B C 1
ATOM 6182 O O . ARG B 1 288 ? -14.383 61.312 23.547 1 62.97 288 ARG B O 1
ATOM 6189 N N . ARG B 1 289 ? -12.25 61.406 23.125 1 57.94 289 ARG B N 1
ATOM 6190 C CA . ARG B 1 289 ? -12.234 62.781 23.547 1 57.94 289 ARG B CA 1
ATOM 6191 C C . ARG B 1 289 ? -12.688 63.719 22.422 1 57.94 289 ARG B C 1
ATOM 6193 O O . ARG B 1 289 ? -12.258 63.562 21.281 1 57.94 289 ARG B O 1
ATOM 6200 N N . ARG B 1 290 ? -13.844 64.25 22.422 1 50.38 290 ARG B N 1
ATOM 6201 C CA . ARG B 1 290 ? -14.562 65.188 21.547 1 50.38 290 ARG B CA 1
ATOM 6202 C C . ARG B 1 290 ? -13.609 66.188 20.891 1 50.38 290 ARG B C 1
ATOM 6204 O O . ARG B 1 290 ? -13.906 66.688 19.828 1 50.38 290 ARG B O 1
ATOM 6211 N N . ASN B 1 291 ? -12.547 66.562 21.484 1 46.97 291 ASN B N 1
ATOM 6212 C CA . ASN B 1 291 ? -12.023 67.875 20.953 1 46.97 291 ASN B CA 1
ATOM 6213 C C . ASN B 1 291 ? -10.984 67.625 19.859 1 46.97 291 ASN B C 1
ATOM 6215 O O . ASN B 1 291 ? -10 68.312 19.766 1 46.97 291 ASN B O 1
ATOM 6219 N N . HIS B 1 292 ? -11.086 66.5 19.125 1 53.91 292 HIS B N 1
ATOM 6220 C CA . HIS B 1 292 ? -10.078 66.312 18.078 1 53.91 292 HIS B CA 1
ATOM 6221 C C . HIS B 1 292 ? -10.32 67.312 16.922 1 53.91 292 HIS B C 1
ATOM 6223 O O . HIS B 1 292 ? -11.422 67.312 16.375 1 53.91 292 HIS B O 1
ATOM 6229 N N . VAL B 1 293 ? -9.68 68.438 16.906 1 51.62 293 VAL B N 1
ATOM 6230 C CA . VAL B 1 293 ? -9.766 69.438 15.867 1 51.62 293 VAL B CA 1
ATOM 6231 C C . VAL B 1 293 ? -9.031 69 14.609 1 51.62 293 VAL B C 1
ATOM 6233 O O . VAL B 1 293 ? -7.848 68.625 14.664 1 51.62 293 VAL B O 1
ATOM 6236 N N . CYS B 1 294 ? -9.773 68.312 13.711 1 52.56 294 CYS B N 1
ATOM 6237 C CA . CYS B 1 294 ? -9.203 68.125 12.383 1 52.56 294 CYS B CA 1
ATOM 6238 C C . CYS B 1 294 ? -8.852 69.5 11.75 1 52.56 294 CYS B C 1
ATOM 6240 O O . CYS B 1 294 ? -9.711 70.375 11.648 1 52.56 294 CYS B O 1
ATOM 6242 N N . THR B 1 295 ? -7.723 70.125 12.023 1 52.59 295 THR B N 1
ATOM 6243 C CA . THR B 1 295 ? -7.359 71.375 11.367 1 52.59 295 THR B CA 1
ATOM 6244 C C . THR B 1 295 ? -6.543 71.062 10.102 1 52.59 295 THR B C 1
ATOM 6246 O O . THR B 1 295 ? -5.805 70.125 10.039 1 52.59 295 THR B O 1
ATOM 6249 N N . TYR B 1 296 ? -7.152 71.438 8.945 1 46.28 296 TYR B N 1
ATOM 6250 C CA . TYR B 1 296 ? -6.312 71.438 7.758 1 46.28 296 TYR B CA 1
ATOM 6251 C C . TYR B 1 296 ? -5.145 72.438 7.949 1 46.28 296 TYR B C 1
ATOM 6253 O O . TYR B 1 296 ? -5.324 73.5 8.445 1 46.28 296 TYR B O 1
ATOM 6261 N N . ASN B 1 297 ? -4.125 72 8.312 1 45.22 297 ASN B N 1
ATOM 6262 C CA . ASN B 1 297 ? -2.969 72.875 8.453 1 45.22 297 ASN B CA 1
ATOM 6263 C C . ASN B 1 297 ? -2.646 73.562 7.145 1 45.22 297 ASN B C 1
ATOM 6265 O O . ASN B 1 297 ? -2.139 73 6.207 1 45.22 297 ASN B O 1
ATOM 6269 N N . PHE B 1 298 ? -3.457 74.562 6.773 1 41.59 298 PHE B N 1
ATOM 6270 C CA . PHE B 1 298 ? -3.236 75.375 5.582 1 41.59 298 PHE B CA 1
ATOM 6271 C C . PHE B 1 298 ? -1.91 76.125 5.672 1 41.59 298 PHE B C 1
ATOM 6273 O O . PHE B 1 298 ? -1.477 76.75 4.703 1 41.59 298 PHE B O 1
ATOM 6280 N N . THR B 1 299 ? -1.524 76.562 6.789 1 41.19 299 THR B N 1
ATOM 6281 C CA . THR B 1 299 ? -0.792 77.812 6.883 1 41.19 299 THR B CA 1
ATOM 6282 C C . THR B 1 299 ? 0.656 77.625 6.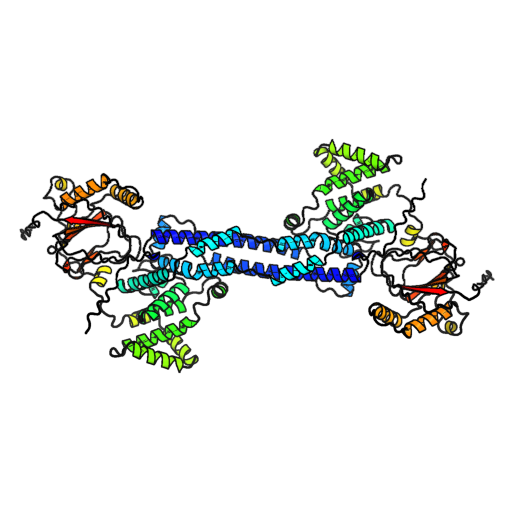438 1 41.19 299 THR B C 1
ATOM 6284 O O . THR B 1 299 ? 1.396 78.625 6.301 1 41.19 299 THR B O 1
ATOM 6287 N N . ILE B 1 300 ? 1.263 76.5 6.645 1 44.28 300 ILE B N 1
ATOM 6288 C CA . ILE B 1 300 ? 2.664 76.812 6.863 1 44.28 300 ILE B CA 1
ATOM 6289 C C . ILE B 1 300 ? 3.381 76.938 5.52 1 44.28 300 ILE B C 1
ATOM 6291 O O . ILE B 1 300 ? 4.055 77.938 5.266 1 44.28 300 ILE B O 1
ATOM 6295 N N . THR B 1 301 ? 3.805 75.75 4.766 1 46.16 301 THR B N 1
ATOM 6296 C CA . THR B 1 301 ? 4.668 75.875 3.594 1 46.16 301 THR B CA 1
ATOM 6297 C C . THR B 1 301 ? 3.838 75.938 2.316 1 46.16 301 THR B C 1
ATOM 6299 O O . THR B 1 301 ? 2.682 75.5 2.295 1 46.16 301 THR B O 1
ATOM 6302 N N . GLU B 1 302 ? 4.281 76.75 1.318 1 46.34 302 GLU B N 1
ATOM 6303 C CA . GLU B 1 302 ? 3.686 76.875 -0.007 1 46.34 302 GLU B CA 1
ATOM 6304 C C . GLU B 1 302 ? 3.176 75.5 -0.523 1 46.34 302 GLU B C 1
ATOM 6306 O O . GLU B 1 302 ? 2.154 75.438 -1.213 1 46.34 302 GLU B O 1
ATOM 6311 N N . PHE B 1 303 ? 3.797 74.562 -0.19 1 43.44 303 PHE B N 1
ATOM 6312 C CA . PHE B 1 303 ? 3.406 73.25 -0.695 1 43.44 303 PHE B CA 1
ATOM 6313 C C . PHE B 1 303 ? 2.131 72.75 -0.015 1 43.44 303 PHE B C 1
ATOM 6315 O O . PHE B 1 303 ? 1.286 72.125 -0.649 1 43.44 303 PHE B O 1
ATOM 6322 N N . LEU B 1 304 ? 1.971 73.062 1.166 1 49.72 304 LEU B N 1
ATOM 6323 C CA . LEU B 1 304 ? 0.778 72.625 1.887 1 49.72 304 LEU B CA 1
ATOM 6324 C C . LEU B 1 304 ? -0.436 73.438 1.468 1 49.72 304 LEU B C 1
ATOM 6326 O O . LEU B 1 304 ? -1.576 73.062 1.734 1 49.72 304 LEU B O 1
ATOM 6330 N N . LYS B 1 305 ? -0.234 74.562 1.028 1 47.47 305 LYS B N 1
ATOM 6331 C CA . LYS B 1 305 ? -1.333 75.375 0.481 1 47.47 305 LYS B CA 1
ATOM 6332 C C . LYS B 1 305 ? -2.021 74.625 -0.664 1 47.47 305 LYS B C 1
ATOM 6334 O O . LYS B 1 305 ? -3.234 74.75 -0.847 1 47.47 305 LYS B O 1
ATOM 6339 N N . LEU B 1 306 ? -1.237 74 -1.438 1 43.59 306 LEU B N 1
ATOM 6340 C CA . LEU B 1 306 ? -1.795 73.375 -2.652 1 43.59 306 LEU B CA 1
ATOM 6341 C C . LEU B 1 306 ? -2.434 72.062 -2.363 1 43.59 306 LEU B C 1
ATOM 6343 O O . LEU B 1 306 ? -3.369 71.625 -3.053 1 43.59 306 LEU B O 1
ATOM 6347 N N . ALA B 1 307 ? -1.923 71.188 -1.545 1 49.91 307 ALA B N 1
ATOM 6348 C CA . ALA B 1 307 ? -2.523 69.875 -1.224 1 49.91 307 ALA B CA 1
ATOM 6349 C C . ALA B 1 307 ? -2.645 69.688 0.286 1 49.91 307 ALA B C 1
ATOM 6351 O O . ALA B 1 307 ? -1.744 69.125 0.925 1 49.91 307 ALA B O 1
ATOM 6352 N N . PRO B 1 308 ? -3.627 70.312 0.932 1 55.09 308 PRO B N 1
ATOM 6353 C CA . PRO B 1 308 ? -3.777 70.312 2.389 1 55.09 308 PRO B CA 1
ATOM 6354 C C . PRO B 1 308 ? -3.855 68.875 2.975 1 55.09 308 PRO B C 1
ATOM 6356 O O . PRO B 1 308 ? -4.504 68 2.396 1 55.09 308 PRO B O 1
ATOM 6359 N N . LEU B 1 309 ? -2.795 68.5 3.738 1 63.72 309 LEU B N 1
ATOM 6360 C CA . LEU B 1 309 ? -2.836 67.25 4.414 1 63.72 309 LEU B CA 1
ATOM 6361 C C . LEU B 1 309 ? -3.803 67.25 5.594 1 63.72 309 LEU B C 1
ATOM 6363 O O . LEU B 1 309 ? -3.865 68.25 6.32 1 63.72 309 LEU B O 1
ATOM 6367 N N . LYS B 1 310 ? -4.77 66.375 5.648 1 75 310 LYS B N 1
ATOM 6368 C CA . LYS B 1 310 ? -5.703 66.25 6.766 1 75 310 LYS B CA 1
ATOM 6369 C C . LYS B 1 310 ? -4.973 65.875 8.047 1 75 310 LYS B C 1
ATOM 6371 O O . LYS B 1 310 ? -4.375 64.75 8.141 1 75 310 LYS B O 1
ATOM 6376 N N . GLN B 1 311 ? -4.75 66.938 8.875 1 79.56 311 GLN B N 1
ATOM 6377 C CA . GLN B 1 311 ? -4.066 66.75 10.148 1 79.56 311 GLN B CA 1
ATOM 6378 C C . GLN B 1 311 ? -5.062 66.625 11.297 1 79.56 311 GLN B C 1
ATOM 6380 O O . GLN B 1 311 ? -6.047 67.375 11.336 1 79.56 311 GLN B O 1
ATOM 6385 N N . GLU B 1 312 ? -4.906 65.625 12.055 1 83.12 312 GLU B N 1
ATOM 6386 C CA . GLU B 1 312 ? -5.703 65.438 13.266 1 83.12 312 GLU B CA 1
ATOM 6387 C C . GLU B 1 312 ? -4.816 65.438 14.516 1 83.12 312 GLU B C 1
ATOM 6389 O O . GLU B 1 312 ? -4 64.5 14.695 1 83.12 312 GLU B O 1
ATOM 6394 N N . VAL B 1 313 ? -4.98 66.5 15.328 1 83.44 313 VAL B N 1
ATOM 6395 C CA . VAL B 1 313 ? -4.195 66.562 16.547 1 83.44 313 VAL B CA 1
ATOM 6396 C C . VAL B 1 313 ? -4.848 65.688 17.625 1 83.44 313 VAL B C 1
ATOM 6398 O O . VAL B 1 313 ? -5.973 66 18.047 1 83.44 313 VAL B O 1
ATOM 6401 N N . LEU B 1 314 ? -4.195 64.688 18.031 1 86.75 314 LEU B N 1
ATOM 6402 C CA . LEU B 1 314 ? -4.73 63.75 19.016 1 86.75 314 LEU B CA 1
ATOM 6403 C C . LEU B 1 314 ? -4.441 64.25 20.438 1 86.75 314 LEU B C 1
ATOM 6405 O O . LEU B 1 314 ? -5.195 63.969 21.359 1 86.75 314 LEU B O 1
ATOM 6409 N N . ASN B 1 315 ? -3.287 64.875 20.578 1 85.12 315 ASN B N 1
ATOM 6410 C CA . ASN B 1 315 ? -2.867 65.438 21.859 1 85.12 315 ASN B CA 1
ATOM 6411 C C . ASN B 1 315 ? -1.918 66.625 21.656 1 85.12 315 ASN B C 1
ATOM 6413 O O . ASN B 1 315 ? -1.051 66.625 20.781 1 85.12 315 ASN B O 1
ATOM 6417 N N . TRP B 1 316 ? -2.078 67.625 22.469 1 80.44 316 TRP B N 1
ATOM 6418 C CA . TRP B 1 316 ? -1.279 68.812 22.281 1 80.44 316 TRP B CA 1
ATOM 6419 C C . TRP B 1 316 ? 0.015 68.75 23.094 1 80.44 316 TRP B C 1
ATOM 6421 O O . TRP B 1 316 ? 1.071 69.188 22.609 1 80.44 316 TRP B O 1
ATOM 6431 N N . ASP B 1 317 ? -0.099 68.312 24.266 1 79.19 317 ASP B N 1
ATOM 6432 C CA . ASP B 1 317 ? 1.088 68.188 25.109 1 79.19 317 ASP B CA 1
ATOM 6433 C C . ASP B 1 317 ? 1.101 66.875 25.859 1 79.19 317 ASP B C 1
ATOM 6435 O O . ASP B 1 317 ? 0.359 66.688 26.828 1 79.19 317 ASP B O 1
ATOM 6439 N N . PRO B 1 318 ? 1.969 66 25.531 1 84 318 PRO B N 1
ATOM 6440 C CA . PRO B 1 318 ? 2.904 65.938 24.406 1 84 318 PRO B CA 1
ATOM 6441 C C . PRO B 1 318 ? 2.195 65.938 23.062 1 84 318 PRO B C 1
ATOM 6443 O O . PRO B 1 318 ? 1.082 65.438 22.953 1 84 318 PRO B O 1
ATOM 6446 N N . TYR B 1 319 ? 2.916 66.438 22.125 1 80.62 319 TYR B N 1
ATOM 6447 C CA . TYR B 1 319 ? 2.305 66.625 20.812 1 80.62 319 TYR B CA 1
ATOM 6448 C C . TYR B 1 319 ? 2.213 65.312 20.062 1 80.62 319 TYR B C 1
ATOM 6450 O O . TYR B 1 319 ? 3.223 64.625 19.875 1 80.62 319 TYR B O 1
ATOM 6458 N N . ILE B 1 320 ? 1.021 64.875 19.75 1 86.19 320 ILE B N 1
ATOM 6459 C CA . ILE B 1 320 ? 0.721 63.656 18.984 1 86.19 320 ILE B CA 1
ATOM 6460 C C . ILE B 1 320 ? -0.277 64 17.875 1 86.19 320 ILE B C 1
ATOM 6462 O O . ILE B 1 320 ? -1.36 64.5 18.141 1 86.19 320 ILE B O 1
ATOM 6466 N N . VAL B 1 321 ? 0.133 63.688 16.641 1 84.81 321 VAL B N 1
ATOM 6467 C CA . VAL B 1 321 ? -0.721 64.062 15.523 1 84.81 321 VAL B CA 1
ATOM 6468 C C . VAL B 1 321 ? -0.747 62.938 14.5 1 84.81 321 VAL B C 1
ATOM 6470 O O . VAL B 1 321 ? 0.241 62.219 14.336 1 84.81 321 VAL B O 1
ATOM 6473 N N . ILE B 1 322 ? -1.896 62.75 13.883 1 88.62 322 ILE B N 1
ATOM 6474 C CA . ILE B 1 322 ? -2.02 61.812 12.781 1 88.62 322 ILE B CA 1
ATOM 6475 C C . ILE B 1 322 ? -2.324 62.531 11.484 1 88.62 322 ILE B C 1
ATOM 6477 O O . ILE B 1 322 ? -3.18 63.438 11.461 1 88.62 322 ILE B O 1
ATOM 6481 N N . TYR B 1 323 ? -1.492 62.312 10.484 1 84.19 323 TYR B N 1
ATOM 6482 C CA . TYR B 1 323 ? -1.724 62.844 9.141 1 84.19 323 TYR B CA 1
ATOM 6483 C C . TYR B 1 323 ? -2.391 61.781 8.25 1 84.19 323 TYR B C 1
ATOM 6485 O O . TYR B 1 323 ? -1.903 60.656 8.125 1 84.19 323 TYR B O 1
ATOM 6493 N N . HIS B 1 324 ? -3.5 62.188 7.656 1 85.25 324 HIS B N 1
ATOM 6494 C CA . HIS B 1 324 ? -4.223 61.25 6.801 1 85.25 324 HIS B CA 1
ATOM 6495 C C . HIS B 1 324 ? -3.859 61.438 5.332 1 85.25 324 HIS B C 1
ATOM 6497 O O . HIS B 1 324 ? -3.562 62.562 4.914 1 85.25 324 HIS B O 1
ATOM 6503 N N . ASP B 1 325 ? -3.771 60.406 4.578 1 83 325 ASP B N 1
ATOM 6504 C CA . ASP B 1 325 ? -3.58 60.406 3.133 1 83 325 ASP B CA 1
ATOM 6505 C C . ASP B 1 325 ? -2.26 61.062 2.75 1 83 325 ASP B C 1
ATOM 6507 O O . ASP B 1 325 ? -2.221 61.906 1.848 1 83 325 ASP B O 1
ATOM 6511 N N . VAL B 1 326 ? -1.286 60.719 3.486 1 81.19 326 VAL B N 1
ATOM 6512 C CA . VAL B 1 326 ? 0.039 61.25 3.236 1 81.19 326 VAL B CA 1
ATOM 6513 C C . VAL B 1 326 ? 0.709 60.5 2.09 1 81.19 326 VAL B C 1
ATOM 6515 O O . VAL B 1 326 ? 1.441 61.094 1.294 1 81.19 326 VAL B O 1
ATOM 6518 N N . LEU B 1 327 ? 0.421 59.188 2.047 1 84.06 327 LEU B N 1
ATOM 6519 C CA . LEU B 1 327 ? 0.988 58.344 0.998 1 84.06 327 LEU B CA 1
ATOM 6520 C C . LEU B 1 327 ? -0.086 57.938 0.001 1 84.06 327 LEU B C 1
ATOM 6522 O O . LEU B 1 327 ? -1.21 57.594 0.393 1 84.06 327 LEU B O 1
ATOM 6526 N N . ASN B 1 328 ? 0.258 57.969 -1.28 1 82.69 328 ASN B N 1
ATOM 6527 C CA . ASN B 1 328 ? -0.653 57.438 -2.291 1 82.69 328 ASN B CA 1
ATOM 6528 C C . ASN B 1 328 ? -0.361 56 -2.602 1 82.69 328 ASN B C 1
ATOM 6530 O O . ASN B 1 328 ? 0.677 55.469 -2.197 1 82.69 328 ASN B O 1
ATOM 6534 N N . ASP B 1 329 ? -1.284 55.375 -3.309 1 85.62 329 ASP B N 1
ATOM 6535 C CA . ASP B 1 329 ? -1.214 53.938 -3.572 1 85.62 329 ASP B CA 1
ATOM 6536 C C . ASP B 1 329 ? 0.054 53.594 -4.348 1 85.62 329 ASP B C 1
ATOM 6538 O O . ASP B 1 329 ? 0.673 52.562 -4.094 1 85.62 329 ASP B O 1
ATOM 6542 N N . ASP B 1 330 ? 0.4 54.406 -5.246 1 82.62 330 ASP B N 1
ATOM 6543 C CA . ASP B 1 330 ? 1.589 54.156 -6.051 1 82.62 330 ASP B CA 1
ATOM 6544 C C . ASP B 1 330 ? 2.852 54.188 -5.191 1 82.62 330 ASP B C 1
ATOM 6546 O O . ASP B 1 330 ? 3.736 53.344 -5.348 1 82.62 330 ASP B O 1
ATOM 6550 N N . GLU B 1 331 ? 2.924 55.156 -4.285 1 80.88 331 GLU B N 1
ATOM 6551 C CA . GLU B 1 331 ? 4.062 55.281 -3.381 1 80.88 331 GLU B CA 1
ATOM 6552 C C . GLU B 1 331 ? 4.145 54.062 -2.441 1 80.88 331 GLU B C 1
ATOM 6554 O O . GLU B 1 331 ? 5.234 53.562 -2.176 1 80.88 331 GLU B O 1
ATOM 6559 N N . ILE B 1 332 ? 3.02 53.656 -2.064 1 83.62 332 ILE B N 1
ATOM 6560 C CA . ILE B 1 332 ? 2.961 52.531 -1.143 1 83.62 332 ILE B CA 1
ATOM 6561 C C . ILE B 1 332 ? 3.449 51.25 -1.844 1 83.62 332 ILE B C 1
ATOM 6563 O O . ILE B 1 332 ? 4.223 50.469 -1.272 1 83.62 332 ILE B O 1
ATOM 6567 N N . ASP B 1 333 ? 3.021 51.062 -3.049 1 79.75 333 ASP B N 1
ATOM 6568 C CA . ASP B 1 333 ? 3.422 49.875 -3.801 1 79.75 333 ASP B CA 1
ATOM 6569 C C . ASP B 1 333 ? 4.934 49.844 -4.023 1 79.75 333 ASP B C 1
ATOM 6571 O O . ASP B 1 333 ? 5.559 48.781 -3.934 1 79.75 333 ASP B O 1
ATOM 6575 N N . LYS B 1 334 ? 5.457 50.906 -4.266 1 75.25 334 LYS B N 1
ATOM 6576 C CA . LYS B 1 334 ? 6.898 51 -4.488 1 75.25 334 LYS B CA 1
ATOM 6577 C C . LYS B 1 334 ? 7.672 50.719 -3.203 1 75.25 334 LYS B C 1
ATOM 6579 O O . LYS B 1 334 ? 8.734 50.094 -3.229 1 75.25 334 LYS B O 1
ATOM 6584 N N . LEU B 1 335 ? 7.105 51.25 -2.111 1 72.56 335 LEU B N 1
ATOM 6585 C CA . LEU B 1 335 ? 7.742 51 -0.816 1 72.56 335 LEU B 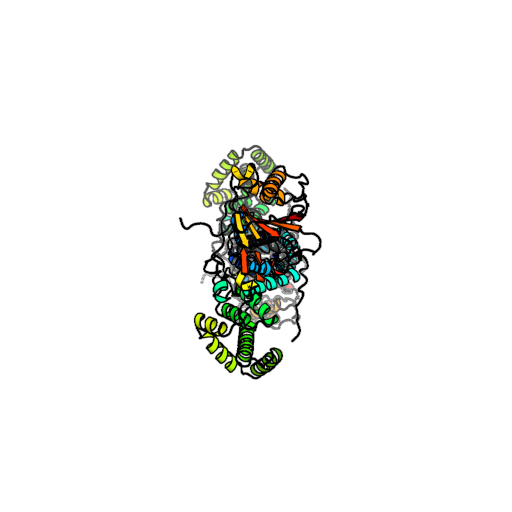CA 1
ATOM 6586 C C . LEU B 1 335 ? 7.676 49.531 -0.426 1 72.56 335 LEU B C 1
ATOM 6588 O O . LEU B 1 335 ? 8.648 49 0.091 1 72.56 335 LEU B O 1
ATOM 6592 N N . LYS B 1 336 ? 6.531 48.938 -0.652 1 70.62 336 LYS B N 1
ATOM 6593 C CA . LYS B 1 336 ? 6.359 47.531 -0.344 1 70.62 336 LYS B CA 1
ATOM 6594 C C . LYS B 1 336 ? 7.332 46.656 -1.148 1 70.62 336 LYS B C 1
ATOM 6596 O O . LYS B 1 336 ? 7.898 45.719 -0.625 1 70.62 336 LYS B O 1
ATOM 6601 N N . ASN B 1 337 ? 7.488 46.969 -2.393 1 68.12 337 ASN B N 1
ATOM 6602 C CA . ASN B 1 337 ? 8.391 46.219 -3.262 1 68.12 337 ASN B CA 1
ATOM 6603 C C . ASN B 1 337 ? 9.844 46.375 -2.83 1 68.12 337 ASN B C 1
ATOM 6605 O O . ASN B 1 337 ? 10.625 45.438 -2.926 1 68.12 337 ASN B O 1
ATOM 6609 N N . HIS B 1 338 ? 10.086 47.5 -2.35 1 62.06 338 HIS B N 1
ATOM 6610 C CA . HIS B 1 338 ? 11.445 47.781 -1.884 1 62.06 338 HIS B CA 1
ATOM 6611 C C . HIS B 1 338 ? 11.75 47 -0.608 1 62.06 338 HIS B C 1
ATOM 6613 O O . HIS B 1 338 ? 12.875 46.562 -0.401 1 62.06 338 HIS B O 1
ATOM 6619 N N . LEU B 1 339 ? 10.82 46.875 0.206 1 59.91 339 LEU B N 1
ATOM 6620 C CA . LEU B 1 339 ? 10.992 46.156 1.452 1 59.91 339 LEU B CA 1
ATOM 6621 C C . LEU B 1 339 ? 11.266 44.688 1.178 1 59.91 339 LEU B C 1
ATOM 6623 O O . LEU B 1 339 ? 12 44.031 1.923 1 59.91 339 LEU B O 1
ATOM 6627 N N . ASN B 1 340 ? 10.688 44.219 0.16 1 57.97 340 ASN B N 1
ATOM 6628 C CA . ASN B 1 340 ? 10.883 42.812 -0.187 1 57.97 340 ASN B CA 1
ATOM 6629 C C . ASN B 1 340 ? 12.211 42.594 -0.895 1 57.97 340 ASN B C 1
ATOM 6631 O O . ASN B 1 340 ? 12.75 41.469 -0.878 1 57.97 340 ASN B O 1
ATOM 6635 N N . ASP B 1 341 ? 12.828 43.688 -1.526 1 49.62 341 ASP B N 1
ATOM 6636 C CA . ASP B 1 341 ? 14.094 43.594 -2.244 1 49.62 341 ASP B CA 1
ATOM 6637 C C . ASP B 1 341 ? 15.25 44.062 -1.378 1 49.62 341 ASP B C 1
ATOM 6639 O O . ASP B 1 341 ? 15.32 45.25 -1.019 1 49.62 341 ASP B O 1
ATOM 6643 N N . THR B 1 342 ? 15.883 43.219 -0.519 1 43.94 342 THR B N 1
ATOM 6644 C CA . THR B 1 342 ? 17.031 43.469 0.345 1 43.94 342 THR B CA 1
ATOM 6645 C C . THR B 1 342 ? 18.062 44.344 -0.377 1 43.94 342 THR B C 1
ATOM 6647 O O . THR B 1 342 ? 18.984 44.875 0.251 1 43.94 342 THR B O 1
ATOM 6650 N N . ASP B 1 343 ? 18.328 44.125 -1.566 1 39.69 343 ASP B N 1
ATOM 6651 C CA . ASP B 1 343 ? 19.531 44.625 -2.221 1 39.69 343 ASP B CA 1
ATOM 6652 C C . ASP B 1 343 ? 19.453 46.125 -2.43 1 39.69 343 ASP B C 1
ATOM 6654 O O . ASP B 1 343 ? 20.391 46.75 -2.932 1 39.69 343 ASP B O 1
ATOM 6658 N N . ALA B 1 344 ? 18.344 46.719 -2.5 1 41.66 344 ALA B N 1
ATOM 6659 C CA . ALA B 1 344 ? 18.406 48.062 -3.092 1 41.66 344 ALA B CA 1
ATOM 6660 C C . ALA B 1 344 ? 18.844 49.094 -2.061 1 41.66 344 ALA B C 1
ATOM 6662 O O . ALA B 1 344 ? 18.109 49.406 -1.123 1 41.66 344 ALA B O 1
ATOM 6663 N N . VAL B 1 345 ? 20.016 49.188 -1.787 1 40.97 345 VAL B N 1
ATOM 6664 C CA . VAL B 1 345 ? 20.766 50.25 -1.087 1 40.97 345 VAL B CA 1
ATOM 6665 C C . VAL B 1 345 ? 20.219 51.625 -1.483 1 40.97 345 VAL B C 1
ATOM 6667 O O . VAL B 1 345 ? 20.594 52.625 -0.899 1 40.97 345 VAL B O 1
ATOM 6670 N N . GLU B 1 346 ? 19.828 51.812 -2.811 1 42.72 346 GLU B N 1
ATOM 6671 C CA . GLU B 1 346 ? 19.719 53.188 -3.318 1 42.72 346 GLU B CA 1
ATOM 6672 C C . GLU B 1 346 ? 18.516 53.906 -2.717 1 42.72 346 GLU B C 1
ATOM 6674 O O . GLU B 1 346 ? 17.422 53.344 -2.652 1 42.72 346 GLU B O 1
ATOM 6679 N N . VAL B 1 347 ? 18.719 54.938 -2.004 1 48.56 347 VAL B N 1
ATOM 6680 C CA . VAL B 1 347 ? 17.781 55.938 -1.52 1 48.56 347 VAL B CA 1
ATOM 6681 C C . VAL B 1 347 ? 16.719 56.219 -2.576 1 48.56 347 VAL B C 1
ATOM 6683 O O . VAL B 1 347 ? 17.016 56.719 -3.662 1 48.56 347 VAL B O 1
ATOM 6686 N N . ASN B 1 348 ? 15.641 55.375 -2.738 1 56.78 348 ASN B N 1
ATOM 6687 C CA . ASN B 1 348 ? 14.562 55.469 -3.721 1 56.78 348 ASN B CA 1
ATOM 6688 C C . ASN B 1 348 ? 13.984 56.906 -3.789 1 56.78 348 ASN B C 1
ATOM 6690 O O . ASN B 1 348 ? 13.664 57.5 -2.76 1 56.78 348 ASN B O 1
ATOM 6694 N N . PRO B 1 349 ? 14.25 57.719 -4.902 1 63.09 349 PRO B N 1
ATOM 6695 C CA . PRO B 1 349 ? 13.641 59.031 -5.137 1 63.09 349 PRO B CA 1
ATOM 6696 C C . PRO B 1 349 ? 12.258 59.156 -4.508 1 63.09 349 PRO B C 1
ATOM 6698 O O . PRO B 1 349 ? 11.891 60.219 -4.039 1 63.09 349 PRO B O 1
ATOM 6701 N N . ILE B 1 350 ? 11.617 58.094 -4.41 1 65.94 350 ILE B N 1
ATOM 6702 C CA . ILE B 1 350 ? 10.266 58.125 -3.855 1 65.94 350 ILE B CA 1
ATOM 6703 C C . ILE B 1 350 ? 10.344 58.344 -2.344 1 65.94 350 ILE B C 1
ATOM 6705 O O . ILE B 1 350 ? 9.555 59.125 -1.779 1 65.94 350 ILE B O 1
ATOM 6709 N N . GLU B 1 351 ? 11.328 57.719 -1.733 1 66.69 351 GLU B N 1
ATOM 6710 C CA . GLU B 1 351 ? 11.484 57.906 -0.293 1 66.69 351 GLU B CA 1
ATOM 6711 C C . GLU B 1 351 ? 11.852 59.344 0.051 1 66.69 351 GLU B C 1
ATOM 6713 O O . GLU B 1 351 ? 11.344 59.906 1.022 1 66.69 351 GLU B O 1
ATOM 6718 N N . LYS B 1 352 ? 12.711 59.812 -0.797 1 67.88 352 LYS B N 1
ATOM 6719 C CA . LYS B 1 352 ? 13.133 61.188 -0.575 1 67.88 352 LYS B CA 1
ATOM 6720 C C . LYS B 1 352 ? 11.953 62.156 -0.684 1 67.88 352 LYS B C 1
ATOM 6722 O O . LYS B 1 352 ? 11.836 63.094 0.102 1 67.88 352 LYS B O 1
ATOM 6727 N N . ARG B 1 353 ? 11.125 61.906 -1.678 1 71.38 353 ARG B N 1
ATOM 6728 C CA . ARG B 1 353 ? 9.961 62.75 -1.87 1 71.38 353 ARG B CA 1
ATOM 6729 C C . ARG B 1 353 ? 9.008 62.656 -0.683 1 71.38 353 ARG B C 1
ATOM 6731 O O . ARG B 1 353 ? 8.445 63.656 -0.246 1 71.38 353 ARG B O 1
ATOM 6738 N N . ILE B 1 354 ? 8.875 61.5 -0.217 1 71.62 354 ILE B N 1
ATOM 6739 C CA . ILE B 1 354 ? 7.973 61.25 0.906 1 71.62 354 ILE B CA 1
ATOM 6740 C C . ILE B 1 354 ? 8.5 61.969 2.148 1 71.62 354 ILE B C 1
ATOM 6742 O O . ILE B 1 354 ? 7.742 62.656 2.848 1 71.62 354 ILE B O 1
ATOM 6746 N N . PHE B 1 355 ? 9.812 61.969 2.217 1 68.44 355 PHE B N 1
ATOM 6747 C CA . PHE B 1 355 ? 10.398 62.562 3.406 1 68.44 355 PHE B CA 1
ATOM 6748 C C . PHE B 1 355 ? 10.359 64.062 3.311 1 68.44 355 PHE B C 1
ATOM 6750 O O . PHE B 1 355 ? 10.141 64.75 4.312 1 68.44 355 PHE B O 1
ATOM 6757 N N . GLN B 1 356 ? 10.594 64.5 2.164 1 69.19 356 GLN B N 1
ATOM 6758 C CA . GLN B 1 356 ? 10.508 65.938 1.971 1 69.19 356 GLN B CA 1
ATOM 6759 C C . GLN B 1 356 ? 9.102 66.438 2.283 1 69.19 356 GLN B C 1
ATOM 6761 O O . GLN B 1 356 ? 8.945 67.5 2.91 1 69.19 356 GLN B O 1
ATOM 6766 N N . ARG B 1 357 ? 8.172 65.688 1.853 1 71.12 357 ARG B N 1
ATOM 6767 C CA . ARG B 1 357 ? 6.785 66 2.131 1 71.12 357 ARG B CA 1
ATOM 6768 C C . ARG B 1 357 ? 6.52 66.062 3.631 1 71.12 357 ARG B C 1
ATOM 6770 O O . ARG B 1 357 ? 5.875 67 4.125 1 71.12 357 ARG B O 1
ATOM 6777 N N . ILE B 1 358 ? 7.102 65.188 4.277 1 65.19 358 ILE B N 1
ATOM 6778 C CA . ILE B 1 358 ? 6.883 65.062 5.715 1 65.19 358 ILE B CA 1
ATOM 6779 C C . ILE B 1 358 ? 7.613 66.25 6.438 1 65.19 358 ILE B C 1
ATOM 6781 O O . ILE B 1 358 ? 7.086 66.812 7.391 1 65.19 358 ILE B O 1
ATOM 6785 N N . ASN B 1 359 ? 8.805 66.375 5.965 1 64.5 359 ASN B N 1
ATOM 6786 C CA . ASN B 1 359 ? 9.562 67.5 6.559 1 64.5 359 ASN B CA 1
ATOM 6787 C C . ASN B 1 359 ? 8.828 68.812 6.43 1 64.5 359 ASN B C 1
ATOM 6789 O O . ASN B 1 359 ? 8.812 69.625 7.367 1 64.5 359 ASN B O 1
ATOM 6793 N N . GLU B 1 360 ? 8.359 68.875 5.344 1 63.84 360 GLU B N 1
ATOM 6794 C CA . GLU B 1 360 ? 7.629 70.125 5.105 1 63.84 360 GLU B CA 1
ATOM 6795 C C . GLU B 1 360 ? 6.375 70.188 5.969 1 63.84 360 GLU B C 1
ATOM 6797 O O . GLU B 1 360 ? 5.988 71.25 6.422 1 63.84 360 GLU B O 1
ATOM 6802 N N . LEU B 1 361 ? 5.895 69.062 6.156 1 61.72 361 LEU B N 1
ATOM 6803 C CA . LEU B 1 361 ? 4.66 69 6.93 1 61.72 361 LEU B CA 1
ATOM 6804 C C . LEU B 1 361 ? 4.941 69.188 8.414 1 61.72 361 LEU B C 1
ATOM 6806 O O . LEU B 1 361 ? 4.191 69.875 9.109 1 61.72 361 LEU B O 1
ATOM 6810 N N . THR B 1 362 ? 5.945 68.562 8.805 1 60.12 362 THR B N 1
ATOM 6811 C CA . THR B 1 362 ? 6.176 68.562 10.242 1 60.12 362 THR B CA 1
ATOM 6812 C C . THR B 1 362 ? 7.18 69.625 10.664 1 60.12 362 THR B C 1
ATOM 6814 O O . THR B 1 362 ? 7.316 69.938 11.852 1 60.12 362 THR B O 1
ATOM 6817 N N . ARG B 1 363 ? 7.727 70.312 9.711 1 57.38 363 ARG B N 1
ATOM 6818 C CA . ARG B 1 363 ? 8.82 71.25 9.961 1 57.38 363 ARG B CA 1
ATOM 6819 C C . ARG B 1 363 ? 9.953 70.562 10.734 1 57.38 363 ARG B C 1
ATOM 6821 O O . ARG B 1 363 ? 10.594 71.188 11.578 1 57.38 363 ARG B O 1
ATOM 6828 N N . LEU B 1 364 ? 9.906 69.312 10.695 1 58.03 364 LEU B N 1
ATOM 6829 C CA . LEU B 1 364 ? 10.977 68.562 11.328 1 58.03 364 LEU B CA 1
ATOM 6830 C C . LEU B 1 364 ? 12.016 68.125 10.305 1 58.03 364 LEU B C 1
ATOM 6832 O O . LEU B 1 364 ? 11.695 67.938 9.125 1 58.03 364 LEU B O 1
ATOM 6836 N N . SER B 1 365 ? 13.32 68.438 10.562 1 55.75 365 SER B N 1
ATOM 6837 C CA . SER B 1 365 ? 14.367 67.875 9.688 1 55.75 365 SER B CA 1
ATOM 6838 C C . SER B 1 365 ? 14.695 66.438 10.016 1 55.75 365 SER B C 1
ATOM 6840 O O . SER B 1 365 ? 15.125 66.125 11.125 1 55.75 365 SER B O 1
ATOM 6842 N N . PHE B 1 366 ? 14.062 65.5 9.398 1 53.75 366 PHE B N 1
ATOM 6843 C CA . PHE B 1 366 ? 14.383 64.062 9.602 1 53.75 366 PHE B CA 1
ATOM 6844 C C . PHE B 1 366 ? 15.578 63.656 8.758 1 53.75 366 PHE B C 1
ATOM 6846 O O . PHE B 1 366 ? 15.656 64 7.578 1 53.75 366 PHE B O 1
ATOM 6853 N N . GLU B 1 367 ? 16.828 63.656 9.414 1 48.66 367 GLU B N 1
ATOM 6854 C CA . GLU B 1 367 ? 17.922 63.062 8.664 1 48.66 367 GLU B CA 1
ATOM 6855 C C . GLU B 1 367 ? 17.594 61.625 8.273 1 48.66 367 GLU B C 1
ATOM 6857 O O . GLU B 1 367 ? 16.859 60.906 8.992 1 48.66 367 GLU B O 1
ATOM 6862 N N . HIS B 1 368 ? 17.781 61.312 6.996 1 45.66 368 HIS B N 1
ATOM 6863 C CA . HIS B 1 368 ? 17.625 60 6.41 1 45.66 368 HIS B CA 1
ATOM 6864 C C . HIS B 1 368 ? 18.125 58.906 7.359 1 45.66 368 HIS B C 1
ATOM 6866 O O . HIS B 1 368 ? 19.328 58.75 7.523 1 45.66 368 HIS B O 1
ATOM 6872 N N . SER B 1 369 ? 17.828 58.906 8.539 1 41.69 369 SER B N 1
ATOM 6873 C CA . SER B 1 369 ? 18.406 57.75 9.203 1 41.69 369 SER B CA 1
ATOM 6874 C C . SER B 1 369 ? 17.828 56.438 8.641 1 41.69 369 SER B C 1
ATOM 6876 O O . SER B 1 369 ? 16.672 56.406 8.219 1 41.69 369 SER B O 1
ATOM 6878 N N . ASP B 1 370 ? 18.625 55.438 8.273 1 38.38 370 ASP B N 1
ATOM 6879 C CA . ASP B 1 370 ? 18.594 54.094 7.676 1 38.38 370 ASP B CA 1
ATOM 6880 C C . ASP B 1 370 ? 17.484 53.25 8.281 1 38.38 370 ASP B C 1
ATOM 6882 O O . ASP B 1 370 ? 17.266 52.125 7.852 1 38.38 370 ASP B O 1
ATOM 6886 N N . GLN B 1 371 ? 17.094 53.469 9.586 1 37.91 371 GLN B N 1
ATOM 6887 C CA . GLN B 1 371 ? 16.578 52.188 10.086 1 37.91 371 GLN B CA 1
ATOM 6888 C C . GLN B 1 371 ? 15.094 52.062 9.75 1 37.91 371 GLN B C 1
ATOM 6890 O O . GLN B 1 371 ? 14.25 52.75 10.305 1 37.91 371 GLN B O 1
ATOM 6895 N N . GLN B 1 372 ? 14.766 51.875 8.547 1 41.59 372 GLN B N 1
ATOM 6896 C CA . GLN B 1 372 ? 13.43 51.406 8.18 1 41.59 372 GLN B CA 1
ATOM 6897 C C . GLN B 1 372 ? 13.055 50.156 8.945 1 41.59 372 GLN B C 1
ATOM 6899 O O . GLN B 1 372 ? 13.742 49.125 8.859 1 41.59 372 GLN B O 1
ATOM 6904 N N . ILE B 1 373 ? 12.727 50.312 10.195 1 38.03 373 ILE B N 1
ATOM 6905 C CA . ILE B 1 373 ? 12.273 49.094 10.844 1 38.03 373 ILE B CA 1
ATOM 6906 C C . ILE B 1 373 ? 10.875 48.719 10.352 1 38.03 373 ILE B C 1
ATOM 6908 O O . ILE B 1 373 ? 9.93 49.5 10.523 1 38.03 373 ILE B O 1
ATOM 6912 N N . VAL B 1 374 ? 10.797 48.125 9.305 1 39 374 VAL B N 1
ATOM 6913 C CA . VAL B 1 374 ? 9.531 47.531 8.914 1 39 374 VAL B CA 1
ATOM 6914 C C . VAL B 1 374 ? 9.078 46.531 9.992 1 39 374 VAL B C 1
ATOM 6916 O O . VAL B 1 374 ? 9.758 45.562 10.266 1 39 374 VAL B O 1
ATOM 6919 N N . SER B 1 375 ? 8.672 47.125 11.164 1 38.59 375 SER B N 1
ATOM 6920 C CA . SER B 1 375 ? 8.172 46.156 12.148 1 38.59 375 SER B CA 1
ATOM 6921 C C . SER B 1 375 ? 6.953 45.406 11.633 1 38.59 375 SER B C 1
ATOM 6923 O O . SER B 1 375 ? 5.953 46.031 11.258 1 38.59 375 SER B O 1
ATOM 6925 N N . LYS B 1 376 ? 7.102 44.469 10.945 1 39.81 376 LYS B N 1
ATOM 6926 C CA . LYS B 1 376 ? 5.91 43.719 10.602 1 39.81 376 LYS B CA 1
ATOM 6927 C C . LYS B 1 376 ? 5.02 43.5 11.828 1 39.81 376 LYS B C 1
ATOM 6929 O O . LYS B 1 376 ? 3.809 43.719 11.766 1 39.81 376 LYS B O 1
ATOM 6934 N N . ASN B 1 377 ? 4.938 42.312 12.547 1 38.22 377 ASN B N 1
ATOM 6935 C CA . ASN B 1 377 ? 4.051 41.875 13.617 1 38.22 377 ASN B CA 1
ATOM 6936 C C . ASN B 1 377 ? 4.633 42.188 14.992 1 38.22 377 ASN B C 1
ATOM 6938 O O . ASN B 1 377 ? 4.016 41.906 16.016 1 38.22 377 ASN B O 1
ATOM 6942 N N . GLY B 1 378 ? 5.883 41.875 15.391 1 36.66 378 GLY B N 1
ATOM 6943 C CA . GLY B 1 378 ? 6.094 41.5 16.781 1 36.66 378 GLY B CA 1
ATOM 6944 C C . GLY B 1 378 ? 6.141 42.688 17.719 1 36.66 378 GLY B C 1
ATOM 6945 O O . GLY B 1 378 ? 6.398 43.812 17.281 1 36.66 378 GLY B O 1
ATOM 6946 N N . PRO B 1 379 ? 5.605 42.656 18.984 1 33.62 379 PRO B N 1
ATOM 6947 C CA . PRO B 1 379 ? 5.492 43.656 20.047 1 33.62 379 PRO B CA 1
ATOM 6948 C C . PRO B 1 379 ? 6.812 44.375 20.328 1 33.62 379 PRO B C 1
ATOM 6950 O O . PRO B 1 379 ? 7.766 43.75 20.797 1 33.62 379 PRO B O 1
ATOM 6953 N N . ARG B 1 380 ? 7.617 44.875 19.5 1 34.34 380 ARG B N 1
ATOM 6954 C CA . ARG B 1 380 ? 8.828 45.469 20.062 1 34.34 380 ARG B CA 1
ATOM 6955 C C . ARG B 1 380 ? 8.508 46.781 20.812 1 34.34 380 ARG B C 1
ATOM 6957 O O . ARG B 1 380 ? 7.871 47.656 20.25 1 34.34 380 ARG B O 1
ATOM 6964 N N . THR B 1 381 ? 8.312 46.625 22.094 1 34.44 381 THR B N 1
ATOM 6965 C CA . THR B 1 381 ? 8.422 47.875 22.828 1 34.44 381 THR B CA 1
ATOM 6966 C C . THR B 1 381 ? 9.727 48.594 22.469 1 34.44 381 THR B C 1
ATOM 6968 O O . THR B 1 381 ? 10.812 48.062 22.703 1 34.44 381 THR B O 1
ATOM 6971 N N . HIS B 1 382 ? 9.859 49.094 21.438 1 35.59 382 HIS B N 1
ATOM 6972 C CA . HIS B 1 382 ? 11.062 49.875 21.188 1 35.59 382 HIS B CA 1
ATOM 6973 C C . HIS B 1 382 ? 11.273 50.906 22.281 1 35.59 382 HIS B C 1
ATOM 6975 O O . HIS B 1 382 ? 10.453 51.812 22.438 1 35.59 382 HIS B O 1
ATOM 6981 N N . LYS B 1 383 ? 11.93 50.438 23.438 1 35.97 383 LYS B N 1
ATOM 6982 C CA . LYS B 1 383 ? 12.422 51.469 24.328 1 35.97 383 LYS B CA 1
ATOM 6983 C C . LYS B 1 383 ? 13.234 52.531 23.562 1 35.97 383 LYS B C 1
ATOM 6985 O O . LYS B 1 383 ? 14.297 52.219 23.031 1 35.97 383 LYS B O 1
ATOM 6990 N N . HIS B 1 384 ? 12.547 53.531 23.094 1 37.31 384 HIS B N 1
ATOM 6991 C CA . HIS B 1 384 ? 13.195 54.688 22.5 1 37.31 384 HIS B CA 1
ATOM 6992 C C . HIS B 1 384 ? 14.203 55.312 23.453 1 37.31 384 HIS B C 1
ATOM 6994 O O . HIS B 1 384 ? 13.891 55.562 24.625 1 37.31 384 HIS B O 1
ATOM 7000 N N . LYS B 1 385 ? 15.438 55.062 23.312 1 38.75 385 LYS B N 1
ATOM 7001 C CA . LYS B 1 385 ? 16.5 55.719 24.078 1 38.75 385 LYS B CA 1
ATOM 7002 C C . LYS B 1 385 ? 16.266 57.219 24.172 1 38.75 385 LYS B C 1
ATOM 7004 O O . LYS B 1 385 ? 15.875 57.844 23.188 1 38.75 385 LYS B O 1
ATOM 7009 N N . LYS B 1 386 ? 16.406 57.969 25.406 1 38.31 386 LYS B N 1
ATOM 7010 C CA . LYS B 1 386 ? 16.156 59.219 26.125 1 38.31 386 LYS B CA 1
ATOM 7011 C C . LYS B 1 386 ? 16.828 60.406 25.422 1 38.31 386 LYS B C 1
ATOM 7013 O O . LYS B 1 386 ? 16.75 61.531 25.906 1 38.31 386 LYS B O 1
ATOM 7018 N N . GLU B 1 387 ? 17.953 60.281 24.656 1 40.72 387 GLU B N 1
ATOM 7019 C CA . GLU B 1 387 ? 18.672 61.531 24.734 1 40.72 387 GLU B CA 1
ATOM 7020 C C . GLU B 1 387 ? 17.859 62.688 24.141 1 40.72 387 GLU B C 1
ATOM 7022 O O . GLU B 1 387 ? 17.656 63.719 24.797 1 40.72 387 GLU B O 1
ATOM 7027 N N . TYR B 1 388 ? 18.312 63.406 22.828 1 42.69 388 TYR B N 1
ATOM 7028 C CA . TYR B 1 388 ? 17.922 64.688 22.25 1 42.69 388 TYR B CA 1
ATOM 7029 C C . TYR B 1 388 ? 16.516 64.625 21.688 1 42.69 388 TYR B C 1
ATOM 7031 O O . TYR B 1 388 ? 15.992 63.562 21.391 1 42.69 388 TYR B O 1
ATOM 7039 N N . LEU B 1 389 ? 15.695 65.875 21.766 1 49.97 389 LEU B N 1
ATOM 7040 C CA . LEU B 1 389 ? 14.297 66.125 21.391 1 49.97 389 LEU B CA 1
ATOM 7041 C C . LEU B 1 389 ? 13.961 65.438 20.078 1 49.97 389 LEU B C 1
ATOM 7043 O O . LEU B 1 389 ? 14.352 65.875 19 1 49.97 389 LEU B O 1
ATOM 7047 N N . LYS B 1 390 ? 13.898 64.125 19.844 1 64.25 390 LYS B N 1
ATOM 7048 C CA . LYS B 1 390 ? 13.742 63.281 18.641 1 64.25 390 LYS B CA 1
ATOM 7049 C C . LYS B 1 390 ? 12.289 62.875 18.453 1 64.25 390 LYS B C 1
ATOM 7051 O O . LYS B 1 390 ? 11.508 62.844 19.406 1 64.25 390 LYS B O 1
ATOM 7056 N N . GLY B 1 391 ? 11.594 63.344 17.281 1 74.5 391 GLY B N 1
ATOM 7057 C CA . GLY B 1 391 ? 10.273 62.844 16.906 1 74.5 391 GLY B CA 1
ATOM 7058 C C . GLY B 1 391 ? 10.312 61.562 16.094 1 74.5 391 GLY B C 1
ATOM 7059 O O . GLY B 1 391 ? 11.359 61.188 15.547 1 74.5 391 GLY B O 1
ATOM 7060 N N . THR B 1 392 ? 9.172 60.844 16.203 1 80.31 392 THR B N 1
ATOM 7061 C CA . THR B 1 392 ? 9.031 59.594 15.461 1 80.31 392 THR B CA 1
ATOM 7062 C C . THR B 1 392 ? 7.855 59.656 14.492 1 80.31 392 THR B C 1
ATOM 7064 O O . THR B 1 392 ? 6.789 60.188 14.844 1 80.31 392 THR B O 1
ATOM 7067 N N . LEU B 1 393 ? 8.203 59.344 13.273 1 80.88 393 LEU B N 1
ATOM 7068 C CA . LEU B 1 393 ? 7.168 59.188 12.258 1 80.88 393 LEU B CA 1
ATOM 7069 C C . LEU B 1 393 ? 6.895 57.719 11.969 1 80.88 393 LEU B C 1
ATOM 7071 O O . LEU B 1 393 ? 7.828 56.938 11.727 1 80.88 393 LEU B O 1
ATOM 7075 N N . LEU B 1 394 ? 5.602 57.375 12.047 1 85.75 394 LEU B N 1
ATOM 7076 C CA . LEU B 1 394 ? 5.184 56.031 11.727 1 85.75 394 LEU B CA 1
ATOM 7077 C C . LEU B 1 394 ? 4.199 56 10.562 1 85.75 394 LEU B C 1
ATOM 7079 O O . LEU B 1 394 ? 3.084 56.531 10.68 1 85.75 394 LEU B O 1
ATOM 7083 N N . PHE B 1 395 ? 4.676 55.375 9.438 1 84.94 395 PHE B N 1
ATOM 7084 C CA . PHE B 1 395 ? 3.836 55.312 8.25 1 84.94 395 PHE B CA 1
ATOM 7085 C C . PHE B 1 395 ? 3.123 53.969 8.172 1 84.94 395 PHE B C 1
ATOM 7087 O O . PHE B 1 395 ? 3.762 52.906 8.258 1 84.94 395 PHE B O 1
ATOM 7094 N N . PHE B 1 396 ? 1.816 54.031 8.016 1 89.12 396 PHE B N 1
ATOM 7095 C CA . PHE B 1 396 ? 1.038 52.812 7.809 1 89.12 396 PHE B CA 1
ATOM 7096 C C . PHE B 1 396 ? 0.894 52.5 6.32 1 89.12 396 PHE B C 1
ATOM 7098 O O . PHE B 1 396 ? 0.297 53.281 5.578 1 89.12 396 PHE B O 1
ATOM 7105 N N . LEU B 1 397 ? 1.369 51.375 5.906 1 85.06 397 LEU B N 1
ATOM 7106 C CA . LEU B 1 397 ? 1.407 51.031 4.484 1 85.06 397 LEU B CA 1
ATOM 7107 C C . LEU B 1 397 ? 0.16 50.281 4.066 1 85.06 397 LEU B C 1
ATOM 7109 O O . LEU B 1 397 ? -0.13 50.156 2.873 1 85.06 397 LEU B O 1
ATOM 7113 N N . ASN B 1 398 ? -0.531 49.719 4.961 1 85.44 398 ASN B N 1
ATOM 7114 C CA . ASN B 1 398 ? -1.754 48.969 4.668 1 85.44 398 ASN B CA 1
ATOM 7115 C C . ASN B 1 398 ? -2.754 49.062 5.816 1 85.44 398 ASN B C 1
ATOM 7117 O O . ASN B 1 398 ? -2.408 49.5 6.914 1 85.44 398 ASN B O 1
ATOM 7121 N N . ASN B 1 399 ? -4 48.75 5.465 1 88.62 399 ASN B N 1
ATOM 7122 C CA . ASN B 1 399 ? -5.02 48.594 6.496 1 88.62 399 ASN B CA 1
ATOM 7123 C C . ASN B 1 399 ? -4.887 47.25 7.219 1 88.62 399 ASN B C 1
ATOM 7125 O O . ASN B 1 399 ? -4.465 46.25 6.621 1 88.62 399 ASN B O 1
ATOM 7129 N N . VAL B 1 400 ? -5.074 47.281 8.477 1 87.69 400 VAL B N 1
ATOM 7130 C CA . VAL B 1 400 ? -5.129 46.062 9.258 1 87.69 400 VAL B CA 1
ATOM 7131 C C . VAL B 1 400 ? -6.578 45.75 9.633 1 87.69 400 VAL B C 1
ATOM 7133 O O . VAL B 1 400 ? -7.305 46.625 10.102 1 87.69 400 VAL B O 1
ATOM 7136 N N . GLU B 1 401 ? -7.012 44.594 9.398 1 86.88 401 GLU B N 1
ATOM 7137 C CA . GLU B 1 401 ? -8.414 44.25 9.594 1 86.88 401 GLU B CA 1
ATOM 7138 C C . GLU B 1 401 ? -8.812 44.344 11.062 1 86.88 401 GLU B C 1
ATOM 7140 O O . GLU B 1 401 ? -9.836 44.938 11.398 1 86.88 401 GLU B O 1
ATOM 7145 N N . LEU B 1 402 ? -8.062 43.688 11.93 1 89.44 402 LEU B N 1
ATOM 7146 C CA . LEU B 1 402 ? -8.352 43.75 13.359 1 89.44 402 LEU B CA 1
ATOM 7147 C C . LEU B 1 402 ? -7.066 43.906 14.164 1 89.44 402 LEU B C 1
ATOM 7149 O O . LEU B 1 402 ? -6.07 43.219 13.898 1 89.44 402 LEU B O 1
ATOM 7153 N N . GLY B 1 403 ? -7.133 44.875 15.078 1 89.75 403 GLY B N 1
ATOM 7154 C CA . GLY B 1 403 ? -6.012 45.062 15.984 1 89.75 403 GLY B CA 1
ATOM 7155 C C . GLY B 1 403 ? -4.895 45.906 15.383 1 89.75 403 GLY B C 1
ATOM 7156 O O . GLY B 1 403 ? -5.117 46.656 14.453 1 89.75 403 GLY B O 1
ATOM 7157 N N . GLY B 1 404 ? -3.713 45.938 16.062 1 90 404 GLY B N 1
ATOM 7158 C CA . GLY B 1 404 ? -2.504 46.562 15.578 1 90 404 GLY B CA 1
ATOM 7159 C C . GLY B 1 404 ? -2.439 48.031 15.898 1 90 404 GLY B C 1
ATOM 7160 O O . GLY B 1 404 ? -1.724 48.812 15.234 1 90 404 GLY B O 1
ATOM 7161 N N . ALA B 1 405 ? -3.076 48.438 16.828 1 92.25 405 ALA B N 1
ATOM 7162 C CA . ALA B 1 405 ? -3.121 49.844 17.172 1 92.25 405 ALA B CA 1
ATOM 7163 C C . ALA B 1 405 ? -1.844 50.281 17.875 1 92.25 405 ALA B C 1
ATOM 7165 O O . ALA B 1 405 ? -1.132 49.469 18.453 1 92.25 405 ALA B O 1
ATOM 7166 N N . MET B 1 406 ? -1.488 51.531 17.703 1 92 406 MET B N 1
ATOM 7167 C CA . MET B 1 406 ? -0.55 52.219 18.578 1 92 406 MET B CA 1
ATOM 7168 C C . MET B 1 406 ? -1.288 52.938 19.703 1 92 406 MET B C 1
ATOM 7170 O O . MET B 1 406 ? -2.168 53.75 19.453 1 92 406 MET B O 1
ATOM 7174 N N . VAL B 1 407 ? -0.912 52.562 20.953 1 92.69 407 VAL B N 1
ATOM 7175 C CA . VAL B 1 407 ? -1.692 53.062 22.078 1 92.69 407 VAL B CA 1
ATOM 7176 C C . VAL B 1 407 ? -0.803 53.938 22.984 1 92.69 407 VAL B C 1
ATOM 7178 O O . VAL B 1 407 ? 0.348 53.562 23.25 1 92.69 407 VAL B O 1
ATOM 7181 N N . PHE B 1 408 ? -1.294 55.125 23.328 1 91.56 408 PHE B N 1
ATOM 7182 C CA . PHE B 1 408 ? -0.746 55.938 24.391 1 91.56 408 PHE B CA 1
ATOM 7183 C C . PHE B 1 408 ? -1.589 55.844 25.656 1 91.56 408 PHE B C 1
ATOM 7185 O O . PHE B 1 408 ? -2.516 56.625 25.859 1 91.56 408 PHE B O 1
ATOM 7192 N N . PRO B 1 409 ? -1.239 54.906 26.453 1 91.56 409 PRO B N 1
ATOM 7193 C CA . PRO B 1 409 ? -2.143 54.531 27.547 1 91.56 409 PRO B CA 1
ATOM 7194 C C . PRO B 1 409 ? -2.418 55.688 28.5 1 91.56 409 PRO B C 1
ATOM 7196 O O . PRO B 1 409 ? -3.559 55.875 28.938 1 91.56 409 PRO B O 1
ATOM 7199 N N . LYS B 1 410 ? -1.403 56.406 28.906 1 88.94 410 LYS B N 1
ATOM 7200 C CA . LYS B 1 410 ? -1.559 57.469 29.891 1 88.94 410 LYS B CA 1
ATOM 7201 C C . LYS B 1 410 ? -2.404 58.625 29.344 1 88.94 410 LYS B C 1
ATOM 7203 O O . LYS B 1 410 ? -3.061 59.312 30.094 1 88.94 410 LYS B O 1
ATOM 7208 N N . LEU B 1 411 ? -2.412 58.75 28.031 1 89.81 411 LEU B N 1
ATOM 7209 C CA . LEU B 1 411 ? -3.164 59.812 27.375 1 89.81 411 LEU B CA 1
ATOM 7210 C C . LEU B 1 411 ? -4.5 59.312 26.859 1 89.81 411 LEU B C 1
ATOM 7212 O O . LEU B 1 411 ? -5.309 60.094 26.344 1 89.81 411 LEU B O 1
ATOM 7216 N N . LYS B 1 412 ? -4.734 58.031 26.969 1 92 412 LYS B N 1
ATOM 7217 C CA . LYS B 1 412 ? -5.953 57.344 26.516 1 92 412 LYS B CA 1
ATOM 7218 C C . LYS B 1 412 ? -6.203 57.594 25.031 1 92 412 LYS B C 1
ATOM 7220 O O . LYS B 1 412 ? -7.309 57.969 24.641 1 92 412 LYS B O 1
ATOM 7225 N N . ILE B 1 413 ? -5.141 57.406 24.25 1 91.5 413 ILE B N 1
ATOM 7226 C CA . ILE B 1 413 ? -5.215 57.594 22.797 1 91.5 413 ILE B CA 1
ATOM 7227 C C . ILE B 1 413 ? -4.867 56.281 22.109 1 91.5 413 ILE B C 1
ATOM 7229 O O . ILE B 1 413 ? -3.914 55.594 22.5 1 91.5 413 ILE B O 1
ATOM 7233 N N . SER B 1 414 ? -5.734 55.906 21.219 1 93.12 414 SER B N 1
ATOM 7234 C CA . SER B 1 414 ? -5.473 54.75 20.359 1 93.12 414 SER B CA 1
ATOM 7235 C C . SER B 1 414 ? -5.484 55.125 18.891 1 93.12 414 SER B C 1
ATOM 7237 O O . SER B 1 414 ? -6.398 55.812 18.422 1 93.12 414 SER B O 1
ATOM 7239 N N . VAL B 1 415 ? -4.422 54.719 18.172 1 92.19 415 VAL B N 1
ATOM 7240 C CA . VAL B 1 415 ? -4.355 55 16.75 1 92.19 415 VAL B CA 1
ATOM 7241 C C . VAL B 1 415 ? -4.316 53.656 15.977 1 92.19 415 VAL B C 1
ATOM 7243 O O . VAL B 1 415 ? -3.311 52.969 16.016 1 92.19 415 VAL B O 1
ATOM 7246 N N . PHE B 1 416 ? -5.406 53.344 15.281 1 92.31 416 PHE B N 1
ATOM 7247 C CA . PHE B 1 416 ? -5.465 52.125 14.477 1 92.31 416 PHE B CA 1
ATOM 7248 C C . PHE B 1 416 ? -4.883 52.344 13.086 1 92.31 416 PHE B C 1
ATOM 7250 O O . PHE B 1 416 ? -5.027 53.438 12.531 1 92.31 416 PHE B O 1
ATOM 7257 N N . PRO B 1 417 ? -4.238 51.312 12.562 1 90.94 417 PRO B N 1
ATOM 7258 C CA . PRO B 1 417 ? -3.582 51.5 11.266 1 90.94 417 PRO B CA 1
ATOM 7259 C C . PRO B 1 417 ? -4.566 51.812 10.141 1 90.94 417 PRO B C 1
ATOM 7261 O O . PRO B 1 417 ? -5.539 51.094 9.945 1 90.94 417 PRO B O 1
ATOM 7264 N N . GLN B 1 418 ? -4.234 52.906 9.422 1 90.5 418 GLN B N 1
ATOM 7265 C CA . GLN B 1 418 ? -4.934 53.312 8.211 1 90.5 418 GLN B CA 1
ATOM 7266 C C . GLN B 1 418 ? -3.953 53.531 7.059 1 90.5 418 GLN B C 1
ATOM 7268 O O . GLN B 1 418 ? -3.002 54.312 7.188 1 90.5 418 GLN B O 1
ATOM 7273 N N . LYS B 1 419 ? -4.324 52.812 6.004 1 91.12 419 LYS B N 1
ATOM 7274 C CA . LYS B 1 419 ? -3.42 52.875 4.859 1 91.12 419 LYS B CA 1
ATOM 7275 C C . LYS B 1 419 ? -3.17 54.312 4.438 1 91.12 419 LYS B C 1
ATOM 7277 O O . LYS B 1 419 ? -4.113 55.094 4.262 1 91.12 419 LYS B O 1
ATOM 7282 N N . GLY B 1 420 ? -1.93 54.625 4.324 1 88.25 420 GLY B N 1
ATOM 7283 C CA . GLY B 1 420 ? -1.548 55.938 3.795 1 88.25 420 GLY B CA 1
ATOM 7284 C C . GLY B 1 420 ? -1.398 57 4.871 1 88.25 420 GLY B C 1
ATOM 7285 O O . GLY B 1 420 ? -0.947 58.094 4.594 1 88.25 420 GLY B O 1
ATOM 7286 N N . SER B 1 421 ? -1.688 56.688 6.086 1 88.62 421 SER B N 1
ATOM 7287 C CA . SER B 1 421 ? -1.601 57.656 7.176 1 88.62 421 SER B CA 1
ATOM 7288 C C . SER B 1 421 ? -0.223 57.656 7.828 1 88.62 421 SER B C 1
ATOM 7290 O O . SER B 1 421 ? 0.559 56.719 7.609 1 88.62 421 SER B O 1
ATOM 7292 N N . CYS B 1 422 ? 0.042 58.688 8.523 1 88.38 422 CYS B N 1
ATOM 7293 C CA . CYS B 1 422 ? 1.307 58.844 9.242 1 88.38 422 CYS B CA 1
ATOM 7294 C C . CYS B 1 422 ? 1.082 59.375 10.648 1 88.38 422 CYS B C 1
ATOM 7296 O O . CYS B 1 422 ? 0.446 60.406 10.836 1 88.38 422 CYS B O 1
ATOM 7298 N N . LEU B 1 423 ? 1.528 58.625 11.609 1 88.44 423 LEU B N 1
ATOM 7299 C CA . LEU B 1 423 ? 1.46 59.031 13.016 1 88.44 423 LEU B CA 1
ATOM 7300 C C . LEU B 1 423 ? 2.762 59.688 13.453 1 88.44 423 LEU B C 1
ATOM 7302 O O . LEU B 1 423 ? 3.848 59.188 13.156 1 88.44 423 LEU B O 1
ATOM 7306 N N . PHE B 1 424 ? 2.609 60.844 14.125 1 84.12 424 PHE B N 1
ATOM 7307 C CA . PHE B 1 424 ? 3.777 61.562 14.609 1 84.12 424 PHE B CA 1
ATOM 7308 C C . PHE B 1 424 ? 3.662 61.875 16.094 1 84.12 424 PHE B C 1
ATOM 7310 O O . PHE B 1 424 ? 2.59 62.219 16.578 1 84.12 424 PHE B O 1
ATOM 7317 N N . TRP B 1 425 ? 4.738 61.594 16.797 1 84 425 TRP B N 1
ATOM 7318 C CA . TRP B 1 425 ? 4.789 62 18.188 1 84 425 TRP B CA 1
ATOM 7319 C C . TRP B 1 425 ? 6.195 62.438 18.578 1 84 425 TRP B C 1
ATOM 7321 O O . TRP B 1 425 ? 7.18 62 17.984 1 84 425 TRP B O 1
ATOM 7331 N N . HIS B 1 426 ? 6.254 63.375 19.562 1 76.62 426 HIS B N 1
ATOM 7332 C CA . HIS B 1 426 ? 7.531 63.844 20.078 1 76.62 426 HIS B CA 1
ATOM 7333 C C . HIS B 1 426 ? 8.086 62.906 21.141 1 76.62 426 HIS B C 1
ATOM 7335 O O . HIS B 1 426 ? 7.336 62.406 21.984 1 76.62 426 HIS B O 1
ATOM 7341 N N . ASN B 1 427 ? 9.359 62.562 20.859 1 71.19 427 ASN B N 1
ATOM 7342 C CA . ASN B 1 427 ? 10.039 61.75 21.875 1 71.19 427 ASN B CA 1
ATOM 7343 C C . ASN B 1 427 ? 10.492 62.625 23.047 1 71.19 427 ASN B C 1
ATOM 7345 O O . ASN B 1 427 ? 11.516 63.312 22.953 1 71.19 427 ASN B O 1
ATOM 7349 N N . THR B 1 428 ? 9.594 62.844 23.891 1 67.62 428 THR B N 1
ATOM 7350 C CA . THR B 1 428 ? 9.938 63.625 25.078 1 67.62 428 THR B CA 1
ATOM 7351 C C . THR B 1 428 ? 10.242 62.719 26.266 1 67.62 428 THR B C 1
ATOM 7353 O O . THR B 1 428 ? 10.07 61.5 26.188 1 67.62 428 THR B O 1
ATOM 7356 N N . LEU B 1 429 ? 10.875 63.25 27.25 1 65.06 429 LEU B N 1
ATOM 7357 C CA . LEU B 1 429 ? 11.117 62.531 28.5 1 65.06 429 LEU B CA 1
ATOM 7358 C C . LEU B 1 429 ? 9.812 62.25 29.234 1 65.06 429 LEU B C 1
ATOM 7360 O O . LEU B 1 429 ? 9.789 61.531 30.234 1 65.06 429 LEU B O 1
ATOM 7364 N N . ASP B 1 430 ? 8.773 62.75 28.641 1 71.31 430 ASP B N 1
ATOM 7365 C CA . ASP B 1 430 ? 7.457 62.531 29.234 1 71.31 430 ASP B CA 1
ATOM 7366 C C . ASP B 1 430 ? 6.973 61.094 28.953 1 71.31 430 ASP B C 1
ATOM 7368 O O . ASP B 1 430 ? 6.746 60.719 27.812 1 71.31 430 ASP B O 1
ATOM 7372 N N . PRO B 1 431 ? 6.906 60.375 30.031 1 74.19 431 PRO B N 1
ATOM 7373 C CA . PRO B 1 431 ? 6.473 58.969 29.844 1 74.19 431 PRO B CA 1
ATOM 7374 C C . PRO B 1 431 ? 5.109 58.875 29.172 1 74.19 431 PRO B C 1
ATOM 7376 O O . PRO B 1 431 ? 4.766 57.812 28.641 1 74.19 431 PRO B O 1
ATOM 7379 N N . ARG B 1 432 ? 4.371 59.875 29.156 1 78.31 432 ARG B N 1
ATOM 7380 C CA . ARG B 1 432 ? 3.047 59.875 28.547 1 78.31 432 ARG B CA 1
ATOM 7381 C C . ARG B 1 432 ? 3.145 59.781 27.016 1 78.31 432 ARG B C 1
ATOM 7383 O O . ARG B 1 432 ? 2.174 59.406 26.359 1 78.31 432 ARG B O 1
ATOM 7390 N N . SER B 1 433 ? 4.254 60.062 26.484 1 76.94 433 SER B N 1
ATOM 7391 C CA . SER B 1 433 ? 4.414 60.094 25.031 1 76.94 433 SER B CA 1
ATOM 7392 C C . SER B 1 433 ? 4.945 58.781 24.5 1 76.94 433 SER B C 1
ATOM 7394 O O . SER B 1 433 ? 5.148 58.625 23.281 1 76.94 433 SER B O 1
ATOM 7396 N N . GLU B 1 434 ? 5.082 57.875 25.312 1 80.19 434 GLU B N 1
ATOM 7397 C CA . GLU B 1 434 ? 5.598 56.594 24.828 1 80.19 434 GLU B CA 1
ATOM 7398 C C . GLU B 1 434 ? 4.465 55.688 24.422 1 80.19 434 GLU B C 1
ATOM 7400 O O . GLU B 1 434 ? 3.691 55.219 25.266 1 80.19 434 GLU B O 1
ATOM 7405 N N . PRO B 1 435 ? 4.414 55.406 23.109 1 87.06 435 PRO B N 1
ATOM 7406 C CA . PRO B 1 435 ? 3.336 54.5 22.656 1 87.06 435 PRO B CA 1
ATOM 7407 C C . PRO B 1 435 ? 3.648 53.031 22.875 1 87.06 435 PRO B C 1
ATOM 7409 O O . PRO B 1 435 ? 4.82 52.656 22.969 1 87.06 435 PRO B O 1
ATOM 7412 N N . LEU B 1 436 ? 2.648 52.25 23.047 1 89.5 436 LEU B N 1
ATOM 7413 C CA . LEU B 1 436 ? 2.723 50.812 23.078 1 89.5 436 LEU B CA 1
ATOM 7414 C C . LEU B 1 436 ? 2.031 50.188 21.859 1 89.5 436 LEU B C 1
ATOM 7416 O O . LEU B 1 436 ? 0.978 50.688 21.438 1 89.5 436 LEU B O 1
ATOM 7420 N N . GLU B 1 437 ? 2.699 49.25 21.297 1 89.12 437 GLU B N 1
ATOM 7421 C CA . GLU B 1 437 ? 2.137 48.594 20.125 1 89.12 437 GLU B CA 1
ATOM 7422 C C . GLU B 1 437 ? 1.2 47.438 20.516 1 89.12 437 GLU B C 1
ATOM 7424 O O . GLU B 1 437 ? 1.514 46.656 21.406 1 89.12 437 GLU B O 1
ATOM 7429 N N . CYS B 1 438 ? 0.089 47.375 19.891 1 92.12 438 CYS B N 1
ATOM 7430 C CA . CYS B 1 438 ? -0.859 46.281 20.062 1 92.12 438 CYS B CA 1
ATOM 7431 C C . CYS B 1 438 ? -0.628 45.188 19.047 1 92.12 438 CYS B C 1
ATOM 7433 O O . CYS B 1 438 ? -0.308 45.469 17.891 1 92.12 438 CYS B O 1
ATOM 7435 N N . PRO B 1 439 ? -0.812 43.969 19.469 1 89.38 439 PRO B N 1
ATOM 7436 C CA . PRO B 1 439 ? -0.673 42.875 18.5 1 89.38 439 PRO B CA 1
ATOM 7437 C C . PRO B 1 439 ? -1.769 42.875 17.438 1 89.38 439 PRO B C 1
ATOM 7439 O O . PRO B 1 439 ? -2.895 43.312 17.703 1 89.38 439 PRO B O 1
ATOM 7442 N N . VAL B 1 440 ? -1.299 42.438 16.25 1 88.5 440 VAL B N 1
ATOM 7443 C CA . VAL B 1 440 ? -2.273 42.281 15.172 1 88.5 440 VAL B CA 1
ATOM 7444 C C . VAL B 1 440 ? -3.156 41.062 15.422 1 88.5 440 VAL B C 1
ATOM 7446 O O . VAL B 1 440 ? -2.658 40 15.773 1 88.5 440 VAL B O 1
ATOM 7449 N N . LEU B 1 441 ? -4.398 41.219 15.383 1 88.81 441 LEU B N 1
ATOM 7450 C CA . LEU B 1 441 ? -5.348 40.125 15.586 1 88.81 441 LEU B CA 1
ATOM 7451 C C . LEU B 1 441 ? -5.664 39.438 14.266 1 88.81 441 LEU B C 1
ATOM 7453 O O . LEU B 1 441 ? -5.715 38.188 14.203 1 88.81 441 LEU B O 1
ATOM 7457 N N . GLN B 1 442 ? -5.945 40.188 13.289 1 87.19 442 GLN B N 1
ATOM 7458 C CA . GLN B 1 442 ? -6.207 39.688 11.953 1 87.19 442 GLN B CA 1
ATOM 7459 C C . GLN B 1 442 ? -5.547 40.562 10.891 1 87.19 442 GLN B C 1
ATOM 7461 O O . GLN B 1 442 ? -5.754 41.781 10.852 1 87.19 442 GLN B O 1
ATOM 7466 N N . GLY B 1 443 ? -4.727 39.812 10.086 1 83.31 443 GLY B N 1
ATOM 7467 C CA . GLY B 1 443 ? -4.082 40.531 9.008 1 83.31 443 GLY B CA 1
ATOM 7468 C C . GLY B 1 443 ? -2.59 40.719 9.227 1 83.31 443 GLY B C 1
ATOM 7469 O O . GLY B 1 443 ? -1.962 39.938 9.945 1 83.31 443 GLY B O 1
ATOM 7470 N N . ASN B 1 444 ? -2.084 41.656 8.383 1 81 444 ASN B N 1
ATOM 7471 C CA . ASN B 1 444 ? -0.665 41.969 8.422 1 81 444 ASN B CA 1
ATOM 7472 C C . ASN B 1 444 ? -0.449 43.5 8.523 1 81 444 ASN B C 1
ATOM 7474 O O . ASN B 1 444 ? -1.13 44.281 7.855 1 81 444 ASN B O 1
ATOM 7478 N N . LYS B 1 445 ? 0.379 43.781 9.477 1 82.56 445 LYS B N 1
ATOM 7479 C CA . LYS B 1 445 ? 0.683 45.188 9.672 1 82.56 445 LYS B CA 1
ATOM 7480 C C . LYS B 1 445 ? 2.053 45.562 9.094 1 82.56 445 LYS B C 1
ATOM 7482 O O . LYS B 1 445 ? 3.057 44.938 9.445 1 82.56 445 LYS B O 1
ATOM 7487 N N . ARG B 1 446 ? 1.977 46.438 8.125 1 81.25 446 ARG B N 1
ATOM 7488 C CA . ARG B 1 446 ? 3.217 46.938 7.539 1 81.25 446 ARG B CA 1
ATOM 7489 C C . ARG B 1 446 ? 3.402 48.438 7.84 1 81.25 446 ARG B C 1
ATOM 7491 O O . ARG B 1 446 ? 2.551 49.25 7.484 1 81.25 446 ARG B O 1
ATOM 7498 N N . VAL B 1 447 ? 4.535 48.688 8.484 1 81.94 447 VAL B N 1
ATOM 7499 C CA . VAL B 1 447 ? 4.762 50.062 8.883 1 81.94 447 VAL B CA 1
ATOM 7500 C C . VAL B 1 447 ? 6.215 50.438 8.602 1 81.94 447 VAL B C 1
ATOM 7502 O O . VAL B 1 447 ? 7.09 49.594 8.523 1 81.94 447 VAL B O 1
ATOM 7505 N N . ILE B 1 448 ? 6.469 51.656 8.344 1 76.94 448 ILE B N 1
ATOM 7506 C CA . ILE B 1 448 ? 7.805 52.25 8.25 1 76.94 448 ILE B CA 1
ATOM 7507 C C . ILE B 1 448 ? 7.984 53.312 9.336 1 76.94 448 ILE B C 1
ATOM 7509 O O . ILE B 1 448 ? 7.156 54.219 9.469 1 76.94 448 ILE B O 1
ATOM 7513 N N . THR B 1 449 ? 8.961 53.125 10.117 1 77.25 449 THR B N 1
ATOM 7514 C CA . THR B 1 449 ? 9.234 54.062 11.188 1 77.25 449 THR B CA 1
ATOM 7515 C C . THR B 1 449 ? 10.461 54.906 10.867 1 77.25 449 THR B C 1
ATOM 7517 O O . THR B 1 449 ? 11.469 54.375 10.383 1 77.25 449 THR B O 1
ATOM 7520 N N . GLN B 1 450 ? 10.305 56.188 11.062 1 73.38 450 GLN B N 1
ATOM 7521 C CA . GLN B 1 450 ? 11.422 57.125 10.891 1 73.38 450 GLN B CA 1
ATOM 7522 C C . GLN B 1 450 ? 11.602 58 12.125 1 73.38 450 GLN B C 1
ATOM 7524 O O . GLN B 1 450 ? 10.641 58.594 12.625 1 73.38 450 GLN B O 1
ATOM 7529 N N . LYS B 1 451 ? 12.859 57.938 12.617 1 71.62 451 LYS B N 1
ATOM 7530 C CA . LYS B 1 451 ? 13.188 58.781 13.758 1 71.62 451 LYS B CA 1
ATOM 7531 C C . LYS B 1 451 ? 14.016 60 13.328 1 71.62 451 LYS B C 1
ATOM 7533 O O . LYS B 1 451 ? 14.891 59.875 12.469 1 71.62 451 LYS B O 1
ATOM 7538 N N . GLY B 1 452 ? 13.633 61.219 13.766 1 65.88 452 GLY B N 1
ATOM 7539 C CA . GLY B 1 452 ? 14.391 62.406 13.352 1 65.88 452 GLY B CA 1
ATOM 7540 C C . GLY B 1 452 ? 14.594 63.406 14.477 1 65.88 452 GLY B C 1
ATOM 7541 O O . GLY B 1 452 ? 13.953 63.312 15.523 1 65.88 452 GLY B O 1
ATOM 7542 N N . ALA B 1 453 ? 15.758 64.125 14.453 1 60.41 453 ALA B N 1
ATOM 7543 C CA . ALA B 1 453 ? 16.094 65.188 15.383 1 60.41 453 ALA B CA 1
ATOM 7544 C C . ALA B 1 453 ? 15.32 66.5 15.047 1 60.41 453 ALA B C 1
ATOM 7546 O O . ALA B 1 453 ? 15.047 66.75 13.875 1 60.41 453 ALA B O 1
ATOM 7547 N N . TYR B 1 454 ? 14.664 67.062 16.141 1 52.44 454 TYR B N 1
ATOM 7548 C CA . TYR B 1 454 ? 13.883 68.25 15.992 1 52.44 454 TYR B CA 1
ATOM 7549 C C . TYR B 1 454 ? 14.766 69.5 16.141 1 52.44 454 TYR B C 1
ATOM 7551 O O . TYR B 1 454 ? 15.477 69.625 17.141 1 52.44 454 TYR B O 1
ATOM 7559 N N . ASN B 1 455 ? 15.359 70 15.188 1 48.38 455 ASN B N 1
ATOM 7560 C CA . ASN B 1 455 ? 16.062 71.25 15.391 1 48.38 455 ASN B CA 1
ATOM 7561 C C . ASN B 1 455 ? 15.094 72.438 15.672 1 48.38 455 ASN B C 1
ATOM 7563 O O . ASN B 1 455 ? 15.508 73.562 15.977 1 48.38 455 ASN B O 1
ATOM 7567 N N . GLY B 1 456 ? 13.875 72.562 15.117 1 45.81 456 GLY B N 1
ATOM 7568 C CA . GLY B 1 456 ? 13.148 73.812 15.172 1 45.81 456 GLY B CA 1
ATOM 7569 C C . GLY B 1 456 ? 12.367 74 16.469 1 45.81 456 GLY B C 1
ATOM 7570 O O . GLY B 1 456 ? 12.258 73.062 17.266 1 45.81 456 GLY B O 1
ATOM 7571 N N . ARG B 1 457 ? 12.125 75.312 16.922 1 40.19 457 ARG B N 1
ATOM 7572 C CA . ARG B 1 457 ? 11.344 75.812 18.062 1 40.19 457 ARG B CA 1
ATOM 7573 C C . ARG B 1 457 ? 10 75.062 18.141 1 40.19 457 ARG B C 1
ATOM 7575 O O . ARG B 1 457 ? 9.383 74.812 17.109 1 40.19 457 ARG B O 1
ATOM 7582 N N . PRO B 1 458 ? 9.773 74.375 19.156 1 41.78 458 PRO B N 1
ATOM 7583 C CA . PRO B 1 458 ? 8.414 73.812 19.297 1 41.78 458 PRO B CA 1
ATOM 7584 C C . PRO B 1 458 ? 7.375 74.75 18.625 1 41.78 458 PRO B C 1
ATOM 7586 O O . PRO B 1 458 ? 7.496 75.938 18.641 1 41.78 458 PRO B O 1
ATOM 7589 N N . MET B 1 459 ? 6.832 74.438 17.531 1 37.12 459 MET B N 1
ATOM 7590 C CA . MET B 1 459 ? 5.762 75.312 17.031 1 37.12 459 MET B CA 1
ATOM 7591 C C . MET B 1 459 ? 4.977 75.938 18.172 1 37.12 459 MET B C 1
ATOM 7593 O O . MET B 1 459 ? 4.461 75.188 19.031 1 37.12 459 MET B O 1
ATOM 7597 N N . GLN B 1 460 ? 5.316 77 18.734 1 35.53 460 GLN B N 1
ATOM 7598 C CA . GLN B 1 460 ? 4.355 77.75 19.531 1 35.53 460 GLN B CA 1
ATOM 7599 C C . GLN B 1 460 ? 2.953 77.688 18.953 1 35.53 460 GLN B C 1
ATOM 7601 O O . GLN B 1 460 ? 2.648 78.312 17.953 1 35.53 460 GLN B O 1
ATOM 7606 N N . TYR B 1 461 ? 2.396 76.5 18.828 1 35.91 461 TYR B N 1
ATOM 7607 C CA . TYR B 1 461 ? 0.998 76.375 18.422 1 35.91 461 TYR B CA 1
ATOM 7608 C C . TYR B 1 461 ? 0.127 77.312 19.219 1 35.91 461 TYR B C 1
ATOM 7610 O O . TYR B 1 461 ? 0.136 77.312 20.453 1 35.91 461 TYR B O 1
ATOM 7618 N N . LYS B 1 462 ? -0.062 78.562 18.781 1 33.97 462 LYS B N 1
ATOM 7619 C CA . LYS B 1 462 ? -1.053 79.5 19.344 1 33.97 462 LYS B CA 1
ATOM 7620 C C . LYS B 1 462 ? -2.385 78.75 19.562 1 33.97 462 LYS B C 1
ATOM 7622 O O . LYS B 1 462 ? -2.928 78.188 18.641 1 33.97 462 LYS B O 1
ATOM 7627 N N . LYS B 1 463 ? -2.785 78.375 20.781 1 36.75 463 LYS B N 1
ATOM 7628 C CA . LYS B 1 463 ? -4.18 78.125 21.141 1 36.75 463 LYS B CA 1
ATOM 7629 C C . LYS B 1 463 ? -5.109 79.062 20.359 1 36.75 463 LYS B C 1
ATOM 7631 O O . LYS B 1 463 ? -5.008 80.312 20.484 1 36.75 463 LYS B O 1
ATOM 7636 N N . ALA B 1 464 ? -5.434 78.812 19.172 1 34.28 464 ALA B N 1
ATOM 7637 C CA . ALA B 1 464 ? -6.484 79.625 18.625 1 34.28 464 ALA B CA 1
ATOM 7638 C C . ALA B 1 464 ? -7.535 79.938 19.703 1 34.28 464 ALA B C 1
ATOM 7640 O O . ALA B 1 464 ? -8.047 79.062 20.359 1 34.28 464 ALA B O 1
ATOM 7641 N N . LYS B 1 465 ? -7.609 81.062 20.188 1 33.16 465 LYS B N 1
ATOM 7642 C CA . LYS B 1 465 ? -8.719 81.688 20.953 1 33.16 465 LYS B CA 1
ATOM 7643 C C . LYS B 1 465 ? -10.062 81.312 20.344 1 33.16 465 LYS B C 1
ATOM 7645 O O . LYS B 1 465 ? -10.188 81.188 19.109 1 33.16 465 LYS B O 1
ATOM 7650 N N . SER B 1 466 ? -10.969 80.688 21.156 1 31.84 466 SER B N 1
ATOM 7651 C CA . SER B 1 466 ? -12.414 80.562 20.984 1 31.84 466 SER B CA 1
ATOM 7652 C C . SER B 1 466 ? -13 81.75 20.219 1 31.84 466 SER B C 1
ATOM 7654 O O . SER B 1 466 ? -13.25 82.812 20.812 1 31.84 466 SER B O 1
ATOM 7656 N N . ASN B 1 467 ? -12.414 82.312 19.219 1 26.08 467 ASN B N 1
ATOM 7657 C CA . ASN B 1 467 ? -13.281 83.375 18.781 1 26.08 467 ASN B CA 1
ATOM 7658 C C . ASN B 1 467 ? -14.734 82.938 18.641 1 26.08 467 ASN B C 1
ATOM 7660 O O . ASN B 1 467 ? -15.008 81.688 18.609 1 26.08 467 ASN B O 1
ATOM 7664 N N . GLN B 1 468 ? -15.594 83.688 17.703 1 23.38 468 GLN B N 1
ATOM 7665 C CA . GLN B 1 468 ? -17 84.062 17.484 1 23.38 468 GLN B CA 1
ATOM 7666 C C . GLN B 1 468 ? -17.781 82.875 16.953 1 23.38 468 GLN B C 1
ATOM 7668 O O . GLN B 1 468 ? -17.266 82.062 16.156 1 23.38 468 GLN B O 1
ATOM 7673 N N . LYS B 1 469 ? -18.891 82.5 17.641 1 27.06 469 LYS B N 1
ATOM 7674 C CA . LYS B 1 469 ? -20.234 82.062 17.266 1 27.06 469 LYS B CA 1
ATOM 7675 C C . LYS B 1 469 ? -20.594 82.5 15.844 1 27.06 469 LYS B C 1
ATOM 7677 O O . LYS B 1 469 ? -20.719 83.688 15.578 1 27.06 469 LYS B O 1
ATOM 7682 N N . PHE B 1 470 ? -20.031 82 14.789 1 22.19 470 PHE B N 1
ATOM 7683 C CA . PHE B 1 470 ? -21 82.125 13.695 1 22.19 470 PHE B CA 1
ATOM 7684 C C . PHE B 1 470 ? -22.078 81.062 13.82 1 22.19 470 PHE B C 1
ATOM 7686 O O . PHE B 1 470 ? -21.828 80 14.32 1 22.19 470 PHE B O 1
#

Secondary structure (DSSP, 8-state):
---------------GGG-HHHHHHHHHHHHHHHHHHHHHHHHHHHHHHHHHHHHHH--SPS---HHHHHHHHHSHHHHHHHHHIIIIIHHHHHHHHH----HHHHHHHHHHHTTS--HHHHHHHHHHHHHHHHHHT--HHHHHTTEETTEE-S----HHHHHHHHHHHHHTT-HHHHHHHHHHHHTPPPPTTHHHHHHHH--TTTTHHHHHHHHHHHHHHHHH-TTS-HHHHHHHHHHHHHHS-HHHHHHHHHHHHHS-HHHHHHHHHTTPPPPPHHHHHHTT-S---TT--EEE--SS-HHHHHS--EEEEEETTTTEEEEES-S-HHHHHHHHHHHH-TT--S--HHHHHHHHHHHHHHT-B----S--EEE-SS--------SS-EEEEEEE-S--SEE--EEEGGGTEEE---TT-EEEEEE-S-GGG--EEPPEEES---EEEEEEE--S--------------/---------------GGG-HHHHHHHHHHHHHHHHHHHHHHHHHHHHHHHHHHHHHH--SPS---HHHHHHHHHSHHHHHHHHHIIIIIHHHHHHHHH----HHHHHHHHHHHTTS--HHHHHHHHHHHHHHHHHHT--HHHHHTTEETTEE-S----HHHHHHHHHHHHHTT-HHHHHHHHHHHHTPPPPTTHHHHHHHH--TTTTHHHHHHHHHHHHHHHHH-TTS-HHHHHHHHHHHHHHS-HHHHHHHHHHHHHS-HHHHHHHHHTTPPPPPHHHHHHTT-S---TT--EEE--SS-HHHHHS--EEEEEETTTTEEEEES-S-HHHHHHHHHHHH-TT--S--HHHHHHHHHHHHHHT-B----S--EEE-SS--------SS-EEEEEEE-S--SEE--EEEGGGTEEE---TT-EEEEEE-S-GGG--EEPPEEES---EEEEEEE--S--------------

InterPro domains:
  IPR006620 Prolyl 4-hydroxylase, alpha subunit [SM00702] (318-455)
  IPR011990 Tetratricopeptide-like helical domain superfamily [G3DSA:1.25.40.10] (119-311)
  IPR013547 Prolyl 4-hydroxylase, N-terminal [PF08336] (19-150)
  IPR045054 Prolyl 4-hydroxylase [PTHR10869] (129-450)

Sequence (940 aa):
MGDNSGESEYVENNSVYSSITRLLKLLEMEEIFITNIKAYTNKLAEKVKNLQAYIDSVDYEFQQSFEDREKYVGNPINAFSLVRRTHQDLPKWHNYSQQIVGMEELFALEEIIAKVPDKKDMAYSLGEMHRIEQIYDLEAIELARGRIQGKQYDFRPSIRDCVALGEHKFKREDYQRASMWFRVAIKHEPEGNAEIINSILGDPKVNLYTLYAKSMLIFGMIKSNPSMTIAEAKKISYEALNKASLADIKSLLNELLSQTDDEIVYEMNVNKTKPSDYEIGCRGQFLRRRNHVCTYNFTITEFLKLAPLKQEVLNWDPYIVIYHDVLNDDEIDKLKNHLNDTDAVEVNPIEKRIFQRINELTRLSFEHSDQQIVSKNGPRTHKHKKEYLKGTLLFFLNNVELGGAMVFPKLKISVFPQKGSCLFWHNTLDPRSEPLECPVLQGNKRVITQKGAYNGRPMQYKKAKSNQKFMGDNSGESEYVENNSVYSSITRLLKLLEMEEIFITNIKAYTNKLAEKVKNLQAYIDSVDYEFQQSFEDREKYVGNPINAFSLVRRTHQDLPKWHNYSQQIVGMEELFALEEIIAKVPDKKDMAYSLGEMHRIEQIYDLEAIELARGRIQGKQYDFRPSIRDCVALGEHKFKREDYQRASMWFRVAIKHEPEGNAEIINSILGDPKVNLYTLYAKSMLIFGMIKSNPSMTIAEAKKISYEALNKASLADIKSLLNELLSQTDDEIVYEMNVNKTKPSDYEIGCRGQFLRRRNHVCTYNFTITEFLKLAPLKQEVLNWDPYIVIYHDVLNDDEIDKLKNHLNDTDAVEVNPIEKRIFQRINELTRLSFEHSDQQIVSKNGPRTHKHKKEYLKGTLLFFLNNVELGGAMVFPKLKISVFPQKGSCLFWHNTLDPRSEPLECPVLQGNKRVITQKGAYNGRPMQYKKAKSNQKF

Solvent-accessible surface area (backbone atoms only — not comparable to full-atom values): 52120 Å² total; per-residue (Å²): 139,78,83,76,71,76,74,73,76,76,64,88,66,89,36,49,78,48,36,69,68,48,41,50,52,48,52,50,50,51,51,53,47,50,52,32,52,50,52,32,40,52,48,50,45,49,52,36,50,52,55,48,44,54,59,68,61,57,79,73,73,80,82,58,52,69,67,53,48,50,52,46,50,20,28,55,67,49,35,40,45,51,50,46,43,47,42,59,46,46,53,47,53,50,54,59,70,66,56,82,74,40,62,67,37,55,51,52,47,55,58,51,61,74,69,44,57,52,71,64,33,48,52,49,37,52,49,50,52,52,48,50,30,61,49,63,63,58,53,52,64,44,44,52,68,14,31,56,96,88,41,80,49,99,51,61,67,50,56,59,46,30,41,52,55,12,52,52,28,43,73,70,67,36,26,65,62,12,25,44,20,29,48,46,31,72,68,44,75,85,59,78,60,43,70,60,49,26,72,68,73,47,62,75,62,78,60,41,63,61,50,28,50,52,21,47,47,30,38,51,45,40,69,76,35,78,85,51,49,70,68,55,32,45,53,52,44,51,52,50,56,71,70,43,48,72,66,54,50,50,51,51,49,49,56,63,65,66,50,52,71,67,56,52,52,50,61,66,55,58,87,54,78,78,74,50,54,58,32,36,24,52,64,67,63,50,72,78,72,79,78,57,52,70,44,64,55,52,72,80,45,80,66,30,58,75,60,60,47,50,30,35,45,78,36,77,84,66,45,27,37,37,33,42,69,72,44,52,71,68,59,39,52,53,51,54,54,45,70,73,43,83,77,68,78,66,82,48,70,63,55,53,52,53,45,50,53,44,24,60,69,63,60,32,56,59,56,87,59,83,63,64,48,60,54,48,59,65,70,64,72,68,79,74,83,79,79,72,63,26,32,39,38,37,34,22,61,33,60,36,80,32,46,39,20,44,20,21,42,82,68,55,40,60,46,64,48,39,51,19,21,34,40,35,38,44,48,56,90,49,74,56,52,54,64,42,65,33,62,59,52,29,45,58,48,42,33,40,38,42,62,21,52,50,80,61,74,73,76,79,71,71,76,75,69,86,69,80,86,124,140,77,82,77,70,75,75,73,76,77,65,86,65,90,36,49,77,46,36,66,70,46,40,50,52,49,51,52,50,50,50,52,46,51,52,32,51,51,53,31,39,51,48,50,45,50,51,35,50,53,53,48,44,55,59,68,60,56,79,73,72,84,80,58,53,70,67,54,48,49,52,45,52,19,27,55,67,48,35,41,45,50,49,47,42,46,42,59,47,45,52,48,52,50,53,57,68,66,55,83,74,40,62,68,36,54,51,51,46,55,59,50,61,73,68,44,57,51,70,65,32,49,52,47,36,53,50,50,52,52,48,50,29,60,51,62,64,56,52,52,65,44,44,52,66,15,32,57,97,88,42,81,50,98,51,61,68,48,54,59,47,29,40,51,55,13,51,52,29,44,74,70,68,37,24,64,63,12,25,43,19,30,50,47,31,71,69,44,75,86,57,79,57,44,70,62,49,26,72,66,73,48,61,76,62,77,58,40,64,61,50,26,51,53,21,47,47,30,38,50,44,39,70,75,34,77,84,53,49,69,69,54,32,46,53,53,45,52,50,50,56,71,69,43,50,72,66,53,51,50,51,50,50,51,57,64,65,66,53,51,71,67,56,52,51,50,59,65,55,58,85,54,80,78,73,50,54,57,32,35,26,51,61,66,62,51,71,79,70,79,79,57,52,70,44,63,55,51,73,78,46,79,66,29,59,74,60,59,48,48,30,34,46,78,36,77,84,66,45,27,38,38,34,42,68,72,45,51,73,70,59,40,52,54,52,55,54,46,70,73,42,81,76,68,78,66,82,48,69,63,56,54,50,52,46,50,53,44,24,59,68,64,61,33,57,58,59,87,59,80,62,64,48,61,54,45,58,64,71,62,73,70,79,73,81,79,79,74,64,25,34,38,39,38,35,23,62,33,58,35,80,34,48,40,19,42,20,20,43,82,68,55,39,59,46,65,48,40,53,19,20,33,41,36,37,46,50,54,91,48,72,57,51,53,65,42,63,33,60,59,50,30,45,58,48,43,34,40,38,43,62,19,52,51,80,61,75,73,75,78,70,71,77,75,72,84,70,80,87,124

Organism: Drosophila melanogaster (NCBI:txid7227)

pLDDT: mean 79.63, std 20.45, range [21.66, 98.25]

Nearest PDB structures (foldseek):
  4bt8-assembly1_B  TM=6.965E-01  e=1.102E-07  Homo sapiens
  4btb-assembly1_A  TM=7.004E-01  e=2.013E-06  Homo sapiens
  2yq8-assembly1_B  TM=7.151E-01  e=4.275E-06  Homo sapiens
  2yq8-assembly1_A  TM=6.841E-01  e=5.024E-06  Homo sapiens
  4bt8-assembly1_A  TM=6.666E-01  e=9.078E-06  Homo sapiens